Protein AF-0000000085784055 (afdb_homodimer)

Foldseek 3Di:
DDLVVCCVPQVLQSLLVVLQVQLLAQLVNLVSLVVSLVVLVCCCPVVVDADLSSLNSLLSSQQAPVLVDALVSSLVSLVSSVVSLVVQDADDDPPDDDPRVVSRLSSLLSNLSSLLLQLLQCLLLLNLVSHDDCVCVVVSLVVCVVPVPDVVSPVSSLSSLLSVLLSVLSVCLRPVNVVVNCVVPQLVVVLVVSVVVLVVSQVVCPPVNVPPLVSLLSSLLSLLSNLCLLLDPDPCSCVRDPPVRSVVSLVSNLVSLLVNLCSPLVPPDLPPPPCPTSNVSSVVSSLLSLLSSLLPDDVPNDNVVSCVSDVSLVSLVSVLVSLVVSLVSNNCGDPVNDPDPPPDPDPPRPDRSSVVVSVLSVVVSVVSVVSSVCVVVVVPPVQDQQQDSLLANPRPPDRSHPSSPPPPPPNDVPDDPCVVVVVVD/DDLVVCCVPQVLQSLLVVLQVQLLAQLVNLVSLVVSLVVLVCCCPVVVDADLSSLNSLLSSQQAPVLVAALVSSLVSLVSSVVSLVVLDADDDPPDDDPRVVSRLSSLLSNLSSLLLQLLQCLLLLNLVSHDDCVCVVVSLVVCVVPVVDVVSPVSSLSSLLSVLLSVLSVCLRPVNVVVNCVVPQLVVVLVVSVVVLVVSQVVCPPVNVPPLVSLLSSLLSLLSNLCSLLDPDPDSVVRAPPVRSVVSLVSNLVSLLVNLCSCLVPPDLPPPPCPTSNVSSVVSSLLSLLSSLLPDDVPNDNVVSCVSDVSLVSLVSVLVSLVVSLVSNNCGDPVPDPDPPPDPDPPRPDRSSVVVSVLSVVVSVVSVVSSVCVVVVVPPVPDQQQRSQLANRRPPPDSHPVCPPPPPVRGPDDDPCVVVVVVD

Secondary structure (DSSP, 8-state):
--HHHHHHH-HHHHHHHHHHHTTT-HHHHHHHHHHHHHHHHIIIIIS---SHHHHHHHHHHHHHHGGGS-HHHHHHHHHHHHHHHHHS-----TT--HHHHHHHHHHHHHHHHHHHHHHHHHHHTT-GGGPPP-TTHHHHHHHHHHH--SHHHHHHHHHHHHHHHHHHHHHHTSHHHHHHHHHHS-HHHHHHHHHHHHHHHHHHTTTTTTT-HHHHHHHHHHHHHHHGGGG--STHHHHHS-HHHHHHHHHHHHHHHHHHHHHHHHT--TTTTSSSTTHHHHHHHHHHHHHHHHH---TT--HHHHHHH--HHHHHHHHHHHHHHHHHHHHS--TT-----TTS----PPPPHHHHHHHHHHHHHHHHHHHHHHHHTT---S------GGGT---SSS-TTTHHHHSS------S--HHHHGGG-/--HHHHHHH-HHHHHHHHHHHTTT-HHHHHHHHHHHHHHHHIIIIIS---SHHHHHHHHHHHHHHGGGS-HHHHHHHHHHHHHHHHHS-----TT--HHHHHHHHHHHHHHHHHHHHHHHHHHHTT-GGGPPP-TTHHHHHHHHHHH--SHHHHHHHHHHHHHHHHHHHHHHTSHHHHHHHHHHS-HHHHHHHHHHHHHHHHHHTTTTTTT-HHHHHHHHHHHHHHHGGGG--STTHHHHS-HHHHHHHHHHHHHHHHHHHHHHHHT--TTTTSSSSTHHHHHHHHHHHHHHHHH---TT--HHHHHHH--HHHHHHHHHHHHHHHHHHHHS--TT-----TTS----PPPPHHHHHHHHHHHHHHHHHHHHHHHHTT---S------GGGS---SSS-TTTHHHHSSS-SS-----HHHHGGG-

Solvent-accessible surface area (backbone atoms only — not comparable to full-atom values): 46194 Å² total; per-residue (Å²): 131,54,74,67,54,31,44,73,76,25,46,52,33,38,52,37,51,49,29,58,71,26,59,48,17,35,54,60,20,53,53,43,45,52,52,48,47,45,51,51,32,41,36,37,48,63,67,16,58,74,51,68,41,56,50,53,19,52,52,45,42,52,36,69,41,47,78,76,45,47,30,36,19,49,46,26,50,51,29,35,48,51,34,44,42,68,70,48,70,64,73,97,53,90,81,54,57,70,69,59,33,52,50,33,52,51,35,38,48,52,44,49,49,50,52,38,55,44,36,54,51,28,50,53,52,70,31,55,89,70,52,78,87,62,86,58,49,63,57,39,41,50,54,40,57,72,60,44,89,43,78,63,37,53,56,48,41,54,54,38,53,54,41,52,50,34,46,52,41,40,46,52,64,27,79,90,33,34,64,63,44,48,73,74,40,56,52,69,59,54,50,49,53,51,51,50,52,54,49,52,52,60,57,64,32,53,72,87,45,65,81,38,62,67,63,51,42,52,50,30,50,37,45,34,61,61,27,45,61,52,69,53,79,58,65,71,43,62,75,65,35,56,68,70,56,32,52,50,35,42,50,52,28,51,50,34,50,40,51,40,53,49,58,57,61,70,65,63,49,84,84,54,68,76,56,58,37,68,49,44,51,52,49,54,38,49,50,51,53,45,52,50,63,65,63,53,86,48,94,91,54,54,56,70,63,46,44,70,71,45,54,61,50,57,52,43,50,52,50,35,51,53,44,50,52,50,45,55,47,14,68,71,30,49,87,76,65,68,72,75,76,88,72,65,85,64,75,78,65,68,80,53,54,60,56,56,50,34,54,49,45,50,52,50,33,53,50,51,47,53,47,49,53,35,51,73,69,66,62,59,67,77,75,59,63,39,82,57,63,56,24,60,54,29,30,59,92,55,58,47,70,54,39,28,52,60,82,66,55,64,11,46,58,62,77,73,54,56,73,64,59,50,55,76,103,131,53,75,67,55,31,44,73,75,25,49,51,35,36,53,35,52,51,28,59,72,26,59,48,17,34,54,60,19,52,51,45,46,53,52,48,48,45,50,52,34,41,36,36,49,63,68,17,58,74,52,68,42,56,49,55,19,50,52,47,41,53,35,68,41,46,77,77,44,44,25,38,18,50,46,29,51,51,28,34,48,50,35,46,43,69,71,48,68,64,73,97,54,89,80,54,57,69,69,60,32,51,50,32,53,51,36,40,50,52,44,47,49,50,52,37,54,45,36,53,51,28,50,51,47,70,31,55,88,70,52,78,86,62,86,59,49,63,58,40,42,50,53,39,57,72,61,46,88,44,79,62,36,54,55,48,41,55,54,37,51,53,40,50,50,34,44,51,39,40,46,52,64,27,80,90,33,34,65,64,44,47,73,74,41,56,51,68,58,54,51,48,51,50,52,50,51,52,50,52,51,60,55,64,31,54,72,86,45,65,82,39,63,68,63,52,41,52,53,30,50,36,47,34,61,61,28,45,64,55,69,54,80,56,90,50,47,67,74,64,36,56,67,69,57,33,53,51,35,42,50,52,28,51,50,32,50,42,51,40,53,49,58,57,62,71,66,64,47,83,84,54,69,76,58,60,35,70,48,44,50,52,51,53,39,49,50,52,51,46,52,49,63,65,64,52,86,47,95,89,55,56,55,69,63,46,44,71,70,43,53,61,51,57,52,42,49,52,51,34,51,53,43,49,52,49,47,55,48,14,67,73,29,48,87,78,66,70,70,74,73,86,72,66,86,64,74,77,65,68,81,52,53,60,56,56,50,34,53,48,45,48,52,49,33,52,51,50,49,52,50,49,54,36,51,71,68,66,63,58,68,73,80,64,75,41,84,55,59,59,28,62,49,32,27,59,95,58,58,44,67,55,47,25,40,60,82,67,54,66,16,44,72,83,68,74,53,54,73,65,56,49,55,75,103

Radius of gyration: 29.45 Å; Cα contacts (8 Å, |Δi|>4): 986; chains: 2; bounding box: 86×82×83 Å

Structure (mmCIF, N/CA/C/O backbone):
data_AF-0000000085784055-model_v1
#
loop_
_entity.id
_entity.type
_entity.pdbx_description
1 polymer 'Uncharacterized protein'
#
loop_
_atom_site.group_PDB
_atom_site.id
_atom_site.type_symbol
_atom_site.label_atom_id
_atom_site.label_alt_id
_atom_site.label_comp_id
_atom_site.label_asym_id
_atom_site.label_entity_id
_atom_site.label_seq_id
_atom_site.pdbx_PDB_ins_code
_atom_site.Cartn_x
_atom_site.Cartn_y
_atom_site.Cartn_z
_atom_site.occupancy
_atom_site.B_iso_or_equiv
_atom_site.auth_seq_id
_atom_site.auth_comp_id
_atom_site.auth_asym_id
_atom_site.auth_atom_id
_atom_site.pdbx_PDB_model_num
ATOM 1 N N . MET A 1 1 ? -26.422 -7.445 -17.234 1 66.81 1 MET A N 1
ATOM 2 C CA . MET A 1 1 ? -26.188 -6.262 -18.062 1 66.81 1 MET A CA 1
ATOM 3 C C . MET A 1 1 ? -25.703 -6.656 -19.453 1 66.81 1 MET A C 1
ATOM 5 O O . MET A 1 1 ? -24.922 -7.594 -19.609 1 66.81 1 MET A O 1
ATOM 9 N N . THR A 1 2 ? -26.281 -6.195 -20.484 1 74.69 2 THR A N 1
ATOM 10 C CA . THR A 1 2 ? -25.875 -6.449 -21.859 1 74.69 2 THR A CA 1
ATOM 11 C C . THR A 1 2 ? -24.562 -5.738 -22.172 1 74.69 2 THR A C 1
ATOM 13 O O . THR A 1 2 ? -24.141 -4.859 -21.438 1 74.69 2 THR A O 1
ATOM 16 N N . ALA A 1 3 ? -23.906 -6.164 -23.234 1 75.81 3 ALA A N 1
ATOM 17 C CA . ALA A 1 3 ? -22.641 -5.566 -23.656 1 75.81 3 ALA A CA 1
ATOM 18 C C . ALA A 1 3 ? -22.812 -4.066 -23.906 1 75.81 3 ALA A C 1
ATOM 20 O O . ALA A 1 3 ? -21.922 -3.277 -23.547 1 75.81 3 ALA A O 1
ATOM 21 N N . LEU A 1 4 ? -23.938 -3.664 -24.406 1 78.81 4 LEU A N 1
ATOM 22 C CA . LEU A 1 4 ? -24.172 -2.258 -24.703 1 78.81 4 LEU A CA 1
ATOM 23 C C . LEU A 1 4 ? -24.359 -1.445 -23.438 1 78.81 4 LEU A C 1
ATOM 25 O O . LEU A 1 4 ? -23.891 -0.315 -23.328 1 78.81 4 LEU A O 1
ATOM 29 N N . GLU A 1 5 ? -25.031 -2.02 -22.578 1 81.56 5 GLU A N 1
ATOM 30 C CA . GLU A 1 5 ? -25.25 -1.351 -21.297 1 81.56 5 GLU A CA 1
ATOM 31 C C . GLU A 1 5 ? -23.938 -1.188 -20.531 1 81.56 5 GLU A C 1
ATOM 33 O O . GLU A 1 5 ? -23.688 -0.148 -19.922 1 81.56 5 GLU A O 1
ATOM 38 N N . LEU A 1 6 ? -23.188 -2.178 -20.672 1 83.06 6 LEU A N 1
ATOM 39 C CA . LEU A 1 6 ? -21.906 -2.141 -20 1 83.06 6 LEU A CA 1
ATOM 40 C C . LEU A 1 6 ? -21.016 -1.046 -20.578 1 83.06 6 LEU A C 1
ATOM 42 O O . LEU A 1 6 ? -20.359 -0.316 -19.828 1 83.06 6 LEU A O 1
ATOM 46 N N . ARG A 1 7 ? -21.047 -0.924 -21.859 1 85.75 7 ARG A N 1
ATOM 47 C CA . ARG A 1 7 ? -20.219 0.072 -22.531 1 85.75 7 ARG A CA 1
ATOM 48 C C . ARG A 1 7 ? -20.625 1.485 -22.125 1 85.75 7 ARG A C 1
ATOM 50 O O . ARG A 1 7 ? -19.781 2.363 -21.969 1 85.75 7 ARG A O 1
ATOM 57 N N . GLU A 1 8 ? -21.844 1.679 -21.859 1 87.06 8 GLU A N 1
ATOM 58 C CA . GLU A 1 8 ? -22.359 3.01 -21.547 1 87.06 8 GLU A CA 1
ATOM 59 C C . GLU A 1 8 ? -22.141 3.367 -20.078 1 87.06 8 GLU A C 1
ATOM 61 O O . GLU A 1 8 ? -21.781 4.504 -19.766 1 87.06 8 GLU A O 1
ATOM 66 N N . HIS A 1 9 ? -22.25 2.426 -19.25 1 87.56 9 HIS A N 1
ATOM 67 C CA . HIS A 1 9 ? -22.297 2.748 -17.828 1 87.56 9 HIS A CA 1
ATOM 68 C C . HIS A 1 9 ? -20.969 2.412 -17.156 1 87.56 9 HIS A C 1
ATOM 70 O O . HIS A 1 9 ? -20.625 3 -16.125 1 87.56 9 HIS A O 1
ATOM 76 N N . ARG A 1 10 ? -20.281 1.463 -17.734 1 93.12 10 ARG A N 1
ATOM 77 C CA . ARG A 1 10 ? -19 1.025 -17.188 1 93.12 10 ARG A CA 1
ATOM 78 C C . ARG A 1 10 ? -17.984 0.795 -18.297 1 93.12 10 ARG A C 1
ATOM 80 O O . ARG A 1 10 ? -17.547 -0.337 -18.531 1 93.12 10 ARG A O 1
ATOM 87 N N . PRO A 1 11 ? -17.578 1.886 -18.844 1 93.81 11 PRO A N 1
ATOM 88 C CA . PRO A 1 11 ? -16.734 1.792 -20.047 1 93.81 11 PRO A CA 1
ATOM 89 C C . PRO A 1 11 ? -15.406 1.079 -19.781 1 93.81 11 PRO A C 1
ATOM 91 O O . PRO A 1 11 ? -14.914 0.349 -20.641 1 93.81 11 PRO A O 1
ATOM 94 N N . PHE A 1 12 ? -14.797 1.288 -18.641 1 95.44 12 PHE A N 1
ATOM 95 C CA . PHE A 1 12 ? -13.539 0.608 -18.344 1 95.44 12 PHE A CA 1
ATOM 96 C C . PHE A 1 12 ? -13.75 -0.899 -18.266 1 95.44 12 PHE A C 1
ATOM 98 O O . PHE A 1 12 ? -12.961 -1.674 -18.797 1 95.44 12 PHE A O 1
ATOM 105 N N . LEU A 1 13 ? -14.773 -1.264 -17.562 1 93.81 13 LEU A N 1
ATOM 106 C CA . LEU A 1 13 ? -15.078 -2.684 -17.422 1 93.81 13 LEU A CA 1
ATOM 107 C C . LEU A 1 13 ? -15.367 -3.322 -18.781 1 93.81 13 LEU A C 1
ATOM 109 O O . LEU A 1 13 ? -14.969 -4.461 -19.031 1 93.81 13 LEU A O 1
ATOM 113 N N . TRP A 1 14 ? -16.109 -2.607 -19.594 1 94 14 TRP A N 1
ATOM 114 C CA . TRP A 1 14 ? -16.391 -3.092 -20.938 1 94 14 TRP A CA 1
ATOM 115 C C . TRP A 1 14 ? -15.109 -3.389 -21.703 1 94 14 TRP A C 1
ATOM 117 O O . TRP A 1 14 ? -14.977 -4.441 -22.328 1 94 14 TRP A O 1
ATOM 127 N N . LYS A 1 15 ? -14.188 -2.516 -21.672 1 94.88 15 LYS A N 1
ATOM 128 C CA . LYS A 1 15 ? -12.914 -2.701 -22.359 1 94.88 15 LYS A CA 1
ATOM 129 C C . LYS A 1 15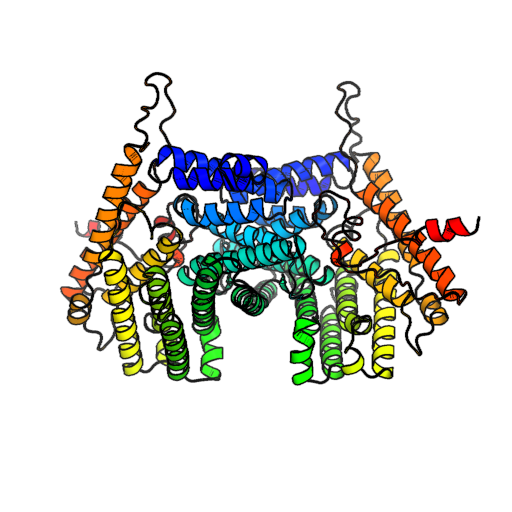 ? -12.148 -3.887 -21.781 1 94.88 15 LYS A C 1
ATOM 131 O O . LYS A 1 15 ? -11.5 -4.633 -22.516 1 94.88 15 LYS A O 1
ATOM 136 N N . ALA A 1 16 ? -12.164 -4.027 -20.484 1 92.88 16 ALA A N 1
ATOM 137 C CA . ALA A 1 16 ? -11.484 -5.141 -19.844 1 92.88 16 ALA A CA 1
ATOM 138 C C . ALA A 1 16 ? -12.078 -6.477 -20.281 1 92.88 16 ALA A C 1
ATOM 140 O O . ALA A 1 16 ? -11.344 -7.426 -20.562 1 92.88 16 ALA A O 1
ATOM 141 N N . VAL A 1 17 ? -13.398 -6.488 -20.328 1 90.44 17 VAL A N 1
ATOM 142 C CA . VAL A 1 17 ? -14.078 -7.715 -20.75 1 90.44 17 VAL A CA 1
ATOM 143 C C . VAL A 1 17 ? -13.734 -8.023 -22.203 1 90.44 17 VAL A C 1
ATOM 145 O O . VAL A 1 17 ? -13.539 -9.188 -22.562 1 90.44 17 VAL A O 1
ATOM 148 N N . MET A 1 18 ? -13.664 -7.004 -22.984 1 90.38 18 MET A N 1
ATOM 149 C CA . MET A 1 18 ? -13.273 -7.195 -24.391 1 90.38 18 MET A CA 1
ATOM 150 C C . MET A 1 18 ? -11.859 -7.754 -24.484 1 90.38 18 MET A C 1
ATOM 152 O O . MET A 1 18 ? -11.594 -8.641 -25.297 1 90.38 18 MET A O 1
ATOM 156 N N . MET A 1 19 ? -10.953 -7.219 -23.719 1 89.69 19 MET A N 1
ATOM 157 C CA . MET A 1 19 ? -9.586 -7.719 -23.688 1 89.69 19 MET A CA 1
ATOM 158 C C . MET A 1 19 ? -9.547 -9.203 -23.328 1 89.69 19 MET A C 1
ATOM 160 O O . MET A 1 19 ? -8.836 -9.977 -23.969 1 89.69 19 MET A O 1
ATOM 164 N N . VAL A 1 20 ? -10.398 -9.617 -22.344 1 86.75 20 VAL A N 1
ATOM 165 C CA . VAL A 1 20 ? -10.453 -11.008 -21.906 1 86.75 20 VAL A CA 1
ATOM 166 C C . VAL A 1 20 ? -11.023 -11.883 -23.031 1 86.75 20 VAL A C 1
ATOM 168 O O . VAL A 1 20 ? -10.555 -13 -23.266 1 86.75 20 VAL A O 1
ATOM 171 N N . GLY A 1 21 ? -12.031 -11.312 -23.688 1 84 21 GLY A N 1
ATOM 172 C CA . GLY A 1 21 ? -12.656 -12.039 -24.781 1 84 21 GLY A CA 1
ATOM 173 C C . GLY A 1 21 ? -11.711 -12.32 -25.938 1 84 21 GLY A C 1
ATOM 174 O O . GLY A 1 21 ? -11.93 -13.25 -26.719 1 84 21 GLY A O 1
ATOM 175 N N . CYS A 1 22 ? -10.625 -11.562 -26.031 1 83.56 22 CYS A N 1
ATOM 176 C CA . CYS A 1 22 ? -9.664 -11.711 -27.125 1 83.56 22 CYS A CA 1
ATOM 177 C C . CYS A 1 22 ? -8.484 -12.57 -26.688 1 83.56 22 CYS A C 1
ATOM 179 O O . CYS A 1 22 ? -7.41 -12.508 -27.297 1 83.56 22 CYS A O 1
ATOM 181 N N . PHE A 1 23 ? -8.68 -13.383 -25.797 1 81.56 23 PHE A N 1
ATOM 182 C CA . PHE A 1 23 ? -7.586 -14.18 -25.234 1 81.56 23 PHE A CA 1
ATOM 183 C C . PHE A 1 23 ? -6.945 -15.047 -26.312 1 81.56 23 PHE A C 1
ATOM 185 O O . PHE A 1 23 ? -5.723 -15.203 -26.344 1 81.56 23 PHE A O 1
ATOM 192 N N . LEU A 1 24 ? -7.695 -15.602 -27.172 1 80.75 24 LEU A N 1
ATOM 193 C CA . LEU A 1 24 ? -7.168 -16.516 -28.188 1 80.75 24 LEU A CA 1
ATOM 194 C C . LEU A 1 24 ? -6.688 -15.742 -29.406 1 80.75 24 LEU A C 1
ATOM 196 O O . LEU A 1 24 ? -6.191 -16.344 -30.375 1 80.75 24 LEU A O 1
ATOM 200 N N . ASP A 1 25 ? -6.891 -14.469 -29.391 1 82.94 25 ASP A N 1
ATOM 201 C CA . ASP A 1 25 ? -6.273 -13.555 -30.359 1 82.94 25 ASP A CA 1
ATOM 202 C C . ASP A 1 25 ? -5.156 -12.742 -29.703 1 82.94 25 ASP A C 1
ATOM 204 O O . ASP A 1 25 ? -5.379 -11.617 -29.266 1 82.94 25 ASP A O 1
ATOM 208 N N . GLY A 1 26 ? -4.008 -13.297 -29.781 1 84.38 26 GLY A N 1
ATOM 209 C CA . GLY A 1 26 ? -2.879 -12.758 -29.031 1 84.38 26 GLY A CA 1
ATOM 210 C C . GLY A 1 26 ? -2.561 -11.32 -29.391 1 84.38 26 GLY A C 1
ATOM 211 O O . GLY A 1 26 ? -2.387 -10.477 -28.5 1 84.38 26 GLY A O 1
ATOM 212 N N . ALA A 1 27 ? -2.484 -11.008 -30.641 1 85.25 27 ALA A N 1
ATOM 213 C CA . ALA A 1 27 ? -2.129 -9.664 -31.094 1 85.25 27 ALA A CA 1
ATOM 214 C C . ALA A 1 27 ? -3.158 -8.633 -30.625 1 85.25 27 ALA A C 1
ATOM 216 O O . ALA A 1 27 ? -2.795 -7.555 -30.156 1 85.25 27 ALA A O 1
ATOM 217 N N . ARG A 1 28 ? -4.402 -9.016 -30.812 1 88.06 28 ARG A N 1
ATOM 218 C CA . ARG A 1 28 ? -5.469 -8.102 -30.422 1 88.06 28 ARG A CA 1
ATOM 219 C C . ARG A 1 28 ? -5.52 -7.93 -28.906 1 88.06 28 ARG A C 1
ATOM 221 O O . ARG A 1 28 ? -5.758 -6.828 -28.406 1 88.06 28 ARG A O 1
ATOM 228 N N . GLN A 1 29 ? -5.367 -9 -28.125 1 88.81 29 GLN A N 1
ATOM 229 C CA . GLN A 1 29 ? -5.391 -8.898 -26.672 1 88.81 29 GLN A CA 1
ATOM 230 C C . GLN A 1 29 ? -4.273 -7.992 -26.172 1 88.81 29 GLN A C 1
ATOM 232 O O . GLN A 1 29 ? -4.496 -7.172 -25.281 1 88.81 29 GLN A O 1
ATOM 237 N N . VAL A 1 30 ? -3.082 -8.164 -26.75 1 88.44 30 VAL A N 1
ATOM 238 C CA . VAL A 1 30 ? -1.933 -7.375 -26.312 1 88.44 30 VAL A CA 1
ATOM 239 C C . VAL A 1 30 ? -2.189 -5.895 -26.594 1 88.44 30 VAL A C 1
ATOM 241 O O . VAL A 1 30 ? -1.92 -5.043 -25.734 1 88.44 30 VAL A O 1
ATOM 244 N N . LYS A 1 31 ? -2.711 -5.629 -27.719 1 90.31 31 LYS A N 1
ATOM 245 C CA . LYS A 1 31 ? -3.021 -4.242 -28.062 1 90.31 31 LYS A CA 1
ATOM 246 C C . LYS A 1 31 ? -4.055 -3.656 -27.109 1 90.31 31 LYS A C 1
ATOM 248 O O . LYS A 1 31 ? -3.869 -2.559 -26.578 1 90.31 31 LYS A O 1
ATOM 253 N N . LEU A 1 32 ? -5.164 -4.391 -26.922 1 91.62 32 LEU A N 1
ATOM 254 C CA . LEU A 1 32 ? -6.223 -3.934 -26.016 1 91.62 32 LEU A CA 1
ATOM 255 C C . LEU A 1 32 ? -5.715 -3.812 -24.594 1 91.62 32 LEU A C 1
ATOM 257 O O . LEU A 1 32 ? -6.086 -2.883 -23.875 1 91.62 32 LEU A O 1
ATOM 261 N N . GLY A 1 33 ? -4.895 -4.789 -24.188 1 93 33 GLY A N 1
ATOM 262 C CA . GLY A 1 33 ? -4.324 -4.75 -22.844 1 93 33 GLY A CA 1
ATOM 263 C C . GLY A 1 33 ? -3.457 -3.531 -22.609 1 93 33 GLY A C 1
ATOM 264 O O . GLY A 1 33 ? -3.566 -2.887 -21.562 1 93 33 GLY A O 1
ATOM 265 N N . GLN A 1 34 ? -2.658 -3.154 -23.562 1 92.44 34 GLN A N 1
ATOM 266 C CA . GLN A 1 34 ? -1.783 -1.994 -23.438 1 92.44 34 GLN A CA 1
ATOM 267 C C . GLN A 1 34 ? -2.588 -0.698 -23.422 1 92.44 34 GLN A C 1
ATOM 269 O O . GLN A 1 34 ? -2.271 0.224 -22.672 1 92.44 34 GLN A O 1
ATOM 274 N N . GLU A 1 35 ? -3.557 -0.676 -24.25 1 94.69 35 GLU A N 1
ATOM 275 C CA . GLU A 1 35 ? -4.426 0.496 -24.266 1 94.69 35 GLU A CA 1
ATOM 276 C C . GLU A 1 35 ? -5.164 0.662 -22.938 1 94.69 35 GLU A C 1
ATOM 278 O O . GLU A 1 35 ? -5.258 1.771 -22.422 1 94.69 35 GLU A O 1
ATOM 283 N N . LEU A 1 36 ? -5.703 -0.441 -22.5 1 96.25 36 LEU A N 1
ATOM 284 C CA . LEU A 1 36 ? -6.422 -0.411 -21.234 1 96.25 36 LEU A CA 1
ATOM 285 C C . LEU A 1 36 ? -5.496 0.001 -20.094 1 96.25 36 LEU A C 1
ATOM 287 O O . LEU A 1 36 ? -5.875 0.803 -19.234 1 96.25 36 LEU A O 1
ATOM 291 N N . LEU A 1 37 ? -4.285 -0.559 -20.078 1 96.31 37 LEU A N 1
ATOM 292 C CA . LEU A 1 37 ? -3.287 -0.214 -19.062 1 96.31 37 LEU A CA 1
ATOM 293 C C . LEU A 1 37 ? -3.025 1.288 -19.062 1 96.31 37 LEU A C 1
ATOM 295 O O . LEU A 1 37 ? -3.014 1.912 -17.984 1 96.31 37 LEU A O 1
ATOM 299 N N . ALA A 1 38 ? -2.824 1.866 -20.188 1 95.88 38 ALA A N 1
ATOM 300 C CA . ALA A 1 38 ? -2.547 3.295 -20.312 1 95.88 38 ALA A CA 1
ATOM 301 C C . ALA A 1 38 ? -3.729 4.125 -19.828 1 95.88 38 ALA A C 1
ATOM 303 O O . ALA A 1 38 ? -3.547 5.117 -19.109 1 95.88 38 ALA A O 1
ATOM 304 N N . GLU A 1 39 ? -4.887 3.729 -20.172 1 96.19 39 GLU A N 1
ATOM 305 C CA . GLU A 1 39 ? -6.082 4.473 -19.797 1 96.19 39 GLU A CA 1
ATOM 306 C C . GLU A 1 39 ? -6.328 4.391 -18.297 1 96.19 39 GLU A C 1
ATOM 308 O O . GLU A 1 39 ? -6.68 5.391 -17.656 1 96.19 39 GLU A O 1
ATOM 313 N N . LEU A 1 40 ? -6.23 3.215 -17.781 1 96.25 40 LEU A N 1
ATOM 314 C CA . LEU A 1 40 ? -6.41 3.047 -16.344 1 96.25 40 LEU A CA 1
ATOM 315 C C . LEU A 1 40 ? -5.371 3.852 -15.57 1 96.25 40 LEU A C 1
ATOM 317 O O . LEU A 1 40 ? -5.699 4.496 -14.57 1 96.25 40 LEU A O 1
ATOM 321 N N . GLY A 1 41 ? -4.113 3.785 -16.047 1 94.94 41 GLY A N 1
ATOM 322 C CA . GLY A 1 41 ? -3.059 4.555 -15.398 1 94.94 41 GLY A CA 1
ATOM 323 C C . GLY A 1 41 ? -3.328 6.047 -15.391 1 94.94 41 GLY A C 1
ATOM 324 O O . GLY A 1 41 ? -3.211 6.699 -14.352 1 94.94 41 GLY A O 1
ATOM 325 N N . ARG A 1 42 ? -3.727 6.52 -16.453 1 94.88 42 ARG A N 1
ATOM 326 C CA . ARG A 1 42 ? -4.023 7.945 -16.578 1 94.88 42 ARG A CA 1
ATOM 327 C C . ARG A 1 42 ? -5.207 8.328 -15.695 1 94.88 42 ARG A C 1
ATOM 329 O O . ARG A 1 42 ? -5.16 9.336 -14.984 1 94.88 42 ARG A O 1
ATOM 336 N N . SER A 1 43 ? -6.227 7.562 -15.742 1 95.38 43 SER A N 1
ATOM 337 C CA . SER A 1 43 ? -7.445 7.867 -14.992 1 95.38 43 SER A CA 1
ATOM 338 C C . SER A 1 43 ? -7.199 7.82 -13.492 1 95.38 43 SER A C 1
ATOM 340 O O . SER A 1 43 ? -7.715 8.656 -12.75 1 95.38 43 SER A O 1
ATOM 342 N N . ALA A 1 44 ? -6.418 6.863 -13.078 1 94.25 44 ALA A N 1
ATOM 343 C CA . ALA A 1 44 ? -6.164 6.711 -11.648 1 94.25 44 ALA A CA 1
ATOM 344 C C . ALA A 1 44 ? -5.191 7.773 -11.141 1 94.25 44 ALA A C 1
ATOM 346 O O . ALA A 1 44 ? -5.395 8.359 -10.078 1 94.25 44 ALA A O 1
ATOM 347 N N . VAL A 1 45 ? -4.156 8.141 -11.922 1 93.12 45 VAL A N 1
ATOM 348 C CA . VAL A 1 45 ? -3.053 8.938 -11.406 1 93.12 45 VAL A CA 1
ATOM 349 C C . VAL A 1 45 ? -3.25 10.398 -11.797 1 93.12 45 VAL A C 1
ATOM 351 O O . VAL A 1 45 ? -3.158 11.297 -10.953 1 93.12 45 VAL A O 1
ATOM 354 N N . VAL A 1 46 ? -3.586 10.625 -13.016 1 91.94 46 VAL A N 1
ATOM 355 C CA . VAL A 1 46 ? -3.65 11.992 -13.516 1 91.94 46 VAL A CA 1
ATOM 356 C C . VAL A 1 46 ? -5.023 12.594 -13.211 1 91.94 46 VAL A C 1
ATOM 358 O O . VAL A 1 46 ? -5.121 13.703 -12.68 1 91.94 46 VAL A O 1
ATOM 361 N N . ASP A 1 47 ? -6.07 11.805 -13.484 1 91.12 47 ASP A N 1
ATOM 362 C CA . ASP A 1 47 ? -7.418 12.336 -13.289 1 91.12 47 ASP A CA 1
ATOM 363 C C . ASP A 1 47 ? -7.891 12.125 -11.852 1 91.12 47 ASP A C 1
ATOM 365 O O . ASP A 1 47 ? -8.82 12.789 -11.398 1 91.12 47 ASP A O 1
ATOM 369 N N . GLY A 1 48 ? -7.367 11.18 -11.172 1 89.06 48 GLY A N 1
ATOM 370 C CA . GLY A 1 48 ? -7.742 10.906 -9.797 1 89.06 48 GLY A CA 1
ATOM 371 C C . GLY A 1 48 ? -9.102 10.242 -9.672 1 89.06 48 GLY A C 1
ATOM 372 O O . GLY A 1 48 ? -9.82 10.469 -8.703 1 89.06 48 GLY A O 1
ATOM 373 N N . LEU A 1 49 ? -9.445 9.484 -10.688 1 90.12 49 LEU A N 1
ATOM 374 C CA . LEU A 1 49 ? -10.719 8.773 -10.648 1 90.12 49 LEU A CA 1
ATOM 375 C C . LEU A 1 49 ? -10.695 7.668 -9.602 1 90.12 49 LEU A C 1
ATOM 377 O O . LEU A 1 49 ? -9.688 6.992 -9.43 1 90.12 49 LEU A O 1
ATOM 381 N N . ASN A 1 50 ? -11.789 7.578 -8.914 1 90.06 50 ASN A N 1
ATOM 382 C CA . ASN A 1 50 ? -11.93 6.57 -7.871 1 90.06 50 ASN A CA 1
ATOM 383 C C . ASN A 1 50 ? -13.344 5.984 -7.855 1 90.06 50 ASN A C 1
ATOM 385 O O . ASN A 1 50 ? -14.195 6.43 -7.082 1 90.06 50 ASN A O 1
ATOM 389 N N . ASN A 1 51 ? -13.484 5.016 -8.641 1 92.31 51 ASN A N 1
ATOM 390 C CA . ASN A 1 51 ? -14.812 4.414 -8.68 1 92.31 51 ASN A CA 1
ATOM 391 C C . ASN A 1 51 ? -14.742 2.914 -8.945 1 92.31 51 ASN A C 1
ATOM 393 O O . ASN A 1 51 ? -13.664 2.377 -9.211 1 92.31 51 ASN A O 1
ATOM 397 N N . LEU A 1 52 ? -15.867 2.314 -8.867 1 94.19 52 LEU A N 1
ATOM 398 C CA . LEU A 1 52 ? -15.992 0.865 -8.969 1 94.19 52 LEU A CA 1
ATOM 399 C C . LEU A 1 52 ? -15.586 0.383 -10.359 1 94.19 52 LEU A C 1
ATOM 401 O O . LEU A 1 52 ? -14.93 -0.652 -10.492 1 94.19 52 LEU A O 1
ATOM 405 N N . ASP A 1 53 ? -16 1.091 -11.367 1 95.5 53 ASP A N 1
ATOM 406 C CA . ASP A 1 53 ? -15.688 0.729 -12.75 1 95.5 53 ASP A CA 1
ATOM 407 C C . ASP A 1 53 ? -14.18 0.643 -12.969 1 95.5 53 ASP A C 1
ATOM 409 O O . ASP A 1 53 ? -13.688 -0.328 -13.547 1 95.5 53 ASP A O 1
ATOM 413 N N . LEU A 1 54 ? -13.5 1.593 -12.516 1 96.38 54 LEU A N 1
ATOM 414 C CA . LEU A 1 54 ? -12.047 1.649 -12.648 1 96.38 54 LEU A CA 1
ATOM 415 C C . LEU A 1 54 ? -11.391 0.485 -11.914 1 96.38 54 LEU A C 1
ATOM 417 O O . LEU A 1 54 ? -10.516 -0.19 -12.469 1 96.38 54 LEU A O 1
ATOM 421 N N . LEU A 1 55 ? -11.758 0.217 -10.672 1 97 55 LEU A N 1
ATOM 422 C CA . LEU A 1 55 ? -11.133 -0.813 -9.852 1 97 55 LEU A CA 1
ATOM 423 C C . LEU A 1 55 ? -11.398 -2.201 -10.422 1 97 55 LEU A C 1
ATOM 425 O O . LEU A 1 55 ? -10.484 -3.025 -10.508 1 97 55 LEU A O 1
ATOM 429 N N . GLN A 1 56 ? -12.617 -2.447 -10.812 1 95.75 56 GLN A N 1
ATOM 430 C CA . GLN A 1 56 ? -12.945 -3.748 -11.383 1 95.75 56 GLN A CA 1
ATOM 431 C C . GLN A 1 56 ? -12.156 -4.004 -12.664 1 95.75 56 GLN A C 1
ATOM 433 O O . GLN A 1 56 ? -11.703 -5.125 -12.906 1 95.75 56 GLN A O 1
ATOM 438 N N . SER A 1 57 ? -12.102 -3.01 -13.461 1 96.06 57 SER A N 1
ATOM 439 C CA . SER A 1 57 ? -11.336 -3.139 -14.703 1 96.06 57 SER A CA 1
ATOM 440 C C . SER A 1 57 ? -9.867 -3.41 -14.414 1 96.06 57 SER A C 1
ATOM 442 O O . SER A 1 57 ? -9.227 -4.207 -15.102 1 96.06 57 SER A O 1
ATOM 444 N N . LEU A 1 58 ? -9.336 -2.703 -13.453 1 96.5 58 LEU A N 1
ATOM 445 C CA . LEU A 1 58 ? -7.953 -2.914 -13.039 1 96.5 58 LEU A CA 1
ATOM 446 C C . LEU A 1 58 ? -7.742 -4.344 -12.555 1 96.5 58 LEU A C 1
ATOM 448 O O . LEU A 1 58 ? -6.738 -4.977 -12.883 1 96.5 58 LEU A O 1
ATOM 452 N N . GLN A 1 59 ? -8.641 -4.848 -11.781 1 94.19 59 GLN A N 1
ATOM 453 C CA . GLN A 1 59 ? -8.562 -6.215 -11.281 1 94.19 59 GLN A CA 1
ATOM 454 C C . GLN A 1 59 ? -8.539 -7.223 -12.422 1 94.19 59 GLN A C 1
ATOM 456 O O . GLN A 1 59 ? -7.758 -8.172 -12.406 1 94.19 59 GLN A O 1
ATOM 461 N N . ILE A 1 60 ? -9.383 -6.984 -13.398 1 92.62 60 ILE A 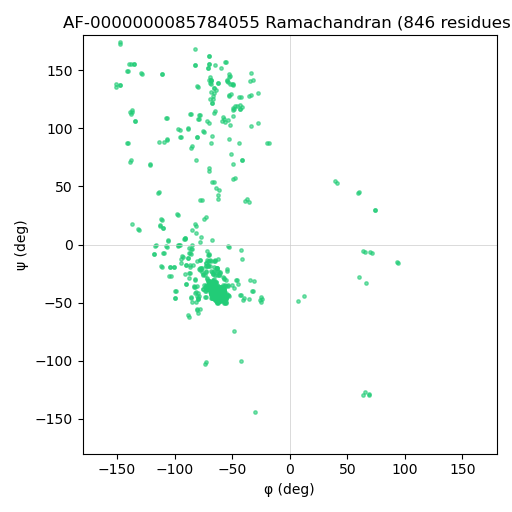N 1
ATOM 462 C CA . ILE A 1 60 ? -9.461 -7.887 -14.547 1 92.62 60 ILE A CA 1
ATOM 463 C C . ILE A 1 60 ? -8.18 -7.805 -15.359 1 92.62 60 ILE A C 1
ATOM 465 O O . ILE A 1 60 ? -7.66 -8.828 -15.828 1 92.62 60 ILE A O 1
ATOM 469 N N . LEU A 1 61 ? -7.699 -6.609 -15.539 1 93.56 61 LEU A N 1
ATOM 470 C CA . LEU A 1 61 ? -6.445 -6.434 -16.266 1 93.56 61 LEU A CA 1
ATOM 471 C C . LEU A 1 61 ? -5.324 -7.238 -15.625 1 93.56 61 LEU A C 1
ATOM 473 O O . LEU A 1 61 ? -4.613 -7.98 -16.297 1 93.56 61 LEU A O 1
ATOM 477 N N . VAL A 1 62 ? -5.199 -7.152 -14.312 1 91.38 62 VAL A N 1
ATOM 478 C CA . VAL A 1 62 ? -4.148 -7.852 -13.57 1 91.38 62 VAL A CA 1
ATOM 479 C C . VAL A 1 62 ? -4.371 -9.359 -13.664 1 91.38 62 VAL A C 1
ATOM 481 O O . VAL A 1 62 ? -3.424 -10.117 -13.875 1 91.38 62 VAL A O 1
ATOM 484 N N . ALA A 1 63 ? -5.59 -9.75 -13.586 1 88.56 63 ALA A N 1
ATOM 485 C CA . ALA A 1 63 ? -5.914 -11.172 -13.555 1 88.56 63 ALA A CA 1
ATOM 486 C C . ALA A 1 63 ? -5.652 -11.828 -14.906 1 88.56 63 ALA A C 1
ATOM 488 O O . ALA A 1 63 ? -5.234 -12.984 -14.977 1 88.56 63 ALA A O 1
ATOM 489 N N . TRP A 1 64 ? -5.824 -11.039 -16 1 87.12 64 TRP A N 1
ATOM 490 C CA . TRP A 1 64 ? -5.859 -11.695 -17.312 1 87.12 64 TRP A CA 1
ATOM 491 C C . TRP A 1 64 ? -4.711 -11.219 -18.188 1 87.12 64 TRP A C 1
ATOM 493 O O . TRP A 1 64 ? -4.445 -11.797 -19.25 1 87.12 64 TRP A O 1
ATOM 503 N N . PHE A 1 65 ? -4.008 -10.234 -17.75 1 86.12 65 PHE A N 1
ATOM 504 C CA . PHE A 1 65 ? -2.988 -9.664 -18.625 1 86.12 65 PHE A CA 1
ATOM 505 C C . PHE A 1 65 ? -1.662 -9.523 -17.875 1 86.12 65 PHE A C 1
ATOM 507 O O . PHE A 1 65 ? -0.743 -8.859 -18.375 1 86.12 65 PHE A O 1
ATOM 514 N N . HIS A 1 66 ? -1.504 -10.109 -16.75 1 81.12 66 HIS A N 1
ATOM 515 C CA . HIS A 1 66 ? -0.299 -9.977 -15.945 1 81.12 66 HIS A CA 1
ATOM 516 C C . HIS A 1 66 ? 0.927 -10.492 -16.688 1 81.12 66 HIS A C 1
ATOM 518 O O . HIS A 1 66 ? 2.047 -10.039 -16.453 1 81.12 66 HIS A O 1
ATOM 524 N N . TYR A 1 67 ? 0.752 -11.445 -17.641 1 77.19 67 TYR A N 1
ATOM 525 C CA . TYR A 1 67 ? 1.87 -11.992 -18.391 1 77.19 67 TYR A CA 1
ATOM 526 C C . TYR A 1 67 ? 2.465 -10.945 -19.328 1 77.19 67 TYR A C 1
ATOM 528 O O . TYR A 1 67 ? 3.617 -11.07 -19.75 1 77.19 67 TYR A O 1
ATOM 536 N N . GLY A 1 68 ? 1.649 -9.992 -19.625 1 77.38 68 GLY A N 1
ATOM 537 C CA . GLY A 1 68 ? 2.115 -8.922 -20.5 1 77.38 68 GLY A CA 1
ATOM 538 C C . GLY A 1 68 ? 2.691 -7.742 -19.734 1 77.38 68 GLY A C 1
ATOM 539 O O . GLY A 1 68 ? 3.094 -6.742 -20.328 1 77.38 68 GLY A O 1
ATOM 540 N N . LEU A 1 69 ? 2.771 -7.906 -18.391 1 83.88 69 LEU A N 1
ATOM 541 C CA . LEU A 1 69 ? 3.23 -6.809 -17.547 1 83.88 69 LEU A CA 1
ATOM 542 C C . LEU A 1 69 ? 4.598 -7.117 -16.938 1 83.88 69 LEU A C 1
ATOM 544 O O . LEU A 1 69 ? 4.914 -8.281 -16.688 1 83.88 69 LEU A O 1
ATOM 548 N N . LYS A 1 70 ? 5.359 -6.043 -16.781 1 83.44 70 LYS A N 1
ATOM 549 C CA . LYS A 1 70 ? 6.57 -6.164 -15.977 1 83.44 70 LYS A CA 1
ATOM 550 C C . LYS A 1 70 ? 6.234 -6.336 -14.5 1 83.44 70 LYS A C 1
ATOM 552 O O . LYS A 1 70 ? 5.137 -5.984 -14.062 1 83.44 70 LYS A O 1
ATOM 557 N N . GLY A 1 71 ? 7.211 -6.973 -13.789 1 83.5 71 GLY A N 1
ATOM 558 C CA . GLY A 1 71 ? 7.004 -7.156 -12.359 1 83.5 71 GLY A CA 1
ATOM 559 C C . GLY A 1 71 ? 6.691 -5.863 -11.633 1 83.5 71 GLY A C 1
ATOM 560 O O . GLY A 1 71 ? 5.797 -5.824 -10.781 1 83.5 71 GLY A O 1
ATOM 561 N N . SER A 1 72 ? 7.422 -4.816 -11.961 1 87.25 72 SER A N 1
ATOM 562 C CA . SER A 1 72 ? 7.211 -3.521 -11.32 1 87.25 72 SER A CA 1
ATOM 563 C C . SER A 1 72 ? 5.832 -2.961 -11.648 1 87.25 72 SER A C 1
ATOM 565 O O . SER A 1 72 ? 5.176 -2.371 -10.789 1 87.25 72 SER A O 1
ATOM 567 N N . GLN A 1 73 ? 5.387 -3.176 -12.891 1 89.88 73 GLN A N 1
ATOM 568 C CA . GLN A 1 73 ? 4.055 -2.73 -13.281 1 89.88 73 GLN A CA 1
ATOM 569 C C . GLN A 1 73 ? 2.973 -3.441 -12.477 1 89.88 73 GLN A C 1
ATOM 571 O O . GLN A 1 73 ? 2.025 -2.807 -12 1 89.88 73 GLN A O 1
ATOM 576 N N . LEU A 1 74 ? 3.213 -4.703 -12.414 1 89.62 74 LEU A N 1
ATOM 577 C CA . LEU A 1 74 ? 2.24 -5.5 -11.672 1 89.62 74 LEU A CA 1
ATOM 578 C C . LEU A 1 74 ? 2.145 -5.027 -10.227 1 89.62 74 LEU A C 1
ATOM 580 O O . LEU A 1 74 ? 1.046 -4.828 -9.703 1 89.62 74 LEU A O 1
ATOM 584 N N . THR A 1 75 ? 3.268 -4.82 -9.57 1 91.81 75 THR A N 1
ATOM 585 C CA . THR A 1 75 ? 3.293 -4.348 -8.188 1 91.81 75 THR A CA 1
ATOM 586 C C . THR A 1 75 ? 2.623 -2.98 -8.07 1 91.81 75 THR A C 1
ATOM 588 O O . THR A 1 75 ? 1.795 -2.764 -7.184 1 91.81 75 THR A O 1
ATOM 591 N N . ASN A 1 76 ? 2.971 -2.09 -8.969 1 93.88 76 ASN A N 1
ATOM 592 C CA . ASN A 1 76 ? 2.379 -0.757 -8.953 1 93.88 76 ASN A CA 1
ATOM 593 C C . ASN A 1 76 ? 0.861 -0.815 -9.094 1 93.88 76 ASN A C 1
ATOM 595 O O . ASN A 1 76 ? 0.138 -0.115 -8.383 1 93.88 76 ASN A O 1
ATOM 599 N N . LEU A 1 77 ? 0.42 -1.638 -10.016 1 95 77 LEU A N 1
ATOM 600 C CA . LEU A 1 77 ? -1.014 -1.76 -10.258 1 95 77 LEU A CA 1
ATOM 601 C C . LEU A 1 77 ? -1.728 -2.314 -9.031 1 95 77 LEU A C 1
ATOM 603 O O . LEU A 1 77 ? -2.826 -1.87 -8.695 1 95 77 LEU A O 1
ATOM 607 N N . LEU A 1 78 ? -1.124 -3.271 -8.391 1 94.69 78 LEU A N 1
ATOM 608 C CA . LEU A 1 78 ? -1.729 -3.85 -7.199 1 94.69 78 LEU A CA 1
ATOM 609 C C . LEU A 1 78 ? -1.81 -2.818 -6.078 1 94.69 78 LEU A C 1
ATOM 611 O O . LEU A 1 78 ? -2.787 -2.787 -5.324 1 94.69 78 LEU A O 1
ATOM 615 N N . PHE A 1 79 ? -0.842 -1.961 -5.984 1 96.12 79 PHE A N 1
ATOM 616 C CA . PHE A 1 79 ? -0.87 -0.916 -4.969 1 96.12 79 PHE A CA 1
ATOM 617 C C . PHE A 1 79 ? -1.905 0.147 -5.312 1 96.12 79 PHE A C 1
ATOM 619 O O . PHE A 1 79 ? -2.58 0.677 -4.426 1 96.12 79 PHE A O 1
ATOM 626 N N . ILE A 1 80 ? -1.994 0.445 -6.555 1 96.56 80 ILE A N 1
ATOM 627 C CA . ILE A 1 80 ? -3.029 1.381 -6.977 1 96.56 80 ILE A CA 1
ATOM 628 C C . ILE A 1 80 ? -4.406 0.809 -6.648 1 96.56 80 ILE A C 1
ATOM 630 O O . ILE A 1 80 ? -5.289 1.53 -6.18 1 96.56 80 ILE A O 1
ATOM 634 N N . ALA A 1 81 ? -4.555 -0.454 -6.918 1 96.5 81 ALA A N 1
ATOM 635 C CA . ALA A 1 81 ? -5.82 -1.104 -6.578 1 96.5 81 ALA A CA 1
ATOM 636 C C . ALA A 1 81 ? -6.129 -0.967 -5.09 1 96.5 81 ALA A C 1
ATOM 638 O O . ALA A 1 81 ? -7.273 -0.713 -4.707 1 96.5 81 ALA A O 1
ATOM 639 N N . ARG A 1 82 ? -5.148 -1.114 -4.258 1 95.25 82 ARG A N 1
ATOM 640 C CA . ARG A 1 82 ? -5.324 -0.942 -2.818 1 95.25 82 ARG A CA 1
ATOM 641 C C . ARG A 1 82 ? -5.754 0.483 -2.486 1 95.25 82 ARG A C 1
ATOM 643 O O . ARG A 1 82 ? -6.617 0.694 -1.632 1 95.25 82 ARG A O 1
ATOM 650 N N . ALA A 1 83 ? -5.074 1.386 -3.137 1 94.12 83 ALA A N 1
ATOM 651 C CA . ALA A 1 83 ? -5.379 2.793 -2.895 1 94.12 83 ALA A CA 1
ATOM 652 C C . ALA A 1 83 ? -6.828 3.109 -3.248 1 94.12 83 ALA A C 1
ATOM 654 O O . ALA A 1 83 ? -7.539 3.744 -2.467 1 94.12 83 ALA A O 1
ATOM 655 N N . ILE A 1 84 ? -7.238 2.645 -4.371 1 93.94 84 ILE A N 1
ATOM 656 C CA . ILE A 1 84 ? -8.609 2.895 -4.816 1 93.94 84 ILE A CA 1
ATOM 657 C C . ILE A 1 84 ? -9.594 2.23 -3.857 1 93.94 84 ILE A C 1
ATOM 659 O O . ILE A 1 84 ? -10.609 2.824 -3.494 1 93.94 84 ILE A O 1
ATOM 663 N N . CYS A 1 85 ? -9.297 1.06 -3.473 1 91.06 85 CYS A N 1
ATOM 664 C CA . CYS A 1 85 ? -10.141 0.325 -2.537 1 91.06 85 CYS A CA 1
ATOM 665 C C . CYS A 1 85 ? -10.32 1.1 -1.237 1 91.06 85 CYS A C 1
ATOM 667 O O . CYS A 1 85 ? -11.398 1.082 -0.641 1 91.06 85 CYS A O 1
ATOM 669 N N . SER A 1 86 ? -9.312 1.729 -0.796 1 87.06 86 SER A N 1
ATOM 670 C CA . SER A 1 86 ? -9.352 2.449 0.472 1 87.06 86 SER A CA 1
ATOM 671 C C . SER A 1 86 ? -10.305 3.639 0.402 1 87.06 86 SER A C 1
ATOM 673 O O . SER A 1 86 ? -10.836 4.074 1.425 1 87.06 86 SER A O 1
ATOM 675 N N . ASN A 1 87 ? -10.484 4.094 -0.775 1 84.19 87 ASN A N 1
ATOM 676 C CA . ASN A 1 87 ? -11.359 5.254 -0.949 1 84.19 87 ASN A CA 1
ATOM 677 C C . ASN A 1 87 ? -12.805 4.836 -1.183 1 84.19 87 ASN A C 1
ATOM 679 O O . ASN A 1 87 ? -13.719 5.652 -1.062 1 84.19 87 ASN A O 1
ATOM 683 N N . LEU A 1 88 ? -12.922 3.553 -1.557 1 85.81 88 LEU A N 1
ATOM 684 C CA . LEU A 1 88 ? -14.266 3.012 -1.705 1 85.81 88 LEU A CA 1
ATOM 685 C C . LEU A 1 88 ? -14.805 2.514 -0.367 1 85.81 88 LEU A C 1
ATOM 687 O O . LEU A 1 88 ? -14.602 1.353 -0.007 1 85.81 88 LEU A O 1
ATOM 691 N N . ARG A 1 89 ? -15.352 3.283 0.429 1 79.62 89 ARG A N 1
ATOM 692 C CA . ARG A 1 89 ? -15.766 3.006 1.802 1 79.62 89 ARG A CA 1
ATOM 693 C C . ARG A 1 89 ? -16.953 2.059 1.833 1 79.62 89 ARG A C 1
ATOM 695 O O . ARG A 1 89 ? -17.719 1.98 0.868 1 79.62 89 ARG A O 1
ATOM 702 N N . PHE A 1 90 ? -16.922 1.233 2.746 1 86.12 90 PHE A N 1
ATOM 703 C CA . PHE A 1 90 ? -18.031 0.336 3.053 1 86.12 90 PHE A CA 1
ATOM 704 C C . PHE A 1 90 ? -18.219 0.202 4.559 1 86.12 90 PHE A C 1
ATOM 706 O O . PHE A 1 90 ? -17.344 0.579 5.336 1 86.12 90 PHE A O 1
ATOM 713 N N . LYS A 1 91 ? -19.391 -0.131 4.973 1 83.12 91 LYS A N 1
ATOM 714 C CA . LYS A 1 91 ? -19.688 -0.286 6.395 1 83.12 91 LYS A CA 1
ATOM 715 C C . LYS A 1 91 ? -20.609 -1.472 6.637 1 83.12 91 LYS A C 1
ATOM 717 O O . LYS A 1 91 ? -21.344 -1.89 5.738 1 83.12 91 LYS A O 1
ATOM 722 N N . GLU A 1 92 ? -20.391 -2 7.785 1 85.38 92 GLU A N 1
ATOM 723 C CA . GLU A 1 92 ? -21.359 -2.99 8.227 1 85.38 92 GLU A CA 1
ATOM 724 C C . GLU A 1 92 ? -22.594 -2.32 8.812 1 85.38 92 GLU A C 1
ATOM 726 O O . GLU A 1 92 ? -22.594 -1.904 9.969 1 85.38 92 GLU A O 1
ATOM 731 N N . ASP A 1 93 ? -23.5 -2.135 8 1 81.38 93 ASP A N 1
ATOM 732 C CA . ASP A 1 93 ? -24.719 -1.442 8.375 1 81.38 93 ASP A CA 1
ATOM 733 C C . ASP A 1 93 ? -25.953 -2.184 7.863 1 81.38 93 ASP A C 1
ATOM 735 O O . ASP A 1 93 ? -26.281 -2.102 6.676 1 81.38 93 ASP A O 1
ATOM 739 N N . ALA A 1 94 ? -26.578 -2.781 8.758 1 79.62 94 ALA A N 1
ATOM 740 C CA . ALA A 1 94 ? -27.75 -3.59 8.422 1 79.62 94 ALA A CA 1
ATOM 741 C C . ALA A 1 94 ? -28.922 -2.709 8 1 79.62 94 ALA A C 1
ATOM 743 O O . ALA A 1 94 ? -29.906 -3.197 7.422 1 79.62 94 ALA A O 1
ATOM 744 N N . SER A 1 95 ? -28.797 -1.426 8.156 1 85.94 95 SER A N 1
ATOM 745 C CA . SER A 1 95 ? -29.906 -0.527 7.848 1 85.94 95 SER A CA 1
ATOM 746 C C . SER A 1 95 ? -29.891 -0.107 6.383 1 85.94 95 SER A C 1
ATOM 748 O O . SER A 1 95 ? -30.891 0.418 5.871 1 85.94 95 SER A O 1
ATOM 750 N N . LEU A 1 96 ? -28.797 -0.424 5.781 1 88.69 96 LEU A N 1
ATOM 751 C CA . LEU A 1 96 ? -28.688 -0.02 4.387 1 88.69 96 LEU A CA 1
ATOM 752 C C . LEU A 1 96 ? -29.719 -0.755 3.527 1 88.69 96 LEU A C 1
ATOM 754 O O . LEU A 1 96 ? -29.969 -1.94 3.744 1 88.69 96 LEU A O 1
ATOM 758 N N . LYS A 1 97 ? -30.406 0.054 2.613 1 88.69 97 LYS A N 1
ATOM 759 C CA . LYS A 1 97 ? -31.391 -0.546 1.714 1 88.69 97 LYS A CA 1
ATOM 760 C C . LYS A 1 97 ? -31.219 -0.026 0.289 1 88.69 97 LYS A C 1
ATOM 762 O O . LYS A 1 97 ? -30.547 0.981 0.066 1 88.69 97 LYS A O 1
ATOM 767 N N . GLY A 1 98 ? -31.672 -0.828 -0.686 1 90.5 98 GLY A N 1
ATOM 768 C CA . GLY A 1 98 ? -31.734 -0.408 -2.078 1 90.5 98 GLY A CA 1
ATOM 769 C C . GLY A 1 98 ? -30.359 -0.232 -2.711 1 90.5 98 GLY A C 1
ATOM 770 O O . GLY A 1 98 ? -29.516 -1.123 -2.627 1 90.5 98 GLY A O 1
ATOM 771 N N . GLU A 1 99 ? -30.234 0.914 -3.303 1 89.38 99 GLU A N 1
ATOM 772 C CA . GLU A 1 99 ? -29.031 1.191 -4.07 1 89.38 99 GLU A CA 1
ATOM 773 C C . GLU A 1 99 ? -27.812 1.307 -3.158 1 89.38 99 GLU A C 1
ATOM 775 O O . GLU A 1 99 ? -26.703 0.909 -3.535 1 89.38 99 GLU A O 1
ATOM 780 N N . ASP A 1 100 ? -28.016 1.833 -2.031 1 89.94 100 ASP A N 1
ATOM 781 C CA . ASP A 1 100 ? -26.922 1.978 -1.08 1 89.94 100 ASP A CA 1
ATOM 782 C C . ASP A 1 100 ? -26.438 0.614 -0.596 1 89.94 100 ASP A C 1
ATOM 784 O O . ASP A 1 100 ? -25.234 0.415 -0.393 1 89.94 100 ASP A O 1
ATOM 788 N N . PHE A 1 101 ? -27.344 -0.231 -0.459 1 92.12 101 PHE A N 1
ATOM 789 C CA . PHE A 1 101 ? -27.016 -1.593 -0.055 1 92.12 101 PHE A CA 1
ATOM 790 C C . PHE A 1 101 ? -26.219 -2.303 -1.143 1 92.12 101 PHE A C 1
ATOM 792 O O . PHE A 1 101 ? -25.188 -2.934 -0.86 1 92.12 101 PHE A O 1
ATOM 799 N N . ASP A 1 102 ? -26.703 -2.143 -2.285 1 91.62 102 ASP A N 1
ATOM 800 C CA . ASP A 1 102 ? -26.016 -2.766 -3.414 1 91.62 102 ASP A CA 1
ATOM 801 C C . ASP A 1 102 ? -24.594 -2.205 -3.578 1 91.62 102 ASP A C 1
ATOM 803 O O . ASP A 1 102 ? -23.656 -2.955 -3.832 1 91.62 102 ASP A O 1
ATOM 807 N N . ARG A 1 103 ? -24.516 -0.963 -3.467 1 92.25 103 ARG A N 1
ATOM 808 C CA . ARG A 1 103 ? -23.219 -0.305 -3.578 1 92.25 103 ARG A CA 1
ATOM 809 C C . ARG A 1 103 ? -22.266 -0.776 -2.482 1 92.25 103 ARG A C 1
ATOM 811 O O . ARG A 1 103 ? -21.094 -1.025 -2.742 1 92.25 103 ARG A O 1
ATOM 818 N N . ASN A 1 104 ? -22.797 -0.889 -1.353 1 93.88 104 ASN A N 1
ATOM 819 C CA . ASN A 1 104 ? -22 -1.357 -0.217 1 93.88 104 ASN A CA 1
ATOM 820 C C . ASN A 1 104 ? -21.469 -2.768 -0.449 1 93.88 104 ASN A C 1
ATOM 822 O O . ASN A 1 104 ? -20.281 -3.031 -0.217 1 93.88 104 ASN A O 1
ATOM 826 N N . LEU A 1 105 ? -22.281 -3.635 -0.91 1 94.75 105 LEU A N 1
ATOM 827 C CA . LEU A 1 105 ? -21.875 -5.004 -1.188 1 94.75 105 LEU A CA 1
ATOM 828 C C . LEU A 1 105 ? -20.859 -5.047 -2.328 1 94.75 105 LEU A C 1
ATOM 830 O O . LEU A 1 105 ? -19.906 -5.832 -2.291 1 94.75 105 LEU A O 1
ATOM 834 N N . ASN A 1 106 ? -21.094 -4.195 -3.322 1 94.19 106 ASN A N 1
ATOM 835 C CA . ASN A 1 106 ? -20.156 -4.125 -4.434 1 94.19 106 ASN A CA 1
ATOM 836 C C . ASN A 1 106 ? -18.766 -3.682 -3.965 1 94.19 106 ASN A C 1
ATOM 838 O O . ASN A 1 106 ? -17.75 -4.207 -4.43 1 94.19 106 ASN A O 1
ATOM 842 N N . HIS A 1 107 ? -18.781 -2.748 -3.074 1 95 107 HIS A N 1
ATOM 843 C CA . HIS A 1 107 ? -17.516 -2.279 -2.529 1 95 107 HIS A CA 1
ATOM 844 C C . HIS A 1 107 ? -16.812 -3.379 -1.737 1 95 107 HIS A C 1
ATOM 846 O O . HIS A 1 107 ? -15.594 -3.529 -1.82 1 95 107 HIS A O 1
ATOM 852 N N . MET A 1 108 ? -17.578 -4.164 -1.022 1 95.62 108 MET A N 1
ATOM 853 C CA . MET A 1 108 ? -17 -5.27 -0.26 1 95.62 108 MET A CA 1
ATOM 854 C C . MET A 1 108 ? -16.438 -6.336 -1.191 1 95.62 108 MET A C 1
ATOM 856 O O . MET A 1 108 ? -15.383 -6.906 -0.911 1 95.62 108 MET A O 1
ATOM 860 N N . ARG A 1 109 ? -17.094 -6.555 -2.268 1 95.5 109 ARG A N 1
ATOM 861 C CA . ARG A 1 109 ? -16.625 -7.547 -3.236 1 95.5 109 ARG A CA 1
ATOM 862 C C . ARG A 1 109 ? -15.297 -7.133 -3.855 1 95.5 109 ARG A C 1
ATOM 864 O O . ARG A 1 109 ? -14.367 -7.938 -3.947 1 95.5 109 ARG A O 1
ATOM 871 N N . VAL A 1 110 ? -15.242 -5.898 -4.246 1 95.19 110 VAL A N 1
ATOM 872 C CA . VAL A 1 110 ? -14.023 -5.457 -4.922 1 95.19 110 VAL A CA 1
ATOM 873 C C . VAL A 1 110 ? -12.875 -5.375 -3.914 1 95.19 110 VAL A C 1
ATOM 875 O O . VAL A 1 110 ? -11.719 -5.637 -4.258 1 95.19 110 VAL A O 1
ATOM 878 N N . TYR A 1 111 ? -13.18 -5 -2.684 1 95.88 111 TYR A N 1
ATOM 879 C CA . TYR A 1 111 ? -12.164 -5.031 -1.64 1 95.88 111 TYR A CA 1
ATOM 880 C C . TYR A 1 111 ? -11.625 -6.445 -1.442 1 95.88 111 TYR A C 1
ATOM 882 O O . TYR A 1 111 ? -10.406 -6.652 -1.408 1 95.88 111 TYR A O 1
ATOM 890 N N . SER A 1 112 ? -12.508 -7.422 -1.35 1 95.88 112 SER A N 1
ATOM 891 C CA . SER A 1 112 ? -12.141 -8.82 -1.18 1 95.88 112 SER A CA 1
ATOM 892 C C . SER A 1 112 ? -11.359 -9.336 -2.385 1 95.88 112 SER A C 1
ATOM 894 O O . SER A 1 112 ? -10.391 -10.086 -2.23 1 95.88 112 SER A O 1
ATOM 896 N N . GLY A 1 113 ? -11.844 -8.922 -3.512 1 94.81 113 GLY A N 1
ATOM 897 C CA . GLY A 1 113 ? -11.141 -9.297 -4.727 1 94.81 113 GLY A CA 1
ATOM 898 C C . GLY A 1 113 ? -9.734 -8.719 -4.805 1 94.81 113 GLY A C 1
ATOM 899 O O . GLY A 1 113 ? -8.812 -9.383 -5.281 1 94.81 113 GLY A O 1
ATOM 900 N N . THR A 1 114 ? -9.547 -7.516 -4.406 1 95.69 114 THR A N 1
ATOM 901 C CA . THR A 1 114 ? -8.234 -6.883 -4.383 1 95.69 114 THR A CA 1
ATOM 902 C C . THR A 1 114 ? -7.297 -7.613 -3.422 1 95.69 114 THR A C 1
ATOM 904 O O . THR A 1 114 ? -6.133 -7.859 -3.748 1 95.69 114 THR A O 1
ATOM 907 N N . PHE A 1 115 ? -7.875 -7.918 -2.219 1 96.38 115 PHE A N 1
ATOM 908 C CA . PHE A 1 115 ? -7.098 -8.703 -1.266 1 96.38 115 PHE A CA 1
ATOM 909 C C . PHE A 1 115 ? -6.629 -10.008 -1.896 1 96.38 115 PHE A C 1
ATOM 911 O O . PHE A 1 115 ? -5.457 -10.375 -1.784 1 96.38 115 PHE A O 1
ATOM 918 N N . TYR A 1 116 ? -7.543 -10.688 -2.576 1 94.81 116 TYR A N 1
ATOM 919 C CA . TYR A 1 116 ? -7.258 -11.969 -3.205 1 94.81 116 TYR A CA 1
ATOM 920 C C . TYR A 1 116 ? -6.105 -11.852 -4.191 1 94.81 116 TYR A C 1
ATOM 922 O O . TYR A 1 116 ? -5.145 -12.625 -4.129 1 94.81 116 TYR A O 1
ATOM 930 N N . LEU A 1 117 ? -6.148 -10.883 -5.082 1 92.69 117 LEU A N 1
ATOM 931 C CA . LEU A 1 117 ? -5.129 -10.695 -6.105 1 92.69 117 LEU A CA 1
ATOM 932 C C . LEU A 1 117 ? -3.785 -10.336 -5.48 1 92.69 117 LEU A C 1
ATOM 934 O O . LEU A 1 117 ? -2.744 -10.852 -5.895 1 92.69 117 LEU A O 1
ATOM 938 N N . ASN A 1 118 ? -3.838 -9.477 -4.48 1 94.12 118 ASN A N 1
ATOM 939 C CA . ASN A 1 118 ? -2.607 -9.07 -3.807 1 94.12 118 ASN A CA 1
ATOM 940 C C . ASN A 1 118 ? -1.915 -10.25 -3.139 1 94.12 118 ASN A C 1
ATOM 942 O O . ASN A 1 118 ? -0.711 -10.453 -3.314 1 94.12 118 ASN A O 1
ATOM 946 N N . THR A 1 119 ? -2.676 -11.016 -2.436 1 94.81 119 THR A N 1
ATOM 947 C CA . THR A 1 119 ? -2.084 -12.125 -1.705 1 94.81 119 THR A CA 1
ATOM 948 C C . THR A 1 119 ? -1.554 -13.188 -2.67 1 94.81 119 THR A C 1
ATOM 950 O O . THR A 1 119 ? -0.471 -13.734 -2.459 1 94.81 119 THR A O 1
ATOM 953 N N . LEU A 1 120 ? -2.34 -13.453 -3.693 1 91.81 120 LEU A N 1
ATOM 954 C CA . LEU A 1 120 ? -1.933 -14.445 -4.684 1 91.81 120 LEU A CA 1
ATOM 955 C C . LEU A 1 120 ? -0.562 -14.109 -5.262 1 91.81 120 LEU A C 1
ATOM 957 O O . LEU A 1 120 ? 0.309 -14.977 -5.355 1 91.81 120 LEU A O 1
ATOM 961 N N . VAL A 1 121 ? -0.356 -12.875 -5.566 1 89.31 121 VAL A N 1
ATOM 962 C CA . VAL A 1 121 ? 0.871 -12.445 -6.23 1 89.31 121 VAL A CA 1
ATOM 963 C C . VAL A 1 121 ? 2 -12.336 -5.211 1 89.31 121 VAL A C 1
ATOM 965 O O . VAL A 1 121 ? 3.082 -12.891 -5.406 1 89.31 121 VAL A O 1
ATOM 968 N N . PHE A 1 122 ? 1.762 -11.719 -4.094 1 91 122 PHE A N 1
ATOM 969 C CA . PHE A 1 122 ? 2.859 -11.367 -3.201 1 91 122 PHE A CA 1
ATOM 970 C C . PHE A 1 122 ? 3.256 -12.562 -2.336 1 91 122 PHE A C 1
ATOM 972 O O . PHE A 1 122 ? 4.426 -12.719 -1.982 1 91 122 PHE A O 1
ATOM 979 N N . ALA A 1 123 ? 2.336 -13.453 -1.997 1 91.38 123 ALA A N 1
ATOM 980 C CA . ALA A 1 123 ? 2.699 -14.656 -1.25 1 91.38 123 ALA A CA 1
ATOM 981 C C . ALA A 1 123 ? 3.568 -15.586 -2.092 1 91.38 123 ALA A C 1
ATOM 983 O O . ALA A 1 123 ? 4.582 -16.094 -1.615 1 91.38 123 ALA A O 1
ATOM 984 N N . THR A 1 124 ? 3.199 -15.727 -3.346 1 88.44 124 THR A N 1
ATOM 985 C CA . THR A 1 124 ? 3.924 -16.641 -4.219 1 88.44 124 THR A CA 1
ATOM 986 C C . THR A 1 124 ? 5.246 -16.031 -4.668 1 88.44 124 THR A C 1
ATOM 988 O O . THR A 1 124 ? 6.156 -16.734 -5.098 1 88.44 124 THR A O 1
ATOM 991 N N . ASN A 1 125 ? 5.309 -14.742 -4.578 1 84.5 125 ASN A N 1
ATOM 992 C CA . ASN A 1 125 ? 6.57 -14.07 -4.871 1 84.5 125 ASN A CA 1
ATOM 993 C C . ASN A 1 125 ? 7.426 -13.906 -3.621 1 84.5 125 ASN A C 1
ATOM 995 O O . ASN A 1 125 ? 8.461 -13.234 -3.65 1 84.5 125 ASN A O 1
ATOM 999 N N . ARG A 1 126 ? 7.004 -14.453 -2.52 1 86 126 ARG A N 1
ATOM 1000 C CA . ARG A 1 126 ? 7.734 -14.461 -1.256 1 86 126 ARG A CA 1
ATOM 1001 C C . ARG A 1 126 ? 7.996 -13.039 -0.765 1 86 126 ARG A C 1
ATOM 1003 O O . ARG A 1 126 ? 9.125 -12.695 -0.415 1 86 126 ARG A O 1
ATOM 1010 N N . ARG A 1 127 ? 6.953 -12.305 -0.859 1 88.06 127 ARG A N 1
ATOM 1011 C CA . ARG A 1 127 ? 7.02 -10.93 -0.38 1 88.06 127 ARG A CA 1
ATOM 1012 C C . ARG A 1 127 ? 5.973 -10.672 0.7 1 88.06 127 ARG A C 1
ATOM 1014 O O . ARG A 1 127 ? 5.043 -9.891 0.498 1 88.06 127 ARG A O 1
ATOM 1021 N N . PRO A 1 128 ? 6.211 -11.281 1.824 1 88.25 128 PRO A N 1
ATOM 1022 C CA . PRO A 1 128 ? 5.238 -11.086 2.902 1 88.25 128 PRO A CA 1
ATOM 1023 C C . PRO A 1 128 ? 5.168 -9.633 3.375 1 88.25 128 PRO A C 1
ATOM 1025 O O . PRO A 1 128 ? 4.172 -9.227 3.979 1 88.25 128 PRO A O 1
ATOM 1028 N N . ASP A 1 129 ? 6.172 -8.844 3.111 1 84.38 129 ASP A N 1
ATOM 1029 C CA . ASP A 1 129 ? 6.23 -7.445 3.52 1 84.38 129 ASP A CA 1
ATOM 1030 C C . ASP A 1 129 ? 5.262 -6.59 2.703 1 84.38 129 ASP A C 1
ATOM 1032 O O . ASP A 1 129 ? 4.965 -5.453 3.074 1 84.38 129 ASP A O 1
ATOM 1036 N N . LEU A 1 130 ? 4.75 -7.133 1.621 1 88.69 130 LEU A N 1
ATOM 1037 C CA . LEU A 1 130 ? 3.895 -6.348 0.741 1 88.69 130 LEU A CA 1
ATOM 1038 C C . LEU A 1 130 ? 2.434 -6.762 0.891 1 88.69 130 LEU A C 1
ATOM 1040 O O . LEU A 1 130 ? 1.559 -6.223 0.208 1 88.69 130 LEU A O 1
ATOM 1044 N N . LEU A 1 131 ? 2.176 -7.625 1.764 1 91.12 131 LEU A N 1
ATOM 1045 C CA . LEU A 1 131 ? 0.82 -8.148 1.897 1 91.12 131 LEU A CA 1
ATOM 1046 C C . LEU A 1 131 ? -0.114 -7.094 2.482 1 91.12 131 LEU A C 1
ATOM 1048 O O . LEU A 1 131 ? 0.332 -6.18 3.178 1 91.12 131 LEU A O 1
ATOM 1052 N N . MET A 1 132 ? -1.356 -7.168 2.162 1 90.31 132 MET A N 1
ATOM 1053 C CA . MET A 1 132 ? -2.381 -6.188 2.514 1 90.31 132 MET A CA 1
ATOM 1054 C C . MET A 1 132 ? -2.895 -6.422 3.93 1 90.31 132 MET A C 1
ATOM 1056 O O . MET A 1 132 ? -2.84 -7.547 4.438 1 90.31 132 MET A O 1
ATOM 1060 N N . ASP A 1 133 ? -3.385 -5.301 4.492 1 85.25 133 ASP A N 1
ATOM 1061 C CA . ASP A 1 133 ? -4.047 -5.379 5.789 1 85.25 133 ASP A CA 1
ATOM 1062 C C . ASP A 1 133 ? -5.371 -6.133 5.684 1 85.25 133 ASP A C 1
ATOM 1064 O O . ASP A 1 133 ? -6.113 -5.957 4.715 1 85.25 133 ASP A O 1
ATOM 1068 N N . THR A 1 134 ? -5.711 -6.961 6.703 1 87.5 134 THR A N 1
ATOM 1069 C CA . THR A 1 134 ? -6.895 -7.812 6.633 1 87.5 134 THR A CA 1
ATOM 1070 C C . THR A 1 134 ? -7.945 -7.359 7.641 1 87.5 134 THR A C 1
ATOM 1072 O O . THR A 1 134 ? -8.898 -8.086 7.922 1 87.5 134 THR A O 1
ATOM 1075 N N . THR A 1 135 ? -7.875 -6.219 8.172 1 81.94 135 THR A N 1
ATOM 1076 C CA . THR A 1 135 ? -8.703 -5.719 9.266 1 81.94 135 THR A CA 1
ATOM 1077 C C . THR A 1 135 ? -10.18 -5.832 8.914 1 81.94 135 THR A C 1
ATOM 1079 O O . THR A 1 135 ? -11 -6.188 9.766 1 81.94 135 THR A O 1
ATOM 1082 N N . HIS A 1 136 ? -10.555 -5.629 7.695 1 87.75 136 HIS A N 1
ATOM 1083 C CA . HIS A 1 136 ? -11.961 -5.559 7.34 1 87.75 136 HIS A CA 1
ATOM 1084 C C . HIS A 1 136 ? -12.406 -6.816 6.594 1 87.75 136 HIS A C 1
ATOM 1086 O O . HIS A 1 136 ? -13.578 -6.965 6.258 1 87.75 136 HIS A O 1
ATOM 1092 N N . LEU A 1 137 ? -11.492 -7.703 6.363 1 93.12 137 LEU A N 1
ATOM 1093 C CA . LEU A 1 137 ? -11.766 -8.828 5.48 1 93.12 137 LEU A CA 1
ATOM 1094 C C . LEU A 1 137 ? -12.797 -9.766 6.094 1 93.12 137 LEU A C 1
ATOM 1096 O O . LEU A 1 137 ? -13.695 -10.258 5.402 1 93.12 137 LEU A O 1
ATOM 1100 N N . ASP A 1 138 ? -12.656 -10.016 7.371 1 93.19 138 ASP A N 1
ATOM 1101 C CA . ASP A 1 138 ? -13.594 -10.922 8.039 1 93.19 138 ASP A CA 1
ATOM 1102 C C . ASP A 1 138 ? -15.016 -10.359 8 1 93.19 138 ASP A C 1
ATOM 1104 O O . ASP A 1 138 ? -15.977 -11.102 7.77 1 93.19 138 ASP A O 1
ATOM 1108 N N . MET A 1 139 ? -15.086 -9.125 8.25 1 92.56 139 MET A N 1
ATOM 1109 C CA . MET A 1 139 ? -16.391 -8.477 8.188 1 92.56 139 MET A CA 1
ATOM 1110 C C . MET A 1 139 ? -16.984 -8.578 6.781 1 92.56 139 MET A C 1
ATOM 1112 O O . MET A 1 139 ? -18.156 -8.922 6.617 1 92.56 139 MET A O 1
ATOM 1116 N N . CYS A 1 140 ? -16.203 -8.312 5.785 1 94.75 140 CYS A N 1
ATOM 1117 C CA . CYS A 1 140 ? -16.656 -8.383 4.402 1 94.75 140 CYS A CA 1
ATOM 1118 C C . CYS A 1 140 ? -17.156 -9.789 4.062 1 94.75 140 CYS A C 1
ATOM 1120 O O . CYS A 1 140 ? -18.219 -9.953 3.471 1 94.75 140 CYS A O 1
ATOM 1122 N N . CYS A 1 141 ? -16.391 -10.789 4.438 1 95.75 141 CYS A N 1
ATOM 1123 C CA . CYS A 1 141 ? -16.766 -12.164 4.141 1 95.75 141 CYS A CA 1
ATOM 1124 C C . CYS A 1 141 ? -18.062 -12.547 4.852 1 95.75 141 CYS A C 1
ATOM 1126 O O . CYS A 1 141 ? -18.922 -13.203 4.266 1 95.75 141 CYS A O 1
ATOM 1128 N N . ARG A 1 142 ? -18.203 -12.125 6.047 1 95.06 142 ARG A N 1
ATOM 1129 C CA . ARG A 1 142 ? -19.406 -12.43 6.801 1 95.06 142 ARG A CA 1
ATOM 1130 C C . ARG A 1 142 ? -20.625 -11.789 6.148 1 95.06 142 ARG A C 1
ATOM 1132 O O . ARG A 1 142 ? -21.656 -12.445 5.969 1 95.06 142 ARG A O 1
ATOM 1139 N N . VAL A 1 143 ? -20.531 -10.555 5.828 1 95.19 143 VAL A N 1
ATOM 1140 C CA . VAL A 1 143 ? -21.641 -9.82 5.238 1 95.19 143 VAL A CA 1
ATOM 1141 C C . VAL A 1 143 ? -22 -10.43 3.885 1 95.19 143 VAL A C 1
ATOM 1143 O O . VAL A 1 143 ? -23.188 -10.625 3.574 1 95.19 143 VAL A O 1
ATOM 1146 N N . LEU A 1 144 ? -21.031 -10.742 3.088 1 95.06 144 LEU A N 1
ATOM 1147 C CA . LEU A 1 144 ? -21.266 -11.336 1.775 1 95.06 144 LEU A CA 1
ATOM 1148 C C . LEU A 1 144 ? -21.891 -12.719 1.909 1 95.06 144 LEU A C 1
ATOM 1150 O O . LEU A 1 144 ? -22.797 -13.07 1.146 1 95.06 144 LEU A O 1
ATOM 1154 N N . GLU A 1 145 ? -21.453 -13.469 2.867 1 92.5 145 GLU A N 1
ATOM 1155 C CA . GLU A 1 145 ? -21.953 -14.812 3.084 1 92.5 145 GLU A CA 1
ATOM 1156 C C . GLU A 1 145 ? -23.391 -14.781 3.621 1 92.5 145 GLU A C 1
ATOM 1158 O O . GLU A 1 145 ? -24.203 -15.641 3.281 1 92.5 145 GLU A O 1
ATOM 1163 N N . THR A 1 146 ? -23.625 -13.836 4.453 1 92.62 146 THR A N 1
ATOM 1164 C CA . THR A 1 146 ? -24.953 -13.727 5.055 1 92.62 146 THR A CA 1
ATOM 1165 C C . THR A 1 146 ? -25.984 -13.297 4.012 1 92.62 146 THR A C 1
ATOM 1167 O O . THR A 1 146 ? -27.109 -13.773 4.02 1 92.62 146 THR A O 1
ATOM 1170 N N . ASN A 1 147 ? -25.594 -12.453 3.143 1 91.38 147 ASN A N 1
ATOM 1171 C CA . ASN A 1 147 ? -26.547 -11.906 2.174 1 91.38 147 ASN A CA 1
ATOM 1172 C C . ASN A 1 147 ? -26.594 -12.758 0.905 1 91.38 147 ASN A C 1
ATOM 1174 O O . ASN A 1 147 ? -27.641 -12.883 0.278 1 91.38 147 ASN A O 1
ATOM 1178 N N . MET A 1 148 ? -25.562 -13.32 0.507 1 88.81 148 MET A N 1
ATOM 1179 C CA . MET A 1 148 ? -25.422 -14.18 -0.661 1 88.81 148 MET A CA 1
ATOM 1180 C C . MET A 1 148 ? -26.25 -13.648 -1.832 1 88.81 148 MET A C 1
ATOM 1182 O O . MET A 1 148 ? -27.078 -14.359 -2.389 1 88.81 148 MET A O 1
ATOM 1186 N N . GLN A 1 149 ? -26.047 -12.43 -2.188 1 88.81 149 GLN A N 1
ATOM 1187 C CA . GLN A 1 149 ? -26.766 -11.773 -3.268 1 88.81 149 GLN A CA 1
ATOM 1188 C C . GLN A 1 149 ? -26.562 -12.5 -4.59 1 88.81 149 GLN A C 1
ATOM 1190 O O . GLN A 1 149 ? -27.484 -12.555 -5.426 1 88.81 149 GLN A O 1
ATOM 1195 N N . TYR A 1 150 ? -25.281 -13.031 -4.809 1 87.62 150 TYR A N 1
ATOM 1196 C CA . TYR A 1 150 ? -24.938 -13.82 -5.984 1 87.62 150 TYR A CA 1
ATOM 1197 C C . TYR A 1 150 ? -24.266 -15.133 -5.59 1 87.62 150 TYR A C 1
ATOM 1199 O O . TYR A 1 150 ? -23.578 -15.203 -4.574 1 87.62 150 TYR A O 1
ATOM 1207 N N . PRO A 1 151 ? -24.484 -16.125 -6.34 1 84.5 151 PRO A N 1
ATOM 1208 C CA . PRO A 1 151 ? -23.797 -17.375 -6.062 1 84.5 151 PRO A CA 1
ATOM 1209 C C . PRO A 1 151 ? -22.281 -17.234 -6.043 1 84.5 151 PRO A C 1
ATOM 1211 O O . PRO A 1 151 ? -21.594 -17.969 -5.336 1 84.5 151 PRO A O 1
ATOM 1214 N N . SER A 1 152 ? -21.828 -16.297 -6.812 1 89.88 152 SER A N 1
ATOM 1215 C CA . SER A 1 152 ? -20.391 -16.078 -6.891 1 89.88 152 SER A CA 1
ATOM 1216 C C . SER A 1 152 ? -19.844 -15.508 -5.582 1 89.88 152 SER A C 1
ATOM 1218 O O . SER A 1 152 ? -18.641 -15.555 -5.336 1 89.88 152 SER A O 1
ATOM 1220 N N . ASP A 1 153 ? -20.734 -15.031 -4.664 1 92.38 153 ASP A N 1
ATOM 1221 C CA . ASP A 1 153 ? -20.281 -14.5 -3.381 1 92.38 153 ASP A CA 1
ATOM 1222 C C . ASP A 1 153 ? -19.703 -15.609 -2.5 1 92.38 153 ASP A C 1
ATOM 1224 O O . ASP A 1 153 ? -18.688 -15.414 -1.826 1 92.38 153 ASP A O 1
ATOM 1228 N N . GLU A 1 154 ? -20.375 -16.703 -2.537 1 91.31 154 GLU A N 1
ATOM 1229 C CA . GLU A 1 154 ? -19.859 -17.828 -1.747 1 91.31 154 GLU A CA 1
ATOM 1230 C C . GLU A 1 154 ? -18.484 -18.266 -2.238 1 91.31 154 GLU A C 1
ATOM 1232 O O . GLU A 1 154 ? -17.609 -18.578 -1.435 1 91.31 154 GLU A O 1
ATOM 1237 N N . TYR A 1 155 ? -18.391 -18.391 -3.562 1 92.38 155 TYR A N 1
ATOM 1238 C CA . TYR A 1 155 ? -17.109 -18.75 -4.156 1 92.38 155 TYR A CA 1
ATOM 1239 C C . TYR A 1 155 ? -16.031 -17.734 -3.783 1 92.38 155 TYR A C 1
ATOM 1241 O O . TYR A 1 155 ? -14.906 -18.109 -3.426 1 92.38 155 TYR A O 1
ATOM 1249 N N . LEU A 1 156 ? -16.391 -16.484 -3.832 1 94 156 LEU A N 1
ATOM 1250 C CA . LEU A 1 156 ? -15.453 -15.422 -3.48 1 94 156 LEU A CA 1
ATOM 1251 C C . LEU A 1 156 ? -14.992 -15.562 -2.033 1 94 156 LEU A C 1
ATOM 1253 O O . LEU A 1 156 ? -13.805 -15.422 -1.736 1 94 156 LEU A O 1
ATOM 1257 N N . VAL A 1 157 ? -15.883 -15.844 -1.159 1 95.75 157 VAL A N 1
ATOM 1258 C CA . VAL A 1 157 ? -15.562 -15.984 0.256 1 95.75 157 VAL A CA 1
ATOM 1259 C C . VAL A 1 157 ? -14.578 -17.141 0.448 1 95.75 157 VAL A C 1
ATOM 1261 O O . VAL A 1 157 ? -13.625 -17.031 1.219 1 95.75 157 VAL A O 1
ATOM 1264 N N . LYS A 1 158 ? -14.789 -18.25 -0.284 1 94.75 158 LYS A N 1
ATOM 1265 C CA . LYS A 1 158 ? -13.883 -19.391 -0.187 1 94.75 158 LYS A CA 1
ATOM 1266 C C . LYS A 1 158 ? -12.492 -19.031 -0.706 1 94.75 158 LYS A C 1
ATOM 1268 O O . LYS A 1 158 ? -11.484 -19.453 -0.133 1 94.75 158 LYS A O 1
ATOM 1273 N N . LEU A 1 159 ? -12.453 -18.234 -1.798 1 94.25 159 LEU A N 1
ATOM 1274 C CA . LEU A 1 159 ? -11.188 -17.781 -2.346 1 94.25 159 LEU A CA 1
ATOM 1275 C C . LEU A 1 159 ? -10.438 -16.906 -1.335 1 94.25 159 LEU A C 1
ATOM 1277 O O . LEU A 1 159 ? -9.234 -17.078 -1.144 1 94.25 159 LEU A O 1
ATOM 1281 N N . VAL A 1 160 ? -11.156 -16.062 -0.701 1 96.12 160 VAL A N 1
ATOM 1282 C CA . VAL A 1 160 ? -10.562 -15.117 0.239 1 96.12 160 VAL A CA 1
ATOM 1283 C C . VAL A 1 160 ? -10.078 -15.859 1.482 1 96.12 160 VAL A C 1
ATOM 1285 O O . VAL A 1 160 ? -8.992 -15.586 1.991 1 96.12 160 VAL A O 1
ATOM 1288 N N . ARG A 1 161 ? -10.805 -16.844 1.92 1 96.62 161 ARG A N 1
ATOM 1289 C CA . ARG A 1 161 ? -10.461 -17.578 3.135 1 96.62 161 ARG A CA 1
ATOM 1290 C C . ARG A 1 161 ? -9.156 -18.344 2.957 1 96.62 161 ARG A C 1
ATOM 1292 O O . ARG A 1 161 ? -8.312 -18.359 3.852 1 96.62 161 ARG A O 1
ATOM 1299 N N . ILE A 1 162 ? -8.992 -18.984 1.867 1 96.69 162 ILE A N 1
ATOM 1300 C CA . ILE A 1 162 ? -7.762 -19.734 1.65 1 96.69 162 ILE A CA 1
ATOM 1301 C C . ILE A 1 162 ? -6.582 -18.766 1.522 1 96.69 162 ILE A C 1
ATOM 1303 O O . ILE A 1 162 ? -5.473 -19.078 1.967 1 96.69 162 ILE A O 1
ATOM 1307 N N . GLN A 1 163 ? -6.844 -17.625 0.883 1 96.06 163 GLN A N 1
ATOM 1308 C CA . GLN A 1 163 ? -5.758 -16.656 0.739 1 96.06 163 GLN A CA 1
ATOM 1309 C C . GLN A 1 163 ? -5.43 -15.992 2.074 1 96.06 163 GLN A C 1
ATOM 1311 O O . GLN A 1 163 ? -4.285 -15.609 2.316 1 96.06 163 GLN A O 1
ATOM 1316 N N . GLN A 1 164 ? -6.402 -15.867 2.959 1 96.88 164 GLN A N 1
ATOM 1317 C CA . GLN A 1 164 ? -6.113 -15.414 4.316 1 96.88 164 GLN A CA 1
ATOM 1318 C C . GLN A 1 164 ? -5.168 -16.375 5.027 1 96.88 164 GLN A C 1
ATOM 1320 O O . GLN A 1 164 ? -4.246 -15.945 5.727 1 96.88 164 GLN A O 1
ATOM 1325 N N . LEU A 1 165 ? -5.434 -17.641 4.828 1 97.12 165 LEU A N 1
ATOM 1326 C CA . LEU A 1 165 ? -4.562 -18.656 5.41 1 97.12 165 LEU A CA 1
ATOM 1327 C C . LEU A 1 165 ? -3.168 -18.594 4.797 1 97.12 165 LEU A C 1
ATOM 1329 O O . LEU A 1 165 ? -2.168 -18.656 5.516 1 97.12 165 LEU A O 1
ATOM 1333 N N . ALA A 1 166 ? -3.111 -18.484 3.48 1 96.94 166 ALA A N 1
ATOM 1334 C CA . ALA A 1 166 ? -1.829 -18.359 2.791 1 96.94 166 ALA A CA 1
ATOM 1335 C C . ALA A 1 166 ? -1.04 -17.156 3.295 1 96.94 166 ALA A C 1
ATOM 1337 O O . ALA A 1 166 ? 0.176 -17.234 3.484 1 96.94 166 ALA A O 1
ATOM 1338 N N . GLN A 1 167 ? -1.745 -16.078 3.467 1 97 167 GLN A N 1
ATOM 1339 C CA . GLN A 1 167 ? -1.1 -14.867 3.973 1 97 167 GLN A CA 1
ATOM 1340 C C . GLN A 1 167 ? -0.562 -15.086 5.383 1 97 167 GLN A C 1
ATOM 1342 O O . GLN A 1 167 ? 0.564 -14.688 5.691 1 97 167 GLN A O 1
ATOM 1347 N N . SER A 1 168 ? -1.334 -15.664 6.234 1 96 168 SER A N 1
ATOM 1348 C CA . SER A 1 168 ? -0.909 -15.938 7.605 1 96 168 SER A CA 1
ATOM 1349 C C . SER A 1 168 ? 0.317 -16.844 7.633 1 96 168 SER A C 1
ATOM 1351 O O . SER A 1 168 ? 1.244 -16.609 8.414 1 96 168 SER A O 1
ATOM 1353 N N . ILE A 1 169 ? 0.305 -17.797 6.82 1 96.75 169 ILE A N 1
ATOM 1354 C CA . ILE A 1 169 ? 1.433 -18.719 6.719 1 96.75 169 ILE A CA 1
ATOM 1355 C C . ILE A 1 169 ? 2.676 -17.953 6.258 1 96.75 169 ILE A C 1
ATOM 1357 O O . ILE A 1 169 ? 3.746 -18.078 6.859 1 96.75 169 ILE A O 1
ATOM 1361 N N . SER A 1 170 ? 2.514 -17.188 5.203 1 94.69 170 SER A N 1
ATOM 1362 C CA . SER A 1 170 ? 3.625 -16.438 4.621 1 94.69 170 SER A CA 1
ATOM 1363 C C . SER A 1 170 ? 4.266 -15.516 5.648 1 94.69 170 SER A C 1
ATOM 1365 O O . SER A 1 170 ? 5.492 -15.391 5.699 1 94.69 170 SER A O 1
ATOM 1367 N N . ILE A 1 171 ? 3.42 -14.906 6.461 1 92.38 171 ILE A N 1
ATOM 1368 C CA . ILE A 1 171 ? 3.922 -13.969 7.465 1 92.38 171 ILE A CA 1
ATOM 1369 C C . ILE A 1 171 ? 4.602 -14.742 8.594 1 92.38 171 ILE A C 1
ATOM 1371 O O . ILE A 1 171 ? 5.715 -14.406 9 1 92.38 171 ILE A O 1
ATOM 1375 N N . THR A 1 172 ? 3.998 -15.789 9.062 1 92.62 172 THR A N 1
ATOM 1376 C CA . THR A 1 172 ? 4.484 -16.578 10.195 1 92.62 172 THR A CA 1
ATOM 1377 C C . THR A 1 172 ? 5.797 -17.266 9.852 1 92.62 172 THR A C 1
ATOM 1379 O O . THR A 1 172 ? 6.695 -17.359 10.688 1 92.62 172 THR A O 1
ATOM 1382 N N . MET A 1 173 ? 5.91 -17.719 8.594 1 90.31 173 MET A N 1
ATOM 1383 C CA . MET A 1 173 ? 7.055 -18.531 8.188 1 90.31 173 MET A CA 1
ATOM 1384 C C . MET A 1 173 ? 8.141 -17.656 7.555 1 90.31 173 MET A C 1
ATOM 1386 O O . MET A 1 173 ? 9.188 -18.172 7.148 1 90.31 173 MET A O 1
ATOM 1390 N N . ALA A 1 174 ? 7.863 -16.375 7.473 1 86.62 174 ALA A N 1
ATOM 1391 C CA . ALA A 1 174 ? 8.867 -15.477 6.906 1 86.62 174 ALA A CA 1
ATOM 1392 C C . ALA A 1 174 ? 10.141 -15.484 7.746 1 86.62 174 ALA A C 1
ATOM 1394 O O . ALA A 1 174 ? 10.078 -15.492 8.977 1 86.62 174 ALA A O 1
ATOM 1395 N N . PRO A 1 175 ? 11.297 -15.477 7.113 1 80.56 175 PRO A N 1
ATOM 1396 C CA . PRO A 1 175 ? 12.57 -15.516 7.84 1 80.56 175 PRO A CA 1
ATOM 1397 C C . PRO A 1 175 ? 12.68 -14.414 8.891 1 80.56 175 PRO A C 1
ATOM 1399 O O . PRO A 1 175 ? 13.234 -14.641 9.969 1 80.56 175 PRO A O 1
ATOM 1402 N N . GLU A 1 176 ? 12.156 -13.297 8.625 1 78.19 176 GLU A N 1
ATOM 1403 C CA . GLU A 1 176 ? 12.266 -12.164 9.539 1 78.19 176 GLU A CA 1
ATOM 1404 C C . GLU A 1 176 ? 11.391 -12.367 10.773 1 78.19 176 GLU A C 1
ATOM 1406 O O . GLU A 1 176 ? 11.625 -11.742 11.812 1 78.19 176 GLU A O 1
ATOM 1411 N N . ASN A 1 177 ? 10.445 -13.242 10.672 1 83.94 177 ASN A N 1
ATOM 1412 C CA . ASN A 1 177 ? 9.492 -13.43 11.766 1 83.94 177 ASN A CA 1
ATOM 1413 C C . ASN A 1 177 ? 9.719 -14.766 12.477 1 83.94 177 ASN A C 1
ATOM 1415 O O . ASN A 1 177 ? 9.086 -15.039 13.5 1 83.94 177 ASN A O 1
ATOM 1419 N N . LEU A 1 178 ? 10.539 -15.539 11.984 1 83.81 178 LEU A N 1
ATOM 1420 C CA . LEU A 1 178 ? 10.695 -16.906 12.477 1 83.81 178 LEU A CA 1
ATOM 1421 C C . LEU A 1 178 ? 11.172 -16.906 13.922 1 83.81 178 LEU A C 1
ATOM 1423 O O . LEU A 1 178 ? 10.727 -17.734 14.727 1 83.81 178 LEU A O 1
ATOM 1427 N N . ASP A 1 179 ? 12.07 -16 14.227 1 82.19 179 ASP A N 1
ATOM 1428 C CA . ASP A 1 179 ? 12.562 -15.93 15.594 1 82.19 179 ASP A CA 1
ATOM 1429 C C . ASP A 1 179 ? 11.438 -15.609 16.578 1 82.19 179 ASP A C 1
ATOM 1431 O O . ASP A 1 179 ? 11.336 -16.219 17.641 1 82.19 179 ASP A O 1
ATOM 1435 N N . GLN A 1 180 ? 10.703 -14.719 16.172 1 82.75 180 GLN A N 1
ATOM 1436 C CA . GLN A 1 180 ? 9.578 -14.328 17 1 82.75 180 GLN A CA 1
ATOM 1437 C C . GLN A 1 180 ? 8.562 -15.461 17.125 1 82.75 180 GLN A C 1
ATOM 1439 O O . GLN A 1 180 ? 7.965 -15.664 18.188 1 82.75 180 GLN A O 1
ATOM 1444 N N . THR A 1 181 ? 8.32 -16.141 16.062 1 82.5 181 THR A N 1
ATOM 1445 C CA . THR A 1 181 ? 7.383 -17.266 16.047 1 82.5 181 THR A CA 1
ATOM 1446 C C . THR A 1 181 ? 7.875 -18.391 16.922 1 82.5 181 THR A C 1
ATOM 1448 O O . THR A 1 181 ? 7.113 -18.953 17.719 1 82.5 181 THR A O 1
ATOM 1451 N N . THR A 1 182 ? 9.117 -18.672 16.828 1 83.12 182 THR A N 1
ATOM 1452 C CA . THR A 1 182 ? 9.672 -19.828 17.531 1 83.12 182 THR A CA 1
ATOM 1453 C C . THR A 1 182 ? 9.883 -19.516 19 1 83.12 182 THR A C 1
ATOM 1455 O O . THR A 1 182 ? 10.047 -20.422 19.828 1 83.12 182 THR A O 1
ATOM 1458 N N . ASP A 1 183 ? 9.984 -18.266 19.344 1 84.19 183 ASP A N 1
ATOM 1459 C CA . ASP A 1 183 ? 10.039 -17.859 20.75 1 84.19 183 ASP A CA 1
ATOM 1460 C C . ASP A 1 183 ? 8.734 -18.172 21.469 1 84.19 183 ASP A C 1
ATOM 1462 O O . ASP A 1 183 ? 8.719 -18.422 22.672 1 84.19 183 ASP A O 1
ATOM 1466 N N . LYS A 1 184 ? 7.703 -18.281 20.672 1 83.56 184 LYS A N 1
ATOM 1467 C CA . LYS A 1 184 ? 6.383 -18.469 21.266 1 83.56 184 LYS A CA 1
ATOM 1468 C C . LYS A 1 184 ? 5.965 -19.938 21.234 1 83.56 184 LYS A C 1
ATOM 1470 O O . LYS A 1 184 ? 5.254 -20.406 22.125 1 83.56 184 LYS A O 1
ATOM 1475 N N . LEU A 1 185 ? 6.254 -20.562 20.188 1 87.94 185 LEU A N 1
ATOM 1476 C CA . LEU A 1 185 ? 5.809 -21.922 19.953 1 87.94 185 LEU A CA 1
ATOM 1477 C C . LEU A 1 185 ? 6.797 -22.672 19.062 1 87.94 185 LEU A C 1
ATOM 1479 O O . LEU A 1 185 ? 7.312 -22.109 18.094 1 87.94 185 LEU A O 1
ATOM 1483 N N . PRO A 1 186 ? 7.07 -23.953 19.5 1 88.94 186 PRO A N 1
ATOM 1484 C CA . PRO A 1 186 ? 7.934 -24.719 18.594 1 88.94 186 PRO A CA 1
ATOM 1485 C C . PRO A 1 186 ? 7.434 -24.734 17.156 1 88.94 186 PRO A C 1
ATOM 1487 O O . PRO A 1 186 ? 6.227 -24.797 16.922 1 88.94 186 PRO A O 1
ATOM 1490 N N . LEU A 1 187 ? 8.32 -24.719 16.25 1 90.31 187 LEU A N 1
ATOM 1491 C CA . LEU A 1 187 ? 7.98 -24.625 14.828 1 90.31 187 LEU A CA 1
ATOM 1492 C C . LEU A 1 187 ? 7.09 -25.797 14.406 1 90.31 187 LEU A C 1
ATOM 1494 O O . LEU A 1 187 ? 6.168 -25.625 13.602 1 90.31 187 LEU A O 1
ATOM 1498 N N . THR A 1 188 ? 7.309 -26.984 14.883 1 91 188 THR A N 1
ATOM 1499 C CA . THR A 1 188 ? 6.523 -28.156 14.531 1 91 188 THR A CA 1
ATOM 1500 C C . THR A 1 188 ? 5.066 -27.984 14.945 1 91 188 THR A C 1
ATOM 1502 O O . THR A 1 188 ? 4.16 -28.422 14.234 1 91 188 THR A O 1
ATOM 1505 N N . MET A 1 189 ? 4.883 -27.359 16.062 1 92.5 189 MET A N 1
ATOM 1506 C CA . MET A 1 189 ? 3.516 -27.109 16.531 1 92.5 189 MET A CA 1
ATOM 1507 C C . MET A 1 189 ? 2.83 -26.047 15.672 1 92.5 189 MET A C 1
ATOM 1509 O O . MET A 1 189 ? 1.628 -26.141 15.422 1 92.5 189 MET A O 1
ATOM 1513 N N . ALA A 1 190 ? 3.627 -25.062 15.289 1 93.25 190 ALA A N 1
ATOM 1514 C CA . ALA A 1 190 ? 3.082 -24.062 14.391 1 93.25 190 ALA A CA 1
ATOM 1515 C C . ALA A 1 190 ? 2.639 -24.688 13.07 1 93.25 190 ALA A C 1
ATOM 1517 O O . ALA A 1 190 ? 1.562 -24.375 12.555 1 93.25 190 ALA A O 1
ATOM 1518 N N . VAL A 1 191 ? 3.439 -25.578 12.547 1 95.38 191 VAL A N 1
ATOM 1519 C CA . VAL A 1 191 ? 3.131 -26.266 11.297 1 95.38 191 VAL A CA 1
ATOM 1520 C C . VAL A 1 191 ? 1.86 -27.094 11.461 1 95.38 191 VAL A C 1
ATOM 1522 O O . VAL A 1 191 ? 0.967 -27.047 10.609 1 95.38 191 VAL A O 1
ATOM 1525 N N . GLN A 1 192 ? 1.731 -27.766 12.516 1 95.69 192 GLN A N 1
ATOM 1526 C CA . GLN A 1 192 ? 0.57 -28.594 12.781 1 95.69 192 GLN A CA 1
ATOM 1527 C C . GLN A 1 192 ? -0.703 -27.766 12.883 1 95.69 192 GLN A C 1
ATOM 1529 O O . GLN A 1 192 ? -1.769 -28.188 12.43 1 95.69 192 GLN A O 1
ATOM 1534 N N . SER A 1 193 ? -0.542 -26.672 13.508 1 96.69 193 SER A N 1
ATOM 1535 C CA . SER A 1 193 ? -1.689 -25.781 13.641 1 96.69 193 SER A CA 1
ATOM 1536 C C . SER A 1 193 ? -2.211 -25.344 12.273 1 96.69 193 SER A C 1
ATOM 1538 O O . SER A 1 193 ? -3.422 -25.344 12.031 1 96.69 193 SER A O 1
ATOM 1540 N N . PHE A 1 194 ? -1.332 -24.984 11.414 1 97.75 194 PHE A N 1
ATOM 1541 C CA . PHE A 1 194 ? -1.741 -24.562 10.078 1 97.75 194 PHE A CA 1
ATOM 1542 C C . PHE A 1 194 ? -2.279 -25.75 9.273 1 97.75 194 PHE A C 1
ATOM 1544 O O . PHE A 1 194 ? -3.191 -25.594 8.461 1 97.75 194 PHE A O 1
ATOM 1551 N N . GLU A 1 195 ? -1.69 -26.938 9.445 1 97.81 195 GLU A N 1
ATOM 1552 C CA . GLU A 1 195 ? -2.215 -28.125 8.789 1 97.81 195 GLU A CA 1
ATOM 1553 C C . GLU A 1 195 ? -3.668 -28.375 9.18 1 97.81 195 GLU A C 1
ATOM 1555 O O . GLU A 1 195 ? -4.488 -28.75 8.336 1 97.81 195 GLU A O 1
ATOM 1560 N N . GLU A 1 196 ? -3.91 -28.156 10.43 1 97.88 196 GLU A N 1
ATOM 1561 C CA . GLU A 1 196 ? -5.277 -28.328 10.906 1 97.88 196 GLU A CA 1
ATOM 1562 C C . GLU A 1 196 ? -6.219 -27.297 10.281 1 97.88 196 GLU A C 1
ATOM 1564 O O . GLU A 1 196 ? -7.344 -27.625 9.906 1 97.88 196 GLU A O 1
ATOM 1569 N N . GLN A 1 197 ? -5.77 -26.094 10.188 1 97.88 197 GLN A N 1
ATOM 1570 C CA . GLN A 1 197 ? -6.578 -25.047 9.57 1 97.88 197 GLN A CA 1
ATOM 1571 C C . GLN A 1 197 ? -6.84 -25.344 8.102 1 97.88 197 GLN A C 1
ATOM 1573 O O . GLN A 1 197 ? -7.945 -25.125 7.598 1 97.88 197 GLN A O 1
ATOM 1578 N N . LEU A 1 198 ? -5.84 -25.844 7.418 1 98.19 198 LEU A N 1
ATOM 1579 C CA . LEU A 1 198 ? -5.992 -26.219 6.016 1 98.19 198 LEU A CA 1
ATOM 1580 C C . LEU A 1 198 ? -6.969 -27.375 5.859 1 98.19 198 LEU A C 1
ATOM 1582 O O . LEU A 1 198 ? -7.766 -27.406 4.918 1 98.19 198 LEU A O 1
ATOM 1586 N N . ARG A 1 199 ? -6.91 -28.312 6.793 1 97.38 199 ARG A N 1
ATOM 1587 C CA . ARG A 1 199 ? -7.863 -29.422 6.785 1 97.38 199 ARG A CA 1
ATOM 1588 C C . ARG A 1 199 ? -9.289 -28.906 6.98 1 97.38 199 ARG A C 1
ATOM 1590 O O . ARG A 1 199 ? -10.211 -29.344 6.285 1 97.38 199 ARG A O 1
ATOM 1597 N N . GLN A 1 200 ? -9.445 -28.016 7.914 1 97.25 200 GLN A N 1
ATOM 1598 C CA . GLN A 1 200 ? -10.766 -27.438 8.172 1 97.25 200 GLN A CA 1
ATOM 1599 C C . GLN A 1 200 ? -11.289 -26.688 6.949 1 97.25 200 GLN A C 1
ATOM 1601 O O . GLN A 1 200 ? -12.477 -26.75 6.641 1 97.25 200 GLN A O 1
ATOM 1606 N N . TYR A 1 201 ? -10.461 -26 6.312 1 97.44 201 TYR A N 1
ATOM 1607 C CA . TYR A 1 201 ? -10.852 -25.312 5.086 1 97.44 201 TYR A CA 1
ATOM 1608 C C . TYR A 1 201 ? -11.328 -26.312 4.031 1 97.44 201 TYR A C 1
ATOM 1610 O O . TYR A 1 201 ? -12.367 -26.109 3.4 1 97.44 201 TYR A O 1
ATOM 1618 N N . ARG A 1 202 ? -10.555 -27.375 3.807 1 96.19 202 ARG A N 1
ATOM 1619 C CA . ARG A 1 202 ? -10.93 -28.375 2.816 1 96.19 202 ARG A CA 1
ATOM 1620 C C . ARG A 1 202 ? -12.281 -29 3.146 1 96.19 202 ARG A C 1
ATOM 1622 O O . ARG A 1 202 ? -13.086 -29.266 2.252 1 96.19 202 ARG A O 1
ATOM 1629 N N . GLU A 1 203 ? -12.484 -29.156 4.438 1 96.19 203 GLU A N 1
ATOM 1630 C CA . GLU A 1 203 ? -13.766 -29.703 4.875 1 96.19 203 GLU A CA 1
ATOM 1631 C C . GLU A 1 203 ? -14.906 -28.719 4.613 1 96.19 203 GLU A C 1
ATOM 1633 O O . GLU A 1 203 ? -16.016 -29.141 4.301 1 96.19 203 GLU A O 1
ATOM 1638 N N . SER A 1 204 ? -14.609 -27.5 4.723 1 94.5 204 SER A N 1
ATOM 1639 C CA . SER A 1 204 ? -15.633 -26.484 4.543 1 94.5 204 SER A CA 1
ATOM 1640 C C . SER A 1 204 ? -16.062 -26.375 3.08 1 94.5 204 SER A C 1
ATOM 1642 O O . SER A 1 204 ? -17.094 -25.797 2.771 1 94.5 204 SER A O 1
ATOM 1644 N N . LEU A 1 205 ? -15.266 -26.875 2.15 1 93.25 205 LEU A N 1
ATOM 1645 C CA . LEU A 1 205 ? -15.586 -26.828 0.728 1 93.25 205 LEU A CA 1
ATOM 1646 C C . LEU A 1 205 ? -16.703 -27.812 0.387 1 93.25 205 LEU A C 1
ATOM 1648 O O . LEU A 1 205 ? -17.375 -27.672 -0.637 1 93.25 205 LEU A O 1
ATOM 1652 N N . ASN A 1 206 ? -16.859 -28.828 1.221 1 86.12 206 ASN A N 1
ATOM 1653 C CA . ASN A 1 206 ? -17.844 -29.859 0.97 1 86.12 206 ASN A CA 1
ATOM 1654 C C . ASN A 1 206 ? -19.25 -29.406 1.374 1 86.12 206 ASN A C 1
ATOM 1656 O O . ASN A 1 206 ? -19.422 -28.688 2.361 1 86.12 206 ASN A O 1
ATOM 1660 N N . PRO A 1 207 ? -20.094 -29.703 0.523 1 85.94 207 PRO A N 1
ATOM 1661 C CA . PRO A 1 207 ? -20.078 -30.547 -0.676 1 85.94 207 PRO A CA 1
ATOM 1662 C C . PRO A 1 207 ? -20.016 -29.734 -1.967 1 85.94 207 PRO A C 1
ATOM 1664 O O . PRO A 1 207 ? -19.609 -30.25 -3.008 1 85.94 207 PRO A O 1
ATOM 1667 N N . ARG A 1 208 ? -20.344 -28.594 -1.882 1 87.38 208 ARG A N 1
ATOM 1668 C CA . ARG A 1 208 ? -20.641 -27.812 -3.08 1 87.38 208 ARG A CA 1
ATOM 1669 C C . ARG A 1 208 ? -19.359 -27.578 -3.895 1 87.38 208 ARG A C 1
ATOM 1671 O O . ARG A 1 208 ? -19.391 -27.625 -5.125 1 87.38 208 ARG A O 1
ATOM 1678 N N . PHE A 1 209 ? -18.266 -27.359 -3.178 1 89.25 209 PHE A N 1
ATOM 1679 C CA . PHE A 1 209 ? -17.047 -26.984 -3.875 1 89.25 209 PHE A CA 1
ATOM 1680 C C . PHE A 1 209 ? -16 -28.094 -3.803 1 89.25 209 PHE A C 1
ATOM 1682 O O . PHE A 1 209 ? -14.812 -27.859 -3.984 1 89.25 209 PHE A O 1
ATOM 1689 N N . SER A 1 210 ? -16.438 -29.312 -3.555 1 87.31 210 SER A N 1
ATOM 1690 C CA . SER A 1 210 ? -15.531 -30.453 -3.369 1 87.31 210 SER A CA 1
ATOM 1691 C C . SER A 1 210 ? -14.734 -30.734 -4.637 1 87.31 210 SER A C 1
ATOM 1693 O O . SER A 1 210 ? -13.586 -31.172 -4.57 1 87.31 210 SER A O 1
ATOM 1695 N N . ASP A 1 211 ? -15.289 -30.359 -5.754 1 83.31 211 ASP A N 1
ATOM 1696 C CA . ASP A 1 211 ? -14.625 -30.688 -7.008 1 83.31 211 ASP A CA 1
ATOM 1697 C C . ASP A 1 211 ? -14.062 -29.453 -7.688 1 83.31 211 ASP A C 1
ATOM 1699 O O . ASP A 1 211 ? -13.75 -29.469 -8.883 1 83.31 211 ASP A O 1
ATOM 1703 N N . ASN A 1 212 ? -14 -28.406 -6.926 1 88.12 212 ASN A N 1
ATOM 1704 C CA . ASN A 1 212 ? -13.445 -27.172 -7.508 1 88.12 212 ASN A CA 1
ATOM 1705 C C . ASN A 1 212 ? -11.922 -27.203 -7.539 1 88.12 212 ASN A C 1
ATOM 1707 O O . ASN A 1 212 ? -11.273 -27.016 -6.512 1 88.12 212 ASN A O 1
ATOM 1711 N N . ASP A 1 213 ? -11.312 -27.359 -8.742 1 84 213 ASP A N 1
ATOM 1712 C CA . ASP A 1 213 ? -9.875 -27.547 -8.906 1 84 213 ASP A CA 1
ATOM 1713 C C . ASP A 1 213 ? -9.109 -26.297 -8.492 1 84 213 ASP A C 1
ATOM 1715 O O . ASP A 1 213 ? -7.992 -26.391 -7.977 1 84 213 ASP A O 1
ATOM 1719 N N . ASN A 1 214 ? -9.75 -25.188 -8.75 1 86.19 214 ASN A N 1
ATOM 1720 C CA . ASN A 1 214 ? -9.07 -23.953 -8.414 1 86.19 214 ASN A CA 1
ATOM 1721 C C . ASN A 1 214 ? -8.891 -23.797 -6.902 1 86.19 214 ASN A C 1
ATOM 1723 O O . ASN A 1 214 ? -7.801 -23.453 -6.438 1 86.19 214 ASN A O 1
ATOM 1727 N N . LEU A 1 215 ? -9.898 -24.047 -6.102 1 91.62 215 LEU A N 1
ATOM 1728 C CA . LEU A 1 215 ? -9.828 -23.953 -4.648 1 91.62 215 LEU A CA 1
ATOM 1729 C C . LEU A 1 215 ? -8.883 -25 -4.074 1 91.62 215 LEU A C 1
ATOM 1731 O O . LEU A 1 215 ? -8.117 -24.703 -3.156 1 91.62 215 LEU A O 1
ATOM 1735 N N . LYS A 1 216 ? -8.906 -26.156 -4.703 1 91.69 216 LYS A N 1
ATOM 1736 C CA . LYS A 1 216 ? -8.008 -27.219 -4.27 1 91.69 216 LYS A CA 1
ATOM 1737 C C . LYS A 1 216 ? -6.551 -26.844 -4.535 1 91.69 216 LYS A C 1
ATOM 1739 O O . LYS A 1 216 ? -5.68 -27.094 -3.697 1 91.69 216 LYS A O 1
ATOM 1744 N N . SER A 1 217 ? -6.363 -26.297 -5.707 1 91.25 217 SER A N 1
ATOM 1745 C CA . SER A 1 217 ? -5.016 -25.859 -6.066 1 91.25 217 SER A CA 1
ATOM 1746 C C . SER A 1 217 ? -4.488 -24.828 -5.086 1 91.25 217 SER A C 1
ATOM 1748 O O . SER A 1 217 ? -3.328 -24.875 -4.68 1 91.25 217 SER A O 1
ATOM 1750 N N . HIS A 1 218 ? -5.355 -23.875 -4.738 1 93.38 218 HIS A N 1
ATOM 1751 C CA . HIS A 1 218 ? -4.957 -22.844 -3.787 1 93.38 218 HIS A CA 1
ATOM 1752 C C . HIS A 1 218 ? -4.566 -23.453 -2.445 1 93.38 218 HIS A C 1
ATOM 1754 O O . HIS A 1 218 ? -3.598 -23.016 -1.819 1 93.38 218 HIS A O 1
ATOM 1760 N N . ALA A 1 219 ? -5.312 -24.422 -2.006 1 95.81 219 ALA A N 1
ATOM 1761 C CA . ALA A 1 219 ? -5.02 -25.078 -0.733 1 95.81 219 ALA A CA 1
ATOM 1762 C C . ALA A 1 219 ? -3.674 -25.797 -0.785 1 95.81 219 ALA A C 1
ATOM 1764 O O . ALA A 1 219 ? -2.912 -25.766 0.185 1 95.81 219 ALA A O 1
ATOM 1765 N N . LEU A 1 220 ? -3.439 -26.406 -1.909 1 96 220 LEU A N 1
ATOM 1766 C CA . LEU A 1 220 ? -2.174 -27.125 -2.078 1 96 220 LEU A CA 1
ATOM 1767 C C . LEU A 1 220 ? -1.005 -26.141 -2.096 1 96 220 LEU A C 1
ATOM 1769 O O . LEU A 1 220 ? 0.053 -26.422 -1.526 1 96 220 LEU A O 1
ATOM 1773 N N . VAL A 1 221 ? -1.186 -25.016 -2.738 1 95.75 221 VAL A N 1
ATOM 1774 C CA . VAL A 1 221 ? -0.14 -24 -2.764 1 95.75 221 VAL A CA 1
ATOM 1775 C C . VAL A 1 221 ? 0.115 -23.484 -1.348 1 95.75 221 VAL A C 1
ATOM 1777 O O . VAL A 1 221 ? 1.264 -23.266 -0.962 1 95.75 221 VAL A O 1
ATOM 1780 N N . ALA A 1 222 ? -0.947 -23.312 -0.603 1 97.62 222 ALA A N 1
ATOM 1781 C CA . ALA A 1 222 ? -0.796 -22.891 0.787 1 97.62 222 ALA A CA 1
ATOM 1782 C C . ALA A 1 222 ? 0.019 -23.906 1.584 1 97.62 222 ALA A C 1
ATOM 1784 O O . ALA A 1 222 ? 0.819 -23.531 2.443 1 97.62 222 ALA A O 1
ATOM 1785 N N . GLU A 1 223 ? -0.151 -25.156 1.31 1 98 223 GLU A N 1
ATOM 1786 C CA . GLU A 1 223 ? 0.648 -26.203 1.952 1 98 223 GLU A CA 1
ATOM 1787 C C . GLU A 1 223 ? 2.123 -26.062 1.577 1 98 223 GLU A C 1
ATOM 1789 O O . GLU A 1 223 ? 3 -26.203 2.432 1 98 223 GLU A O 1
ATOM 1794 N N . VAL A 1 224 ? 2.336 -25.859 0.339 1 96.75 224 VAL A N 1
ATOM 1795 C CA . VAL A 1 224 ? 3.717 -25.703 -0.11 1 96.75 224 VAL A CA 1
ATOM 1796 C C . VAL A 1 224 ? 4.363 -24.516 0.602 1 96.75 224 VAL A C 1
ATOM 1798 O O . VAL A 1 224 ? 5.508 -24.594 1.05 1 96.75 224 VAL A O 1
ATOM 1801 N N . LEU A 1 225 ? 3.602 -23.422 0.698 1 96.56 225 LEU A N 1
ATOM 1802 C CA . LEU A 1 225 ? 4.086 -22.266 1.422 1 96.56 225 LEU A CA 1
ATOM 1803 C C . LEU A 1 225 ? 4.434 -22.625 2.863 1 96.56 225 LEU A C 1
ATOM 1805 O O . LEU A 1 225 ? 5.422 -22.125 3.408 1 96.56 225 LEU A O 1
ATOM 1809 N N . LEU A 1 226 ? 3.631 -23.469 3.414 1 97.12 226 LEU A N 1
ATOM 1810 C CA . LEU A 1 226 ? 3.801 -23.875 4.805 1 97.12 226 LEU A CA 1
ATOM 1811 C C . LEU A 1 226 ? 5.078 -24.688 4.98 1 97.12 226 LEU A C 1
ATOM 1813 O O . LEU A 1 226 ? 5.812 -24.5 5.949 1 97.12 226 LEU A O 1
ATOM 1817 N N . TYR A 1 227 ? 5.375 -25.531 4.039 1 95.88 227 TYR A N 1
ATOM 1818 C CA . TYR A 1 227 ? 6.457 -26.5 4.191 1 95.88 227 TYR A CA 1
ATOM 1819 C C . TYR A 1 227 ? 7.762 -25.938 3.631 1 95.88 227 TYR A C 1
ATOM 1821 O O . TYR A 1 227 ? 8.828 -26.516 3.863 1 95.88 227 TYR A O 1
ATOM 1829 N N . GLU A 1 228 ? 7.727 -24.875 2.963 1 90.81 228 GLU A N 1
ATOM 1830 C CA . GLU A 1 228 ? 8.867 -24.344 2.223 1 90.81 228 GLU A CA 1
ATOM 1831 C C . GLU A 1 228 ? 10.023 -24 3.16 1 90.81 228 GLU A C 1
ATOM 1833 O O . GLU A 1 228 ? 11.18 -23.938 2.736 1 90.81 228 GLU A O 1
ATOM 1838 N N . ILE A 1 229 ? 9.711 -23.781 4.387 1 89.19 229 ILE A N 1
ATOM 1839 C CA . ILE A 1 229 ? 10.75 -23.453 5.359 1 89.19 229 ILE A CA 1
ATOM 1840 C C . ILE A 1 229 ? 11.781 -24.578 5.402 1 89.19 229 ILE A C 1
ATOM 1842 O O . ILE A 1 229 ? 12.961 -24.344 5.684 1 89.19 229 ILE A O 1
ATOM 1846 N N . ALA A 1 230 ? 11.383 -25.766 5.102 1 90.5 230 ALA A N 1
ATOM 1847 C CA . ALA A 1 230 ? 12.266 -26.922 5.133 1 90.5 230 ALA A CA 1
ATOM 1848 C C . ALA A 1 230 ? 13.25 -26.906 3.967 1 90.5 230 ALA A C 1
ATOM 1850 O O . ALA A 1 230 ? 14.266 -27.609 3.98 1 90.5 230 ALA A O 1
ATOM 1851 N N . LEU A 1 231 ? 12.984 -26.094 2.971 1 87.19 231 LEU A N 1
ATOM 1852 C CA . LEU A 1 231 ? 13.82 -26.016 1.783 1 87.19 231 LEU A CA 1
ATOM 1853 C C . LEU A 1 231 ? 14.961 -25.016 1.998 1 87.19 231 LEU A C 1
ATOM 1855 O O . LEU A 1 231 ? 15.922 -25 1.23 1 87.19 231 LEU A O 1
ATOM 1859 N N . SER A 1 232 ? 14.82 -24.172 2.965 1 76.62 232 SER A N 1
ATOM 1860 C CA . SER A 1 232 ? 15.789 -23.094 3.18 1 76.62 232 SER A CA 1
ATOM 1861 C C . SER A 1 232 ? 17.141 -23.656 3.605 1 76.62 232 SER A C 1
ATOM 1863 O O . SER A 1 232 ? 17.203 -24.609 4.402 1 76.62 232 SER A O 1
ATOM 1865 N N . ASP A 1 233 ? 18.141 -23.234 2.881 1 62.12 233 ASP A N 1
ATOM 1866 C CA . ASP A 1 233 ? 19.5 -23.688 3.188 1 62.12 233 ASP A CA 1
ATOM 1867 C C . ASP A 1 233 ? 20.141 -22.812 4.258 1 62.12 233 ASP A C 1
ATOM 1869 O O . ASP A 1 233 ? 21.297 -23.016 4.629 1 62.12 233 ASP A O 1
ATOM 1873 N N . GLN A 1 234 ? 19.438 -21.797 4.527 1 59.22 234 GLN A N 1
ATOM 1874 C CA . GLN A 1 234 ? 20.094 -20.938 5.496 1 59.22 234 GLN A CA 1
ATOM 1875 C C . GLN A 1 234 ? 20.156 -21.594 6.875 1 59.22 234 GLN A C 1
ATOM 1877 O O . GLN A 1 234 ? 19.234 -22.312 7.258 1 59.22 234 GLN A O 1
ATOM 1882 N N . PRO A 1 235 ? 21.344 -21.688 7.426 1 60.12 235 PRO A N 1
ATOM 1883 C CA . PRO A 1 235 ? 21.656 -22.359 8.695 1 60.12 235 PRO A CA 1
ATOM 1884 C C . PRO A 1 235 ? 20.547 -22.203 9.727 1 60.12 235 PRO A C 1
ATOM 1886 O O . PRO A 1 235 ? 20.297 -23.094 10.539 1 60.12 235 PRO A O 1
ATOM 1889 N N . PRO A 1 236 ? 20.031 -21.062 9.945 1 63.19 236 PRO A N 1
ATOM 1890 C CA . PRO A 1 236 ? 19.266 -21.156 11.188 1 63.19 236 PRO A CA 1
ATOM 1891 C C . PRO A 1 236 ? 18.047 -22.062 11.07 1 63.19 236 PRO A C 1
ATOM 1893 O O . PRO A 1 236 ? 17.406 -22.359 12.07 1 63.19 236 PRO A O 1
ATOM 1896 N N . VAL A 1 237 ? 17.844 -22.734 9.898 1 65.12 237 VAL A N 1
ATOM 1897 C CA . VAL A 1 237 ? 16.656 -23.594 9.906 1 65.12 237 VAL A CA 1
ATOM 1898 C C . VAL A 1 237 ? 16.922 -24.812 10.773 1 65.12 237 VAL A C 1
ATOM 1900 O O . VAL A 1 237 ? 16.031 -25.297 11.477 1 65.12 237 VAL A O 1
ATOM 1903 N N . ALA A 1 238 ? 18.188 -25.203 10.68 1 66.94 238 ALA A N 1
ATOM 1904 C CA . ALA A 1 238 ? 18.594 -26.359 11.477 1 66.94 238 ALA A CA 1
ATOM 1905 C C . ALA A 1 238 ? 18.406 -26.094 12.969 1 66.94 238 ALA A C 1
ATOM 1907 O O . ALA A 1 238 ? 18.25 -27.016 13.766 1 66.94 238 ALA A O 1
ATOM 1908 N N . SER A 1 239 ? 18.422 -24.875 13.195 1 76.19 239 SER A N 1
ATOM 1909 C CA . SER A 1 239 ? 18.266 -24.516 14.602 1 76.19 239 SER A CA 1
ATOM 1910 C C . SER A 1 239 ? 16.797 -24.625 15.039 1 76.19 239 SER A C 1
ATOM 1912 O O . SER A 1 239 ? 16.516 -24.781 16.234 1 76.19 239 SER A O 1
ATOM 1914 N N . TYR A 1 240 ? 15.969 -24.734 14.016 1 79.38 240 TYR A N 1
ATOM 1915 C CA . TYR A 1 240 ? 14.555 -24.719 14.383 1 79.38 240 TYR A CA 1
ATOM 1916 C C . TYR A 1 240 ? 13.93 -26.094 14.156 1 79.38 240 TYR A C 1
ATOM 1918 O O . TYR A 1 240 ? 12.883 -26.406 14.727 1 79.38 240 TYR A O 1
ATOM 1926 N N . LEU A 1 241 ? 14.641 -26.844 13.328 1 85.12 241 LEU A N 1
ATOM 1927 C CA . LEU A 1 241 ? 14.039 -28.094 12.891 1 85.12 241 LEU A CA 1
ATOM 1928 C C . LEU A 1 241 ? 15.062 -29.234 12.906 1 85.12 241 LEU A C 1
ATOM 1930 O O . LEU A 1 241 ? 15.969 -29.266 12.078 1 85.12 241 LEU A O 1
ATOM 1934 N N . PRO A 1 242 ? 14.766 -30.234 13.875 1 87.38 242 PRO A N 1
ATOM 1935 C CA . PRO A 1 242 ? 15.617 -31.422 13.781 1 87.38 242 PRO A CA 1
ATOM 1936 C C . PRO A 1 242 ? 15.562 -32.062 12.406 1 87.38 242 PRO A C 1
ATOM 1938 O O . PRO A 1 242 ? 14.562 -31.953 11.695 1 87.38 242 PRO A O 1
ATOM 1941 N N . LEU A 1 243 ? 16.609 -32.812 12.094 1 89 243 LEU A N 1
ATOM 1942 C CA . LEU A 1 243 ? 16.766 -33.375 10.75 1 89 243 LEU A CA 1
ATOM 1943 C C . LEU A 1 243 ? 15.594 -34.281 10.391 1 89 243 LEU A C 1
ATOM 1945 O O . LEU A 1 243 ? 15.094 -34.219 9.266 1 89 243 LEU A O 1
ATOM 1949 N N . THR A 1 244 ? 15.133 -35.031 11.297 1 91.44 244 THR A N 1
ATOM 1950 C CA . THR A 1 244 ? 14.031 -35.938 11.023 1 91.44 244 THR A CA 1
ATOM 1951 C C . THR A 1 244 ? 12.758 -35.188 10.688 1 91.44 244 THR A C 1
ATOM 1953 O O . THR A 1 244 ? 12.039 -35.531 9.75 1 91.44 244 THR A O 1
ATOM 1956 N N . ASP A 1 245 ? 12.516 -34.125 11.461 1 92.5 245 ASP A N 1
ATOM 1957 C CA . ASP A 1 245 ? 11.344 -33.312 11.211 1 92.5 245 ASP A CA 1
ATOM 1958 C C . ASP A 1 245 ? 11.461 -32.562 9.875 1 92.5 245 ASP A C 1
ATOM 1960 O O . ASP A 1 245 ? 10.477 -32.406 9.164 1 92.5 245 ASP A O 1
ATOM 1964 N N . ARG A 1 246 ? 12.656 -32.156 9.633 1 93 246 ARG A N 1
ATOM 1965 C CA . ARG A 1 246 ? 12.891 -31.469 8.367 1 93 246 ARG A CA 1
ATOM 1966 C C . ARG A 1 246 ? 12.609 -32.375 7.18 1 93 246 ARG A C 1
ATOM 1968 O O . ARG A 1 246 ? 11.969 -31.969 6.215 1 93 246 ARG A O 1
ATOM 1975 N N . LEU A 1 247 ? 13.07 -33.594 7.27 1 93.69 247 LEU A N 1
ATOM 1976 C CA . LEU A 1 247 ? 12.844 -34.562 6.191 1 93.69 247 LEU A CA 1
ATOM 1977 C C . LEU A 1 247 ? 11.352 -34.844 6.02 1 93.69 247 LEU A C 1
ATOM 1979 O O . LEU A 1 247 ? 10.875 -35 4.895 1 93.69 247 LEU A O 1
ATOM 1983 N N . GLN A 1 248 ? 10.625 -34.875 7.105 1 94.69 248 GLN A N 1
ATOM 1984 C CA . GLN A 1 248 ? 9.188 -35.125 7.047 1 94.69 248 GLN A CA 1
ATOM 1985 C C . GLN A 1 248 ? 8.469 -33.969 6.359 1 94.69 248 GLN A C 1
ATOM 1987 O O . GLN A 1 248 ? 7.562 -34.188 5.555 1 94.69 248 GLN A O 1
ATOM 1992 N N . LEU A 1 249 ? 8.859 -32.781 6.73 1 95.31 249 LEU A N 1
ATOM 1993 C CA . LEU A 1 249 ? 8.258 -31.594 6.109 1 95.31 249 LEU A CA 1
ATOM 1994 C C . LEU A 1 249 ? 8.578 -31.547 4.621 1 95.31 249 LEU A C 1
ATOM 1996 O O . LEU A 1 249 ? 7.727 -31.172 3.812 1 95.31 249 LEU A O 1
ATOM 2000 N N . LEU A 1 250 ? 9.766 -31.938 4.285 1 95.44 250 LEU A N 1
ATOM 2001 C CA . LEU A 1 250 ? 10.164 -31.984 2.885 1 95.44 250 LEU A CA 1
ATOM 2002 C C . LEU A 1 250 ? 9.312 -32.969 2.105 1 95.44 250 LEU A C 1
ATOM 2004 O O . LEU A 1 250 ? 8.891 -32.688 0.982 1 95.44 250 LEU A O 1
ATOM 2008 N N . TRP A 1 251 ? 9.102 -34.094 2.678 1 96.56 251 TRP A N 1
ATOM 2009 C CA . TRP A 1 251 ? 8.297 -35.125 2.014 1 96.56 251 TRP A CA 1
ATOM 2010 C C . TRP A 1 251 ? 6.852 -34.656 1.857 1 96.56 251 TRP A C 1
ATOM 2012 O O . TRP A 1 251 ? 6.219 -34.906 0.83 1 96.56 251 TRP A O 1
ATOM 2022 N N . SER A 1 252 ? 6.324 -34 2.893 1 97.06 252 SER A N 1
ATOM 2023 C CA . SER A 1 252 ? 4.984 -33.438 2.797 1 97.06 252 SER A CA 1
ATOM 2024 C C . SER A 1 252 ? 4.898 -32.375 1.681 1 97.06 252 SER A C 1
ATOM 2026 O O . SER A 1 252 ? 3.902 -32.312 0.958 1 97.06 252 SER A O 1
ATOM 2028 N N . CYS A 1 253 ? 5.91 -31.609 1.6 1 97.25 253 CYS A N 1
ATOM 2029 C CA . CYS A 1 253 ? 5.977 -30.609 0.536 1 97.25 253 CYS A CA 1
ATOM 2030 C C . CYS A 1 253 ? 5.965 -31.281 -0.835 1 97.25 253 CYS A C 1
ATOM 2032 O O . CYS A 1 253 ? 5.238 -30.844 -1.732 1 97.25 253 CYS A O 1
ATOM 2034 N N . LEU A 1 254 ? 6.754 -32.312 -0.973 1 97.44 254 LEU A N 1
ATOM 2035 C CA . LEU A 1 254 ? 6.836 -33.094 -2.217 1 97.44 254 LEU A CA 1
ATOM 2036 C C . LEU A 1 254 ? 5.473 -33.656 -2.598 1 97.44 254 LEU A C 1
ATOM 2038 O O . LEU A 1 254 ? 5.066 -33.562 -3.76 1 97.44 254 LEU A O 1
ATOM 2042 N N . ARG A 1 255 ? 4.793 -34.125 -1.662 1 97.31 255 ARG A N 1
ATOM 2043 C CA . ARG A 1 255 ? 3.48 -34.719 -1.916 1 97.31 255 ARG A CA 1
ATOM 2044 C C . ARG A 1 255 ? 2.479 -33.656 -2.338 1 97.31 255 ARG A C 1
ATOM 2046 O O . ARG A 1 255 ? 1.657 -33.875 -3.229 1 97.31 255 ARG A O 1
ATOM 2053 N N . SER A 1 256 ? 2.502 -32.531 -1.669 1 97.69 256 SER A N 1
ATOM 2054 C CA . SER A 1 256 ? 1.619 -31.438 -2.037 1 97.69 256 SER A CA 1
ATOM 2055 C C . SER A 1 256 ? 1.902 -30.953 -3.455 1 97.69 256 SER A C 1
ATOM 2057 O O . SER A 1 256 ? 0.975 -30.656 -4.211 1 97.69 256 SER A O 1
ATOM 2059 N N . LEU A 1 257 ? 3.156 -30.859 -3.807 1 97 257 LEU A N 1
ATOM 2060 C CA . LEU A 1 257 ? 3.543 -30.453 -5.152 1 97 257 LEU A CA 1
ATOM 2061 C C . LEU A 1 257 ? 3.051 -31.469 -6.188 1 97 257 LEU A C 1
ATOM 2063 O O . LEU A 1 257 ? 2.475 -31.078 -7.211 1 97 257 LEU A O 1
ATOM 2067 N N . LYS A 1 258 ? 3.328 -32.688 -5.887 1 96.94 258 LYS A N 1
ATOM 2068 C CA . LYS A 1 258 ? 2.881 -33.719 -6.805 1 96.94 258 LYS A CA 1
ATOM 2069 C C . LYS A 1 258 ? 1.375 -33.656 -7.039 1 96.94 258 LYS A C 1
ATOM 2071 O O . LYS A 1 258 ? 0.917 -33.688 -8.18 1 96.94 258 LYS A O 1
ATOM 2076 N N . THR A 1 259 ? 0.649 -33.531 -5.965 1 96.06 259 THR A N 1
ATOM 2077 C CA . THR A 1 259 ? -0.804 -33.469 -6.062 1 96.06 259 THR A CA 1
ATOM 2078 C C . THR A 1 259 ? -1.229 -32.219 -6.848 1 96.06 259 THR A C 1
ATOM 2080 O O . THR A 1 259 ? -2.18 -32.281 -7.633 1 96.06 259 THR A O 1
ATOM 2083 N N . PHE A 1 260 ? -0.648 -31.125 -6.637 1 94.62 260 PHE A N 1
ATOM 2084 C CA . PHE A 1 260 ? -0.933 -29.891 -7.355 1 94.62 260 PHE A CA 1
ATOM 2085 C C . PHE A 1 260 ? -0.741 -30.078 -8.852 1 94.62 260 PHE A C 1
ATOM 2087 O O . PHE A 1 260 ? -1.603 -29.703 -9.648 1 94.62 260 PHE A O 1
ATOM 2094 N N . PHE A 1 261 ? 0.399 -30.672 -9.242 1 92.56 261 PHE A N 1
ATOM 2095 C CA . PHE A 1 261 ? 0.696 -30.859 -10.656 1 92.56 261 PHE A CA 1
ATOM 2096 C C . PHE A 1 261 ? -0.246 -31.891 -11.281 1 92.56 261 PHE A C 1
ATOM 2098 O O . PHE A 1 261 ? -0.681 -31.719 -12.422 1 92.56 261 PHE A O 1
ATOM 2105 N N . ASP A 1 262 ? -0.56 -32.938 -10.539 1 91.69 262 ASP A N 1
ATOM 2106 C CA . ASP A 1 262 ? -1.526 -33.906 -11.031 1 91.69 262 ASP A CA 1
ATOM 2107 C C . ASP A 1 262 ? -2.877 -33.25 -11.305 1 91.69 262 ASP A C 1
ATOM 2109 O O . ASP A 1 262 ? -3.502 -33.5 -12.336 1 91.69 262 ASP A O 1
ATOM 2113 N N . LEU A 1 263 ? -3.271 -32.438 -10.375 1 87.88 263 LEU A N 1
ATOM 2114 C CA . LEU A 1 263 ? -4.543 -31.75 -10.516 1 87.88 263 LEU A CA 1
ATOM 2115 C C . LEU A 1 263 ? -4.527 -30.844 -11.734 1 87.88 263 LEU A C 1
ATOM 2117 O O . LEU A 1 263 ? -5.52 -30.75 -12.461 1 87.88 263 LEU A O 1
ATOM 2121 N N . ARG A 1 264 ? -3.514 -30.172 -11.977 1 83.25 264 ARG A N 1
ATOM 2122 C CA . ARG A 1 264 ? -3.385 -29.203 -13.062 1 83.25 264 ARG A CA 1
ATOM 2123 C C . ARG A 1 264 ? -3.412 -29.906 -14.422 1 83.25 264 ARG A C 1
ATOM 2125 O O . ARG A 1 264 ? -4.004 -29.406 -15.375 1 83.25 264 ARG A O 1
ATOM 2132 N N . PHE A 1 265 ? -2.836 -31.031 -14.555 1 84.44 265 PHE A N 1
ATOM 2133 C CA . PHE A 1 265 ? -2.664 -31.641 -15.867 1 84.44 265 PHE A CA 1
ATOM 2134 C C . PHE A 1 265 ? -3.713 -32.719 -16.094 1 84.44 265 PHE A C 1
ATOM 2136 O O . PHE A 1 265 ? -3.936 -33.156 -17.234 1 84.44 265 PHE A O 1
ATOM 2143 N N . ASP A 1 266 ? -4.328 -33.219 -15.047 1 79.69 266 ASP A N 1
ATOM 2144 C CA . ASP A 1 266 ? -5.391 -34.188 -15.211 1 79.69 266 ASP A CA 1
ATOM 2145 C C . ASP A 1 266 ? -6.617 -33.594 -15.875 1 79.69 266 ASP A C 1
ATOM 2147 O O . ASP A 1 266 ? -7.324 -34.25 -16.625 1 79.69 266 ASP A O 1
ATOM 2151 N N . HIS A 1 267 ? -6.949 -32.406 -15.609 1 69.19 267 HIS A N 1
ATOM 2152 C CA . HIS A 1 267 ? -8.133 -31.75 -16.141 1 69.19 267 HIS A CA 1
ATOM 2153 C C . HIS A 1 267 ? -7.758 -30.609 -17.062 1 69.19 267 HIS A C 1
ATOM 2155 O O . HIS A 1 267 ? -8.312 -29.516 -16.969 1 69.19 267 HIS A O 1
ATOM 2161 N N . ARG A 1 268 ? -6.785 -30.922 -17.938 1 66.12 268 ARG A N 1
ATOM 2162 C CA . ARG A 1 268 ? -6.289 -29.828 -18.766 1 66.12 268 ARG A CA 1
ATOM 2163 C C . ARG A 1 268 ? -7.332 -29.422 -19.812 1 66.12 268 ARG A C 1
ATOM 2165 O O . ARG A 1 268 ? -7.973 -30.281 -20.422 1 66.12 268 ARG A O 1
ATOM 2172 N N . GLU A 1 269 ? -7.926 -28.328 -19.578 1 62.69 269 GLU A N 1
ATOM 2173 C CA . GLU A 1 269 ? -8.828 -27.75 -20.562 1 62.69 269 GLU A CA 1
ATOM 2174 C C . GLU A 1 269 ? -8.117 -26.688 -21.406 1 62.69 269 GLU A C 1
ATOM 2176 O O . GLU A 1 269 ? -7.812 -25.594 -20.906 1 62.69 269 GLU A O 1
ATOM 2181 N N . LEU A 1 270 ? -7.711 -27.047 -22.531 1 59.53 270 LEU A N 1
ATOM 2182 C CA . LEU A 1 270 ? -6.949 -26.156 -23.406 1 59.53 270 LEU A CA 1
ATOM 2183 C C . LEU A 1 270 ? -7.867 -25.156 -24.094 1 59.53 270 LEU A C 1
ATOM 2185 O O . LEU A 1 270 ? -7.402 -24.125 -24.594 1 59.53 270 LEU A O 1
ATOM 2189 N N . GLU A 1 271 ? -9.125 -25.531 -24.109 1 56.28 271 GLU A N 1
ATOM 2190 C CA . GLU A 1 271 ? -10.039 -24.641 -24.812 1 56.28 271 GLU A CA 1
ATOM 2191 C C . GLU A 1 271 ? -10.414 -23.438 -23.953 1 56.28 271 GLU A C 1
ATOM 2193 O O . GLU A 1 271 ? -10.711 -22.359 -24.469 1 56.28 271 GLU A O 1
ATOM 2198 N N . ARG A 1 272 ? -10.641 -23.734 -22.719 1 54.81 272 ARG A N 1
ATOM 2199 C CA . ARG A 1 272 ? -11.031 -22.625 -21.844 1 54.81 272 ARG A CA 1
ATOM 2200 C C . ARG A 1 272 ? -9.953 -22.359 -20.797 1 54.81 272 ARG A C 1
ATOM 2202 O O . ARG A 1 272 ? -9.852 -23.094 -19.812 1 54.81 272 ARG A O 1
ATOM 2209 N N . PRO A 1 273 ? -9.008 -21.516 -21.188 1 52.94 273 PRO A N 1
ATOM 2210 C CA . PRO A 1 273 ? -7.855 -21.344 -20.297 1 52.94 273 PRO A CA 1
ATOM 2211 C C . PRO A 1 273 ? -8.258 -21.078 -18.859 1 52.94 273 PRO A C 1
ATOM 2213 O O . PRO A 1 273 ? -8.609 -19.953 -18.5 1 52.94 273 PRO A O 1
ATOM 2216 N N . ARG A 1 274 ? -9.062 -22.016 -18.312 1 48.41 274 ARG A N 1
ATOM 2217 C CA . ARG A 1 274 ? -9.531 -21.875 -16.938 1 48.41 274 ARG A CA 1
ATOM 2218 C C . ARG A 1 274 ? -8.438 -21.344 -16.031 1 48.41 274 ARG A C 1
ATOM 2220 O O . ARG A 1 274 ? -8.711 -20.609 -15.07 1 48.41 274 ARG A O 1
ATOM 2227 N N . PHE A 1 275 ? -7.078 -21.922 -16.109 1 46.34 275 PHE A N 1
ATOM 2228 C CA . PHE A 1 275 ? -6.066 -21.75 -15.078 1 46.34 275 PHE A CA 1
ATOM 2229 C C . PHE A 1 275 ? -5.148 -20.578 -15.406 1 46.34 275 PHE A C 1
ATOM 2231 O O . PHE A 1 275 ? -4.145 -20.359 -14.727 1 46.34 275 PHE A O 1
ATOM 2238 N N . LEU A 1 276 ? -5.191 -20.156 -16.625 1 48.12 276 LEU A N 1
ATOM 2239 C CA . LEU A 1 276 ? -4.098 -19.328 -17.094 1 48.12 276 LEU A CA 1
ATOM 2240 C C . LEU A 1 276 ? -4.055 -18 -16.344 1 48.12 276 LEU A C 1
ATOM 2242 O O . LEU A 1 276 ? -2.986 -17.406 -16.188 1 48.12 276 LEU A O 1
ATOM 2246 N N . CYS A 1 277 ? -5.062 -17.5 -15.984 1 53.28 277 CYS A N 1
ATOM 2247 C CA . CYS A 1 277 ? -4.789 -16.125 -15.594 1 53.28 277 CYS A CA 1
ATOM 2248 C C . CYS A 1 277 ? -4.035 -16.078 -14.273 1 53.28 277 CYS A C 1
ATOM 2250 O O . CYS A 1 277 ? -3.041 -16.781 -14.086 1 53.28 277 CYS A O 1
ATOM 2252 N N . MET A 1 278 ? -4.625 -15.812 -13.18 1 55.03 278 MET A N 1
ATOM 2253 C CA . MET A 1 278 ? -3.961 -15.523 -11.906 1 55.03 278 MET A CA 1
ATOM 2254 C C . MET A 1 278 ? -3.32 -16.781 -11.328 1 55.03 278 MET A C 1
ATOM 2256 O O . MET A 1 278 ? -2.309 -16.703 -10.633 1 55.03 278 MET A O 1
ATOM 2260 N N . SER A 1 279 ? -3.619 -17.969 -11.953 1 61.22 279 SER A N 1
ATOM 2261 C CA . SER A 1 279 ? -3.09 -19.234 -11.477 1 61.22 279 SER A CA 1
ATOM 2262 C C . SER A 1 279 ? -1.697 -19.5 -12.039 1 61.22 279 SER A C 1
ATOM 2264 O O . SER A 1 279 ? -0.987 -20.391 -11.562 1 61.22 279 SER A O 1
ATOM 2266 N N . ALA A 1 280 ? -1.236 -18.594 -12.828 1 72.69 280 ALA A N 1
ATOM 2267 C CA . ALA A 1 280 ? 0.096 -18.734 -13.406 1 72.69 280 ALA A CA 1
ATOM 2268 C C . ALA A 1 280 ? 1.179 -18.453 -12.367 1 72.69 280 ALA A C 1
ATOM 2270 O O . ALA A 1 280 ? 2.211 -19.125 -12.344 1 72.69 280 ALA A O 1
ATOM 2271 N N . THR A 1 281 ? 0.916 -17.547 -11.5 1 80.25 281 THR A N 1
ATOM 2272 C CA . THR A 1 281 ? 1.9 -17.234 -10.469 1 80.25 281 THR A CA 1
ATOM 2273 C C . THR A 1 281 ? 2.09 -18.422 -9.523 1 80.25 281 THR A C 1
ATOM 2275 O O . THR A 1 281 ? 3.209 -18.703 -9.102 1 80.25 281 THR A O 1
ATOM 2278 N N . GLU A 1 282 ? 1.021 -19.047 -9.281 1 86.5 282 GLU A N 1
ATOM 2279 C CA . GLU A 1 282 ? 1.098 -20.219 -8.414 1 86.5 282 GLU A CA 1
ATOM 2280 C C . GLU A 1 282 ? 1.857 -21.359 -9.094 1 86.5 282 GLU A C 1
ATOM 2282 O O . GLU A 1 282 ? 2.613 -22.078 -8.445 1 86.5 282 GLU A O 1
ATOM 2287 N N . PHE A 1 283 ? 1.634 -21.5 -10.336 1 84.69 283 PHE A N 1
ATOM 2288 C CA . PHE A 1 283 ? 2.336 -22.531 -11.07 1 84.69 283 PHE A CA 1
ATOM 2289 C C . PHE A 1 283 ? 3.84 -22.281 -11.07 1 84.69 283 PHE A C 1
ATOM 2291 O O . PHE A 1 283 ? 4.625 -23.203 -10.805 1 84.69 283 PHE A O 1
ATOM 2298 N N . VAL A 1 284 ? 4.191 -21.109 -11.375 1 84.06 284 VAL A N 1
ATOM 2299 C CA . VAL A 1 284 ? 5.609 -20.766 -11.398 1 84.06 284 VAL A CA 1
ATOM 2300 C C . VAL A 1 284 ? 6.223 -21.016 -10.016 1 84.06 284 VAL A C 1
ATOM 2302 O O . VAL A 1 284 ? 7.297 -21.594 -9.906 1 84.06 284 VAL A O 1
ATOM 2305 N N . TYR A 1 285 ? 5.578 -20.594 -9.047 1 88.44 285 TYR A N 1
ATOM 2306 C CA . TYR A 1 285 ? 6.043 -20.766 -7.68 1 88.44 285 TYR A CA 1
ATOM 2307 C C . TYR A 1 285 ? 6.238 -22.25 -7.359 1 88.44 285 TYR A C 1
ATOM 2309 O O . TYR A 1 285 ? 7.262 -22.641 -6.793 1 88.44 285 TYR A O 1
ATOM 2317 N N . THR A 1 286 ? 5.293 -23.031 -7.703 1 91.5 286 THR A N 1
ATOM 2318 C CA . THR A 1 286 ? 5.344 -24.453 -7.375 1 91.5 286 THR A CA 1
ATOM 2319 C C . THR A 1 286 ? 6.418 -25.156 -8.195 1 91.5 286 THR A C 1
ATOM 2321 O O . THR A 1 286 ? 7.043 -26.109 -7.715 1 91.5 286 THR A O 1
ATOM 2324 N N . VAL A 1 287 ? 6.609 -24.734 -9.375 1 89.56 287 VAL A N 1
ATOM 2325 C CA . VAL A 1 287 ? 7.68 -25.297 -10.188 1 89.56 287 VAL A CA 1
ATOM 2326 C C . VAL A 1 287 ? 9.031 -25 -9.547 1 89.56 287 VAL A C 1
ATOM 2328 O O . VAL A 1 287 ? 9.898 -25.875 -9.453 1 89.56 287 VAL A O 1
ATOM 2331 N N . ILE A 1 288 ? 9.18 -23.812 -9.117 1 87.94 288 ILE A N 1
ATOM 2332 C CA . ILE A 1 288 ? 10.422 -23.422 -8.469 1 87.94 288 ILE A CA 1
ATOM 2333 C C . ILE A 1 288 ? 10.641 -24.266 -7.211 1 87.94 288 ILE A C 1
ATOM 2335 O O . ILE A 1 288 ? 11.734 -24.781 -6.977 1 87.94 288 ILE A O 1
ATOM 2339 N N . ALA A 1 289 ? 9.625 -24.359 -6.406 1 90.38 289 ALA A N 1
ATOM 2340 C CA . ALA A 1 289 ? 9.711 -25.188 -5.215 1 90.38 289 ALA A CA 1
ATOM 2341 C C . ALA A 1 289 ? 10.039 -26.641 -5.586 1 90.38 289 ALA A C 1
ATOM 2343 O O . ALA A 1 289 ? 10.836 -27.297 -4.902 1 90.38 289 ALA A O 1
ATOM 2344 N N . GLY A 1 290 ? 9.422 -27.109 -6.648 1 92 290 GLY A N 1
ATOM 2345 C CA . GLY A 1 290 ? 9.703 -28.453 -7.133 1 92 290 GLY A CA 1
ATOM 2346 C C . GLY A 1 290 ? 11.156 -28.641 -7.551 1 92 290 GLY A C 1
ATOM 2347 O O . GLY A 1 290 ? 11.773 -29.656 -7.223 1 92 290 GLY A O 1
ATOM 2348 N N . ILE A 1 291 ? 11.68 -27.703 -8.227 1 88.75 291 ILE A N 1
ATOM 2349 C CA . ILE A 1 291 ? 13.07 -27.766 -8.656 1 88.75 291 ILE A CA 1
ATOM 2350 C C . ILE A 1 291 ? 13.984 -27.812 -7.438 1 88.75 291 ILE A C 1
ATOM 2352 O O . ILE A 1 291 ? 14.93 -28.609 -7.398 1 88.75 291 ILE A O 1
ATOM 2356 N N . LYS A 1 292 ? 13.719 -27.016 -6.465 1 87.81 292 LYS A N 1
ATOM 2357 C CA . LYS A 1 292 ? 14.523 -26.984 -5.25 1 87.81 292 LYS A CA 1
ATOM 2358 C C . LYS A 1 292 ? 14.484 -28.328 -4.531 1 87.81 292 LYS A C 1
ATOM 2360 O O . LYS A 1 292 ? 15.508 -28.797 -4.027 1 87.81 292 LYS A O 1
ATOM 2365 N N . ILE A 1 293 ? 13.336 -28.906 -4.5 1 90.94 293 ILE A N 1
ATOM 2366 C CA . ILE A 1 293 ? 13.156 -30.141 -3.764 1 90.94 293 ILE A CA 1
ATOM 2367 C C . ILE A 1 293 ? 13.914 -31.281 -4.457 1 90.94 293 ILE A C 1
ATOM 2369 O O . ILE A 1 293 ? 14.492 -32.125 -3.797 1 90.94 293 ILE A O 1
ATOM 2373 N N . VAL A 1 294 ? 13.977 -31.266 -5.734 1 87.75 294 VAL A N 1
ATOM 2374 C CA . VAL A 1 294 ? 14.539 -32.375 -6.48 1 87.75 294 VAL A CA 1
ATOM 2375 C C . VAL A 1 294 ? 16.047 -32.188 -6.621 1 87.75 294 VAL A C 1
ATOM 2377 O O . VAL A 1 294 ? 16.75 -33.125 -7.074 1 87.75 294 VAL A O 1
ATOM 2380 N N . THR A 1 295 ? 16.547 -31.031 -6.191 1 84.62 295 THR A N 1
ATOM 2381 C CA . THR A 1 295 ? 17.969 -30.797 -6.281 1 84.62 295 THR A CA 1
ATOM 2382 C C . THR A 1 295 ? 18.578 -30.625 -4.891 1 84.62 295 THR A C 1
ATOM 2384 O O . THR A 1 295 ? 19.781 -30.375 -4.758 1 84.62 295 THR A O 1
ATOM 2387 N N . LEU A 1 296 ? 17.797 -30.688 -3.924 1 86.06 296 LEU A N 1
ATOM 2388 C CA . LEU A 1 296 ? 18.234 -30.453 -2.553 1 86.06 296 LEU A CA 1
ATOM 2389 C C . LEU A 1 296 ? 19.203 -31.531 -2.092 1 86.06 296 LEU A C 1
ATOM 2391 O O . LEU A 1 296 ? 18.938 -32.719 -2.289 1 86.06 296 LEU A O 1
ATOM 2395 N N . GLN A 1 297 ? 20.344 -31.062 -1.519 1 84.25 297 GLN A N 1
ATOM 2396 C CA . GLN A 1 297 ? 21.297 -32 -0.942 1 84.25 297 GLN A CA 1
ATOM 2397 C C . GLN A 1 297 ? 21.266 -31.953 0.583 1 84.25 297 GLN A C 1
ATOM 2399 O O . GLN A 1 297 ? 21.656 -30.938 1.177 1 84.25 297 GLN A O 1
ATOM 2404 N N . LEU A 1 298 ? 20.766 -32.938 1.151 1 85.12 298 LEU A N 1
ATOM 2405 C CA . LEU A 1 298 ? 20.625 -33.062 2.596 1 85.12 298 LEU A CA 1
ATOM 2406 C C . LEU A 1 298 ? 20.766 -34.531 3.021 1 85.12 298 LEU A C 1
ATOM 2408 O O . LEU A 1 298 ? 20.281 -35.438 2.336 1 85.12 298 LEU A O 1
ATOM 2412 N N . PRO A 1 299 ? 21.547 -34.688 4.172 1 87.94 299 PRO A N 1
ATOM 2413 C CA . PRO A 1 299 ? 21.641 -36.062 4.652 1 87.94 299 PRO A CA 1
ATOM 2414 C C . PRO A 1 299 ? 20.281 -36.719 4.836 1 87.94 299 PRO A C 1
ATOM 2416 O O . PRO A 1 299 ? 19.391 -36.156 5.449 1 87.94 299 PRO A O 1
ATOM 2419 N N . GLY A 1 300 ? 20.094 -37.906 4.258 1 90.75 300 GLY A N 1
ATOM 2420 C CA . GLY A 1 300 ? 18.859 -38.656 4.398 1 90.75 300 GLY A CA 1
ATOM 2421 C C . GLY A 1 300 ? 17.875 -38.375 3.275 1 90.75 300 GLY A C 1
ATOM 2422 O O . GLY A 1 300 ? 16.875 -39.094 3.123 1 90.75 300 GLY A O 1
ATOM 2423 N N . TRP A 1 301 ? 18.141 -37.312 2.561 1 92.19 301 TRP A N 1
ATOM 2424 C CA . TRP A 1 301 ? 17.266 -36.969 1.436 1 92.19 301 TRP A CA 1
ATOM 2425 C C . TRP A 1 301 ? 17.734 -37.656 0.164 1 92.19 301 TRP A C 1
ATOM 2427 O O . TRP A 1 301 ? 18.641 -37.219 -0.518 1 92.19 301 TRP A O 1
ATOM 2437 N N . ASN A 1 302 ? 17.094 -38.781 -0.203 1 91.38 302 ASN A N 1
ATOM 2438 C CA . ASN A 1 302 ? 17.469 -39.625 -1.327 1 91.38 302 ASN A CA 1
ATOM 2439 C C . ASN A 1 302 ? 16.859 -39.125 -2.637 1 91.38 302 ASN A C 1
ATOM 2441 O O . ASN A 1 302 ? 15.672 -39.312 -2.885 1 91.38 302 ASN A O 1
ATOM 2445 N N . LEU A 1 303 ? 17.578 -38.688 -3.469 1 89.94 303 LEU A N 1
ATOM 2446 C CA . LEU A 1 303 ? 17.125 -38.031 -4.691 1 89.94 303 LEU A CA 1
ATOM 2447 C C . LEU A 1 303 ? 16.5 -39.031 -5.645 1 89.94 303 LEU A C 1
ATOM 2449 O O . LEU A 1 303 ? 15.609 -38.688 -6.426 1 89.94 303 LEU A O 1
ATOM 2453 N N . VAL A 1 304 ? 16.969 -40.25 -5.633 1 89.62 304 VAL A N 1
ATOM 2454 C CA . VAL A 1 304 ? 16.391 -41.25 -6.5 1 89.62 304 VAL A CA 1
ATOM 2455 C C . VAL A 1 304 ? 14.93 -41.469 -6.145 1 89.62 304 VAL A C 1
ATOM 2457 O O . VAL A 1 304 ? 14.07 -41.531 -7.027 1 89.62 304 VAL A O 1
ATOM 2460 N N . ASN A 1 305 ? 14.672 -41.562 -4.848 1 92.19 305 ASN A N 1
ATOM 2461 C CA . ASN A 1 305 ? 13.297 -41.688 -4.379 1 92.19 305 ASN A CA 1
ATOM 2462 C C . ASN A 1 305 ? 12.461 -40.469 -4.707 1 92.19 305 ASN A C 1
ATOM 2464 O O . ASN A 1 305 ? 11.289 -40.594 -5.074 1 92.19 305 ASN A O 1
ATOM 2468 N N . VAL A 1 306 ? 13.047 -39.344 -4.535 1 94.25 306 VAL A N 1
ATOM 2469 C CA . VAL A 1 306 ? 12.359 -38.062 -4.754 1 94.25 306 VAL A CA 1
ATOM 2470 C C . VAL A 1 306 ? 11.984 -37.938 -6.227 1 94.25 306 VAL A C 1
ATOM 2472 O O . VAL A 1 306 ? 10.852 -37.562 -6.555 1 94.25 306 VAL A O 1
ATOM 2475 N N . HIS A 1 307 ? 12.945 -38.281 -7.113 1 90.56 307 HIS A N 1
ATOM 2476 C CA . HIS A 1 307 ? 12.695 -38.188 -8.547 1 90.56 307 HIS A CA 1
ATOM 2477 C C . HIS A 1 307 ? 11.641 -39.188 -8.992 1 90.56 307 HIS A C 1
ATOM 2479 O O . HIS A 1 307 ? 10.914 -38.969 -9.953 1 90.56 307 HIS A O 1
ATOM 2485 N N . GLY A 1 308 ? 11.586 -40.281 -8.305 1 91.62 308 GLY A N 1
ATOM 2486 C CA . GLY A 1 308 ? 10.555 -41.25 -8.578 1 91.62 308 GLY A CA 1
ATOM 2487 C C . GLY A 1 308 ? 9.164 -40.781 -8.219 1 91.62 308 GLY A C 1
ATOM 2488 O O . GLY A 1 308 ? 8.18 -41.156 -8.859 1 91.62 308 GLY A O 1
ATOM 2489 N N . GLU A 1 309 ? 9.055 -39.969 -7.227 1 94.06 309 GLU A N 1
ATOM 2490 C CA . GLU A 1 309 ? 7.773 -39.438 -6.77 1 94.06 309 GLU A CA 1
ATOM 2491 C C . GLU A 1 309 ? 7.32 -38.25 -7.633 1 94.06 309 GLU A C 1
ATOM 2493 O O . GLU A 1 309 ? 6.125 -38.094 -7.902 1 94.06 309 GLU A O 1
ATOM 2498 N N . LEU A 1 310 ? 8.25 -37.406 -7.977 1 95.31 310 LEU A N 1
ATOM 2499 C CA . LEU A 1 310 ? 7.93 -36.219 -8.758 1 95.31 310 LEU A CA 1
ATOM 2500 C C . LEU A 1 310 ? 8.969 -36 -9.852 1 95.31 310 LEU A C 1
ATOM 2502 O O . LEU A 1 310 ? 10.141 -35.781 -9.555 1 95.31 310 LEU A O 1
ATOM 2506 N N . ASP A 1 311 ? 8.562 -36.094 -11.07 1 94.31 311 ASP A N 1
ATOM 2507 C CA . ASP A 1 311 ? 9.406 -35.75 -12.211 1 94.31 311 ASP A CA 1
ATOM 2508 C C . ASP A 1 311 ? 9.148 -34.312 -12.68 1 94.31 311 ASP A C 1
ATOM 2510 O O . ASP A 1 311 ? 8.336 -34.094 -13.578 1 94.31 311 ASP A O 1
ATOM 2514 N N . ILE A 1 312 ? 9.898 -33.406 -12.172 1 92.5 312 ILE A N 1
ATOM 2515 C CA . ILE A 1 312 ? 9.695 -31.984 -12.422 1 92.5 312 ILE A CA 1
ATOM 2516 C C . ILE A 1 312 ? 9.992 -31.672 -13.891 1 92.5 312 ILE A C 1
ATOM 2518 O O . ILE A 1 312 ? 9.414 -30.75 -14.469 1 92.5 312 ILE A O 1
ATOM 2522 N N . VAL A 1 313 ? 10.898 -32.375 -14.484 1 92.31 313 VAL A N 1
ATOM 2523 C CA . VAL A 1 313 ? 11.227 -32.188 -15.891 1 92.31 313 VAL A CA 1
ATOM 2524 C C . VAL A 1 313 ? 10.023 -32.531 -16.766 1 92.31 313 VAL A C 1
ATOM 2526 O O . VAL A 1 313 ? 9.703 -31.797 -17.703 1 92.31 313 VAL A O 1
ATOM 2529 N N . GLU A 1 314 ? 9.453 -33.594 -16.406 1 93.88 314 GLU A N 1
ATOM 2530 C CA . GLU A 1 314 ? 8.258 -33.969 -17.141 1 93.88 314 GLU A CA 1
ATOM 2531 C C . GLU A 1 314 ? 7.141 -32.938 -16.953 1 93.88 314 GLU A C 1
ATOM 2533 O O . GLU A 1 314 ? 6.406 -32.656 -17.906 1 93.88 314 GLU A O 1
ATOM 2538 N N . VAL A 1 315 ? 6.945 -32.5 -15.773 1 91.75 315 VAL A N 1
ATOM 2539 C CA . VAL A 1 315 ? 5.938 -31.5 -15.477 1 91.75 315 VAL A CA 1
ATOM 2540 C C . VAL A 1 315 ? 6.172 -30.266 -16.344 1 91.75 315 VAL A C 1
ATOM 2542 O O . VAL A 1 315 ? 5.238 -29.734 -16.953 1 91.75 315 VAL A O 1
ATOM 2545 N N . MET A 1 316 ? 7.387 -29.75 -16.375 1 90.56 316 MET A N 1
ATOM 2546 C CA . MET A 1 316 ? 7.734 -28.562 -17.156 1 90.56 316 MET A CA 1
ATOM 2547 C C . MET A 1 316 ? 7.535 -28.828 -18.641 1 90.56 316 MET A C 1
ATOM 2549 O O . MET A 1 316 ? 7.129 -27.922 -19.375 1 90.56 316 MET A O 1
ATOM 2553 N N . SER A 1 317 ? 7.82 -30.078 -19.062 1 92.06 317 SER A N 1
ATOM 2554 C CA . SER A 1 317 ? 7.617 -30.438 -20.453 1 92.06 317 SER A CA 1
ATOM 2555 C C . SER A 1 317 ? 6.141 -30.391 -20.828 1 92.06 317 SER A C 1
ATOM 2557 O O . SER A 1 317 ? 5.773 -29.906 -21.906 1 92.06 317 SER A O 1
ATOM 2559 N N . GLN A 1 318 ? 5.312 -30.906 -19.938 1 88.88 318 GLN A N 1
ATOM 2560 C CA . GLN A 1 318 ? 3.873 -30.891 -20.172 1 88.88 318 GLN A CA 1
ATOM 2561 C C . GLN A 1 318 ? 3.355 -29.453 -20.266 1 88.88 318 GLN A C 1
ATOM 2563 O O . GLN A 1 318 ? 2.539 -29.125 -21.125 1 88.88 318 GLN A O 1
ATOM 2568 N N . GLN A 1 319 ? 3.799 -28.641 -19.391 1 87 319 GLN A N 1
ATOM 2569 C CA . GLN A 1 319 ? 3.387 -27.25 -19.406 1 87 319 GLN A CA 1
ATOM 2570 C C . GLN A 1 319 ? 3.855 -26.562 -20.688 1 87 319 GLN A C 1
ATOM 2572 O O . GLN A 1 319 ? 3.127 -25.75 -21.266 1 87 319 GLN A O 1
ATOM 2577 N N . ALA A 1 320 ? 5.102 -26.812 -21.078 1 87.44 320 ALA A N 1
ATOM 2578 C CA . ALA A 1 320 ? 5.629 -26.219 -22.312 1 87.44 320 ALA A CA 1
ATOM 2579 C C . ALA A 1 320 ? 4.785 -26.641 -23.516 1 87.44 320 ALA A C 1
ATOM 2581 O O . ALA A 1 320 ? 4.52 -25.812 -24.406 1 87.44 320 ALA A O 1
ATOM 2582 N N . GLN A 1 321 ? 4.418 -27.844 -23.531 1 88.62 321 GLN A N 1
ATOM 2583 C CA . GLN A 1 321 ? 3.586 -28.344 -24.609 1 88.62 321 GLN A CA 1
ATOM 2584 C C . GLN A 1 321 ? 2.23 -27.641 -24.641 1 88.62 321 GLN A C 1
ATOM 2586 O O . GLN A 1 321 ? 1.743 -27.25 -25.703 1 88.62 321 GLN A O 1
ATOM 2591 N N . ASP A 1 322 ? 1.622 -27.547 -23.469 1 83.12 322 ASP A N 1
ATOM 2592 C CA . ASP A 1 322 ? 0.344 -26.859 -23.391 1 83.12 322 ASP A CA 1
ATOM 2593 C C . ASP A 1 322 ? 0.469 -25.406 -23.875 1 83.12 322 ASP A C 1
ATOM 2595 O O . ASP A 1 322 ? -0.401 -24.922 -24.594 1 83.12 322 ASP A O 1
ATOM 2599 N N . LEU A 1 323 ? 1.53 -24.75 -23.453 1 82.31 323 LEU A N 1
ATOM 2600 C CA . LEU A 1 323 ? 1.736 -23.359 -23.844 1 82.31 323 LEU A CA 1
ATOM 2601 C C . LEU A 1 323 ? 1.979 -23.25 -25.344 1 82.31 323 LEU A C 1
ATOM 2603 O O . LEU A 1 323 ? 1.561 -22.281 -25.984 1 82.31 323 LEU A O 1
ATOM 2607 N N . ASP A 1 324 ? 2.619 -24.25 -25.906 1 85.81 324 ASP A N 1
ATOM 2608 C CA . ASP A 1 324 ? 2.828 -24.266 -27.344 1 85.81 324 ASP A CA 1
ATOM 2609 C C . ASP A 1 324 ? 1.499 -24.328 -28.094 1 85.81 324 ASP A C 1
ATOM 2611 O O . ASP A 1 324 ? 1.32 -23.641 -29.109 1 85.81 324 ASP A O 1
ATOM 2615 N N . ILE A 1 325 ? 0.658 -25.078 -27.609 1 84.12 325 ILE A N 1
ATOM 2616 C CA . ILE A 1 325 ? -0.659 -25.219 -28.219 1 84.12 325 ILE A CA 1
ATOM 2617 C C . ILE A 1 325 ? -1.41 -23.891 -28.125 1 84.12 325 ILE A C 1
ATOM 2619 O O . ILE A 1 325 ? -2.025 -23.453 -29.094 1 84.12 325 ILE A O 1
ATOM 2623 N N . ILE A 1 326 ? -1.354 -23.281 -27.031 1 81.56 326 ILE A N 1
ATOM 2624 C CA . ILE A 1 326 ? -2.051 -22.016 -26.812 1 81.56 326 ILE A CA 1
ATOM 2625 C C . ILE A 1 326 ? -1.464 -20.953 -27.734 1 81.56 326 ILE A C 1
ATOM 2627 O O . ILE A 1 326 ? -2.201 -20.156 -28.328 1 81.56 326 ILE A O 1
ATOM 2631 N N . VAL A 1 327 ? -0.128 -20.891 -27.797 1 84.19 327 VAL A N 1
ATOM 2632 C CA . VAL A 1 327 ? 0.546 -19.906 -28.641 1 84.19 327 VAL A CA 1
ATOM 2633 C C . VAL A 1 327 ? 0.118 -20.094 -30.094 1 84.19 327 VAL A C 1
ATOM 2635 O O . VAL A 1 327 ? -0.127 -19.125 -30.812 1 84.19 327 VAL A O 1
ATOM 2638 N N . GLN A 1 328 ? 0.039 -21.312 -30.5 1 84.69 328 GLN A N 1
ATOM 2639 C CA . GLN A 1 328 ? -0.368 -21.594 -31.875 1 84.69 328 GLN A CA 1
ATOM 2640 C C . GLN A 1 328 ? -1.809 -21.156 -32.125 1 84.69 328 GLN A C 1
ATOM 2642 O O . GLN A 1 328 ? -2.121 -20.609 -33.188 1 84.69 328 GLN A O 1
ATOM 2647 N N . ARG A 1 329 ? -2.641 -21.375 -31.188 1 81.62 329 ARG A N 1
ATOM 2648 C CA . ARG A 1 329 ? -4.031 -20.953 -31.297 1 81.62 329 ARG A CA 1
ATOM 2649 C C . ARG A 1 329 ? -4.148 -19.438 -31.312 1 81.62 329 ARG A C 1
ATOM 2651 O O . ARG A 1 329 ? -4.992 -18.891 -32.031 1 81.62 329 ARG A O 1
ATOM 2658 N N . ARG A 1 330 ? -3.361 -18.844 -30.516 1 84.06 330 ARG A N 1
ATOM 2659 C CA . ARG A 1 330 ? -3.404 -17.391 -30.375 1 84.06 330 ARG A CA 1
ATOM 2660 C C . ARG A 1 330 ? -2.881 -16.703 -31.641 1 84.06 330 ARG A C 1
ATOM 2662 O O . ARG A 1 330 ? -3.221 -15.555 -31.922 1 84.06 330 ARG A O 1
ATOM 2669 N N . LYS A 1 331 ? -1.943 -17.328 -32.344 1 82.25 331 LYS A N 1
ATOM 2670 C CA . LYS A 1 331 ? -1.411 -16.781 -33.594 1 82.25 331 LYS A CA 1
ATOM 2671 C C . LYS A 1 331 ? -2.475 -16.766 -34.688 1 82.25 331 LYS A C 1
ATOM 2673 O O . LYS A 1 331 ? -2.492 -15.867 -35.531 1 82.25 331 LYS A O 1
ATOM 2678 N N . HIS A 1 332 ? -3.158 -17.719 -34.75 1 69.5 332 HIS A N 1
ATOM 2679 C CA . HIS A 1 332 ? -4.121 -17.859 -35.844 1 69.5 332 HIS A CA 1
ATOM 2680 C C . HIS A 1 332 ? -5.41 -17.094 -35.531 1 69.5 332 HIS A C 1
ATOM 2682 O O . HIS A 1 332 ? -6.219 -16.844 -36.438 1 69.5 332 HIS A O 1
ATOM 2688 N N . GLY A 1 333 ? -5.254 -16.156 -34.531 1 58.59 333 GLY A N 1
ATOM 2689 C CA . GLY A 1 333 ? -6.168 -15.062 -34.219 1 58.59 333 GLY A CA 1
ATOM 2690 C C . GLY A 1 333 ? -7.531 -15.539 -33.75 1 58.59 333 GLY A C 1
ATOM 2691 O O . GLY A 1 333 ? -7.676 -16.672 -33.281 1 58.59 333 GLY A O 1
ATOM 2692 N N . ASN A 1 334 ? -8.781 -14.859 -34.531 1 49.28 334 ASN A N 1
ATOM 2693 C CA . ASN A 1 334 ? -10.203 -14.648 -34.281 1 49.28 334 ASN A CA 1
ATOM 2694 C C . ASN A 1 334 ? -10.977 -15.961 -34.281 1 49.28 334 ASN A C 1
ATOM 2696 O O . ASN A 1 334 ? -10.844 -16.766 -35.219 1 49.28 334 ASN A O 1
ATOM 2700 N N . MET A 1 335 ? -11.086 -16.406 -33.281 1 43.84 335 MET A N 1
ATOM 2701 C CA . MET A 1 335 ? -12.141 -17.391 -33.531 1 43.84 335 MET A CA 1
ATOM 2702 C C . MET A 1 335 ? -12.992 -17 -34.719 1 43.84 335 MET A C 1
ATOM 2704 O O . MET A 1 335 ? -13.672 -17.859 -35.312 1 43.84 335 MET A O 1
ATOM 2708 N N . LEU A 1 336 ? -13.375 -15.641 -34.719 1 40.91 336 LEU A N 1
ATOM 2709 C CA . LEU A 1 336 ? -14.32 -15.32 -35.781 1 40.91 336 LEU A CA 1
ATOM 2710 C C . LEU A 1 336 ? -13.625 -15.266 -37.125 1 40.91 336 LEU A C 1
ATOM 2712 O O . LEU A 1 336 ? -14.25 -14.977 -38.156 1 40.91 336 LEU A O 1
ATOM 2716 N N . GLY A 1 337 ? -12.5 -15.836 -37.438 1 38.91 337 GLY A N 1
ATOM 2717 C CA . GLY A 1 337 ? -12.016 -16.047 -38.781 1 38.91 337 GLY A CA 1
ATOM 2718 C C . GLY A 1 337 ? -11.727 -14.742 -39.5 1 38.91 337 GLY A C 1
ATOM 2719 O O . GLY A 1 337 ? -11.719 -14.703 -40.75 1 38.91 337 GLY A O 1
ATOM 2720 N N . THR A 1 338 ? -12 -13.547 -39.031 1 39.72 338 THR A N 1
ATOM 2721 C CA . THR A 1 338 ? -11.93 -12.398 -39.938 1 39.72 338 THR A CA 1
ATOM 2722 C C . THR A 1 338 ? -10.477 -12.031 -40.219 1 39.72 338 THR A C 1
ATOM 2724 O O . THR A 1 338 ? -9.68 -11.844 -39.281 1 39.72 338 THR A O 1
ATOM 2727 N N . ALA A 1 339 ? -9.953 -12.469 -41.281 1 37.94 339 ALA A N 1
ATOM 2728 C CA . ALA A 1 339 ? -8.656 -12.188 -41.875 1 37.94 339 ALA A CA 1
ATOM 2729 C C . ALA A 1 339 ? -8.336 -10.695 -41.812 1 37.94 339 ALA A C 1
ATOM 2731 O O . ALA A 1 339 ? -9.219 -9.852 -42 1 37.94 339 ALA A O 1
ATOM 2732 N N . THR A 1 340 ? -7.266 -10.234 -41.094 1 46.06 340 THR A N 1
ATOM 2733 C CA . THR A 1 340 ? -6.793 -8.859 -41.219 1 46.06 340 THR A CA 1
ATOM 2734 C C . THR A 1 340 ? -6.766 -8.414 -42.688 1 46.06 340 THR A C 1
ATOM 2736 O O . THR A 1 340 ? -6.328 -9.164 -43.562 1 46.06 340 THR A O 1
ATOM 2739 N N . PRO A 1 341 ? -7.441 -7.426 -43.125 1 42.16 341 PRO A N 1
ATOM 2740 C CA . PRO A 1 341 ? -7.34 -7.031 -44.531 1 42.16 341 PRO A CA 1
ATOM 2741 C C . PRO A 1 341 ? -5.895 -6.891 -45 1 42.16 341 PRO A C 1
ATOM 2743 O O . PRO A 1 341 ? -5.031 -6.457 -44.25 1 42.16 341 PRO A O 1
ATOM 2746 N N . ALA A 1 342 ? -5.422 -7.742 -46.031 1 41.19 342 ALA A N 1
ATOM 2747 C CA . ALA A 1 342 ? -4.109 -7.852 -46.688 1 41.19 342 ALA A CA 1
ATOM 2748 C C . ALA A 1 342 ? -3.414 -6.496 -46.75 1 41.19 342 ALA A C 1
ATOM 2750 O O . ALA A 1 342 ? -2.203 -6.422 -46.938 1 41.19 342 ALA A O 1
ATOM 2751 N N . GLY A 1 343 ? -4.008 -5.465 -47 1 41 343 GLY A N 1
ATOM 2752 C CA . GLY A 1 343 ? -3.336 -4.352 -47.656 1 41 343 GLY A CA 1
ATOM 2753 C C . GLY A 1 343 ? -2.488 -3.525 -46.688 1 41 343 GLY A C 1
ATOM 2754 O O . GLY A 1 343 ? -1.725 -2.662 -47.125 1 41 343 GLY A O 1
ATOM 2755 N N . ILE A 1 344 ? -3 -2.945 -45.656 1 44.47 344 ILE A N 1
ATOM 2756 C CA . ILE A 1 344 ? -2.225 -1.897 -45 1 44.47 344 ILE A CA 1
ATOM 2757 C C . ILE A 1 344 ? -1.139 -2.527 -44.125 1 44.47 344 ILE A C 1
ATOM 2759 O O . ILE A 1 344 ? -1.422 -3.408 -43.312 1 44.47 344 ILE A O 1
ATOM 2763 N N . PRO A 1 345 ? 0.106 -2.395 -44.469 1 45.97 345 PRO A N 1
ATOM 2764 C CA . PRO A 1 345 ? 1.226 -2.885 -43.656 1 45.97 345 PRO A CA 1
ATOM 2765 C C . PRO A 1 345 ? 1.032 -2.627 -42.156 1 45.97 345 PRO A C 1
ATOM 2767 O O . PRO A 1 345 ? 0.929 -1.473 -41.75 1 45.97 345 PRO A O 1
ATOM 2770 N N . THR A 1 346 ? 0.196 -3.334 -41.594 1 51.84 346 THR A N 1
ATOM 2771 C CA . THR A 1 346 ? 0.088 -3.143 -40.156 1 51.84 346 THR A CA 1
ATOM 2772 C C . THR A 1 346 ? 1.374 -3.572 -39.438 1 51.84 346 THR A C 1
ATOM 2774 O O . THR A 1 346 ? 2.023 -4.531 -39.875 1 51.84 346 THR A O 1
ATOM 2777 N N . PRO A 1 347 ? 2.062 -2.539 -38.844 1 57.5 347 PRO A N 1
ATOM 2778 C CA . PRO A 1 347 ? 3.246 -2.92 -38.062 1 57.5 347 PRO A CA 1
ATOM 2779 C C . PRO A 1 347 ? 3.086 -4.273 -37.375 1 57.5 347 PRO A C 1
ATOM 2781 O O . PRO A 1 347 ? 1.97 -4.664 -37.031 1 57.5 347 PRO A O 1
ATOM 2784 N N . PRO A 1 348 ? 4.098 -5.07 -37.625 1 59.91 348 PRO A N 1
ATOM 2785 C CA . PRO A 1 348 ? 4.027 -6.395 -37 1 59.91 348 PRO A CA 1
ATOM 2786 C C . PRO A 1 348 ? 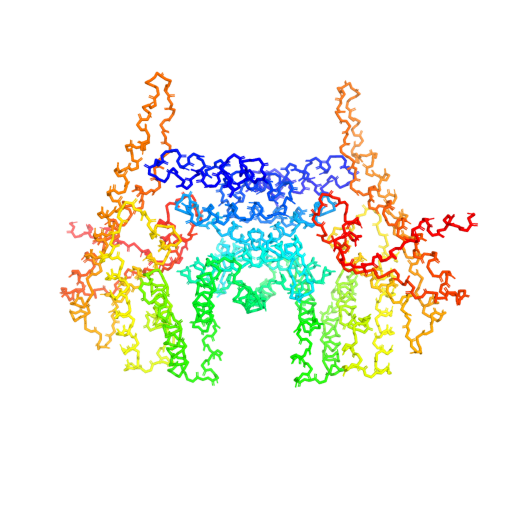3.564 -6.332 -35.531 1 59.91 348 PRO A C 1
ATOM 2788 O O . PRO A 1 348 ? 3.943 -5.414 -34.812 1 59.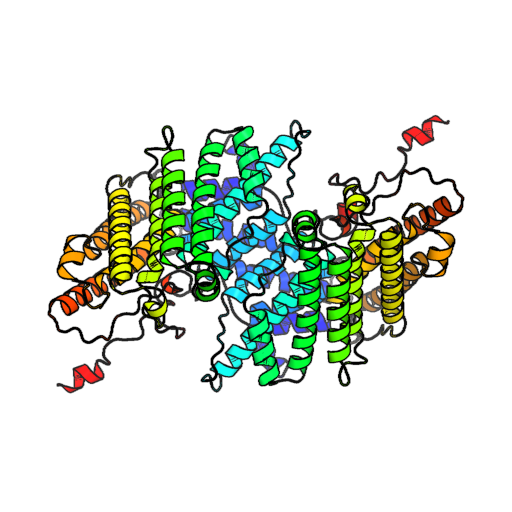91 348 PRO A O 1
ATOM 2791 N N . PRO A 1 349 ? 2.572 -7.113 -35.344 1 63.19 349 PRO A N 1
ATOM 2792 C CA . PRO A 1 349 ? 2.035 -7.117 -33.969 1 63.19 349 PRO A CA 1
ATOM 2793 C C . PRO A 1 349 ? 3.102 -7.41 -32.938 1 63.19 349 PRO A C 1
ATOM 2795 O O . PRO A 1 349 ? 4.109 -8.055 -33.219 1 63.19 349 PRO A O 1
ATOM 2798 N N . PRO A 1 350 ? 3.061 -6.746 -31.812 1 68.5 350 PRO A N 1
ATOM 2799 C CA . PRO A 1 350 ? 3.998 -7.039 -30.719 1 68.5 350 PRO A CA 1
ATOM 2800 C C . PRO A 1 350 ? 4.07 -8.523 -30.391 1 68.5 350 PRO A C 1
ATOM 2802 O O . PRO A 1 350 ? 3.104 -9.258 -30.609 1 68.5 350 PRO A O 1
ATOM 2805 N N . PRO A 1 351 ? 5.277 -8.953 -30.188 1 74.5 351 PRO A N 1
ATOM 2806 C CA . PRO A 1 351 ? 5.414 -10.367 -29.844 1 74.5 351 PRO A CA 1
ATOM 2807 C C . PRO A 1 351 ? 4.492 -10.797 -28.703 1 74.5 351 PRO A C 1
ATOM 2809 O O . PRO A 1 351 ? 4.266 -10.016 -27.766 1 74.5 351 PRO A O 1
ATOM 2812 N N . ASP A 1 352 ? 3.887 -11.992 -28.875 1 80.88 352 ASP A N 1
ATOM 2813 C CA . ASP A 1 352 ? 3.035 -12.555 -27.844 1 80.88 352 ASP A CA 1
ATOM 2814 C C . ASP A 1 352 ? 3.852 -12.93 -26.609 1 80.88 352 ASP A C 1
ATOM 2816 O O . ASP A 1 352 ? 4.793 -13.727 -26.703 1 80.88 352 ASP A O 1
ATOM 2820 N N . PRO A 1 353 ? 3.527 -12.391 -25.516 1 80.69 353 PRO A N 1
ATOM 2821 C CA . PRO A 1 353 ? 4.266 -12.68 -24.281 1 80.69 353 PRO A CA 1
ATOM 2822 C C . PRO A 1 353 ? 4.332 -14.18 -23.984 1 80.69 353 PRO A C 1
ATOM 2824 O O . PRO A 1 353 ? 5.285 -14.641 -23.344 1 80.69 353 PRO A O 1
ATOM 2827 N N . PHE A 1 354 ? 3.416 -15.008 -24.516 1 80.75 354 PHE A N 1
ATOM 2828 C CA . PHE A 1 354 ? 3.393 -16.438 -24.25 1 80.75 354 PHE A CA 1
ATOM 2829 C C . PHE A 1 354 ? 4.531 -17.141 -24.984 1 80.75 354 PHE A C 1
ATOM 2831 O O . PHE A 1 354 ? 5.023 -18.172 -24.531 1 80.75 354 PHE A O 1
ATOM 2838 N N . GLU A 1 355 ? 4.918 -16.547 -26.031 1 83 355 GLU A N 1
ATOM 2839 C CA . GLU A 1 355 ? 6.039 -17.141 -26.75 1 83 355 GLU A CA 1
ATOM 2840 C C . GLU A 1 355 ? 7.332 -17.047 -25.953 1 83 355 GLU A C 1
ATOM 2842 O O . GLU A 1 355 ? 8.117 -17.984 -25.906 1 83 355 GLU A O 1
ATOM 2847 N N . ARG A 1 356 ? 7.477 -15.945 -25.422 1 80.06 356 ARG A N 1
ATOM 2848 C CA . ARG A 1 356 ? 8.633 -15.75 -24.547 1 80.06 356 ARG A CA 1
ATOM 2849 C C . ARG A 1 356 ? 8.57 -16.688 -23.344 1 80.06 356 ARG A C 1
ATOM 2851 O O . ARG A 1 356 ? 9.586 -17.25 -22.938 1 80.06 356 ARG A O 1
ATOM 2858 N N . LEU A 1 357 ? 7.398 -16.875 -22.781 1 77.56 357 LEU A N 1
ATOM 2859 C CA . LEU A 1 357 ? 7.219 -17.719 -21.609 1 77.56 357 LEU A CA 1
ATOM 2860 C C . LEU A 1 357 ? 7.547 -19.172 -21.922 1 77.56 357 LEU A C 1
ATOM 2862 O O . LEU A 1 357 ? 8.188 -19.844 -21.125 1 77.56 357 LEU A O 1
ATOM 2866 N N . VAL A 1 358 ? 7.129 -19.609 -23.047 1 82.75 358 VAL A N 1
ATOM 2867 C CA . VAL A 1 358 ? 7.383 -21 -23.438 1 82.75 358 VAL A CA 1
ATOM 2868 C C . VAL A 1 358 ? 8.883 -21.203 -23.641 1 82.75 358 VAL A C 1
ATOM 2870 O O . VAL A 1 358 ? 9.438 -22.219 -23.219 1 82.75 358 VAL A O 1
ATOM 2873 N N . ARG A 1 359 ? 9.492 -20.281 -24.297 1 84.44 359 ARG A N 1
ATOM 2874 C CA . ARG A 1 359 ? 10.922 -20.375 -24.547 1 84.44 359 ARG A CA 1
ATOM 2875 C C . ARG A 1 359 ? 11.695 -20.422 -23.219 1 84.44 359 ARG A C 1
ATOM 2877 O O . ARG A 1 359 ? 12.625 -21.219 -23.078 1 84.44 359 ARG A O 1
ATOM 2884 N N . GLN A 1 360 ? 11.297 -19.625 -22.344 1 79.38 360 GLN A N 1
ATOM 2885 C CA . GLN A 1 360 ? 11.953 -19.578 -21.047 1 79.38 360 GLN A CA 1
ATOM 2886 C C . GLN A 1 360 ? 11.727 -20.875 -20.266 1 79.38 360 GLN A C 1
ATOM 2888 O O . GLN A 1 360 ? 12.641 -21.391 -19.625 1 79.38 360 GLN A O 1
ATOM 2893 N N . LEU A 1 361 ? 10.523 -21.328 -20.328 1 83.19 361 LEU A N 1
ATOM 2894 C CA . LEU A 1 361 ? 10.188 -22.578 -19.641 1 83.19 361 LEU A CA 1
ATOM 2895 C C . LEU A 1 361 ? 10.992 -23.75 -20.203 1 83.19 361 LEU A C 1
ATOM 2897 O O . LEU A 1 361 ? 11.5 -24.578 -19.438 1 83.19 361 LEU A O 1
ATOM 2901 N N . LYS A 1 362 ? 11.164 -23.781 -21.453 1 88.19 362 LYS A N 1
ATOM 2902 C CA . LYS A 1 362 ? 11.945 -24.844 -22.078 1 88.19 362 LYS A CA 1
ATOM 2903 C C . LYS A 1 362 ? 13.422 -24.734 -21.703 1 88.19 362 LYS A C 1
ATOM 2905 O O . LYS A 1 362 ? 14.078 -25.75 -21.469 1 88.19 362 LYS A O 1
ATOM 2910 N N . ASN A 1 363 ? 13.883 -23.547 -21.672 1 83.56 363 ASN A N 1
ATOM 2911 C CA . ASN A 1 363 ? 15.266 -23.328 -21.281 1 83.56 363 ASN A CA 1
ATOM 2912 C C . ASN A 1 363 ? 15.516 -23.812 -19.844 1 83.56 363 ASN A C 1
ATOM 2914 O O . ASN A 1 363 ? 16.5 -24.5 -19.578 1 83.56 363 ASN A O 1
ATOM 2918 N N . VAL A 1 364 ? 14.625 -23.438 -18.984 1 82.19 364 VAL A N 1
ATOM 2919 C CA . VAL A 1 364 ? 14.766 -23.828 -17.594 1 82.19 364 VAL A CA 1
ATOM 2920 C C . VAL A 1 364 ? 14.633 -25.344 -17.469 1 82.19 364 VAL A C 1
ATOM 2922 O O . VAL A 1 364 ? 15.359 -25.984 -16.703 1 82.19 364 VAL A O 1
ATOM 2925 N N . ARG A 1 365 ? 13.68 -25.875 -18.156 1 88.5 365 ARG A N 1
ATOM 2926 C CA . ARG A 1 365 ? 13.484 -27.312 -18.156 1 88.5 365 ARG A CA 1
ATOM 2927 C C . ARG A 1 365 ? 14.766 -28.047 -18.547 1 88.5 365 ARG A C 1
ATOM 2929 O O . ARG A 1 365 ? 15.164 -29.016 -17.891 1 88.5 365 ARG A O 1
ATOM 2936 N N . ASP A 1 366 ? 15.453 -27.594 -19.547 1 87.69 366 ASP A N 1
ATOM 2937 C CA . ASP A 1 366 ? 16.672 -28.234 -20.031 1 87.69 366 ASP A CA 1
ATOM 2938 C C . ASP A 1 366 ? 17.797 -28.094 -19.016 1 87.69 366 ASP A C 1
ATOM 2940 O O . ASP A 1 366 ? 18.594 -29.016 -18.844 1 87.69 366 ASP A O 1
ATOM 2944 N N . LEU A 1 367 ? 17.797 -27 -18.375 1 81.69 367 LEU A N 1
ATOM 2945 C CA . LEU A 1 367 ? 18.797 -26.812 -17.344 1 81.69 367 LEU A CA 1
ATOM 2946 C C . LEU A 1 367 ? 18.547 -27.75 -16.156 1 81.69 367 LEU A C 1
ATOM 2948 O O . LEU A 1 367 ? 19.5 -28.312 -15.602 1 81.69 367 LEU A O 1
ATOM 2952 N N . VAL A 1 368 ? 17.328 -27.844 -15.805 1 85 368 VAL A N 1
ATOM 2953 C CA . VAL A 1 368 ? 16.969 -28.703 -14.688 1 85 368 VAL A CA 1
ATOM 2954 C C . VAL A 1 368 ? 17.25 -30.172 -15.047 1 85 368 VAL A C 1
ATOM 2956 O O . VAL A 1 368 ? 17.719 -30.938 -14.211 1 85 368 VAL A O 1
ATOM 2959 N N . ARG A 1 369 ? 17 -30.531 -16.25 1 87.88 369 ARG A N 1
ATOM 2960 C CA . ARG A 1 369 ? 17.281 -31.875 -16.719 1 87.88 369 ARG A CA 1
ATOM 2961 C C . ARG A 1 369 ? 18.766 -32.188 -16.625 1 87.88 369 ARG A C 1
ATOM 2963 O O . ARG A 1 369 ? 19.156 -33.25 -16.156 1 87.88 369 ARG A O 1
ATOM 2970 N N . ALA A 1 370 ? 19.547 -31.25 -17.016 1 84.38 370 ALA A N 1
ATOM 2971 C CA . ALA A 1 370 ? 21 -31.438 -16.969 1 84.38 370 ALA A CA 1
ATOM 2972 C C . ALA A 1 370 ? 21.484 -31.547 -15.523 1 84.38 370 ALA A C 1
ATOM 2974 O O . ALA A 1 370 ? 22.328 -32.375 -15.219 1 84.38 370 ALA A O 1
ATOM 2975 N N . GLU A 1 371 ? 20.906 -30.734 -14.742 1 81.94 371 GLU A N 1
ATOM 2976 C CA . GLU A 1 371 ? 21.312 -30.766 -13.336 1 81.94 371 GLU A CA 1
ATOM 2977 C C . GLU A 1 371 ? 20.906 -32.062 -12.664 1 81.94 371 GLU A C 1
ATOM 2979 O O . GLU A 1 371 ? 21.641 -32.625 -11.844 1 81.94 371 GLU A O 1
ATOM 2984 N N . ARG A 1 372 ? 19.766 -32.469 -12.945 1 83.56 372 ARG A N 1
ATOM 2985 C CA . ARG A 1 372 ? 19.281 -33.719 -12.398 1 83.56 372 ARG A CA 1
ATOM 2986 C C . ARG A 1 372 ? 20.188 -34.875 -12.797 1 83.56 372 ARG A C 1
ATOM 2988 O O . ARG A 1 372 ? 20.531 -35.719 -11.969 1 83.56 372 ARG A O 1
ATOM 2995 N N . GLN A 1 373 ? 20.656 -34.875 -13.977 1 83.5 373 GLN A N 1
ATOM 2996 C CA . GLN A 1 373 ? 21.531 -35.906 -14.469 1 83.5 373 GLN A CA 1
ATOM 2997 C C . GLN A 1 373 ? 22.891 -35.875 -13.781 1 83.5 373 GLN A C 1
ATOM 2999 O O . GLN A 1 373 ? 23.469 -36.906 -13.43 1 83.5 373 GLN A O 1
ATOM 3004 N N . ARG A 1 374 ? 23.266 -34.688 -13.555 1 83.12 374 ARG A N 1
ATOM 3005 C CA . ARG A 1 374 ? 24.547 -34.5 -12.875 1 83.12 374 ARG A CA 1
ATOM 3006 C C . ARG A 1 374 ? 24.484 -35 -11.438 1 83.12 374 ARG A C 1
ATOM 3008 O O . ARG A 1 374 ? 25.406 -35.656 -10.961 1 83.12 374 ARG A O 1
ATOM 3015 N N . LEU A 1 375 ? 23.453 -34.656 -10.773 1 81.94 375 LEU A N 1
ATOM 3016 C CA . LEU A 1 375 ? 23.297 -35.031 -9.367 1 81.94 375 LEU A CA 1
ATOM 3017 C C . LEU A 1 375 ? 23.125 -36.531 -9.219 1 81.94 375 LEU A C 1
ATOM 3019 O O . LEU A 1 375 ? 23.656 -37.125 -8.273 1 81.94 375 LEU A O 1
ATOM 3023 N N . LEU A 1 376 ? 22.469 -37.094 -10.141 1 80.5 376 LEU A N 1
ATOM 3024 C CA . LEU A 1 376 ? 22.234 -38.531 -10.078 1 80.5 376 LEU A CA 1
ATOM 3025 C C . LEU A 1 376 ? 23.5 -39.312 -10.438 1 80.5 376 LEU A C 1
ATOM 3027 O O . LEU A 1 376 ? 23.703 -40.438 -9.977 1 80.5 376 LEU A O 1
ATOM 3031 N N . ALA A 1 377 ? 24.391 -38.688 -11.25 1 75.31 377 ALA A N 1
ATOM 3032 C CA . ALA A 1 377 ? 25.641 -39.312 -11.641 1 75.31 377 ALA A CA 1
ATOM 3033 C C . ALA A 1 377 ? 26.703 -39.156 -10.547 1 75.31 377 ALA A C 1
ATOM 3035 O O . ALA A 1 377 ? 27.781 -39.75 -10.625 1 75.31 377 ALA A O 1
ATOM 3036 N N . GLY A 1 378 ? 26.391 -38.688 -9.328 1 67.06 378 GLY A N 1
ATOM 3037 C CA . GLY A 1 378 ? 27.328 -38.531 -8.219 1 67.06 378 GLY A CA 1
ATOM 3038 C C . GLY A 1 378 ? 28.312 -37.406 -8.422 1 67.06 378 GLY A C 1
ATOM 3039 O O . GLY A 1 378 ? 29.266 -37.25 -7.648 1 67.06 378 GLY A O 1
ATOM 3040 N N . ALA A 1 379 ? 28.391 -36.781 -9.516 1 54.16 379 ALA A N 1
ATOM 3041 C CA . ALA A 1 379 ? 29.312 -35.688 -9.789 1 54.16 379 ALA A CA 1
ATOM 3042 C C . ALA A 1 379 ? 28.844 -34.406 -9.141 1 54.16 379 ALA A C 1
ATOM 3044 O O . ALA A 1 379 ? 28.406 -33.469 -9.828 1 54.16 379 ALA A O 1
ATOM 3045 N N . GLY A 1 380 ? 28.297 -34.5 -7.926 1 48.91 380 GLY A N 1
ATOM 3046 C CA . GLY A 1 380 ? 27.641 -33.375 -7.258 1 48.91 380 GLY A CA 1
ATOM 3047 C C . GLY A 1 380 ? 28.578 -32.219 -6.988 1 48.91 380 GLY A C 1
ATOM 3048 O O . GLY A 1 380 ? 29.391 -32.281 -6.07 1 48.91 380 GLY A O 1
ATOM 3049 N N . ASN A 1 381 ? 29.453 -31.797 -7.848 1 41.25 381 ASN A N 1
ATOM 3050 C CA . ASN A 1 381 ? 30.047 -30.531 -7.457 1 41.25 381 ASN A CA 1
ATOM 3051 C C . ASN A 1 381 ? 28.984 -29.516 -7.062 1 41.25 381 ASN A C 1
ATOM 3053 O O . ASN A 1 381 ? 27.906 -29.453 -7.676 1 41.25 381 ASN A O 1
ATOM 3057 N N . SER A 1 382 ? 29.016 -29.141 -5.793 1 40.56 382 SER A N 1
ATOM 3058 C CA . SER A 1 382 ? 28.141 -28.266 -5.027 1 40.56 382 SER A CA 1
ATOM 3059 C C . SER A 1 382 ? 27.734 -27.031 -5.836 1 40.56 382 SER A C 1
ATOM 3061 O O . SER A 1 382 ? 27.203 -26.062 -5.289 1 40.56 382 SER A O 1
ATOM 3063 N N . ASP A 1 383 ? 28.344 -26.797 -6.875 1 38.03 383 ASP A N 1
ATOM 3064 C CA . ASP A 1 383 ? 28.062 -25.469 -7.406 1 38.03 383 ASP A CA 1
ATOM 3065 C C . ASP A 1 383 ? 26.594 -25.344 -7.801 1 38.03 383 ASP A C 1
ATOM 3067 O O . ASP A 1 383 ? 26.234 -25.547 -8.961 1 38.03 383 ASP A O 1
ATOM 3071 N N . LEU A 1 384 ? 25.688 -25.734 -6.93 1 39.38 384 LEU A N 1
ATOM 3072 C CA . LEU A 1 384 ? 24.234 -25.797 -7.004 1 39.38 384 LEU A CA 1
ATOM 3073 C C . LEU A 1 384 ? 23.672 -24.5 -7.551 1 39.38 384 LEU A C 1
ATOM 3075 O O . LEU A 1 384 ? 24.062 -23.406 -7.117 1 39.38 384 LEU A O 1
ATOM 3079 N N . VAL A 1 385 ? 23.016 -24.484 -8.586 1 39.94 385 VAL A N 1
ATOM 3080 C CA . VAL A 1 385 ? 22.203 -23.469 -9.242 1 39.94 385 VAL A CA 1
ATOM 3081 C C . VAL A 1 385 ? 21.234 -22.844 -8.227 1 39.94 385 VAL A C 1
ATOM 3083 O O . VAL A 1 385 ? 20.391 -23.531 -7.66 1 39.94 385 VAL A O 1
ATOM 3086 N N . ASN A 1 386 ? 21.594 -22.062 -7.227 1 38.59 386 ASN A N 1
ATOM 3087 C CA . ASN A 1 386 ? 20.672 -21.375 -6.332 1 38.59 386 ASN A CA 1
ATOM 3088 C C . ASN A 1 386 ? 19.516 -20.734 -7.098 1 38.59 386 ASN A C 1
ATOM 3090 O O . ASN A 1 386 ? 19.703 -19.703 -7.754 1 38.59 386 ASN A O 1
ATOM 3094 N N . PHE A 1 387 ? 18.406 -21.406 -7.375 1 34.94 387 PHE A N 1
ATOM 3095 C CA . PHE A 1 387 ? 17.141 -21 -7.957 1 34.94 387 PHE A CA 1
ATOM 3096 C C . PHE A 1 387 ? 16.453 -19.953 -7.082 1 34.94 387 PHE A C 1
ATOM 3098 O O . PHE A 1 387 ? 15.812 -20.297 -6.086 1 34.94 387 PHE A O 1
ATOM 3105 N N . SER A 1 388 ? 16.875 -18.781 -6.445 1 32.16 388 SER A N 1
ATOM 3106 C CA . SER A 1 388 ? 16.109 -17.875 -5.586 1 32.16 388 SER A CA 1
ATOM 3107 C C . SER A 1 388 ? 14.914 -17.297 -6.328 1 32.16 388 SER A C 1
ATOM 3109 O O . SER A 1 388 ? 14.906 -17.25 -7.562 1 32.16 388 SER A O 1
ATOM 3111 N N . GLN A 1 389 ? 13.766 -16.922 -5.586 1 33 389 GLN A N 1
ATOM 3112 C CA . GLN A 1 389 ? 12.477 -16.281 -5.805 1 33 389 GLN A CA 1
ATOM 3113 C C . GLN A 1 389 ? 12.617 -15.031 -6.68 1 33 389 GLN A C 1
ATOM 3115 O O . GLN A 1 389 ? 11.633 -14.547 -7.242 1 33 389 GLN A O 1
ATOM 3120 N N . GLU A 1 390 ? 13.703 -14.375 -6.512 1 35.59 390 GLU A N 1
ATOM 3121 C CA . GLU A 1 390 ? 13.836 -13.109 -7.223 1 35.59 390 GLU A CA 1
ATOM 3122 C C . GLU A 1 390 ? 13.578 -13.281 -8.711 1 35.59 390 GLU A C 1
ATOM 3124 O O . GLU A 1 390 ? 13.711 -12.328 -9.492 1 35.59 390 GLU A O 1
ATOM 3129 N N . PHE A 1 391 ? 13.344 -14.531 -9.047 1 35.12 391 PHE A N 1
ATOM 3130 C CA . PHE A 1 391 ? 13.078 -14.945 -10.422 1 35.12 391 PHE A CA 1
ATOM 3131 C C . PHE A 1 391 ? 11.875 -14.195 -10.984 1 35.12 391 PHE A C 1
ATOM 3133 O O . PHE A 1 391 ? 11.867 -13.812 -12.156 1 35.12 391 PHE A O 1
ATOM 3140 N N . LEU A 1 392 ? 10.797 -14.07 -10.203 1 33.56 392 LEU A N 1
ATOM 3141 C CA . LEU A 1 392 ? 9.484 -13.695 -10.719 1 33.56 392 LEU A CA 1
ATOM 3142 C C . LEU A 1 392 ? 9.383 -12.18 -10.891 1 33.56 392 LEU A C 1
ATOM 3144 O O . LEU A 1 392 ? 8.609 -11.703 -11.727 1 33.56 392 LEU A O 1
ATOM 3148 N N . LEU A 1 393 ? 9.742 -11.359 -9.898 1 32.5 393 LEU A N 1
ATOM 3149 C CA . LEU A 1 393 ? 9.25 -9.984 -9.828 1 32.5 393 LEU A CA 1
ATOM 3150 C C . LEU A 1 393 ? 10.266 -9.016 -10.422 1 32.5 393 LEU A C 1
ATOM 3152 O O . LEU A 1 393 ? 10.172 -7.805 -10.203 1 32.5 393 LEU A O 1
ATOM 3156 N N . ASP A 1 394 ? 11.445 -9.414 -10.914 1 34.72 394 ASP A N 1
ATOM 3157 C CA . ASP A 1 394 ? 12.383 -8.344 -11.258 1 34.72 394 ASP A CA 1
ATOM 3158 C C . ASP A 1 394 ? 11.773 -7.398 -12.297 1 34.72 394 ASP A C 1
ATOM 3160 O O . ASP A 1 394 ? 11.234 -7.844 -13.312 1 34.72 394 ASP A O 1
ATOM 3164 N N . ASP A 1 395 ? 11.414 -6.391 -12.086 1 32.41 395 ASP A N 1
ATOM 3165 C CA . ASP A 1 395 ? 10.945 -5.203 -12.797 1 32.41 395 ASP A CA 1
ATOM 3166 C C . ASP A 1 395 ? 11.867 -4.871 -13.977 1 32.41 395 ASP A C 1
ATOM 3168 O O . ASP A 1 395 ? 11.812 -3.768 -14.516 1 32.41 395 ASP A O 1
ATOM 3172 N N . SER A 1 396 ? 13.359 -5.184 -13.977 1 32.62 396 SER A N 1
ATOM 3173 C CA . SER A 1 396 ? 14.039 -4.566 -15.109 1 32.62 396 SER A CA 1
ATOM 3174 C C . SER A 1 396 ? 13.414 -4.992 -16.438 1 32.62 396 SER A C 1
ATOM 3176 O O . SER A 1 396 ? 13.172 -6.18 -16.656 1 32.62 396 SER A O 1
ATOM 3178 N N . GLY A 1 397 ? 12.57 -4.184 -17.266 1 32.31 397 GLY A N 1
ATOM 3179 C CA . GLY A 1 397 ? 12.172 -4.434 -18.641 1 32.31 397 GLY A CA 1
ATOM 3180 C C . GLY A 1 397 ? 12.5 -5.84 -19.109 1 32.31 397 GLY A C 1
ATOM 3181 O O . GLY A 1 397 ? 12.273 -6.184 -20.266 1 32.31 397 GLY A O 1
ATOM 3182 N N . THR A 1 398 ? 13.727 -6.418 -18.828 1 31.31 398 THR A N 1
ATOM 3183 C CA . THR A 1 398 ? 13.984 -7.82 -19.141 1 31.31 398 THR A CA 1
ATOM 3184 C C . THR A 1 398 ? 12.93 -8.719 -18.516 1 31.31 398 THR A C 1
ATOM 3186 O O . THR A 1 398 ? 12.32 -8.359 -17.5 1 31.31 398 THR A O 1
ATOM 3189 N N . ASP A 1 399 ? 12.492 -9.859 -19.297 1 31.95 399 ASP A N 1
ATOM 3190 C CA . ASP A 1 399 ? 11.602 -11 -19.125 1 31.95 399 ASP A CA 1
ATOM 3191 C C . ASP A 1 399 ? 11.57 -11.461 -17.672 1 31.95 399 ASP A C 1
ATOM 3193 O O . ASP A 1 399 ? 12.547 -11.281 -16.938 1 31.95 399 ASP A O 1
ATOM 3197 N N . PHE A 1 400 ? 10.57 -11.836 -17.141 1 35.25 400 PHE A N 1
ATOM 3198 C CA . PHE A 1 400 ? 10.32 -12.523 -15.875 1 35.25 400 PHE A CA 1
ATOM 3199 C C . PHE A 1 400 ? 11.547 -13.305 -15.43 1 35.25 400 PHE A C 1
ATOM 3201 O O . PHE A 1 400 ? 11.984 -13.188 -14.281 1 35.25 400 PHE A O 1
ATOM 3208 N N . TRP A 1 401 ? 12.156 -14.055 -16.312 1 30.7 401 TRP A N 1
ATOM 3209 C CA . TRP A 1 401 ? 13.203 -15.062 -16.203 1 30.7 401 TRP A CA 1
ATOM 3210 C C . TRP A 1 401 ? 14.578 -14.414 -16.109 1 30.7 401 TRP A C 1
ATOM 3212 O O . TRP A 1 401 ? 15.477 -14.938 -15.445 1 30.7 401 TRP A O 1
ATOM 3222 N N . GLN A 1 402 ? 14.891 -13.367 -16.719 1 32.56 402 GLN A N 1
ATOM 3223 C CA . GLN A 1 402 ? 16.25 -12.844 -16.781 1 32.56 402 GLN A CA 1
ATOM 3224 C C . GLN A 1 402 ? 16.609 -12.078 -15.516 1 32.56 402 GLN A C 1
ATOM 3226 O O . GLN A 1 402 ? 17.75 -12.148 -15.055 1 32.56 402 GLN A O 1
ATOM 3231 N N . ALA A 1 403 ? 15.82 -11.266 -15.008 1 34.84 403 ALA A N 1
ATOM 3232 C CA . ALA A 1 403 ? 16.125 -10.555 -13.773 1 34.84 403 ALA A CA 1
ATOM 3233 C C . ALA A 1 403 ? 16.234 -11.516 -12.594 1 34.84 403 ALA A C 1
ATOM 3235 O O . ALA A 1 403 ? 16.656 -11.133 -11.5 1 34.84 403 ALA A O 1
ATOM 3236 N N . ALA A 1 404 ? 15.852 -12.711 -12.625 1 32.38 404 ALA A N 1
ATOM 3237 C CA . ALA A 1 404 ? 16.266 -13.898 -11.883 1 32.38 404 ALA A CA 1
ATOM 3238 C C . ALA A 1 404 ? 17.797 -13.961 -11.773 1 32.38 404 ALA A C 1
ATOM 3240 O O . ALA A 1 404 ? 18.328 -14.383 -10.742 1 32.38 404 ALA A O 1
ATOM 3241 N N . ALA A 1 405 ? 18.656 -13.711 -12.742 1 29.19 405 ALA A N 1
ATOM 3242 C CA . ALA A 1 405 ? 20.094 -13.883 -12.898 1 29.19 405 ALA A CA 1
ATOM 3243 C C . ALA A 1 405 ? 20.859 -12.75 -12.227 1 29.19 405 ALA A C 1
ATOM 3245 O O . ALA A 1 405 ? 21.906 -12.977 -11.617 1 29.19 405 ALA A O 1
ATOM 3246 N N . THR A 1 406 ? 20.672 -11.516 -12.492 1 28.67 406 THR A N 1
ATOM 3247 C CA . THR A 1 406 ? 21.734 -10.539 -12.32 1 28.67 406 THR A CA 1
ATOM 3248 C C . THR A 1 406 ? 21.734 -9.977 -10.898 1 28.67 406 THR A C 1
ATOM 3250 O O . THR A 1 406 ? 22.703 -9.359 -10.469 1 28.67 406 THR A O 1
ATOM 3253 N N . ARG A 1 407 ? 20.734 -9.359 -10.453 1 31.17 407 ARG A N 1
ATOM 3254 C CA . ARG A 1 407 ? 20.984 -8.422 -9.367 1 31.17 407 ARG A CA 1
ATOM 3255 C C . ARG A 1 407 ? 21.344 -9.156 -8.078 1 31.17 407 ARG A C 1
ATOM 3257 O O . ARG A 1 407 ? 20.469 -9.453 -7.262 1 31.17 407 ARG A O 1
ATOM 3264 N N . GLY A 1 408 ? 22.5 -9.82 -8.141 1 27.36 408 GLY A N 1
ATOM 3265 C CA . GLY A 1 408 ? 23.453 -10.391 -7.207 1 27.36 408 GLY A CA 1
ATOM 3266 C C . GLY A 1 408 ? 22.859 -11.461 -6.32 1 27.36 408 GLY A C 1
ATOM 3267 O O . GLY A 1 408 ? 23.453 -11.836 -5.305 1 27.36 408 GLY A O 1
ATOM 3268 N N . TYR A 1 409 ? 21.547 -11.328 -6.078 1 27.8 409 TYR A N 1
ATOM 3269 C CA . TYR A 1 409 ? 21.297 -12.578 -5.367 1 27.8 409 TYR A CA 1
ATOM 3270 C C . TYR A 1 409 ? 21.828 -13.766 -6.16 1 27.8 409 TYR A C 1
ATOM 3272 O O . TYR A 1 409 ? 21.594 -13.859 -7.367 1 27.8 409 TYR A O 1
ATOM 3280 N N . ASN A 1 410 ? 22.969 -14.32 -5.77 1 25.23 410 ASN A N 1
ATOM 3281 C CA . ASN A 1 410 ? 23.656 -15.469 -6.355 1 25.23 410 ASN A CA 1
ATOM 3282 C C . ASN A 1 410 ? 22.672 -16.531 -6.824 1 25.23 410 ASN A C 1
ATOM 3284 O O . ASN A 1 410 ? 22.328 -17.453 -6.074 1 25.23 410 ASN A O 1
ATOM 3288 N N . VAL A 1 411 ? 21.812 -16.172 -7.27 1 25.97 411 VAL A N 1
ATOM 3289 C CA . VAL A 1 411 ? 21.109 -17.375 -7.668 1 25.97 411 VAL A CA 1
ATOM 3290 C C . VAL A 1 411 ? 22.062 -18.312 -8.398 1 25.97 411 VAL A C 1
ATOM 3292 O O . VAL A 1 411 ? 22.125 -19.516 -8.109 1 25.97 411 VAL A O 1
ATOM 3295 N N . TRP A 1 412 ? 22.281 -17.797 -9.672 1 24.16 412 TRP A N 1
ATOM 3296 C CA . TRP A 1 412 ? 23.156 -18.609 -10.508 1 24.16 412 TRP A CA 1
ATOM 3297 C C . TRP A 1 412 ? 24.625 -18.344 -10.18 1 24.16 412 TRP A C 1
ATOM 3299 O O . TRP A 1 412 ? 25.094 -17.219 -10.32 1 24.16 412 TRP A O 1
ATOM 3309 N N . HIS A 1 413 ? 25.281 -18.625 -9.297 1 24.77 413 HIS A N 1
ATOM 3310 C CA . HIS A 1 413 ? 26.562 -19.094 -9.828 1 24.77 413 HIS A CA 1
ATOM 3311 C C . HIS A 1 413 ? 26.359 -19.859 -11.141 1 24.77 413 HIS A C 1
ATOM 3313 O O . HIS A 1 413 ? 26.156 -21.062 -11.133 1 24.77 413 HIS A O 1
ATOM 3319 N N . ILE A 1 414 ? 25.5 -19.531 -11.969 1 22.88 414 ILE A N 1
ATOM 3320 C CA . ILE A 1 414 ? 25.5 -20.375 -13.148 1 22.88 414 ILE A CA 1
ATOM 3321 C C . ILE A 1 414 ? 26.922 -20.891 -13.414 1 22.88 414 ILE A C 1
ATOM 3323 O O . ILE A 1 414 ? 27.891 -20.359 -12.867 1 22.88 414 ILE A O 1
ATOM 3327 N N . ILE A 1 415 ? 27.359 -21.031 -14.898 1 22.02 415 ILE A N 1
ATOM 3328 C CA . ILE A 1 415 ? 28.312 -21.703 -15.789 1 22.02 415 ILE A CA 1
ATOM 3329 C C . ILE A 1 415 ? 29.719 -21.156 -15.531 1 22.02 415 ILE A C 1
ATOM 3331 O O . ILE A 1 415 ? 29.891 -19.984 -15.203 1 22.02 415 ILE A O 1
ATOM 3335 N N . GLY A 1 416 ? 30.578 -22.047 -15.648 1 22.44 416 GLY A N 1
ATOM 3336 C CA . GLY A 1 416 ? 32 -21.938 -15.844 1 22.44 416 GLY A CA 1
ATOM 3337 C C . GLY A 1 416 ? 32.406 -20.734 -16.688 1 22.44 416 GLY A C 1
ATOM 3338 O O . GLY A 1 416 ? 31.641 -20.312 -17.562 1 22.44 416 GLY A O 1
ATOM 3339 N N . ASP A 1 417 ? 32.844 -19.75 -16.219 1 23.28 417 ASP A N 1
ATOM 3340 C CA . ASP A 1 417 ? 33.719 -19 -17.094 1 23.28 417 ASP A CA 1
ATOM 3341 C C . ASP A 1 417 ? 34.25 -19.859 -18.219 1 23.28 417 ASP A C 1
ATOM 3343 O O . ASP A 1 417 ? 34.969 -20.844 -17.984 1 23.28 417 ASP A O 1
ATOM 3347 N N . PRO A 1 418 ? 33.656 -20.016 -19.297 1 24.2 418 PRO A N 1
ATOM 3348 C CA . PRO A 1 418 ? 34.469 -20.672 -20.312 1 24.2 418 PRO A CA 1
ATOM 3349 C C . PRO A 1 418 ? 35.969 -20.344 -20.141 1 24.2 418 PRO A C 1
ATOM 3351 O O . PRO A 1 418 ? 36.812 -21.031 -20.719 1 24.2 418 PRO A O 1
ATOM 3354 N N . SER A 1 419 ? 36.344 -19.156 -19.641 1 24.5 419 SER A N 1
ATOM 3355 C CA . SER A 1 419 ? 37.781 -19.047 -19.625 1 24.5 419 SER A CA 1
ATOM 3356 C C . SER A 1 419 ? 38.406 -20.078 -18.672 1 24.5 419 SER A C 1
ATOM 3358 O O . SER A 1 419 ? 39.625 -20.25 -18.641 1 24.5 419 SER A O 1
ATOM 3360 N N . VAL A 1 420 ? 37.5 -20.641 -17.828 1 24.39 420 VAL A N 1
ATOM 3361 C CA . VAL A 1 420 ? 38.156 -21.781 -17.188 1 24.39 420 VAL A CA 1
ATOM 3362 C C . VAL A 1 420 ? 37.969 -23.031 -18.062 1 24.39 420 VAL A C 1
ATOM 3364 O O . VAL A 1 420 ? 38.625 -24.047 -17.859 1 24.39 420 VAL A O 1
ATOM 3367 N N . LEU A 1 421 ? 36.812 -23.094 -18.859 1 23.41 421 LEU A N 1
ATOM 3368 C CA . LEU A 1 421 ? 37.031 -24.266 -19.688 1 23.41 421 LEU A CA 1
ATOM 3369 C C . LEU A 1 421 ? 38.125 -24.016 -20.703 1 23.41 421 LEU A C 1
ATOM 3371 O O . LEU A 1 421 ? 38.688 -24.953 -21.297 1 23.41 421 LEU A O 1
ATOM 3375 N N . ASN A 1 422 ? 38.25 -22.781 -21.156 1 22.75 422 ASN A N 1
ATOM 3376 C CA . ASN A 1 422 ? 39.219 -22.812 -22.219 1 22.75 422 ASN A CA 1
ATOM 3377 C C . ASN A 1 422 ? 40.625 -23.047 -21.672 1 22.75 422 ASN A C 1
ATOM 3379 O O . ASN A 1 422 ? 41.625 -22.969 -22.422 1 22.75 422 ASN A O 1
ATOM 3383 N N . GLU A 1 423 ? 40.906 -22.844 -20.375 1 22.2 423 GLU A N 1
ATOM 3384 C CA . GLU A 1 423 ? 42.344 -23.094 -20.312 1 22.2 423 GLU A CA 1
ATOM 3385 C C . GLU A 1 423 ? 42.688 -24.562 -20.531 1 22.2 423 GLU A C 1
ATOM 3387 O O . GLU A 1 423 ? 43.844 -24.953 -20.547 1 22.2 423 GLU A O 1
ATOM 3392 N N . SER A 1 424 ? 41.719 -25.422 -20.375 1 19.69 424 SER A N 1
ATOM 3393 C CA . SER A 1 424 ? 42.438 -26.672 -20.641 1 19.69 424 SER A CA 1
ATOM 3394 C C . SER A 1 424 ? 42.656 -26.859 -22.141 1 19.69 424 SER A C 1
ATOM 3396 O O . SER A 1 424 ? 43.219 -27.891 -22.562 1 19.69 424 SER A O 1
ATOM 3398 N N . SER A 1 425 ? 42.344 -25.891 -23.109 1 18.52 425 SER A N 1
ATOM 3399 C CA . SER A 1 425 ? 43.312 -26.234 -24.125 1 18.52 425 SER A CA 1
ATOM 3400 C C . SER A 1 425 ? 44.656 -25.516 -23.875 1 18.52 425 SER A C 1
ATOM 3402 O O . SER A 1 425 ? 44.656 -24.344 -23.5 1 18.52 425 SER A O 1
ATOM 3404 N N . MET B 1 1 ? 25.641 18.156 -7.23 1 67.12 1 MET B N 1
ATOM 3405 C CA . MET B 1 1 ? 25.344 18.016 -8.656 1 67.12 1 MET B CA 1
ATOM 3406 C C . MET B 1 1 ? 24.797 19.328 -9.219 1 67.12 1 MET B C 1
ATOM 3408 O O . MET B 1 1 ? 24.016 20.016 -8.555 1 67.12 1 MET B O 1
ATOM 3412 N N . THR B 1 2 ? 25.297 19.828 -10.266 1 74.31 2 THR B N 1
ATOM 3413 C CA . THR B 1 2 ? 24.828 21.031 -10.938 1 74.31 2 THR B CA 1
ATOM 3414 C C . THR B 1 2 ? 23.484 20.781 -11.609 1 74.31 2 THR B C 1
ATOM 3416 O O . THR B 1 2 ? 23.062 19.641 -11.766 1 74.31 2 THR B O 1
ATOM 3419 N N . ALA B 1 3 ? 22.766 21.844 -11.945 1 75.88 3 ALA B N 1
ATOM 3420 C CA . ALA B 1 3 ? 21.469 21.734 -12.594 1 75.88 3 ALA B CA 1
ATOM 3421 C C . ALA B 1 3 ? 21.562 20.969 -13.906 1 75.88 3 ALA B C 1
ATOM 3423 O O . ALA B 1 3 ? 20.688 20.172 -14.234 1 75.88 3 ALA B O 1
ATOM 3424 N N . LEU B 1 4 ? 22.656 21.125 -14.602 1 79.06 4 LEU B N 1
ATOM 3425 C CA . LEU B 1 4 ? 22.828 20.453 -15.883 1 79.06 4 LEU B CA 1
ATOM 3426 C C . LEU B 1 4 ? 23.078 18.969 -15.695 1 79.06 4 LEU B C 1
ATOM 3428 O O . LEU B 1 4 ? 22.562 18.141 -16.453 1 79.06 4 LEU B O 1
ATOM 3432 N N . GLU B 1 5 ? 23.812 18.703 -14.75 1 81.81 5 GLU B N 1
ATOM 3433 C CA . GLU B 1 5 ? 24.078 17.297 -14.445 1 81.81 5 GLU B CA 1
ATOM 3434 C C . GLU B 1 5 ? 22.812 16.578 -14 1 81.81 5 GLU B C 1
ATOM 3436 O O . GLU B 1 5 ? 22.594 15.422 -14.375 1 81.81 5 GLU B O 1
ATOM 3441 N N . LEU B 1 6 ? 22.094 17.312 -13.289 1 83.5 6 LEU B N 1
ATOM 3442 C CA . LEU B 1 6 ? 20.844 16.734 -12.805 1 83.5 6 LEU B CA 1
ATOM 3443 C C . LEU B 1 6 ? 19.891 16.438 -13.961 1 83.5 6 LEU B C 1
ATOM 3445 O O . LEU B 1 6 ? 19.266 15.383 -14 1 83.5 6 LEU B O 1
ATOM 3449 N N . ARG B 1 7 ? 19.844 17.328 -14.891 1 85.94 7 ARG B N 1
ATOM 3450 C CA . ARG B 1 7 ? 18.953 17.172 -16.031 1 85.94 7 ARG B CA 1
ATOM 3451 C C . ARG B 1 7 ? 19.359 15.961 -16.875 1 85.94 7 ARG B C 1
ATOM 3453 O O . ARG B 1 7 ? 18.5 15.242 -17.391 1 85.94 7 ARG B O 1
ATOM 3460 N N . GLU B 1 8 ? 20.578 15.664 -16.938 1 87.12 8 GLU B N 1
ATOM 3461 C CA . GLU B 1 8 ? 21.078 14.586 -17.781 1 87.12 8 GLU B CA 1
ATOM 3462 C C . GLU B 1 8 ? 20.938 13.234 -17.094 1 87.12 8 GLU B C 1
ATOM 3464 O O . GLU B 1 8 ? 20.562 12.242 -17.734 1 87.12 8 GLU B O 1
ATOM 3469 N N . HIS B 1 9 ? 21.141 13.227 -15.844 1 87.69 9 HIS B N 1
ATOM 3470 C CA . HIS B 1 9 ? 21.25 11.938 -15.172 1 87.69 9 HIS B CA 1
ATOM 3471 C C . HIS B 1 9 ? 19.984 11.594 -14.406 1 87.69 9 HIS B C 1
ATOM 3473 O O . HIS B 1 9 ? 19.688 10.422 -14.164 1 87.69 9 HIS B O 1
ATOM 3479 N N . ARG B 1 10 ? 19.297 12.609 -14.008 1 92.62 10 ARG B N 1
ATOM 3480 C CA . ARG B 1 10 ? 18.062 12.438 -13.25 1 92.62 10 ARG B CA 1
ATOM 3481 C C . ARG B 1 10 ? 16.984 13.406 -13.734 1 92.62 10 ARG B C 1
ATOM 3483 O O . ARG B 1 10 ? 16.578 14.312 -12.992 1 92.62 10 ARG B O 1
ATOM 3490 N N . PRO B 1 11 ? 16.5 13.102 -14.875 1 93.88 11 PRO B N 1
ATOM 3491 C CA . PRO B 1 11 ? 15.602 14.047 -15.523 1 93.88 11 PRO B CA 1
ATOM 3492 C C . PRO B 1 11 ? 14.312 14.273 -14.734 1 93.88 11 PRO B C 1
ATOM 3494 O O . PRO B 1 11 ? 13.789 15.391 -14.703 1 93.88 11 PRO B O 1
ATOM 3497 N N . PHE B 1 12 ? 13.773 13.273 -14.125 1 95.44 12 PHE B N 1
ATOM 3498 C CA . PHE B 1 12 ? 12.555 13.453 -13.336 1 95.44 12 PHE B CA 1
ATOM 3499 C C . PHE B 1 12 ? 12.812 14.367 -12.141 1 95.44 12 PHE B C 1
ATOM 3501 O O . PHE B 1 12 ? 12.016 15.266 -11.859 1 95.44 12 PHE B O 1
ATOM 3508 N N . LEU B 1 13 ? 13.891 14.109 -11.477 1 93.88 13 LEU B N 1
ATOM 3509 C CA . LEU B 1 13 ? 14.234 14.922 -10.32 1 93.88 13 LEU B CA 1
ATOM 3510 C C . LEU B 1 13 ? 14.461 16.375 -10.727 1 93.88 13 LEU B C 1
ATOM 3512 O O . LEU B 1 13 ? 14.078 17.297 -10 1 93.88 13 LEU B O 1
ATOM 3516 N N . TRP B 1 14 ? 15.125 16.562 -11.836 1 93.94 14 TRP B N 1
ATOM 3517 C CA . TRP B 1 14 ? 15.352 17.906 -12.352 1 93.94 14 TRP B CA 1
ATOM 3518 C C . TRP B 1 14 ? 14.023 18.641 -12.539 1 93.94 14 TRP B C 1
ATOM 3520 O O . TRP B 1 14 ? 13.891 19.797 -12.125 1 93.94 14 TRP B O 1
ATOM 3530 N N . LYS B 1 15 ? 13.086 18.016 -13.133 1 94.81 15 LYS B N 1
ATOM 3531 C CA . LYS B 1 15 ? 11.781 18.641 -13.359 1 94.81 15 LYS B CA 1
ATOM 3532 C C . LYS B 1 15 ? 11.078 18.953 -12.039 1 94.81 15 LYS B C 1
ATOM 3534 O O . LYS B 1 15 ? 10.414 19.969 -11.914 1 94.81 15 LYS B O 1
ATOM 3539 N N . ALA B 1 16 ? 11.188 18.047 -11.102 1 92.88 16 ALA B N 1
ATOM 3540 C CA . ALA B 1 16 ? 10.578 18.266 -9.789 1 92.88 16 ALA B CA 1
ATOM 3541 C C . ALA B 1 16 ? 11.188 19.484 -9.094 1 92.88 16 ALA B C 1
ATOM 3543 O O . ALA B 1 16 ? 10.469 20.297 -8.508 1 92.88 16 ALA B O 1
ATOM 3544 N N . VAL B 1 17 ? 12.508 19.562 -9.195 1 90.5 17 VAL B N 1
ATOM 3545 C CA . VAL B 1 17 ? 13.195 20.688 -8.57 1 90.5 17 VAL B CA 1
ATOM 3546 C C . VAL B 1 17 ? 12.773 21.984 -9.258 1 90.5 17 VAL B C 1
ATOM 3548 O O . VAL B 1 17 ? 12.586 23.016 -8.594 1 90.5 17 VAL B O 1
ATOM 3551 N N . MET B 1 18 ? 12.617 21.922 -10.539 1 90.25 18 MET B N 1
ATOM 3552 C CA . MET B 1 18 ? 12.156 23.109 -11.273 1 90.25 18 MET B CA 1
ATOM 3553 C C . MET B 1 18 ? 10.75 23.5 -10.828 1 90.25 18 MET B C 1
ATOM 3555 O O . MET B 1 18 ? 10.461 24.688 -10.672 1 90.25 18 MET B O 1
ATOM 3559 N N . MET B 1 19 ? 9.875 22.547 -10.68 1 89.62 19 MET B N 1
ATOM 3560 C CA . MET B 1 19 ? 8.523 22.812 -10.195 1 89.62 19 MET B CA 1
ATOM 3561 C C . MET B 1 19 ? 8.555 23.5 -8.836 1 89.62 19 MET B C 1
ATOM 3563 O O . MET B 1 19 ? 7.828 24.469 -8.617 1 89.62 19 MET B O 1
ATOM 3567 N N . VAL B 1 20 ? 9.477 23.047 -7.934 1 86.69 20 VAL B N 1
ATOM 3568 C CA . VAL B 1 20 ? 9.594 23.625 -6.598 1 86.69 20 VAL B CA 1
ATOM 3569 C C . VAL B 1 20 ? 10.125 25.047 -6.691 1 86.69 20 VAL B C 1
ATOM 3571 O O . VAL B 1 20 ? 9.68 25.938 -5.957 1 86.69 20 VAL B O 1
ATOM 3574 N N . GLY B 1 21 ? 11.078 25.219 -7.609 1 83.94 21 GLY B N 1
ATOM 3575 C CA . GLY B 1 21 ? 11.656 26.531 -7.793 1 83.94 21 GLY B CA 1
ATOM 3576 C C . GLY B 1 21 ? 10.656 27.562 -8.273 1 83.94 21 GLY B C 1
ATOM 3577 O O . GLY B 1 21 ? 10.859 28.766 -8.078 1 83.94 21 GLY B O 1
ATOM 3578 N N . CYS B 1 22 ? 9.539 27.125 -8.844 1 83.62 22 CYS B N 1
ATOM 3579 C CA . CYS B 1 22 ? 8.516 28.016 -9.375 1 83.62 22 CYS B CA 1
ATOM 3580 C C . CYS B 1 22 ? 7.391 28.219 -8.359 1 83.62 22 CYS B C 1
ATOM 3582 O O . CYS B 1 22 ? 6.281 28.609 -8.734 1 83.62 22 CYS B O 1
ATOM 3584 N N . PHE B 1 23 ? 7.664 28.062 -7.188 1 81.5 23 PHE B N 1
ATOM 3585 C CA . PHE B 1 23 ? 6.637 28.125 -6.156 1 81.5 23 PHE B CA 1
ATOM 3586 C C . PHE B 1 23 ? 5.957 29.5 -6.156 1 81.5 23 PHE B C 1
ATOM 3588 O O . PHE B 1 23 ? 4.742 29.594 -5.973 1 81.5 23 PHE B O 1
ATOM 3595 N N . LEU B 1 24 ? 6.676 30.531 -6.324 1 80.88 24 LEU B N 1
ATOM 3596 C CA . LEU B 1 24 ? 6.117 31.875 -6.254 1 80.88 24 LEU B CA 1
ATOM 3597 C C . LEU B 1 24 ? 5.535 32.281 -7.602 1 80.88 24 LEU B C 1
ATOM 3599 O O . LEU B 1 24 ? 4.988 33.406 -7.73 1 80.88 24 LEU B O 1
ATOM 3603 N N . ASP B 1 25 ? 5.691 31.453 -8.578 1 83 25 ASP B N 1
ATOM 3604 C CA . ASP B 1 25 ? 4.992 31.578 -9.852 1 83 25 ASP B CA 1
ATOM 3605 C C . ASP B 1 25 ? 3.893 30.531 -9.977 1 83 25 ASP B C 1
ATOM 3607 O O . ASP B 1 25 ? 4.109 29.469 -10.562 1 83 25 ASP B O 1
ATOM 3611 N N . GLY B 1 26 ? 2.762 30.906 -9.539 1 84.31 26 GLY B N 1
ATOM 3612 C CA . GLY B 1 26 ? 1.668 29.953 -9.406 1 84.31 26 GLY B CA 1
ATOM 3613 C C . GLY B 1 26 ? 1.289 29.281 -10.711 1 84.31 26 GLY B C 1
ATOM 3614 O O . GLY B 1 26 ? 1.146 28.062 -10.773 1 84.31 26 GLY B O 1
ATOM 3615 N N . ALA B 1 27 ? 1.136 30.031 -11.75 1 85.12 27 ALA B N 1
ATOM 3616 C CA . ALA B 1 27 ? 0.72 29.5 -13.039 1 85.12 27 ALA B CA 1
ATOM 3617 C C . ALA B 1 27 ? 1.745 28.5 -13.578 1 85.12 27 ALA B C 1
ATOM 3619 O O . ALA B 1 27 ? 1.382 27.438 -14.078 1 85.12 27 ALA B O 1
ATOM 3620 N N . ARG B 1 28 ? 2.99 28.938 -13.492 1 88.06 28 ARG B N 1
ATOM 3621 C CA . ARG B 1 28 ? 4.051 28.062 -14.008 1 88.06 28 ARG B CA 1
ATOM 3622 C C . ARG B 1 28 ? 4.184 26.812 -13.164 1 88.06 28 ARG B C 1
ATOM 3624 O O . ARG B 1 28 ? 4.422 25.719 -13.695 1 88.06 28 ARG B O 1
ATOM 3631 N N . GLN B 1 29 ? 4.109 26.906 -11.836 1 88.69 29 GLN B N 1
ATOM 3632 C CA . GLN B 1 29 ? 4.207 25.734 -10.969 1 88.69 29 GLN B CA 1
ATOM 3633 C C . GLN B 1 29 ? 3.098 24.734 -11.273 1 88.69 29 GLN B C 1
ATOM 3635 O O . GLN B 1 29 ? 3.344 23.531 -11.336 1 88.69 29 GLN B O 1
ATOM 3640 N N . VAL B 1 30 ? 1.882 25.25 -11.461 1 88.31 30 VAL B N 1
ATOM 3641 C CA . VAL B 1 30 ? 0.738 24.391 -11.719 1 88.31 30 VAL B CA 1
ATOM 3642 C C . VAL B 1 30 ? 0.939 23.641 -13.031 1 88.31 30 VAL B C 1
ATOM 3644 O O . VAL B 1 30 ? 0.693 22.438 -13.117 1 88.31 30 VAL B O 1
ATOM 3647 N N . LYS B 1 31 ? 1.399 24.359 -13.984 1 90.38 31 LYS B N 1
ATOM 3648 C CA . LYS B 1 31 ? 1.651 23.734 -15.281 1 90.38 31 LYS B CA 1
ATOM 3649 C C . LYS B 1 31 ? 2.723 22.656 -15.18 1 90.38 31 LYS B C 1
ATOM 3651 O O . LYS B 1 31 ? 2.535 21.531 -15.664 1 90.38 31 LYS B O 1
ATOM 3656 N N . LEU B 1 32 ? 3.857 23 -14.57 1 91.75 32 LEU B N 1
ATOM 3657 C CA . LEU B 1 32 ? 4.953 22.062 -14.406 1 91.75 32 LEU B CA 1
ATOM 3658 C C . LEU B 1 32 ? 4.527 20.875 -13.547 1 91.75 32 LEU B C 1
ATOM 3660 O O . LEU B 1 32 ? 4.914 19.734 -13.812 1 91.75 32 LEU B O 1
ATOM 3664 N N . GLY B 1 33 ? 3.758 21.172 -12.492 1 92.94 33 GLY B N 1
ATOM 3665 C CA . GLY B 1 33 ? 3.266 20.109 -11.633 1 92.94 33 GLY B CA 1
ATOM 3666 C C . GLY B 1 33 ? 2.381 19.109 -12.352 1 92.94 33 GLY B C 1
ATOM 3667 O O . GLY B 1 33 ? 2.533 17.906 -12.18 1 92.94 33 GLY B O 1
ATOM 3668 N N . GLN B 1 34 ? 1.517 19.594 -13.203 1 92.5 34 GLN B N 1
ATOM 3669 C CA . GLN B 1 34 ? 0.62 18.719 -13.961 1 92.5 34 GLN B CA 1
ATOM 3670 C C . GLN B 1 34 ? 1.391 17.891 -14.984 1 92.5 34 GLN B C 1
ATOM 3672 O O . GLN B 1 34 ? 1.096 16.703 -15.18 1 92.5 34 GLN B O 1
ATOM 3677 N N . GLU B 1 35 ? 2.311 18.516 -15.578 1 94.69 35 GLU B N 1
ATOM 3678 C CA . GLU B 1 35 ? 3.148 17.812 -16.531 1 94.69 35 GLU B CA 1
ATOM 3679 C C . GLU B 1 35 ? 3.953 16.703 -15.852 1 94.69 35 GLU B C 1
ATOM 3681 O O . GLU B 1 35 ? 4.047 15.586 -16.359 1 94.69 35 GLU B O 1
ATOM 3686 N N . LEU B 1 36 ? 4.543 17.094 -14.758 1 96.25 36 LEU B N 1
ATOM 3687 C CA . LEU B 1 36 ? 5.332 16.125 -14 1 96.25 36 LEU B CA 1
ATOM 3688 C C . LEU B 1 36 ? 4.461 14.969 -13.531 1 96.25 36 LEU B C 1
ATOM 3690 O O . LEU B 1 36 ? 4.871 13.805 -13.617 1 96.25 36 LEU B O 1
ATOM 3694 N N . LEU B 1 37 ? 3.27 15.289 -13.031 1 96.31 37 LEU B N 1
ATOM 3695 C CA . LEU B 1 37 ? 2.326 14.266 -12.586 1 96.31 37 LEU B CA 1
ATOM 3696 C C . LEU B 1 37 ? 2.023 13.281 -13.711 1 96.31 37 LEU B C 1
ATOM 3698 O O . LEU B 1 37 ? 2.055 12.062 -13.5 1 96.31 37 LEU B O 1
ATOM 3702 N N . ALA B 1 38 ? 1.748 13.766 -14.859 1 95.88 38 ALA B N 1
ATOM 3703 C CA . ALA B 1 38 ? 1.427 12.93 -16.016 1 95.88 38 ALA B CA 1
ATOM 3704 C C . ALA B 1 38 ? 2.613 12.047 -16.391 1 95.88 38 ALA B C 1
ATOM 3706 O O . ALA B 1 38 ? 2.445 10.859 -16.688 1 95.88 38 ALA B O 1
ATOM 3707 N N . GLU B 1 39 ? 3.758 12.609 -16.391 1 96.19 39 GLU B N 1
ATOM 3708 C CA . GLU B 1 39 ? 4.957 11.867 -16.781 1 96.19 39 GLU B CA 1
ATOM 3709 C C . GLU B 1 39 ? 5.285 10.781 -15.758 1 96.19 39 GLU B C 1
ATOM 3711 O O . GLU B 1 39 ? 5.648 9.664 -16.125 1 96.19 39 GLU B O 1
ATOM 3716 N N . LEU B 1 40 ? 5.238 11.141 -14.531 1 96.25 40 LEU B N 1
ATOM 3717 C CA . LEU B 1 40 ? 5.5 10.164 -13.484 1 96.25 40 LEU B CA 1
ATOM 3718 C C . LEU B 1 40 ? 4.488 9.023 -13.539 1 96.25 40 LEU B C 1
ATOM 3720 O O . LEU B 1 40 ? 4.855 7.855 -13.406 1 96.25 40 LEU B O 1
ATOM 3724 N N . GLY B 1 41 ? 3.211 9.391 -13.727 1 94.94 41 GLY B N 1
ATOM 3725 C CA . GLY B 1 41 ? 2.178 8.375 -13.836 1 94.94 41 GLY B CA 1
ATOM 3726 C C . GLY B 1 41 ? 2.41 7.414 -14.984 1 94.94 41 GLY B C 1
ATOM 3727 O O . GLY B 1 41 ? 2.338 6.195 -14.797 1 94.94 41 GLY B O 1
ATOM 3728 N N . ARG B 1 42 ? 2.732 7.934 -16.047 1 95 42 ARG B N 1
ATOM 3729 C CA . ARG B 1 42 ? 2.984 7.109 -17.234 1 95 42 ARG B CA 1
ATOM 3730 C C . ARG B 1 42 ? 4.207 6.219 -17.016 1 95 42 ARG B C 1
ATOM 3732 O O . ARG B 1 42 ? 4.172 5.027 -17.328 1 95 42 ARG B O 1
ATOM 3739 N N . SER B 1 43 ? 5.238 6.777 -16.516 1 95.44 43 SER B N 1
ATOM 3740 C CA . SER B 1 43 ? 6.488 6.047 -16.344 1 95.44 43 SER B CA 1
ATOM 3741 C C . SER B 1 43 ? 6.332 4.926 -15.32 1 95.44 43 SER B C 1
ATOM 3743 O O . SER B 1 43 ? 6.867 3.83 -15.508 1 95.44 43 SER B O 1
ATOM 3745 N N . ALA B 1 44 ? 5.605 5.207 -14.273 1 94.19 44 ALA B N 1
ATOM 3746 C CA . ALA B 1 44 ? 5.441 4.211 -13.219 1 94.19 44 ALA B CA 1
ATOM 3747 C C . ALA B 1 44 ? 4.469 3.115 -13.641 1 94.19 44 ALA B C 1
ATOM 3749 O O . ALA B 1 44 ? 4.715 1.93 -13.398 1 94.19 44 ALA B O 1
ATOM 3750 N N . VAL B 1 45 ? 3.379 3.445 -14.367 1 93.06 45 VAL B N 1
ATOM 3751 C CA . VAL B 1 45 ? 2.285 2.504 -14.578 1 93.06 45 VAL B CA 1
ATOM 3752 C C . VAL B 1 45 ? 2.42 1.858 -15.961 1 93.06 45 VAL B C 1
ATOM 3754 O O . VAL B 1 45 ? 2.365 0.633 -16.078 1 93.06 45 VAL B O 1
ATOM 3757 N N . VAL B 1 46 ? 2.676 2.654 -16.922 1 91.88 46 VAL B N 1
ATOM 3758 C CA . VAL B 1 46 ? 2.672 2.141 -18.297 1 91.88 46 VAL B CA 1
ATOM 3759 C C . VAL B 1 46 ? 4.043 1.556 -18.625 1 91.88 46 VAL B C 1
ATOM 3761 O O . VAL B 1 46 ? 4.137 0.436 -19.141 1 91.88 46 VAL B O 1
ATOM 3764 N N . ASP B 1 47 ? 5.094 2.303 -18.281 1 91.19 47 ASP B N 1
ATOM 3765 C CA . ASP B 1 47 ? 6.434 1.85 -18.641 1 91.19 47 ASP B CA 1
ATOM 3766 C C . ASP B 1 47 ? 6.996 0.904 -17.578 1 91.19 47 ASP B C 1
ATOM 3768 O O . ASP B 1 47 ? 7.93 0.146 -17.844 1 91.19 47 ASP B O 1
ATOM 3772 N N . GLY B 1 48 ? 6.543 0.98 -16.391 1 89 48 GLY B N 1
ATOM 3773 C CA . GLY B 1 48 ? 7.004 0.123 -15.312 1 89 48 GLY B CA 1
ATOM 3774 C C . GLY B 1 48 ? 8.391 0.494 -14.805 1 89 48 GLY B C 1
ATOM 3775 O O . GLY B 1 48 ? 9.156 -0.376 -14.398 1 89 48 GLY B O 1
ATOM 3776 N N . LEU B 1 49 ? 8.703 1.765 -14.914 1 90.12 49 LEU B N 1
ATOM 3777 C CA . LEU B 1 49 ? 9.992 2.232 -14.422 1 90.12 49 LEU B CA 1
ATOM 3778 C C . LEU B 1 49 ? 10.07 2.148 -12.906 1 90.12 49 LEU B C 1
ATOM 3780 O O . LEU B 1 49 ? 9.086 2.436 -12.219 1 90.12 49 LEU B O 1
ATOM 3784 N N . ASN B 1 50 ? 11.188 1.706 -12.453 1 89.94 50 ASN B N 1
ATOM 3785 C CA . ASN B 1 50 ? 11.43 1.573 -11.023 1 89.94 50 ASN B CA 1
ATOM 3786 C C . ASN B 1 50 ? 12.852 1.979 -10.656 1 89.94 50 ASN B C 1
ATOM 3788 O O . ASN B 1 50 ? 13.734 1.128 -10.555 1 89.94 50 ASN B O 1
ATOM 3792 N N . ASN B 1 51 ? 12.969 3.209 -10.43 1 92.31 51 ASN B N 1
ATOM 3793 C CA . ASN B 1 51 ? 14.312 3.668 -10.078 1 92.31 51 ASN B CA 1
ATOM 3794 C C . ASN B 1 51 ? 14.266 4.84 -9.102 1 92.31 51 ASN B C 1
ATOM 3796 O O . ASN B 1 51 ? 13.188 5.367 -8.812 1 92.31 51 ASN B O 1
ATOM 3800 N N . LEU B 1 52 ? 15.398 5.188 -8.648 1 94.19 52 LEU B N 1
ATOM 3801 C CA . LEU B 1 52 ? 15.555 6.207 -7.617 1 94.19 52 LEU B CA 1
ATOM 3802 C C . LEU B 1 52 ? 15.086 7.566 -8.117 1 94.19 52 LEU B C 1
ATOM 3804 O O . LEU B 1 52 ? 14.453 8.32 -7.379 1 94.19 52 LEU B O 1
ATOM 3808 N N . ASP B 1 53 ? 15.422 7.898 -9.344 1 95.5 53 ASP B N 1
ATOM 3809 C CA . ASP B 1 53 ? 15.039 9.18 -9.945 1 95.5 53 ASP B CA 1
ATOM 3810 C C . ASP B 1 53 ? 13.523 9.359 -9.93 1 95.5 53 ASP B C 1
ATOM 3812 O O . ASP B 1 53 ? 13.031 10.414 -9.523 1 95.5 53 ASP B O 1
ATOM 3816 N N . LEU B 1 54 ? 12.844 8.383 -10.32 1 96.44 54 LEU B N 1
ATOM 3817 C CA . LEU B 1 54 ? 11.383 8.406 -10.359 1 96.44 54 LEU B CA 1
ATOM 3818 C C . LEU B 1 54 ? 10.805 8.586 -8.961 1 96.44 54 LEU B C 1
ATOM 3820 O O . LEU B 1 54 ? 9.922 9.422 -8.75 1 96.44 54 LEU B O 1
ATOM 3824 N N . LEU B 1 55 ? 11.266 7.824 -7.977 1 97 55 LEU B N 1
ATOM 3825 C CA . LEU B 1 55 ? 10.711 7.852 -6.625 1 97 55 LEU B CA 1
ATOM 3826 C C . LEU B 1 55 ? 10.984 9.195 -5.957 1 97 55 LEU B C 1
ATOM 3828 O O . LEU B 1 55 ? 10.094 9.773 -5.328 1 97 55 LEU B O 1
ATOM 3832 N N . GLN B 1 56 ? 12.188 9.68 -6.086 1 95.81 56 GLN B N 1
ATOM 3833 C CA . GLN B 1 56 ? 12.523 10.969 -5.484 1 95.81 56 GLN B CA 1
ATOM 3834 C C . GLN B 1 56 ? 11.664 12.086 -6.066 1 95.81 56 GLN B C 1
ATOM 3836 O O . GLN B 1 56 ? 11.234 12.984 -5.34 1 95.81 56 GLN B O 1
ATOM 3841 N N . SER B 1 57 ? 11.531 12.055 -7.344 1 96 57 SER B N 1
ATOM 3842 C CA . SER B 1 57 ? 10.695 13.055 -7.992 1 96 57 SER B CA 1
ATOM 3843 C C . SER B 1 57 ? 9.25 12.977 -7.508 1 96 57 SER B C 1
ATOM 3845 O O . SER B 1 57 ? 8.602 14 -7.305 1 96 57 SER B O 1
ATOM 3847 N N . LEU B 1 58 ? 8.758 11.766 -7.398 1 96.5 58 LEU B N 1
ATOM 3848 C CA . LEU B 1 58 ? 7.41 11.555 -6.887 1 96.5 58 LEU B CA 1
ATOM 3849 C C . LEU B 1 58 ? 7.27 12.102 -5.469 1 96.5 58 LEU B C 1
ATOM 3851 O O . LEU B 1 58 ? 6.262 12.734 -5.141 1 96.5 58 LEU B O 1
ATOM 3855 N N . GLN B 1 59 ? 8.234 11.867 -4.645 1 94.19 59 GLN B N 1
ATOM 3856 C CA . GLN B 1 59 ? 8.227 12.367 -3.275 1 94.19 59 GLN B CA 1
ATOM 3857 C C . GLN B 1 59 ? 8.164 13.891 -3.246 1 94.19 59 GLN B C 1
ATOM 3859 O O . GLN B 1 59 ? 7.406 14.469 -2.465 1 94.19 59 GLN B O 1
ATOM 3864 N N . ILE B 1 60 ? 8.93 14.508 -4.105 1 92.69 60 ILE B N 1
ATOM 3865 C CA . ILE B 1 60 ? 8.969 15.961 -4.16 1 92.69 60 ILE B CA 1
ATOM 3866 C C . ILE B 1 60 ? 7.629 16.5 -4.672 1 92.69 60 ILE B C 1
ATOM 3868 O O . ILE B 1 60 ? 7.117 17.5 -4.16 1 92.69 60 ILE B O 1
ATOM 3872 N N . LEU B 1 61 ? 7.109 15.836 -5.664 1 93.56 61 LEU B N 1
ATOM 3873 C CA . LEU B 1 61 ? 5.809 16.25 -6.191 1 93.56 61 LEU B CA 1
ATOM 3874 C C . LEU B 1 61 ? 4.75 16.234 -5.09 1 93.56 61 LEU B C 1
ATOM 3876 O O . LEU B 1 61 ? 4.02 17.219 -4.922 1 93.56 61 LEU B O 1
ATOM 3880 N N . VAL B 1 62 ? 4.715 15.18 -4.312 1 91.31 62 VAL B N 1
ATOM 3881 C CA . VAL B 1 62 ? 3.734 15.039 -3.242 1 91.31 62 VAL B CA 1
ATOM 3882 C C . VAL B 1 62 ? 3.988 16.094 -2.166 1 91.31 62 VAL B C 1
ATOM 3884 O O . VAL B 1 62 ? 3.049 16.719 -1.665 1 91.31 62 VAL B O 1
ATOM 3887 N N . ALA B 1 63 ? 5.215 16.328 -1.903 1 88.62 63 ALA B N 1
ATOM 3888 C CA . ALA B 1 63 ? 5.578 17.234 -0.817 1 88.62 63 ALA B CA 1
ATOM 3889 C C . ALA B 1 63 ? 5.258 18.688 -1.178 1 88.62 63 ALA B C 1
ATOM 3891 O O . ALA B 1 63 ? 4.863 19.469 -0.315 1 88.62 63 ALA B O 1
ATOM 3892 N N . TRP B 1 64 ? 5.34 19.016 -2.482 1 87.12 64 TRP B N 1
ATOM 3893 C CA . TRP B 1 64 ? 5.316 20.438 -2.824 1 87.12 64 TRP B CA 1
ATOM 3894 C C . TRP B 1 64 ? 4.102 20.766 -3.686 1 87.12 64 TRP B C 1
ATOM 3896 O O . TRP B 1 64 ? 3.779 21.938 -3.895 1 87.12 64 TRP B O 1
ATOM 3906 N N . PHE B 1 65 ? 3.41 19.766 -4.113 1 86.31 65 PHE B N 1
ATOM 3907 C CA . PHE B 1 65 ? 2.326 20.031 -5.055 1 86.31 65 PHE B CA 1
ATOM 3908 C C . PHE B 1 65 ? 1.04 19.344 -4.609 1 86.31 65 PHE B C 1
ATOM 3910 O O . PHE B 1 65 ? 0.072 19.281 -5.371 1 86.31 65 PHE B O 1
ATOM 3917 N N . HIS B 1 66 ? 0.965 18.859 -3.43 1 81.62 66 HIS B N 1
ATOM 3918 C CA . HIS B 1 66 ? -0.199 18.125 -2.943 1 81.62 66 HIS B CA 1
ATOM 3919 C C . HIS B 1 66 ? -1.447 19 -2.959 1 81.62 66 HIS B C 1
ATOM 3921 O O . HIS B 1 66 ? -2.564 18.5 -3.09 1 81.62 66 HIS B O 1
ATOM 3927 N N . TYR B 1 67 ? -1.31 20.328 -2.857 1 77.56 67 TYR B N 1
ATOM 3928 C CA . TYR B 1 67 ? -2.451 21.234 -2.869 1 77.56 67 TYR B CA 1
ATOM 3929 C C . TYR B 1 67 ? -3.125 21.25 -4.234 1 77.56 67 TYR B C 1
ATOM 3931 O O . TYR B 1 67 ? -4.293 21.625 -4.355 1 77.56 67 TYR B O 1
ATOM 3939 N N . GLY B 1 68 ? -2.348 20.891 -5.211 1 77.69 68 GLY B N 1
ATOM 3940 C CA . GLY B 1 68 ? -2.893 20.844 -6.559 1 77.69 68 GLY B CA 1
ATOM 3941 C C . GLY B 1 68 ? -3.459 19.484 -6.926 1 77.69 68 GLY B C 1
ATOM 3942 O O . GLY B 1 68 ? -3.916 19.281 -8.055 1 77.69 68 GLY B O 1
ATOM 3943 N N . LEU B 1 69 ? -3.455 18.578 -5.93 1 84.44 69 LEU B N 1
ATOM 3944 C CA . LEU B 1 69 ? -3.895 17.203 -6.195 1 84.44 69 LEU B CA 1
ATOM 3945 C C . LEU B 1 69 ? -5.215 16.906 -5.484 1 84.44 69 LEU B C 1
ATOM 3947 O O . LEU B 1 69 ? -5.484 17.469 -4.414 1 84.44 69 LEU B O 1
ATOM 3951 N N . LYS B 1 70 ? -5.996 16.078 -6.148 1 83.44 70 LYS B N 1
ATOM 3952 C CA . LYS B 1 70 ? -7.152 15.508 -5.465 1 83.44 70 LYS B CA 1
ATOM 3953 C C . LYS B 1 70 ? -6.727 14.508 -4.395 1 83.44 70 LYS B C 1
ATOM 3955 O O . LYS B 1 70 ? -5.617 13.977 -4.445 1 83.44 70 LYS B O 1
ATOM 3960 N N . GLY B 1 71 ? -7.637 14.352 -3.396 1 83.44 71 GLY B N 1
ATOM 3961 C CA . GLY B 1 71 ? -7.344 13.391 -2.346 1 83.44 71 GLY B CA 1
ATOM 3962 C C . GLY B 1 71 ? -7.027 12 -2.877 1 83.44 71 GLY B C 1
ATOM 3963 O O . GLY B 1 71 ? -6.09 11.352 -2.412 1 83.44 71 GLY B O 1
ATOM 3964 N N . SER B 1 72 ? -7.809 11.555 -3.855 1 87.12 72 SER B N 1
ATOM 3965 C CA . SER B 1 72 ? -7.598 10.234 -4.438 1 87.12 72 SER B CA 1
ATOM 3966 C C . SER B 1 72 ? -6.258 10.156 -5.156 1 87.12 72 SER B C 1
ATOM 3968 O O . SER B 1 72 ? -5.57 9.133 -5.086 1 87.12 72 SER B O 1
ATOM 3970 N N . GLN B 1 73 ? -5.879 11.25 -5.812 1 89.88 73 GLN B N 1
ATOM 3971 C CA . GLN B 1 73 ? -4.582 11.305 -6.488 1 89.88 73 GLN B CA 1
ATOM 3972 C C . GLN B 1 73 ? -3.439 11.172 -5.488 1 89.88 73 GLN B C 1
ATOM 3974 O O . GLN B 1 73 ? -2.484 10.43 -5.723 1 89.88 73 GLN B O 1
ATOM 3979 N N . LEU B 1 74 ? -3.639 11.938 -4.461 1 89.62 74 LEU B N 1
ATOM 3980 C CA . LEU B 1 74 ? -2.602 11.914 -3.436 1 89.62 74 LEU B CA 1
ATOM 3981 C C . LEU B 1 74 ? -2.439 10.508 -2.865 1 89.62 74 LEU B C 1
ATOM 3983 O O . LEU B 1 74 ? -1.318 10.008 -2.746 1 89.62 74 LEU B O 1
ATOM 3987 N N . THR B 1 75 ? -3.525 9.836 -2.539 1 91.81 75 THR B N 1
ATOM 3988 C CA . THR B 1 75 ? -3.486 8.484 -2.008 1 91.81 75 THR B CA 1
ATOM 3989 C C . THR B 1 75 ? -2.848 7.527 -3.012 1 91.81 75 THR B C 1
ATOM 3991 O O . THR B 1 75 ? -1.977 6.73 -2.654 1 91.81 75 THR B O 1
ATOM 3994 N N . ASN B 1 76 ? -3.268 7.621 -4.246 1 94 76 ASN B N 1
ATOM 3995 C CA . ASN B 1 76 ? -2.713 6.758 -5.285 1 94 76 ASN B CA 1
ATOM 3996 C C . ASN B 1 76 ? -1.205 6.949 -5.426 1 94 76 ASN B C 1
ATOM 3998 O O . ASN B 1 76 ? -0.46 5.973 -5.547 1 94 76 ASN B O 1
ATOM 4002 N N . LEU B 1 77 ? -0.801 8.203 -5.426 1 94.94 77 LEU B N 1
ATOM 4003 C CA . LEU B 1 77 ? 0.618 8.5 -5.574 1 94.94 77 LEU B CA 1
ATOM 4004 C C . LEU B 1 77 ? 1.418 7.949 -4.398 1 94.94 77 LEU B C 1
ATOM 4006 O O . LEU B 1 77 ? 2.521 7.43 -4.586 1 94.94 77 LEU B O 1
ATOM 4010 N N . LEU B 1 78 ? 0.878 8.062 -3.217 1 94.56 78 LEU B N 1
ATOM 4011 C CA . LEU B 1 78 ? 1.567 7.543 -2.041 1 94.56 78 LEU B CA 1
ATOM 4012 C C . LEU B 1 78 ? 1.686 6.023 -2.107 1 94.56 78 LEU B C 1
ATOM 4014 O O . LEU B 1 78 ? 2.701 5.457 -1.7 1 94.56 78 LEU B O 1
ATOM 4018 N N . PHE B 1 79 ? 0.703 5.363 -2.646 1 96.06 79 PHE B N 1
ATOM 4019 C CA . PHE B 1 79 ? 0.764 3.916 -2.791 1 96.06 79 PHE B CA 1
ATOM 4020 C C . PHE B 1 79 ? 1.749 3.52 -3.883 1 96.06 79 PHE B C 1
ATOM 4022 O O . PHE B 1 79 ? 2.459 2.521 -3.754 1 96.06 79 PHE B O 1
ATOM 4029 N N . ILE B 1 80 ? 1.756 4.281 -4.914 1 96.5 80 ILE B N 1
ATOM 4030 C CA . ILE B 1 80 ? 2.738 4.027 -5.961 1 96.5 80 ILE B CA 1
ATOM 4031 C C . ILE B 1 80 ? 4.148 4.184 -5.395 1 96.5 80 ILE B C 1
ATOM 4033 O O . ILE B 1 80 ? 5.035 3.381 -5.691 1 96.5 80 ILE B O 1
ATOM 4037 N N . ALA B 1 81 ? 4.316 5.215 -4.617 1 96.44 81 ALA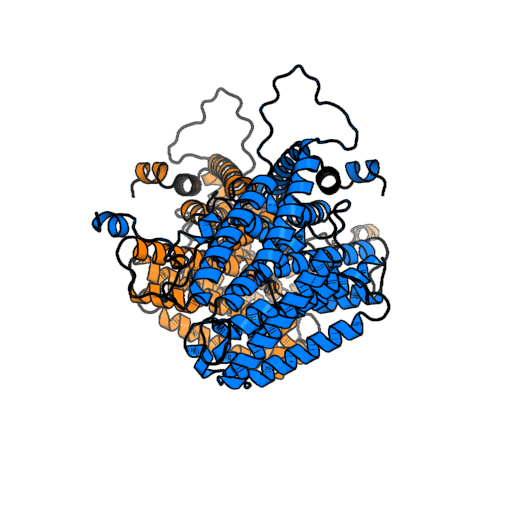 B N 1
ATOM 4038 C CA . ALA B 1 81 ? 5.613 5.41 -3.979 1 96.44 81 ALA B CA 1
ATOM 4039 C C . ALA B 1 81 ? 6.004 4.195 -3.139 1 96.44 81 ALA B C 1
ATOM 4041 O O . ALA B 1 81 ? 7.16 3.771 -3.152 1 96.44 81 ALA B O 1
ATOM 4042 N N . ARG B 1 82 ? 5.078 3.635 -2.434 1 95.19 82 ARG B N 1
ATOM 4043 C CA . ARG B 1 82 ? 5.332 2.434 -1.645 1 95.19 82 ARG B CA 1
ATOM 4044 C C . ARG B 1 82 ? 5.734 1.266 -2.539 1 95.19 82 ARG B C 1
ATOM 4046 O O . ARG B 1 82 ? 6.641 0.502 -2.201 1 95.19 82 ARG B O 1
ATOM 4053 N N . ALA B 1 83 ? 4.992 1.157 -3.605 1 94.12 83 ALA B N 1
ATOM 4054 C CA . ALA B 1 83 ? 5.27 0.068 -4.535 1 94.12 83 ALA B CA 1
ATOM 4055 C C . ALA B 1 83 ? 6.691 0.17 -5.09 1 94.12 83 ALA B C 1
ATOM 4057 O O . ALA B 1 83 ? 7.426 -0.818 -5.109 1 94.12 83 ALA B O 1
ATOM 4058 N N . ILE B 1 84 ? 7.051 1.341 -5.488 1 93.94 84 ILE B N 1
ATOM 4059 C CA . ILE B 1 84 ? 8.383 1.553 -6.047 1 93.94 84 ILE B CA 1
ATOM 4060 C C . ILE B 1 84 ? 9.438 1.277 -4.98 1 93.94 84 ILE B C 1
ATOM 4062 O O . ILE B 1 84 ? 10.461 0.644 -5.258 1 93.94 84 ILE B O 1
ATOM 4066 N N . CYS B 1 85 ? 9.195 1.737 -3.824 1 90.94 85 CYS B N 1
ATOM 4067 C CA . CYS B 1 85 ? 10.117 1.53 -2.713 1 90.94 85 CYS B CA 1
ATOM 4068 C C . CYS B 1 85 ? 10.352 0.044 -2.467 1 90.94 85 CYS B C 1
ATOM 4070 O O . CYS B 1 85 ? 11.461 -0.369 -2.129 1 90.94 85 CYS B O 1
ATOM 4072 N N . SER B 1 86 ? 9.359 -0.727 -2.602 1 87 86 SER B N 1
ATOM 4073 C CA . SER B 1 86 ? 9.453 -2.158 -2.33 1 87 86 SER B CA 1
ATOM 4074 C C . SER B 1 86 ? 10.359 -2.852 -3.34 1 87 86 SER B C 1
ATOM 4076 O O . SER B 1 86 ? 10.945 -3.896 -3.041 1 87 86 SER B O 1
ATOM 4078 N N . ASN B 1 87 ? 10.453 -2.248 -4.461 1 83.62 87 ASN B N 1
ATOM 4079 C CA . ASN B 1 87 ? 11.273 -2.844 -5.508 1 83.62 87 ASN B CA 1
ATOM 4080 C C . ASN B 1 87 ? 12.719 -2.365 -5.426 1 83.62 87 ASN B C 1
ATOM 4082 O O . ASN B 1 87 ? 13.609 -2.965 -6.027 1 83.62 87 ASN B O 1
ATOM 4086 N N . LEU B 1 88 ? 12.859 -1.242 -4.691 1 85.62 88 LEU B N 1
ATOM 4087 C CA . LEU B 1 88 ? 14.211 -0.747 -4.461 1 85.62 88 LEU B CA 1
ATOM 4088 C C . LEU B 1 88 ? 14.844 -1.43 -3.254 1 85.62 88 LEU B C 1
ATOM 4090 O O . LEU B 1 88 ? 14.672 -0.976 -2.119 1 85.62 88 LEU B O 1
ATOM 4094 N N . ARG B 1 89 ? 15.398 -2.539 -3.336 1 79.38 89 ARG B N 1
ATOM 4095 C CA . ARG B 1 89 ? 15.906 -3.395 -2.266 1 79.38 89 ARG B CA 1
ATOM 4096 C C . ARG B 1 89 ? 17.125 -2.77 -1.595 1 79.38 89 ARG B C 1
ATOM 4098 O O . ARG B 1 89 ? 17.828 -1.952 -2.199 1 79.38 89 ARG B O 1
ATOM 4105 N N . PHE B 1 90 ? 17.156 -2.91 -0.385 1 85.75 90 PHE B N 1
ATOM 4106 C CA . PHE B 1 90 ? 18.312 -2.533 0.433 1 85.75 90 PHE B CA 1
ATOM 4107 C C . PHE B 1 90 ? 18.594 -3.59 1.494 1 85.75 90 PHE B C 1
ATOM 4109 O O . PHE B 1 90 ? 17.75 -4.453 1.756 1 85.75 90 PHE B O 1
ATOM 4116 N N . LYS B 1 91 ? 19.797 -3.656 1.944 1 82.94 91 LYS B N 1
ATOM 4117 C CA . LYS B 1 91 ? 20.172 -4.633 2.959 1 82.94 91 LYS B CA 1
ATOM 4118 C C . LYS B 1 91 ? 21.156 -4.031 3.967 1 82.94 91 LYS B C 1
ATOM 4120 O O . LYS B 1 91 ? 21.844 -3.053 3.664 1 82.94 91 LYS B O 1
ATOM 4125 N N . GLU B 1 92 ? 21 -4.562 5.117 1 85.25 92 GLU B N 1
ATOM 4126 C CA . GLU B 1 92 ? 22.031 -4.238 6.098 1 85.25 92 GLU B CA 1
ATOM 4127 C C . GLU B 1 92 ? 23.281 -5.09 5.895 1 85.25 92 GLU B C 1
ATOM 4129 O O . GLU B 1 92 ? 23.328 -6.246 6.324 1 85.25 92 GLU B O 1
ATOM 4134 N N . ASP B 1 93 ? 24.125 -4.562 5.176 1 81.38 93 ASP B N 1
ATOM 4135 C CA . ASP B 1 93 ? 25.344 -5.27 4.816 1 81.38 93 ASP B CA 1
ATOM 4136 C C . ASP B 1 93 ? 26.578 -4.367 4.977 1 81.38 93 ASP B C 1
ATOM 4138 O O . ASP B 1 93 ? 26.828 -3.506 4.133 1 81.38 93 ASP B O 1
ATOM 4142 N N . ALA B 1 94 ? 27.281 -4.648 5.977 1 80.19 94 ALA B N 1
ATOM 4143 C CA . ALA B 1 94 ? 28.453 -3.844 6.309 1 80.19 94 ALA B CA 1
ATOM 4144 C C . ALA B 1 94 ? 29.578 -4.062 5.297 1 80.19 94 ALA B C 1
ATOM 4146 O O . ALA B 1 94 ? 30.531 -3.283 5.238 1 80.19 94 ALA B O 1
ATOM 4147 N N . SER B 1 95 ? 29.422 -5.012 4.422 1 86.44 95 SER B N 1
ATOM 4148 C CA . SER B 1 95 ? 30.484 -5.332 3.473 1 86.44 95 SER B CA 1
ATOM 4149 C C . SER B 1 95 ? 30.375 -4.48 2.211 1 86.44 95 SER B C 1
ATOM 4151 O O . SER B 1 95 ? 31.328 -4.402 1.425 1 86.44 95 SER B O 1
ATOM 4153 N N . LEU B 1 96 ? 29.25 -3.838 2.135 1 88.94 96 LEU B N 1
ATOM 4154 C CA . LEU B 1 96 ? 29.047 -3.035 0.934 1 88.94 96 LEU B CA 1
ATOM 4155 C C . LEU B 1 96 ? 30.047 -1.879 0.884 1 88.94 96 LEU B C 1
ATOM 4157 O O . LEU B 1 96 ? 30.344 -1.273 1.913 1 88.94 96 LEU B O 1
ATOM 4161 N N . LYS B 1 97 ? 30.656 -1.684 -0.357 1 89 97 LYS B N 1
ATOM 4162 C CA . LYS B 1 97 ? 31.609 -0.581 -0.531 1 89 97 LYS B CA 1
ATOM 4163 C C . LYS B 1 97 ? 31.344 0.167 -1.835 1 89 97 LYS B C 1
ATOM 4165 O O . LYS B 1 97 ? 30.641 -0.335 -2.713 1 89 97 LYS B O 1
ATOM 4170 N N . GLY B 1 98 ? 31.75 1.437 -1.885 1 90.69 98 GLY B N 1
ATOM 4171 C CA . GLY B 1 98 ? 31.719 2.23 -3.102 1 90.69 98 GLY B CA 1
ATOM 4172 C C . GLY B 1 98 ? 30.312 2.559 -3.568 1 90.69 98 GLY B C 1
ATOM 4173 O O . GLY B 1 98 ? 29.5 3.045 -2.789 1 90.69 98 GLY B O 1
ATOM 4174 N N . GLU B 1 99 ? 30.125 2.25 -4.812 1 89.5 99 GLU B N 1
ATOM 4175 C CA . GLU B 1 99 ? 28.859 2.617 -5.453 1 89.5 99 GLU B CA 1
ATOM 4176 C C . GLU B 1 99 ? 27.703 1.812 -4.883 1 89.5 99 GLU B C 1
ATOM 4178 O O . GLU B 1 99 ? 26.578 2.322 -4.766 1 89.5 99 GLU B O 1
ATOM 4183 N N . ASP B 1 100 ? 27.953 0.627 -4.574 1 90 100 ASP B N 1
ATOM 4184 C CA . ASP B 1 100 ? 26.922 -0.223 -4.004 1 90 100 ASP B CA 1
ATOM 4185 C C . ASP B 1 100 ? 26.484 0.28 -2.627 1 90 100 ASP B C 1
ATOM 4187 O O . ASP B 1 100 ? 25.312 0.219 -2.277 1 90 100 ASP B O 1
ATOM 4191 N N . PHE B 1 101 ? 27.422 0.745 -1.943 1 92.38 101 PHE B N 1
ATOM 4192 C CA . PHE B 1 101 ? 27.141 1.312 -0.628 1 92.38 101 PHE B CA 1
ATOM 4193 C C . PHE B 1 101 ? 26.312 2.58 -0.748 1 92.38 101 PHE B C 1
ATOM 4195 O O . PHE B 1 101 ? 25.328 2.748 -0.03 1 92.38 101 PHE B O 1
ATOM 4202 N N . ASP B 1 102 ? 26.719 3.361 -1.644 1 91.69 102 ASP B N 1
ATOM 4203 C CA . ASP B 1 102 ? 25.984 4.605 -1.862 1 91.69 102 ASP B CA 1
ATOM 4204 C C . ASP B 1 102 ? 24.562 4.328 -2.312 1 91.69 102 ASP B C 1
ATOM 4206 O O . ASP B 1 102 ? 23.625 4.98 -1.853 1 91.69 102 ASP B O 1
ATOM 4210 N N . ARG B 1 103 ? 24.438 3.436 -3.178 1 92.31 103 ARG B N 1
ATOM 4211 C CA . ARG B 1 103 ? 23.125 3.057 -3.676 1 92.31 103 ARG B CA 1
ATOM 4212 C C . ARG B 1 103 ? 22.25 2.506 -2.553 1 92.31 103 ARG B C 1
ATOM 4214 O O . ARG B 1 103 ? 21.062 2.834 -2.461 1 92.31 103 ARG B O 1
ATOM 4221 N N . ASN B 1 104 ? 22.844 1.733 -1.771 1 93.88 104 ASN B N 1
ATOM 4222 C CA . ASN B 1 104 ? 22.141 1.154 -0.633 1 93.88 104 ASN B CA 1
ATOM 4223 C C . ASN B 1 104 ? 21.625 2.234 0.318 1 93.88 104 ASN B C 1
ATOM 4225 O O . ASN B 1 104 ? 20.469 2.199 0.74 1 93.88 104 ASN B O 1
ATOM 4229 N N . LEU B 1 105 ? 22.438 3.168 0.641 1 94.81 105 LEU B N 1
ATOM 4230 C CA . LEU B 1 105 ? 22.047 4.262 1.526 1 94.81 105 LEU B CA 1
ATOM 4231 C C . LEU B 1 105 ? 20.969 5.129 0.882 1 94.81 105 LEU B C 1
ATOM 4233 O O . LEU B 1 105 ? 20.047 5.586 1.56 1 94.81 105 LEU B O 1
ATOM 4237 N N . ASN B 1 106 ? 21.125 5.332 -0.43 1 94.25 106 ASN B N 1
ATOM 4238 C CA . ASN B 1 106 ? 20.125 6.105 -1.144 1 94.25 106 ASN B CA 1
ATOM 4239 C C . ASN B 1 106 ? 18.75 5.43 -1.091 1 94.25 106 ASN B C 1
ATOM 4241 O O . ASN B 1 106 ? 17.734 6.098 -0.926 1 94.25 106 ASN B O 1
ATOM 4245 N N . HIS B 1 107 ? 18.797 4.145 -1.229 1 95.06 107 HIS B N 1
ATOM 4246 C CA . HIS B 1 107 ? 17.547 3.391 -1.154 1 95.06 107 HIS B CA 1
ATOM 4247 C C . HIS B 1 107 ? 16.938 3.484 0.236 1 95.06 107 HIS B C 1
ATOM 4249 O O . HIS B 1 107 ? 15.711 3.611 0.371 1 95.06 107 HIS B O 1
ATOM 4255 N N . MET B 1 108 ? 17.75 3.475 1.252 1 95.69 108 MET B N 1
ATOM 4256 C CA . MET B 1 108 ? 17.266 3.6 2.621 1 95.69 108 MET B CA 1
ATOM 4257 C C . MET B 1 108 ? 16.672 4.98 2.863 1 95.69 108 MET B C 1
ATOM 4259 O O . MET B 1 108 ? 15.648 5.113 3.543 1 95.69 108 MET B O 1
ATOM 4263 N N . ARG B 1 109 ? 17.25 5.957 2.297 1 95.56 109 ARG B N 1
ATOM 4264 C CA . ARG B 1 109 ? 16.766 7.324 2.451 1 95.56 109 ARG B CA 1
ATOM 4265 C C . ARG B 1 109 ? 15.391 7.492 1.815 1 95.56 109 ARG B C 1
ATOM 4267 O O . ARG B 1 109 ? 14.484 8.062 2.426 1 95.56 109 ARG B O 1
ATOM 4274 N N . VAL B 1 110 ? 15.281 6.988 0.625 1 95.19 110 VAL B N 1
ATOM 4275 C CA . VAL B 1 110 ? 14.016 7.184 -0.073 1 95.19 110 VAL B CA 1
ATOM 4276 C C . VAL B 1 110 ? 12.922 6.336 0.583 1 95.19 110 VAL B C 1
ATOM 4278 O O . VAL B 1 110 ? 11.758 6.734 0.626 1 95.19 110 VAL B O 1
ATOM 4281 N N . TYR B 1 111 ? 13.289 5.168 1.072 1 95.88 111 TYR B N 1
ATOM 4282 C CA . TYR B 1 111 ? 12.328 4.367 1.83 1 95.88 111 TYR B CA 1
ATOM 4283 C C . TYR B 1 111 ? 11.844 5.117 3.062 1 95.88 111 TYR B C 1
ATOM 4285 O O . TYR B 1 111 ? 10.641 5.195 3.314 1 95.88 111 TYR B O 1
ATOM 4293 N N . SER B 1 112 ? 12.766 5.695 3.82 1 95.75 112 SER B N 1
ATOM 4294 C CA . SER B 1 112 ? 12.445 6.465 5.02 1 95.75 112 SER B CA 1
ATOM 4295 C C . SER B 1 112 ? 11.617 7.695 4.68 1 95.75 112 SER B C 1
ATOM 4297 O O . SER B 1 112 ? 10.68 8.039 5.406 1 95.75 112 SER B O 1
ATOM 4299 N N . GLY B 1 113 ? 12.016 8.305 3.607 1 94.88 113 GLY B N 1
ATOM 4300 C CA . GLY B 1 113 ? 11.25 9.453 3.154 1 94.88 113 GLY B CA 1
ATOM 4301 C C . GLY B 1 113 ? 9.828 9.102 2.744 1 94.88 113 GLY B C 1
ATOM 4302 O O . GLY B 1 113 ? 8.898 9.867 2.998 1 94.88 113 GLY B O 1
ATOM 4303 N N . THR B 1 114 ? 9.633 8.008 2.086 1 95.62 114 THR B N 1
ATOM 4304 C CA . THR B 1 114 ? 8.305 7.547 1.697 1 95.62 114 THR B CA 1
ATOM 4305 C C . THR B 1 114 ? 7.449 7.262 2.928 1 95.62 114 THR B C 1
ATOM 4307 O O . THR B 1 114 ? 6.273 7.637 2.977 1 95.62 114 THR B O 1
ATOM 4310 N N . PHE B 1 115 ? 8.109 6.559 3.912 1 96.31 115 PHE B N 1
ATOM 4311 C CA . PHE B 1 115 ? 7.41 6.32 5.172 1 96.31 115 PHE B CA 1
ATOM 4312 C C . PHE B 1 115 ? 6.941 7.637 5.785 1 96.31 115 PHE B C 1
ATOM 4314 O O . PHE B 1 115 ? 5.785 7.758 6.199 1 96.31 115 PHE B O 1
ATOM 4321 N N . TYR B 1 116 ? 7.832 8.609 5.805 1 94.81 116 TYR B N 1
ATOM 4322 C CA . TYR B 1 116 ? 7.551 9.914 6.391 1 94.81 116 TYR B CA 1
ATOM 4323 C C . TYR B 1 116 ? 6.336 10.555 5.73 1 94.81 116 TYR B C 1
ATOM 4325 O O . TYR B 1 116 ? 5.41 10.992 6.414 1 94.81 116 TYR B O 1
ATOM 4333 N N . LEU B 1 117 ? 6.301 10.609 4.414 1 92.69 117 LEU B N 1
ATOM 4334 C CA . LEU B 1 117 ? 5.219 11.242 3.67 1 92.69 117 LEU B CA 1
ATOM 4335 C C . LEU B 1 117 ? 3.904 10.492 3.883 1 92.69 117 LEU B C 1
ATOM 4337 O O . LEU B 1 117 ? 2.857 11.117 4.07 1 92.69 117 LEU B O 1
ATOM 4341 N N . ASN B 1 118 ? 3.986 9.18 3.867 1 94.06 118 ASN B N 1
ATOM 4342 C CA . ASN B 1 118 ? 2.787 8.367 4.066 1 94.06 118 ASN B CA 1
ATOM 4343 C C . ASN B 1 118 ? 2.168 8.609 5.438 1 94.06 118 ASN B C 1
ATOM 4345 O O . ASN B 1 118 ? 0.963 8.844 5.551 1 94.06 118 ASN B O 1
ATOM 4349 N N . THR B 1 119 ? 2.996 8.586 6.434 1 94.81 119 THR B N 1
ATOM 4350 C CA . THR B 1 119 ? 2.48 8.734 7.789 1 94.81 119 THR B CA 1
ATOM 4351 C C . THR B 1 119 ? 1.923 10.141 8 1 94.81 119 THR B C 1
ATOM 4353 O O . THR B 1 119 ? 0.87 10.312 8.617 1 94.81 119 THR B O 1
ATOM 4356 N N . LEU B 1 120 ? 2.645 11.109 7.492 1 91.75 120 LEU B N 1
ATOM 4357 C CA . LEU B 1 120 ? 2.209 12.5 7.629 1 91.75 120 LEU B CA 1
ATOM 4358 C C . LEU B 1 120 ? 0.798 12.68 7.082 1 91.75 120 LEU B C 1
ATOM 4360 O O . LEU B 1 120 ? -0.051 13.297 7.73 1 91.75 120 LEU B O 1
ATOM 4364 N N . VAL B 1 121 ? 0.543 12.109 5.961 1 89.31 121 VAL B N 1
ATOM 4365 C CA . VAL B 1 121 ? -0.731 12.305 5.277 1 89.31 121 VAL B CA 1
ATOM 4366 C C . VAL B 1 121 ? -1.801 11.422 5.918 1 89.31 121 VAL B C 1
ATOM 4368 O O . VAL B 1 121 ? -2.877 11.906 6.281 1 89.31 121 VAL B O 1
ATOM 4371 N N . PHE B 1 122 ? -1.507 10.18 6.156 1 90.88 122 PHE B N 1
ATOM 4372 C CA . PHE B 1 122 ? -2.559 9.242 6.531 1 90.88 122 PHE B CA 1
ATOM 4373 C C . PHE B 1 122 ? -2.869 9.344 8.023 1 90.88 122 PHE B C 1
ATOM 4375 O O . PHE B 1 122 ? -4.012 9.141 8.438 1 90.88 122 PHE B O 1
ATOM 4382 N N . ALA B 1 123 ? -1.901 9.703 8.867 1 91.12 123 ALA B N 1
ATOM 4383 C CA . ALA B 1 123 ? -2.186 9.898 10.289 1 91.12 123 ALA B CA 1
ATOM 4384 C C . ALA B 1 123 ? -3.078 11.117 10.5 1 91.12 123 ALA B C 1
ATOM 4386 O O . ALA B 1 123 ? -4.047 11.055 11.258 1 91.12 123 ALA B O 1
ATOM 4387 N N . THR B 1 124 ? -2.787 12.172 9.781 1 88.25 124 THR B N 1
ATOM 4388 C CA . THR B 1 124 ? -3.539 13.406 9.961 1 88.25 124 THR B CA 1
ATOM 4389 C C . THR B 1 124 ? -4.902 13.312 9.273 1 88.25 124 THR B C 1
ATOM 4391 O O . THR B 1 124 ? -5.816 14.078 9.594 1 88.25 124 THR B O 1
ATOM 4394 N N . ASN B 1 125 ? -4.992 12.406 8.352 1 84.19 125 ASN B N 1
ATOM 4395 C CA . ASN B 1 125 ? -6.285 12.164 7.723 1 84.19 125 ASN B CA 1
ATOM 4396 C C . ASN B 1 125 ? -7.074 11.086 8.453 1 84.19 125 ASN B C 1
ATOM 4398 O O . ASN B 1 125 ? -8.117 10.641 7.977 1 84.19 125 ASN B O 1
ATOM 4402 N N . ARG B 1 126 ? -6.578 10.625 9.562 1 85.75 126 ARG B N 1
ATOM 4403 C CA . ARG B 1 126 ? -7.238 9.648 10.422 1 85.75 126 ARG B CA 1
ATOM 4404 C C . ARG B 1 126 ? -7.508 8.344 9.68 1 85.75 126 ARG B C 1
ATOM 4406 O O . ARG B 1 126 ? -8.625 7.828 9.703 1 85.75 126 ARG B O 1
ATOM 4413 N N . ARG B 1 127 ? -6.488 7.965 8.984 1 87.94 127 ARG B N 1
ATOM 4414 C CA . ARG B 1 127 ? -6.566 6.707 8.242 1 87.94 127 ARG B CA 1
ATOM 4415 C C . ARG B 1 127 ? -5.469 5.746 8.688 1 87.94 127 ARG B C 1
ATOM 4417 O O . ARG B 1 127 ? -4.574 5.414 7.91 1 87.94 127 ARG B O 1
ATOM 4424 N N . PRO B 1 128 ? -5.617 5.289 9.898 1 88.25 128 PRO B N 1
ATOM 4425 C CA . PRO B 1 128 ? -4.594 4.363 10.391 1 88.25 128 PRO B CA 1
ATOM 4426 C C . PRO B 1 128 ? -4.539 3.064 9.586 1 88.25 128 PRO B C 1
ATOM 4428 O O . PRO B 1 128 ? -3.525 2.363 9.609 1 88.25 128 PRO B O 1
ATOM 4431 N N . ASP B 1 129 ? -5.578 2.729 8.883 1 84.44 129 ASP B N 1
ATOM 4432 C CA . ASP B 1 129 ? -5.656 1.509 8.078 1 84.44 129 ASP B CA 1
ATOM 4433 C C . ASP B 1 129 ? -4.762 1.604 6.848 1 84.44 129 ASP B C 1
ATOM 4435 O O . ASP B 1 129 ? -4.473 0.591 6.207 1 84.44 129 ASP B O 1
ATOM 4439 N N . LEU B 1 130 ? -4.297 2.793 6.531 1 89 130 LEU B N 1
ATOM 4440 C CA . LEU B 1 130 ? -3.514 2.975 5.316 1 89 130 LEU B CA 1
ATOM 4441 C C . LEU B 1 130 ? -2.035 3.162 5.645 1 89 130 LEU B C 1
ATOM 4443 O O . LEU B 1 130 ? -1.214 3.352 4.742 1 89 130 LEU B O 1
ATOM 4447 N N . LEU B 1 131 ? -1.695 3.068 6.863 1 91.5 131 LEU B N 1
ATOM 4448 C CA . LEU B 1 131 ? -0.32 3.336 7.27 1 91.5 131 LEU B CA 1
ATOM 4449 C C . LEU B 1 131 ? 0.612 2.225 6.797 1 91.5 131 LEU B C 1
ATOM 4451 O O . LEU B 1 131 ? 0.176 1.092 6.586 1 91.5 131 LEU B O 1
ATOM 4455 N N . MET B 1 132 ? 1.829 2.541 6.57 1 90.44 132 MET B N 1
ATOM 4456 C CA . MET B 1 132 ? 2.84 1.656 5.996 1 90.44 132 MET B CA 1
ATOM 4457 C C . MET B 1 132 ? 3.436 0.744 7.062 1 90.44 132 MET B C 1
ATOM 4459 O O . MET B 1 132 ? 3.445 1.09 8.242 1 90.44 132 MET B O 1
ATOM 4463 N N . ASP B 1 133 ? 3.926 -0.394 6.547 1 85.62 133 ASP B N 1
ATOM 4464 C CA . ASP B 1 133 ? 4.672 -1.309 7.406 1 85.62 133 ASP B CA 1
ATOM 4465 C C . ASP B 1 133 ? 6.008 -0.703 7.824 1 85.62 133 ASP B C 1
ATOM 4467 O O . ASP B 1 133 ? 6.684 -0.056 7.02 1 85.62 133 ASP B O 1
ATOM 4471 N N . THR B 1 134 ? 6.434 -0.936 9.086 1 87.75 134 THR B N 1
ATOM 4472 C CA . THR B 1 134 ? 7.633 -0.294 9.617 1 87.75 134 THR B CA 1
ATOM 4473 C C . THR B 1 134 ? 8.734 -1.323 9.867 1 87.75 134 THR B C 1
ATOM 4475 O O . THR B 1 134 ? 9.719 -1.033 10.547 1 87.75 134 THR B O 1
ATOM 4478 N N . THR B 1 135 ? 8.664 -2.461 9.344 1 82.19 135 THR B N 1
ATOM 4479 C CA . THR B 1 135 ? 9.539 -3.592 9.633 1 82.19 135 THR B CA 1
ATOM 4480 C C . THR B 1 135 ? 11 -3.215 9.398 1 82.19 135 THR B C 1
ATOM 4482 O O . THR B 1 135 ? 11.883 -3.605 10.172 1 82.19 135 THR B O 1
ATOM 4485 N N . HIS B 1 136 ? 11.289 -2.404 8.438 1 87.81 136 HIS B N 1
ATOM 4486 C CA . HIS B 1 136 ? 12.68 -2.137 8.07 1 87.81 136 HIS B CA 1
ATOM 4487 C C . HIS B 1 136 ? 13.109 -0.743 8.508 1 87.81 136 HIS B C 1
ATOM 4489 O O . HIS B 1 136 ? 14.266 -0.361 8.336 1 87.81 136 HIS B O 1
ATOM 4495 N N . LEU B 1 137 ? 12.211 -0.021 9.094 1 93.06 137 LEU B N 1
ATOM 4496 C CA . LEU B 1 137 ? 12.461 1.391 9.359 1 93.06 137 LEU B CA 1
ATOM 4497 C C . LEU B 1 137 ? 13.555 1.559 10.414 1 93.06 137 LEU B C 1
ATOM 4499 O O . LEU B 1 137 ? 14.422 2.426 10.281 1 93.06 137 LEU B O 1
ATOM 4503 N N . ASP B 1 138 ? 13.508 0.752 11.43 1 93.19 138 ASP B N 1
ATOM 4504 C CA . ASP B 1 138 ? 14.508 0.855 12.492 1 93.19 138 ASP B CA 1
ATOM 4505 C C . ASP B 1 138 ? 15.906 0.56 11.953 1 93.19 138 ASP B C 1
ATOM 4507 O O . ASP B 1 138 ? 16.875 1.24 12.312 1 93.19 138 ASP B O 1
ATOM 4511 N N . MET B 1 139 ? 15.961 -0.441 11.172 1 92.62 139 MET B N 1
ATOM 4512 C CA . MET B 1 139 ? 17.234 -0.779 10.555 1 92.62 139 MET B CA 1
ATOM 4513 C C . MET B 1 139 ? 17.75 0.366 9.688 1 92.62 139 MET B C 1
ATOM 4515 O O . MET B 1 139 ? 18.922 0.744 9.773 1 92.62 139 MET B O 1
ATOM 4519 N N . CYS B 1 140 ? 16.906 0.926 8.891 1 94.69 140 CYS B N 1
ATOM 4520 C CA . CYS B 1 140 ? 17.281 2.035 8.023 1 94.69 140 CYS B CA 1
ATOM 4521 C C . CYS B 1 140 ? 17.781 3.221 8.836 1 94.69 140 CYS B C 1
ATOM 4523 O O . CYS B 1 140 ? 18.812 3.805 8.508 1 94.69 140 CYS B O 1
ATOM 4525 N N . CYS B 1 141 ? 17.078 3.566 9.891 1 95.75 141 CYS B N 1
ATOM 4526 C CA . CYS B 1 141 ? 17.469 4.699 10.719 1 95.75 141 CYS B CA 1
ATOM 4527 C C . CYS B 1 141 ? 18.812 4.441 11.391 1 95.75 141 CYS B C 1
ATOM 4529 O O . CYS B 1 141 ? 19.672 5.336 11.445 1 95.75 141 CYS B O 1
ATOM 4531 N N . ARG B 1 142 ? 19 3.268 11.836 1 95.06 142 ARG B N 1
ATOM 4532 C CA . ARG B 1 142 ? 20.266 2.926 12.484 1 95.06 142 ARG B CA 1
ATOM 4533 C C . ARG B 1 142 ? 21.422 3.037 11.508 1 95.06 142 ARG B C 1
ATOM 4535 O O . ARG B 1 142 ? 22.469 3.627 11.828 1 95.06 142 ARG B O 1
ATOM 4542 N N . VAL B 1 143 ? 21.266 2.473 10.359 1 95.25 143 VAL B N 1
ATOM 4543 C CA . VAL B 1 143 ? 22.344 2.475 9.359 1 95.25 143 VAL B CA 1
ATOM 4544 C C . VAL B 1 143 ? 22.625 3.908 8.922 1 95.25 143 VAL B C 1
ATOM 4546 O O . VAL B 1 143 ? 23.797 4.301 8.797 1 95.25 143 VAL B O 1
ATOM 4549 N N . LEU B 1 144 ? 21.625 4.691 8.711 1 95.12 144 LEU B N 1
ATOM 4550 C CA . LEU B 1 144 ? 21.797 6.082 8.297 1 95.12 144 LEU B CA 1
ATOM 4551 C C . LEU B 1 144 ? 22.484 6.891 9.398 1 95.12 144 LEU B C 1
ATOM 4553 O O . LEU B 1 144 ? 23.344 7.715 9.117 1 95.12 144 LEU B O 1
ATOM 4557 N N . GLU B 1 145 ? 22.109 6.641 10.609 1 92.75 145 GLU B N 1
ATOM 4558 C CA . GLU B 1 145 ? 22.672 7.363 11.75 1 92.75 145 GLU B CA 1
ATOM 4559 C C . GLU B 1 145 ? 24.125 6.973 11.984 1 92.75 145 GLU B C 1
ATOM 4561 O O . GLU B 1 145 ? 24.953 7.812 12.367 1 92.75 145 GLU B O 1
ATOM 4566 N N . THR B 1 146 ? 24.391 5.738 11.789 1 92.88 146 THR B N 1
ATOM 4567 C CA . THR B 1 146 ? 25.734 5.246 12.008 1 92.88 146 THR B CA 1
ATOM 4568 C C . THR B 1 146 ? 26.688 5.785 10.945 1 92.88 146 THR B C 1
ATOM 4570 O O . THR B 1 146 ? 27.844 6.125 11.25 1 92.88 146 THR B O 1
ATOM 4573 N N . ASN B 1 147 ? 26.25 5.898 9.766 1 91.56 147 ASN B N 1
ATOM 4574 C CA . ASN B 1 147 ? 27.109 6.309 8.672 1 91.56 147 ASN B CA 1
ATOM 4575 C C . ASN B 1 147 ? 27.109 7.824 8.492 1 91.56 147 ASN B C 1
ATOM 4577 O O . ASN B 1 147 ? 28.141 8.406 8.117 1 91.56 147 ASN B O 1
ATOM 4581 N N . MET B 1 148 ? 26.078 8.469 8.719 1 89.31 148 MET B N 1
ATOM 4582 C CA . MET B 1 148 ? 25.906 9.914 8.633 1 89.31 148 MET B CA 1
ATOM 4583 C C . MET B 1 148 ? 26.625 10.477 7.414 1 89.31 148 MET B C 1
ATOM 4585 O O . MET B 1 148 ? 27.453 11.383 7.547 1 89.31 148 MET B O 1
ATOM 4589 N N . GLN B 1 149 ? 26.359 9.945 6.273 1 89.12 149 GLN B N 1
ATOM 4590 C CA . GLN B 1 149 ? 27 10.352 5.027 1 89.12 149 GLN B CA 1
ATOM 4591 C C . GLN B 1 149 ? 26.75 11.828 4.73 1 89.12 149 GLN B C 1
ATOM 4593 O O . GLN B 1 149 ? 27.594 12.523 4.18 1 89.12 149 GLN B O 1
ATOM 4598 N N . TYR B 1 150 ? 25.453 12.297 5.07 1 87.69 150 TYR B N 1
ATOM 4599 C CA . TYR B 1 150 ? 25.062 13.695 4.918 1 87.69 150 TYR B CA 1
ATOM 4600 C C . TYR B 1 150 ? 24.453 14.234 6.211 1 87.69 150 TYR B C 1
ATOM 4602 O O . TYR B 1 150 ? 23.828 13.492 6.965 1 87.69 150 TYR B O 1
ATOM 4610 N N . PRO B 1 151 ? 24.672 15.461 6.453 1 84.5 151 PRO B N 1
ATOM 4611 C CA . PRO B 1 151 ? 24.031 16.062 7.633 1 84.5 151 PRO B CA 1
ATOM 4612 C C . PRO B 1 151 ? 22.516 15.898 7.629 1 84.5 151 PRO B C 1
ATOM 4614 O O . PRO B 1 151 ? 21.891 15.836 8.695 1 84.5 151 PRO B O 1
ATOM 4617 N N . SER B 1 152 ? 21.984 15.859 6.457 1 89.88 152 SER B N 1
ATOM 4618 C CA . SER B 1 152 ? 20.547 15.727 6.328 1 89.88 152 SER B CA 1
ATOM 4619 C C . SER B 1 152 ? 20.062 14.352 6.789 1 89.88 152 SER B C 1
ATOM 4621 O O . SER B 1 152 ? 18.875 14.156 7.055 1 89.88 152 SER B O 1
ATOM 4623 N N . ASP B 1 153 ? 20.984 13.375 6.965 1 92.44 153 ASP B N 1
ATOM 4624 C CA . ASP B 1 153 ? 20.594 12.047 7.418 1 92.44 153 ASP B CA 1
ATOM 4625 C C . ASP B 1 153 ? 20.109 12.086 8.867 1 92.44 153 ASP B C 1
ATOM 4627 O O . ASP B 1 153 ? 19.125 11.422 9.211 1 92.44 153 ASP B O 1
ATOM 4631 N N . GLU B 1 154 ? 20.797 12.828 9.641 1 91.44 154 GLU B N 1
ATOM 4632 C CA . GLU B 1 154 ? 20.375 12.945 11.031 1 91.44 154 GLU B CA 1
ATOM 4633 C C . GLU B 1 154 ? 18.984 13.57 11.133 1 91.44 154 GLU B C 1
ATOM 4635 O O . GLU B 1 154 ? 18.156 13.133 11.938 1 91.44 154 GLU B O 1
ATOM 4640 N N . TYR B 1 155 ? 18.812 14.641 10.375 1 92.44 155 TYR B N 1
ATOM 4641 C CA . TYR B 1 155 ? 17.5 15.297 10.336 1 92.44 155 TYR B CA 1
ATOM 4642 C C . TYR B 1 155 ? 16.422 14.328 9.875 1 92.44 155 TYR B C 1
ATOM 4644 O O . TYR B 1 155 ? 15.336 14.273 10.469 1 92.44 155 TYR B O 1
ATOM 4652 N N . LEU B 1 156 ? 16.75 13.555 8.875 1 94.06 156 LEU B N 1
ATOM 4653 C CA . LEU B 1 156 ? 15.797 12.578 8.352 1 94.06 156 LEU B CA 1
ATOM 4654 C C . LEU B 1 156 ? 15.43 11.555 9.422 1 94.06 156 LEU B C 1
ATOM 4656 O O . LEU B 1 156 ? 14.258 11.203 9.578 1 94.06 156 LEU B O 1
ATOM 4660 N N . VAL B 1 157 ? 16.391 11.102 10.133 1 95.75 157 VAL B N 1
ATOM 4661 C CA . VAL B 1 157 ? 16.156 10.109 11.18 1 95.75 157 VAL B CA 1
ATOM 4662 C C . VAL B 1 157 ? 15.211 10.688 12.242 1 95.75 157 VAL B C 1
ATOM 4664 O O . VAL B 1 157 ? 14.305 10 12.711 1 95.75 157 VAL B O 1
ATOM 4667 N N . LYS B 1 158 ? 15.414 11.961 12.602 1 94.81 158 LYS B N 1
ATOM 4668 C CA . LYS B 1 158 ? 14.547 12.602 13.586 1 94.81 158 LYS B CA 1
ATOM 4669 C C . LYS B 1 158 ? 13.117 12.734 13.062 1 94.81 158 LYS B C 1
ATOM 4671 O O . LYS B 1 158 ? 12.156 12.539 13.805 1 94.81 158 LYS B O 1
ATOM 4676 N N . LEU B 1 159 ? 13 13.039 11.758 1 94.31 159 LEU B N 1
ATOM 4677 C CA . LEU B 1 159 ? 11.688 13.125 11.125 1 94.31 159 LEU B CA 1
ATOM 4678 C C . LEU B 1 159 ? 10.977 11.773 11.164 1 94.31 159 LEU B C 1
ATOM 4680 O O . LEU B 1 159 ? 9.789 11.703 11.477 1 94.31 159 LEU B O 1
ATOM 4684 N N . VAL B 1 160 ? 11.711 10.766 10.891 1 96.12 160 VAL B N 1
ATOM 4685 C CA . VAL B 1 160 ? 11.148 9.422 10.812 1 96.12 160 VAL B CA 1
ATOM 4686 C C . VAL B 1 160 ? 10.758 8.945 12.211 1 96.12 160 VAL B C 1
ATOM 4688 O O . VAL B 1 160 ? 9.695 8.344 12.391 1 96.12 160 VAL B O 1
ATOM 4691 N N . ARG B 1 161 ? 11.539 9.266 13.195 1 96.62 161 ARG B N 1
ATOM 4692 C CA . ARG B 1 161 ? 11.281 8.805 14.555 1 96.62 161 ARG B CA 1
ATOM 4693 C C . ARG B 1 161 ? 9.992 9.406 15.102 1 96.62 161 ARG B C 1
ATOM 4695 O O . ARG B 1 161 ? 9.195 8.711 15.734 1 96.62 161 ARG B O 1
ATOM 4702 N N . ILE B 1 162 ? 9.773 10.648 14.898 1 96.75 162 ILE B N 1
ATOM 4703 C CA . ILE B 1 162 ? 8.555 11.266 15.406 1 96.75 162 ILE B CA 1
ATOM 4704 C C . ILE B 1 162 ? 7.34 10.711 14.656 1 96.75 162 ILE B C 1
ATOM 4706 O O . ILE B 1 162 ? 6.27 10.539 15.242 1 96.75 162 ILE B O 1
ATOM 4710 N N . GLN B 1 163 ? 7.531 10.453 13.352 1 96.12 163 GLN B N 1
ATOM 4711 C CA . GLN B 1 163 ? 6.418 9.906 12.586 1 96.12 163 GLN B CA 1
ATOM 4712 C C . GLN B 1 163 ? 6.148 8.453 12.969 1 96.12 163 GLN B C 1
ATOM 4714 O O . GLN B 1 163 ? 5.008 7.992 12.906 1 96.12 163 GLN B O 1
ATOM 4719 N N . GLN B 1 164 ? 7.168 7.734 13.383 1 96.81 164 GLN B N 1
ATOM 4720 C CA . GLN B 1 164 ? 6.949 6.402 13.93 1 96.81 164 GLN B CA 1
ATOM 4721 C C . GLN B 1 164 ? 6.07 6.461 15.18 1 96.81 164 GLN B C 1
ATOM 4723 O O . GLN B 1 164 ? 5.18 5.625 15.359 1 96.81 164 GLN B O 1
ATOM 4728 N N . LEU B 1 165 ? 6.359 7.426 15.992 1 97.06 165 LEU B N 1
ATOM 4729 C CA . LEU B 1 165 ? 5.555 7.613 17.188 1 97.06 165 LEU B CA 1
ATOM 4730 C C . LEU B 1 165 ? 4.125 8 16.828 1 97.06 165 LEU B C 1
ATOM 4732 O O . LEU B 1 165 ? 3.168 7.473 17.406 1 97.06 165 LEU B O 1
ATOM 4736 N N . ALA B 1 166 ? 3.99 8.93 15.906 1 96.81 166 ALA B N 1
ATOM 4737 C CA . ALA B 1 166 ? 2.668 9.352 15.453 1 96.81 166 ALA B CA 1
ATOM 4738 C C . ALA B 1 166 ? 1.876 8.164 14.906 1 96.81 166 ALA B C 1
ATOM 4740 O O . ALA B 1 166 ? 0.675 8.039 15.156 1 96.81 166 ALA B O 1
ATOM 4741 N N . GLN B 1 167 ? 2.555 7.352 14.148 1 97 167 GLN B N 1
ATOM 4742 C CA . GLN B 1 167 ? 1.908 6.168 13.594 1 97 167 GLN B CA 1
ATOM 4743 C C . GLN B 1 167 ? 1.463 5.215 14.703 1 97 167 GLN B C 1
ATOM 4745 O O . GLN B 1 167 ? 0.346 4.695 14.664 1 97 167 GLN B O 1
ATOM 4750 N N . SER B 1 168 ? 2.295 4.961 15.641 1 95.94 168 SER B N 1
ATOM 4751 C CA . SER B 1 168 ? 1.958 4.082 16.75 1 95.94 168 SER B CA 1
ATOM 4752 C C . SER B 1 168 ? 0.761 4.617 17.531 1 95.94 168 SER B C 1
ATOM 4754 O O . SER B 1 168 ? -0.123 3.85 17.922 1 95.94 168 SER B O 1
ATOM 4756 N N . ILE B 1 169 ? 0.755 5.855 17.734 1 96.75 169 ILE B N 1
ATOM 4757 C CA . ILE B 1 169 ? -0.351 6.496 18.438 1 96.75 169 ILE B CA 1
ATOM 4758 C C . ILE B 1 169 ? -1.641 6.324 17.641 1 96.75 169 ILE B C 1
ATOM 4760 O O . ILE B 1 169 ? -2.668 5.914 18.188 1 96.75 169 ILE B O 1
ATOM 4764 N N . SER B 1 170 ? -1.568 6.633 16.359 1 94.69 170 SER B N 1
ATOM 4765 C CA . SER B 1 170 ? -2.732 6.562 15.484 1 94.69 170 SER B CA 1
ATOM 4766 C C . SER B 1 170 ? -3.338 5.16 15.484 1 94.69 170 SER B C 1
ATOM 4768 O O . SER B 1 170 ? -4.562 5.008 15.5 1 94.69 170 SER B O 1
ATOM 4770 N N . ILE B 1 171 ? -2.459 4.172 15.492 1 92.38 171 ILE B N 1
ATOM 4771 C CA . ILE B 1 171 ? -2.924 2.789 15.461 1 92.38 171 ILE B CA 1
ATOM 4772 C C . ILE B 1 171 ? -3.518 2.412 16.812 1 92.38 171 ILE B C 1
ATOM 4774 O O . ILE B 1 171 ? -4.613 1.85 16.891 1 92.38 171 ILE B O 1
ATOM 4778 N N . THR B 1 172 ? -2.859 2.756 17.875 1 92.56 172 THR B N 1
ATOM 4779 C CA . THR B 1 172 ? -3.256 2.381 19.234 1 92.56 172 THR B CA 1
ATOM 4780 C C . THR B 1 172 ? -4.566 3.059 19.609 1 92.56 172 THR B C 1
ATOM 4782 O O . THR B 1 172 ? -5.41 2.453 20.281 1 92.56 172 THR B O 1
ATOM 4785 N N . MET B 1 173 ? -4.742 4.297 19.156 1 90.25 173 MET B N 1
ATOM 4786 C CA . MET B 1 173 ? -5.883 5.102 19.594 1 90.25 173 MET B CA 1
ATOM 4787 C C . MET B 1 173 ? -7.027 4.996 18.578 1 90.25 173 MET B C 1
ATOM 4789 O O . MET B 1 173 ? -8.086 5.602 18.781 1 90.25 173 MET B O 1
ATOM 4793 N N . ALA B 1 174 ? -6.793 4.234 17.531 1 86.56 174 ALA B N 1
ATOM 4794 C CA . ALA B 1 174 ? -7.855 4.062 16.531 1 86.56 174 ALA B CA 1
ATOM 4795 C C . ALA B 1 174 ? -9.078 3.389 17.156 1 86.56 174 ALA B C 1
ATOM 4797 O O . ALA B 1 174 ? -8.945 2.457 17.953 1 86.56 174 ALA B O 1
ATOM 4798 N N . PRO B 1 175 ? -10.266 3.84 16.812 1 80.31 175 PRO B N 1
ATOM 4799 C CA . PRO B 1 175 ? -11.492 3.277 17.375 1 80.31 175 PRO B CA 1
ATOM 4800 C C . PRO B 1 175 ? -11.578 1.761 17.219 1 80.31 175 PRO B C 1
ATOM 4802 O O . PRO B 1 175 ? -12.062 1.066 18.125 1 80.31 175 PRO B O 1
ATOM 4805 N N . GLU B 1 176 ? -11.094 1.25 16.172 1 78.25 176 GLU B N 1
ATOM 4806 C CA . GLU B 1 176 ? -11.18 -0.182 15.898 1 78.25 176 GLU B CA 1
ATOM 4807 C C . GLU B 1 176 ? -10.234 -0.97 16.797 1 78.25 176 GLU B C 1
ATOM 4809 O O . GLU B 1 176 ? -10.422 -2.17 17.016 1 78.25 176 GLU B O 1
ATOM 4814 N N . ASN B 1 177 ? -9.281 -0.292 17.359 1 84.06 177 ASN B N 1
ATOM 4815 C CA . ASN B 1 177 ? -8.266 -0.981 18.141 1 84.06 177 ASN B CA 1
ATOM 4816 C C . ASN B 1 177 ? -8.406 -0.67 19.625 1 84.06 177 ASN B C 1
ATOM 4818 O O . ASN B 1 177 ? -7.719 -1.266 20.469 1 84.06 177 ASN B O 1
ATOM 4822 N N . LEU B 1 178 ? -9.227 0.191 19.953 1 83.88 178 LEU B N 1
ATOM 4823 C CA . LEU B 1 178 ? -9.305 0.697 21.312 1 83.88 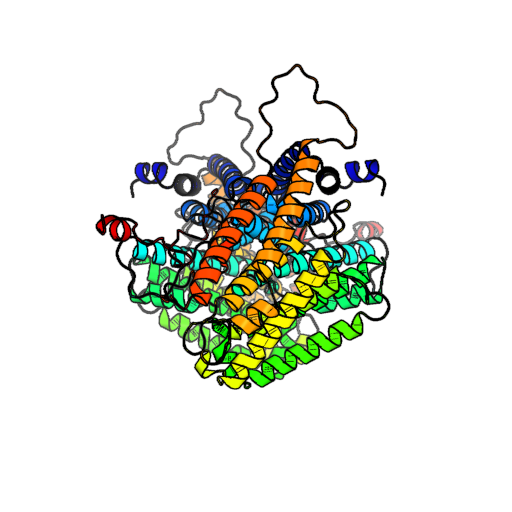178 LEU B CA 1
ATOM 4824 C C . LEU B 1 178 ? -9.703 -0.412 22.281 1 83.88 178 LEU B C 1
ATOM 4826 O O . LEU B 1 178 ? -9.195 -0.479 23.406 1 83.88 178 LEU B O 1
ATOM 4830 N N . ASP B 1 179 ? -10.617 -1.251 21.859 1 82.06 179 ASP B N 1
ATOM 4831 C CA . ASP B 1 179 ? -11.039 -2.352 22.719 1 82.06 179 ASP B CA 1
ATOM 4832 C C . ASP B 1 179 ? -9.867 -3.277 23.031 1 82.06 179 ASP B C 1
ATOM 4834 O O . ASP B 1 179 ? -9.688 -3.689 24.188 1 82.06 179 ASP B O 1
ATOM 4838 N N . GLN B 1 180 ? -9.188 -3.537 22.062 1 82.88 180 GLN B N 1
ATOM 4839 C CA . GLN B 1 180 ? -8.031 -4.402 22.25 1 82.88 180 GLN B CA 1
ATOM 4840 C C . GLN B 1 180 ? -6.977 -3.732 23.125 1 82.88 180 GLN B C 1
ATOM 4842 O O . GLN B 1 180 ? -6.328 -4.395 23.938 1 82.88 180 GLN B O 1
ATOM 4847 N N . THR B 1 181 ? -6.777 -2.475 22.922 1 82.5 181 THR B N 1
ATOM 4848 C CA . THR B 1 181 ? -5.809 -1.712 23.703 1 82.5 181 THR B CA 1
ATOM 4849 C C . THR B 1 181 ? -6.223 -1.656 25.172 1 82.5 181 THR B C 1
ATOM 4851 O O . THR B 1 181 ? -5.406 -1.893 26.062 1 82.5 181 THR B O 1
ATOM 4854 N N . THR B 1 182 ? -7.457 -1.434 25.391 1 83.19 182 THR B N 1
ATOM 4855 C CA . THR B 1 182 ? -7.934 -1.229 26.766 1 83.19 182 THR B CA 1
ATOM 4856 C C . THR B 1 182 ? -8.078 -2.562 27.484 1 83.19 182 THR B C 1
ATOM 4858 O O . THR B 1 182 ? -8.156 -2.596 28.719 1 83.19 182 THR B O 1
ATOM 4861 N N . ASP B 1 183 ? -8.188 -3.643 26.766 1 84.5 183 ASP B N 1
ATOM 4862 C CA . ASP B 1 183 ? -8.172 -4.973 27.359 1 84.5 183 ASP B CA 1
ATOM 4863 C C . ASP B 1 183 ? -6.812 -5.281 27.984 1 84.5 183 ASP B C 1
ATOM 4865 O O . ASP B 1 183 ? -6.723 -6.039 28.953 1 84.5 183 ASP B O 1
ATOM 4869 N N . LYS B 1 184 ? -5.844 -4.598 27.484 1 84.06 184 LYS B N 1
ATOM 4870 C CA . LYS B 1 184 ? -4.484 -4.902 27.922 1 84.06 184 LYS B CA 1
ATOM 4871 C C . LYS B 1 184 ? -4.023 -3.918 29 1 84.06 184 LYS B C 1
ATOM 4873 O O . LYS B 1 184 ? -3.256 -4.281 29.891 1 84.06 184 LYS B O 1
ATOM 4878 N N . LEU B 1 185 ? -4.348 -2.715 28.828 1 87.94 185 LEU B N 1
ATOM 4879 C CA . LEU B 1 185 ? -3.879 -1.646 29.703 1 87.94 185 LEU B CA 1
ATOM 4880 C C . LEU B 1 185 ? -4.891 -0.509 29.766 1 87.94 185 LEU B C 1
ATOM 4882 O O . LEU B 1 185 ? -5.477 -0.138 28.734 1 87.94 185 LEU B O 1
ATOM 4886 N N . PRO B 1 186 ? -5.082 0.001 31 1 89 186 PRO B N 1
ATOM 4887 C CA . PRO B 1 186 ? -5.973 1.163 31.078 1 89 186 PRO B CA 1
ATOM 4888 C C . PRO B 1 186 ? -5.562 2.279 30.109 1 89 186 PRO B C 1
ATOM 4890 O O . PRO B 1 186 ? -4.367 2.529 29.922 1 89 186 PRO B O 1
ATOM 4893 N N . LEU B 1 187 ? -6.496 2.943 29.562 1 90.31 187 LEU B N 1
ATOM 4894 C CA . LEU B 1 187 ? -6.25 3.973 28.562 1 90.31 187 LEU B CA 1
ATOM 4895 C C . LEU B 1 187 ? -5.348 5.07 29.125 1 90.31 187 LEU B C 1
ATOM 4897 O O . LEU B 1 187 ? -4.484 5.59 28.406 1 90.31 187 LEU B O 1
ATOM 4901 N N . THR B 1 188 ? -5.496 5.473 30.359 1 91 188 THR B N 1
ATOM 4902 C CA . THR B 1 188 ? -4.699 6.523 30.984 1 91 188 THR B CA 1
ATOM 4903 C C . THR B 1 188 ? -3.225 6.133 31.016 1 91 188 THR B C 1
ATOM 4905 O O . THR B 1 188 ? -2.348 6.984 30.844 1 91 188 THR B O 1
ATOM 4908 N N . MET B 1 189 ? -2.996 4.875 31.266 1 92.62 189 MET B N 1
ATOM 4909 C CA . MET B 1 189 ? -1.615 4.406 31.297 1 92.62 189 MET B CA 1
ATOM 4910 C C . MET B 1 189 ? -1.012 4.387 29.891 1 92.62 189 MET B C 1
ATOM 4912 O O . MET B 1 189 ? 0.175 4.668 29.719 1 92.62 189 MET B O 1
ATOM 4916 N N . ALA B 1 190 ? -1.855 4.012 28.938 1 93.31 190 ALA B N 1
ATOM 4917 C CA . ALA B 1 190 ? -1.396 4.062 27.547 1 93.31 190 ALA B CA 1
ATOM 4918 C C . ALA B 1 190 ? -1.015 5.484 27.156 1 93.31 190 ALA B C 1
ATOM 4920 O O . ALA B 1 190 ? 0.021 5.703 26.516 1 93.31 190 ALA B O 1
ATOM 4921 N N . VAL B 1 191 ? -1.821 6.445 27.5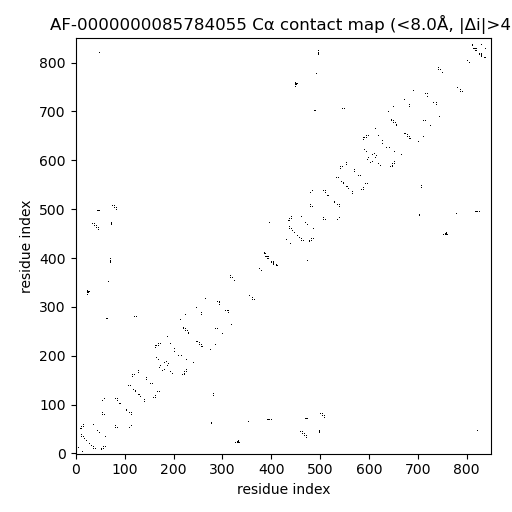47 1 95.44 191 VAL B N 1
ATOM 4922 C CA . VAL B 1 191 ? -1.567 7.852 27.234 1 95.44 191 VAL B CA 1
ATOM 4923 C C . VAL B 1 191 ? -0.266 8.297 27.906 1 95.44 191 VAL B C 1
ATOM 4925 O O . VAL B 1 191 ? 0.573 8.938 27.266 1 95.44 191 VAL B O 1
ATOM 4928 N N . GLN B 1 192 ? -0.058 7.926 29.094 1 95.62 192 GLN B N 1
ATOM 4929 C CA . GLN B 1 192 ? 1.141 8.305 29.828 1 95.62 192 GLN B CA 1
ATOM 4930 C C . GLN B 1 192 ? 2.393 7.719 29.188 1 95.62 192 GLN B C 1
ATOM 4932 O O . GLN B 1 192 ? 3.441 8.367 29.141 1 95.62 192 GLN B O 1
ATOM 4937 N N . SER B 1 193 ? 2.24 6.523 28.766 1 96.69 193 SER B N 1
ATOM 4938 C CA . SER B 1 193 ? 3.367 5.875 28.094 1 96.69 193 SER B CA 1
ATOM 4939 C C . SER B 1 193 ? 3.793 6.652 26.859 1 96.69 193 SER B C 1
ATOM 4941 O O . SER B 1 193 ? 4.988 6.867 26.625 1 96.69 193 SER B O 1
ATOM 4943 N N . PHE B 1 194 ? 2.848 7.055 26.078 1 97.75 194 PHE B N 1
ATOM 4944 C CA . PHE B 1 194 ? 3.164 7.809 24.875 1 97.75 194 PHE B CA 1
ATOM 4945 C C . PHE B 1 194 ? 3.688 9.195 25.219 1 97.75 194 PHE B C 1
ATOM 4947 O O . PHE B 1 194 ? 4.543 9.742 24.516 1 97.75 194 PHE B O 1
ATOM 4954 N N . GLU B 1 195 ? 3.16 9.82 26.266 1 97.81 195 GLU B N 1
ATOM 4955 C CA . GLU B 1 195 ? 3.678 11.109 26.719 1 97.81 195 GLU B CA 1
ATOM 4956 C C . GLU B 1 195 ? 5.156 11.016 27.078 1 97.81 195 GLU B C 1
ATOM 4958 O O . GLU B 1 195 ? 5.938 11.922 26.766 1 97.81 195 GLU B O 1
ATOM 4963 N N . GLU B 1 196 ? 5.461 9.93 27.703 1 97.88 196 GLU B N 1
ATOM 4964 C CA . GLU B 1 196 ? 6.859 9.711 28.062 1 97.88 196 GLU B CA 1
ATOM 4965 C C . GLU B 1 196 ? 7.73 9.547 26.828 1 97.88 196 GLU B C 1
ATOM 4967 O O . GLU B 1 196 ? 8.844 10.078 26.766 1 97.88 196 GLU B O 1
ATOM 4972 N N . GLN B 1 197 ? 7.25 8.82 25.859 1 97.88 197 GLN B N 1
ATOM 4973 C CA . GLN B 1 197 ? 7.988 8.641 24.625 1 97.88 197 GLN B CA 1
ATOM 4974 C C . GLN B 1 197 ? 8.172 9.961 23.891 1 97.88 197 GLN B C 1
ATOM 4976 O O . GLN B 1 197 ? 9.234 10.219 23.328 1 97.88 197 GLN B O 1
ATOM 4981 N N . LEU B 1 198 ? 7.141 10.773 23.891 1 98.12 198 LEU B N 1
ATOM 4982 C CA . LEU B 1 198 ? 7.219 12.086 23.266 1 98.12 198 LEU B CA 1
ATOM 4983 C C . LEU B 1 198 ? 8.219 12.984 23.984 1 98.12 198 LEU B C 1
ATOM 4985 O O . LEU B 1 198 ? 8.961 13.734 23.344 1 98.12 198 LEU B O 1
ATOM 4989 N N . ARG B 1 199 ? 8.25 12.875 25.297 1 97.31 199 ARG B N 1
ATOM 4990 C CA . ARG B 1 199 ? 9.227 13.625 26.078 1 97.31 199 ARG B CA 1
ATOM 4991 C C . ARG B 1 199 ? 10.648 13.18 25.734 1 97.31 199 ARG B C 1
ATOM 4993 O O . ARG B 1 199 ? 11.539 14.016 25.562 1 97.31 199 ARG B O 1
ATOM 5000 N N . GLN B 1 200 ? 10.836 11.891 25.641 1 97.25 200 GLN B N 1
ATOM 5001 C CA . GLN B 1 200 ? 12.148 11.359 25.281 1 97.25 200 GLN B CA 1
ATOM 5002 C C . GLN B 1 200 ? 12.578 11.82 23.906 1 97.25 200 GLN B C 1
ATOM 5004 O O . GLN B 1 200 ? 13.75 12.125 23.672 1 97.25 200 GLN B O 1
ATOM 5009 N N . TYR B 1 201 ? 11.695 11.836 23.016 1 97.44 201 TYR B N 1
ATOM 5010 C CA . TYR B 1 201 ? 11.984 12.344 21.688 1 97.44 201 TYR B CA 1
ATOM 5011 C C . TYR B 1 201 ? 12.422 13.797 21.734 1 97.44 201 TYR B C 1
ATOM 5013 O O . TYR B 1 201 ? 13.422 14.18 21.109 1 97.44 201 TYR B O 1
ATOM 5021 N N . ARG B 1 202 ? 11.688 14.641 22.438 1 96.12 202 ARG B N 1
ATOM 5022 C CA . ARG B 1 202 ? 12.023 16.062 22.547 1 96.12 202 ARG B CA 1
ATOM 5023 C C . ARG B 1 202 ? 13.406 16.25 23.156 1 96.12 202 ARG B C 1
ATOM 5025 O O . ARG B 1 202 ? 14.172 17.125 22.734 1 96.12 202 ARG B O 1
ATOM 5032 N N . GLU B 1 203 ? 13.688 15.367 24.094 1 96.12 203 GLU B N 1
ATOM 5033 C CA . GLU B 1 203 ? 15 15.422 24.719 1 96.12 203 GLU B CA 1
ATOM 5034 C C . GLU B 1 203 ? 16.094 15.016 23.75 1 96.12 203 GLU B C 1
ATOM 5036 O O . GLU B 1 203 ? 17.203 15.555 23.797 1 96.12 203 GLU B O 1
ATOM 5041 N N . SER B 1 204 ? 15.773 14.141 22.906 1 94.5 204 SER B N 1
ATOM 5042 C CA . SER B 1 204 ? 16.766 13.641 21.938 1 94.5 204 SER B CA 1
ATOM 5043 C C . SER B 1 204 ? 17.094 14.703 20.891 1 94.5 204 SER B C 1
ATOM 5045 O O . SER B 1 204 ? 18.109 14.586 20.203 1 94.5 204 SER B O 1
ATOM 5047 N N . LEU B 1 205 ? 16.281 15.703 20.719 1 93.31 205 LEU B N 1
ATOM 5048 C CA . LEU B 1 205 ? 16.516 16.766 19.75 1 93.31 205 LEU B CA 1
ATOM 5049 C C . LEU B 1 205 ? 17.625 17.688 20.203 1 93.31 205 LEU B C 1
ATOM 5051 O O . LEU B 1 205 ? 18.234 18.391 19.391 1 93.31 205 LEU B O 1
ATOM 5055 N N . ASN B 1 206 ? 17.875 17.719 21.5 1 86.06 206 ASN B N 1
ATOM 5056 C CA . ASN B 1 206 ? 18.891 18.609 22.062 1 86.06 206 ASN B CA 1
ATOM 5057 C C . ASN B 1 206 ? 20.297 18.031 21.906 1 86.06 206 ASN B C 1
ATOM 5059 O O . ASN B 1 206 ? 20.484 16.828 21.984 1 86.06 206 ASN B O 1
ATOM 5063 N N . PRO B 1 207 ? 21.094 18.891 21.531 1 85.31 207 PRO B N 1
ATOM 5064 C CA . PRO B 1 207 ? 21.031 20.344 21.406 1 85.31 207 PRO B CA 1
ATOM 5065 C C . PRO B 1 207 ? 20.875 20.797 19.953 1 85.31 207 PRO B C 1
ATOM 5067 O O . PRO B 1 207 ? 20.406 21.922 19.703 1 85.31 207 PRO B O 1
ATOM 5070 N N . ARG B 1 208 ? 21.172 20 19.109 1 87.38 208 ARG B N 1
ATOM 5071 C CA . ARG B 1 208 ? 21.375 20.422 17.719 1 87.38 208 ARG B CA 1
ATOM 5072 C C . ARG B 1 208 ? 20.047 20.859 17.094 1 87.38 208 ARG B C 1
ATOM 5074 O O . ARG B 1 208 ? 20.016 21.844 16.344 1 87.38 208 ARG B O 1
ATOM 5081 N N . PHE B 1 209 ? 18.969 20.141 17.469 1 89.5 209 PHE B N 1
ATOM 5082 C CA . PHE B 1 209 ? 17.703 20.391 16.797 1 89.5 209 PHE B CA 1
ATOM 5083 C C . PHE B 1 209 ? 16.703 21.031 17.75 1 89.5 209 PHE B C 1
ATOM 5085 O O . PHE B 1 209 ? 15.492 20.984 17.531 1 89.5 209 PHE B O 1
ATOM 5092 N N . SER B 1 210 ? 17.172 21.656 18.797 1 87.12 210 SER B N 1
ATOM 5093 C CA . SER B 1 210 ? 16.312 22.219 19.844 1 87.12 210 SER B CA 1
ATOM 5094 C C . SER B 1 210 ? 15.461 23.359 19.281 1 87.12 210 SER B C 1
ATOM 5096 O O . SER B 1 210 ? 14.328 23.547 19.734 1 87.12 210 SER B O 1
ATOM 5098 N N . ASP B 1 211 ? 15.93 23.984 18.266 1 83.31 211 ASP B N 1
ATOM 5099 C CA . ASP B 1 211 ? 15.203 25.141 17.766 1 83.31 211 ASP B CA 1
ATOM 5100 C C . ASP B 1 211 ? 14.562 24.844 16.406 1 83.31 211 ASP B C 1
ATOM 5102 O O . ASP B 1 211 ? 14.18 25.75 15.68 1 83.31 211 ASP B O 1
ATOM 5106 N N . ASN B 1 212 ? 14.523 23.578 16.094 1 88.25 212 ASN B N 1
ATOM 5107 C CA . ASN B 1 212 ? 13.906 23.219 14.828 1 88.25 212 ASN B CA 1
ATOM 5108 C C . ASN B 1 212 ? 12.383 23.219 14.922 1 88.25 212 ASN B C 1
ATOM 5110 O O . ASN B 1 212 ? 11.789 22.297 15.484 1 88.25 212 ASN B O 1
ATOM 5114 N N . ASP B 1 213 ? 11.703 24.219 14.297 1 84.19 213 ASP B N 1
ATOM 5115 C CA . ASP B 1 213 ? 10.266 24.422 14.422 1 84.19 213 ASP B CA 1
ATOM 5116 C C . ASP B 1 213 ? 9.492 23.266 13.781 1 84.19 213 ASP B C 1
ATOM 5118 O O . ASP B 1 213 ? 8.406 22.906 14.242 1 84.19 213 ASP B O 1
ATOM 5122 N N . ASN B 1 214 ? 10.078 22.781 12.742 1 86.38 214 ASN B N 1
ATOM 5123 C CA . ASN B 1 214 ? 9.398 21.688 12.047 1 86.38 214 ASN B CA 1
ATOM 5124 C C . ASN B 1 214 ? 9.289 20.438 12.922 1 86.38 214 ASN B C 1
ATOM 5126 O O . ASN B 1 214 ? 8.227 19.828 13.016 1 86.38 214 ASN B O 1
ATOM 5130 N N . LEU B 1 215 ? 10.352 20.016 13.562 1 91.69 215 LEU B N 1
ATOM 5131 C CA . LEU B 1 215 ? 10.367 18.844 14.422 1 91.69 215 LEU B CA 1
ATOM 5132 C C . LEU B 1 215 ? 9.492 19.062 15.648 1 91.69 215 LEU B C 1
ATOM 5134 O O . LEU B 1 215 ? 8.758 18.156 16.062 1 91.69 215 LEU B O 1
ATOM 5138 N N . LYS B 1 216 ? 9.508 20.281 16.141 1 91.75 216 LYS B N 1
ATOM 5139 C CA . LYS B 1 216 ? 8.664 20.625 17.281 1 91.75 216 LYS B CA 1
ATOM 5140 C C . LYS B 1 216 ? 7.184 20.547 16.906 1 91.75 216 LYS B C 1
ATOM 5142 O O . LYS B 1 216 ? 6.371 20.047 17.688 1 91.75 216 LYS B O 1
ATOM 5147 N N . SER B 1 217 ? 6.91 21.062 15.734 1 91.31 217 SER B N 1
ATOM 5148 C CA . SER B 1 217 ? 5.531 21.031 15.258 1 91.31 217 SER B CA 1
ATOM 5149 C C . SER B 1 217 ? 5.035 19.594 15.133 1 91.31 217 SER B C 1
ATOM 5151 O O . SER B 1 217 ? 3.898 19.281 15.5 1 91.31 217 SER B O 1
ATOM 5153 N N . HIS B 1 218 ? 5.895 18.75 14.578 1 93.5 218 HIS B N 1
ATOM 5154 C CA . HIS B 1 218 ? 5.523 17.344 14.43 1 93.5 218 HIS B CA 1
ATOM 5155 C C . HIS B 1 218 ? 5.23 16.703 15.781 1 93.5 218 HIS B C 1
ATOM 5157 O O . HIS B 1 218 ? 4.285 15.922 15.914 1 93.5 218 HIS B O 1
ATOM 5163 N N . ALA B 1 219 ? 6.031 17.016 16.766 1 95.75 219 ALA B N 1
ATOM 5164 C CA . ALA B 1 219 ? 5.832 16.469 18.109 1 95.75 219 ALA B CA 1
ATOM 5165 C C . ALA B 1 219 ? 4.504 16.938 18.703 1 95.75 219 ALA B C 1
ATOM 5167 O O . ALA B 1 219 ? 3.799 16.156 19.344 1 95.75 219 ALA B O 1
ATOM 5168 N N . LEU B 1 220 ? 4.219 18.172 18.453 1 96 220 LEU B N 1
ATOM 5169 C CA . LEU B 1 220 ? 2.967 18.734 18.953 1 96 220 LEU B CA 1
ATOM 5170 C C . LEU B 1 220 ? 1.771 18.078 18.266 1 96 220 LEU B C 1
ATOM 5172 O O . LEU B 1 220 ? 0.757 17.797 18.906 1 96 220 LEU B O 1
ATOM 5176 N N . VAL B 1 221 ? 1.879 17.859 16.984 1 95.75 221 VAL B N 1
ATOM 5177 C CA . VAL B 1 221 ? 0.805 17.188 16.266 1 95.75 221 VAL B CA 1
ATOM 5178 C C . VAL B 1 221 ? 0.62 15.766 16.797 1 95.75 221 VAL B C 1
ATOM 5180 O O . VAL B 1 221 ? -0.51 15.297 16.938 1 95.75 221 VAL B O 1
ATOM 5183 N N . ALA B 1 222 ? 1.712 15.109 17.078 1 97.56 222 ALA B N 1
ATOM 5184 C CA . ALA B 1 222 ? 1.632 13.773 17.656 1 97.56 222 ALA B CA 1
ATOM 5185 C C . ALA B 1 222 ? 0.894 13.805 19 1 97.56 222 ALA B C 1
ATOM 5187 O O . ALA B 1 222 ? 0.135 12.883 19.312 1 97.56 222 ALA B O 1
ATOM 5188 N N . GLU B 1 223 ? 1.086 14.828 19.766 1 98 223 GLU B N 1
ATOM 5189 C CA . GLU B 1 223 ? 0.354 14.992 21.016 1 98 223 GLU B CA 1
ATOM 5190 C C . GLU B 1 223 ? -1.142 15.156 20.766 1 98 223 GLU B C 1
ATOM 5192 O O . GLU B 1 223 ? -1.964 14.57 21.469 1 98 223 GLU B O 1
ATOM 5197 N N . VAL B 1 224 ? -1.435 15.953 19.812 1 96.62 224 VAL B N 1
ATOM 5198 C CA . VAL B 1 224 ? -2.842 16.156 19.484 1 96.62 224 VAL B CA 1
ATOM 5199 C C . VAL B 1 224 ? -3.477 14.836 19.078 1 96.62 224 VAL B C 1
ATOM 5201 O O . VAL B 1 224 ? -4.59 14.516 19.5 1 96.62 224 VAL B O 1
ATOM 5204 N N . LEU B 1 225 ? -2.744 14.078 18.266 1 96.5 225 LEU B N 1
ATOM 5205 C CA . LEU B 1 225 ? -3.217 12.758 17.875 1 96.5 225 LEU B CA 1
ATOM 5206 C C . LEU B 1 225 ? -3.471 11.883 19.094 1 96.5 225 LEU B C 1
ATOM 5208 O O . LEU B 1 225 ? -4.438 11.117 19.125 1 96.5 225 LEU B O 1
ATOM 5212 N N . LEU B 1 226 ? -2.605 12.031 20.047 1 97.06 226 LEU B N 1
ATOM 5213 C CA . LEU B 1 226 ? -2.682 11.234 21.266 1 97.06 226 LEU B CA 1
ATOM 5214 C C . LEU B 1 226 ? -3.924 11.586 22.078 1 97.06 226 LEU B C 1
ATOM 5216 O O . LEU B 1 226 ? -4.609 10.703 22.594 1 97.06 226 LEU B O 1
ATOM 5220 N N . TYR B 1 227 ? -4.258 12.844 22.125 1 95.88 227 TYR B N 1
ATOM 5221 C CA . TYR B 1 227 ? -5.297 13.32 23.031 1 95.88 227 TYR B CA 1
ATOM 5222 C C . TYR B 1 227 ? -6.652 13.359 22.328 1 95.88 227 TYR B C 1
ATOM 5224 O O . TYR B 1 227 ? -7.688 13.523 22.969 1 95.88 227 TYR B O 1
ATOM 5232 N N . GLU B 1 228 ? -6.691 13.18 21.078 1 90.69 228 GLU B N 1
ATOM 5233 C CA . GLU B 1 228 ? -7.891 13.367 20.266 1 90.69 228 GLU B CA 1
ATOM 5234 C C . GLU B 1 228 ? -8.992 12.398 20.688 1 90.69 228 GLU B C 1
ATOM 5236 O O . GLU B 1 228 ? -10.172 12.656 20.438 1 90.69 228 GLU B O 1
ATOM 5241 N N . ILE B 1 229 ? -8.617 11.336 21.281 1 89.12 229 ILE B N 1
ATOM 5242 C CA . ILE B 1 229 ? -9.602 10.359 21.734 1 89.12 229 ILE B CA 1
ATOM 5243 C C . ILE B 1 229 ? -10.594 11.031 22.672 1 89.12 229 ILE B C 1
ATOM 5245 O O . ILE B 1 229 ? -11.758 10.625 22.75 1 89.12 229 ILE B O 1
ATOM 5249 N N . ALA B 1 230 ? -10.188 12.039 23.359 1 90.5 230 ALA B N 1
ATOM 5250 C CA . ALA B 1 230 ? -11.031 12.742 24.312 1 90.5 230 ALA B CA 1
ATOM 5251 C C . ALA B 1 230 ? -12.078 13.594 23.609 1 90.5 230 ALA B C 1
ATOM 5253 O O . ALA B 1 230 ? -13.062 14.016 24.219 1 90.5 230 ALA B O 1
ATOM 5254 N N . LEU B 1 231 ? -11.898 13.844 22.328 1 87.06 231 LEU B N 1
ATOM 5255 C CA . LEU B 1 231 ? -12.805 14.672 21.547 1 87.06 231 LEU B CA 1
ATOM 5256 C C . LEU B 1 231 ? -13.961 13.836 21 1 87.06 231 LEU B C 1
ATOM 5258 O O . LEU B 1 231 ? -14.969 14.383 20.547 1 87.06 231 LEU B O 1
ATOM 5262 N N . SER B 1 232 ? -13.805 12.555 20.953 1 76.31 232 SER B N 1
ATOM 5263 C CA . SER B 1 232 ? -14.789 11.68 20.328 1 76.31 232 SER B CA 1
ATOM 5264 C C . SER B 1 232 ? -16.109 11.688 21.109 1 76.31 232 SER B C 1
ATOM 5266 O O . SER B 1 232 ? -16.109 11.672 22.344 1 76.31 232 SER B O 1
ATOM 5268 N N . ASP B 1 233 ? -17.172 12 20.344 1 61.12 233 ASP B N 1
ATOM 5269 C CA . ASP B 1 233 ? -18.5 12.023 20.953 1 61.12 233 ASP B CA 1
ATOM 5270 C C . ASP B 1 233 ? -19.109 10.633 20.984 1 61.12 233 ASP B C 1
ATOM 5272 O O . ASP B 1 233 ? -20.25 10.453 21.438 1 61.12 233 ASP B O 1
ATOM 5276 N N . GLN B 1 234 ? -18.547 9.805 20.188 1 58.41 234 GLN B N 1
ATOM 5277 C CA . GLN B 1 234 ? -19.188 8.5 20.109 1 58.41 234 GLN B CA 1
ATOM 5278 C C . GLN B 1 234 ? -19.125 7.762 21.438 1 58.41 234 GLN B C 1
ATOM 5280 O O . GLN B 1 234 ? -18.141 7.887 22.172 1 58.41 234 GLN B O 1
ATOM 5285 N N . PRO B 1 235 ? -20.312 7.266 21.719 1 57.41 235 PRO B N 1
ATOM 5286 C CA . PRO B 1 235 ? -20.344 6.301 22.812 1 57.41 235 PRO B CA 1
ATOM 5287 C C . PRO B 1 235 ? -19.328 5.184 22.656 1 57.41 235 PRO B C 1
ATOM 5289 O O . PRO B 1 235 ? -18.812 4.965 21.547 1 57.41 235 PRO B O 1
ATOM 5292 N N . PRO B 1 236 ? -18.438 4.801 23.641 1 62.88 236 PRO B N 1
ATOM 5293 C CA . PRO B 1 236 ? -18.016 4.395 24.984 1 62.88 236 PRO B CA 1
ATOM 5294 C C . PRO B 1 236 ? -16.734 5.09 25.438 1 62.88 236 PRO B C 1
ATOM 5296 O O . PRO B 1 236 ? -16.078 4.645 26.391 1 62.88 236 PRO B O 1
ATOM 5299 N N . VAL B 1 237 ? -16.453 6.27 24.656 1 64.12 237 VAL B N 1
ATOM 5300 C CA . VAL B 1 237 ? -15.242 6.855 25.234 1 64.12 237 VAL B CA 1
ATOM 5301 C C . VAL B 1 237 ? -15.414 6.973 26.75 1 64.12 237 VAL B C 1
ATOM 5303 O O . VAL B 1 237 ? -14.453 6.77 27.5 1 64.12 237 VAL B O 1
ATOM 5306 N N . ALA B 1 238 ? -16.672 7.25 27.016 1 66.62 238 ALA B N 1
ATOM 5307 C CA . ALA B 1 238 ? -16.984 7.355 28.438 1 66.62 238 ALA B CA 1
ATOM 5308 C C . ALA B 1 238 ? -16.703 6.039 29.172 1 66.62 238 ALA B C 1
ATOM 5310 O O . ALA B 1 238 ? -16.484 6.023 30.375 1 66.62 238 ALA B O 1
ATOM 5311 N N . SER B 1 239 ? -16.75 5.066 28.375 1 75.94 239 SER B N 1
ATOM 5312 C CA . SER B 1 239 ? -16.516 3.764 29 1 75.94 239 SER B CA 1
ATOM 5313 C C . SER B 1 239 ? -15.023 3.549 29.266 1 75.94 239 SER B C 1
ATOM 5315 O O . SER B 1 239 ? -14.656 2.742 30.125 1 75.94 239 SER B O 1
ATOM 5317 N N . TYR B 1 240 ? -14.25 4.43 28.641 1 79.44 240 TYR B N 1
ATOM 5318 C CA . TYR B 1 240 ? -12.82 4.195 28.781 1 79.44 240 TYR B CA 1
ATOM 5319 C C . TYR B 1 240 ? -12.164 5.285 29.625 1 79.44 240 TYR B C 1
ATOM 5321 O O . TYR B 1 240 ? -11.07 5.09 30.156 1 79.44 240 TYR B O 1
ATOM 5329 N N . LEU B 1 241 ? -12.922 6.371 29.703 1 85.06 241 LEU B N 1
ATOM 5330 C CA . LEU B 1 241 ? -12.305 7.543 30.328 1 85.06 241 LEU B CA 1
ATOM 5331 C C . LEU B 1 241 ? -13.289 8.242 31.25 1 85.06 241 LEU B C 1
ATOM 5333 O O . LEU B 1 241 ? -14.234 8.891 30.797 1 85.06 241 LEU B O 1
ATOM 5337 N N . PRO B 1 242 ? -12.93 8.156 32.625 1 87.38 242 PRO B N 1
ATOM 5338 C CA . PRO B 1 242 ? -13.742 8.977 33.531 1 87.38 242 PRO B CA 1
ATOM 5339 C C . PRO B 1 242 ? -13.758 10.445 33.125 1 87.38 242 PRO B C 1
ATOM 5341 O O . PRO B 1 242 ? -12.797 10.938 32.531 1 87.38 242 PRO B O 1
ATOM 5344 N N . LEU B 1 243 ? -14.789 11.141 33.562 1 89.19 243 LEU B N 1
ATOM 5345 C CA . LEU B 1 243 ? -15.008 12.516 33.125 1 89.19 243 LEU B CA 1
ATOM 5346 C C . LEU B 1 243 ? -13.828 13.398 33.5 1 89.19 243 LEU B C 1
ATOM 5348 O O . LEU B 1 243 ? -13.391 14.234 32.719 1 89.19 243 LEU B O 1
ATOM 5352 N N . THR B 1 244 ? -13.297 13.211 34.625 1 91.5 244 THR B N 1
ATOM 5353 C CA . THR B 1 244 ? -12.188 14.039 35.094 1 91.5 244 THR B CA 1
ATOM 5354 C C . THR B 1 244 ? -10.961 13.828 34.219 1 91.5 244 THR B C 1
ATOM 5356 O O . THR B 1 244 ? -10.289 14.797 33.844 1 91.5 244 THR B O 1
ATOM 5359 N N . ASP B 1 245 ? -10.703 12.57 33.906 1 92.5 245 ASP B N 1
ATOM 5360 C CA . ASP B 1 245 ? -9.57 12.258 33.031 1 92.5 245 ASP B CA 1
ATOM 5361 C C . ASP B 1 245 ? -9.789 12.797 31.625 1 92.5 245 ASP B C 1
ATOM 5363 O O . ASP B 1 245 ? -8.852 13.25 30.984 1 92.5 245 ASP B O 1
ATOM 5367 N N . ARG B 1 246 ? -11 12.672 31.234 1 93.06 246 ARG B N 1
ATOM 5368 C CA . ARG B 1 246 ? -11.328 13.18 29.906 1 93.06 246 ARG B CA 1
ATOM 5369 C C . ARG B 1 246 ? -11.086 14.68 29.812 1 93.06 246 ARG B C 1
ATOM 5371 O O . ARG B 1 246 ? -10.516 15.172 28.828 1 93.06 246 ARG B O 1
ATOM 5378 N N . LEU B 1 247 ? -11.508 15.406 30.844 1 93.75 247 LEU B N 1
ATOM 5379 C CA . LEU B 1 247 ? -11.312 16.844 30.859 1 93.75 247 LEU B CA 1
ATOM 5380 C C . LEU B 1 247 ? -9.828 17.203 30.875 1 93.75 247 LEU B C 1
ATOM 5382 O O . LEU B 1 247 ? -9.414 18.172 30.234 1 93.75 247 LEU B O 1
ATOM 5386 N N . GLN B 1 248 ? -9.055 16.438 31.562 1 94.69 248 GLN B N 1
ATOM 5387 C CA . GLN B 1 248 ? -7.609 16.656 31.625 1 94.69 248 GLN B CA 1
ATOM 5388 C C . GLN B 1 248 ? -6.969 16.453 30.25 1 94.69 248 GLN B C 1
ATOM 5390 O O . GLN B 1 248 ? -6.102 17.234 29.844 1 94.69 248 GLN B O 1
ATOM 5395 N N . LEU B 1 249 ? -7.359 15.391 29.609 1 95.38 249 LEU B N 1
ATOM 5396 C CA . LEU B 1 249 ? -6.832 15.117 28.266 1 95.38 249 LEU B CA 1
ATOM 5397 C C . LEU B 1 249 ? -7.238 16.203 27.281 1 95.38 249 LEU B C 1
ATOM 5399 O O . LEU B 1 249 ? -6.445 16.594 26.422 1 95.38 249 LEU B O 1
ATOM 5403 N N . LEU B 1 250 ? -8.43 16.688 27.453 1 95.44 250 LEU B N 1
ATOM 5404 C CA . LEU B 1 250 ? -8.906 17.766 26.609 1 95.44 250 LEU B CA 1
ATOM 5405 C C . LEU B 1 250 ? -8.078 19.031 26.812 1 95.44 250 LEU B C 1
ATOM 5407 O O . LEU B 1 250 ? -7.73 19.719 25.844 1 95.44 250 LEU B O 1
ATOM 5411 N N . TRP B 1 251 ? -7.805 19.328 28.016 1 96.56 251 TRP B N 1
ATOM 5412 C CA . TRP B 1 251 ? -7.008 20.516 28.312 1 96.56 251 TRP B CA 1
ATOM 5413 C C . TRP B 1 251 ? -5.59 20.375 27.781 1 96.56 251 TRP B C 1
ATOM 5415 O O . TRP B 1 251 ? -5.012 21.328 27.266 1 96.56 251 TRP B O 1
ATOM 5425 N N . SER B 1 252 ? -5.016 19.172 27.906 1 97.06 252 SER B N 1
ATOM 5426 C CA . SER B 1 252 ? -3.701 18.906 27.328 1 97.06 252 SER B CA 1
ATOM 5427 C C . SER B 1 252 ? -3.715 19.094 25.812 1 97.06 252 SER B C 1
ATOM 5429 O O . SER B 1 252 ? -2.764 19.625 25.234 1 97.06 252 SER B O 1
ATOM 5431 N N . CYS B 1 253 ? -4.754 18.625 25.234 1 97.19 253 CYS B N 1
ATOM 5432 C CA . CYS B 1 253 ? -4.914 18.781 23.797 1 97.19 253 CYS B CA 1
ATOM 5433 C C . CYS B 1 253 ? -4.961 20.25 23.406 1 97.19 253 CYS B C 1
ATOM 5435 O O . CYS B 1 253 ? -4.305 20.672 22.453 1 97.19 253 CYS B O 1
ATOM 5437 N N . LEU B 1 254 ? -5.719 21.016 24.172 1 97.44 254 LEU B N 1
ATOM 5438 C CA . LEU B 1 254 ? -5.852 22.453 23.953 1 97.44 254 LEU B CA 1
ATOM 5439 C C . LEU B 1 254 ? -4.496 23.141 24.047 1 97.44 254 LEU B C 1
ATOM 5441 O O . LEU B 1 254 ? -4.164 24 23.219 1 97.44 254 LEU B O 1
ATOM 5445 N N . ARG B 1 255 ? -3.75 22.766 24.984 1 97.25 255 ARG B N 1
ATOM 5446 C CA . ARG B 1 255 ? -2.436 23.375 25.188 1 97.25 255 ARG B CA 1
ATOM 5447 C C . ARG B 1 255 ? -1.493 23.031 24.031 1 97.25 255 ARG B C 1
ATOM 5449 O O . ARG B 1 255 ? -0.719 23.875 23.578 1 97.25 255 ARG B O 1
ATOM 5456 N N . SER B 1 256 ? -1.519 21.797 23.625 1 97.62 256 SER B N 1
ATOM 5457 C CA . SER B 1 256 ? -0.695 21.391 22.484 1 97.62 256 SER B CA 1
ATOM 5458 C C . SER B 1 256 ? -1.074 22.156 21.219 1 97.62 256 SER B C 1
ATOM 5460 O O . SER B 1 256 ? -0.202 22.562 20.453 1 97.62 256 SER B O 1
ATOM 5462 N N . LEU B 1 257 ? -2.35 22.328 21 1 96.94 257 LEU B N 1
ATOM 5463 C CA . LEU B 1 257 ? -2.828 23.078 19.859 1 96.94 257 LEU B CA 1
ATOM 5464 C C . LEU B 1 257 ? -2.365 24.531 19.922 1 96.94 257 LEU B C 1
ATOM 5466 O O . LEU B 1 257 ? -1.862 25.078 18.938 1 96.94 257 LEU B O 1
ATOM 5470 N N . LYS B 1 258 ? -2.586 25.094 21.062 1 96.88 258 LYS B N 1
ATOM 5471 C CA . LYS B 1 258 ? -2.162 26.484 21.25 1 96.88 258 LYS B CA 1
ATOM 5472 C C . LYS B 1 258 ? -0.676 26.641 20.938 1 96.88 258 LYS B C 1
ATOM 5474 O O . LYS B 1 258 ? -0.286 27.547 20.203 1 96.88 258 LYS B O 1
ATOM 5479 N N . THR B 1 259 ? 0.113 25.781 21.516 1 95.94 259 THR B N 1
ATOM 5480 C CA . THR B 1 259 ? 1.556 25.844 21.297 1 95.94 259 THR B CA 1
ATOM 5481 C C . THR B 1 259 ? 1.897 25.656 19.828 1 95.94 259 THR B C 1
ATOM 5483 O O . THR B 1 259 ? 2.803 26.297 19.297 1 95.94 259 THR B O 1
ATOM 5486 N N . PHE B 1 260 ? 1.297 24.75 19.156 1 94.62 260 PHE B N 1
ATOM 5487 C CA . PHE B 1 260 ? 1.503 24.5 17.734 1 94.62 260 PHE B CA 1
ATOM 5488 C C . PHE B 1 260 ? 1.229 25.766 16.922 1 94.62 260 PHE B C 1
ATOM 5490 O O . PHE B 1 260 ? 2.033 26.141 16.078 1 94.62 260 PHE B O 1
ATOM 5497 N N . PHE B 1 261 ? 0.084 26.422 17.203 1 92.62 261 PHE B N 1
ATOM 5498 C CA . PHE B 1 261 ? -0.289 27.609 16.453 1 92.62 261 PHE B CA 1
ATOM 5499 C C . PHE B 1 261 ? 0.646 28.766 16.766 1 92.62 261 PHE B C 1
ATOM 5501 O O . PHE B 1 261 ? 1.011 29.547 15.883 1 92.62 261 PHE B O 1
ATOM 5508 N N . ASP B 1 262 ? 1.032 28.891 18.016 1 91.69 262 ASP B N 1
ATOM 5509 C CA . ASP B 1 262 ? 1.998 29.922 18.375 1 91.69 262 ASP B CA 1
ATOM 5510 C C . ASP B 1 262 ? 3.312 29.734 17.625 1 91.69 262 ASP B C 1
ATOM 5512 O O . ASP B 1 262 ? 3.885 30.703 17.109 1 91.69 262 ASP B O 1
ATOM 5516 N N . LEU B 1 263 ? 3.727 28.516 17.594 1 87.94 263 LEU B N 1
ATOM 5517 C CA . LEU B 1 263 ? 4.969 28.203 16.891 1 87.94 263 LEU B CA 1
ATOM 5518 C C . LEU B 1 263 ? 4.859 28.547 15.414 1 87.94 263 LEU B C 1
ATOM 5520 O O . LEU B 1 263 ? 5.809 29.047 14.812 1 87.94 263 LEU B O 1
ATOM 5524 N N . ARG B 1 264 ? 3.809 28.266 14.805 1 83.31 264 ARG B N 1
ATOM 5525 C CA . ARG B 1 264 ? 3.594 28.453 13.375 1 83.31 264 ARG B CA 1
ATOM 5526 C C . ARG B 1 264 ? 3.555 29.938 13.031 1 83.31 264 ARG B C 1
ATOM 5528 O O . ARG B 1 264 ? 4.066 30.359 11.984 1 83.31 264 ARG B O 1
ATOM 5535 N N . PHE B 1 265 ? 3.018 30.766 13.836 1 84.44 265 PHE B N 1
ATOM 5536 C CA . PHE B 1 265 ? 2.789 32.156 13.469 1 84.44 265 PHE B CA 1
ATOM 5537 C C . PHE B 1 265 ? 3.863 33.062 14.062 1 84.44 265 PHE B C 1
ATOM 5539 O O . PHE B 1 265 ? 4.047 34.188 13.625 1 84.44 265 PHE B O 1
ATOM 5546 N N . ASP B 1 266 ? 4.547 32.594 15.07 1 79.69 266 ASP B N 1
ATOM 5547 C CA . ASP B 1 266 ? 5.625 33.375 15.648 1 79.69 266 ASP B CA 1
ATOM 5548 C C . ASP B 1 266 ? 6.793 33.5 14.68 1 79.69 266 ASP B C 1
ATOM 5550 O O . ASP B 1 266 ? 7.473 34.531 14.648 1 79.69 266 ASP B O 1
ATOM 5554 N N . HIS B 1 267 ? 7.117 32.562 13.953 1 69.44 267 HIS B N 1
ATOM 5555 C CA . HIS B 1 267 ? 8.25 32.562 13.039 1 69.44 267 HIS B CA 1
ATOM 5556 C C . HIS B 1 267 ? 7.789 32.469 11.586 1 69.44 267 HIS B C 1
ATOM 5558 O O . HIS B 1 267 ? 8.344 31.719 10.789 1 69.44 267 HIS B O 1
ATOM 5564 N N . ARG B 1 268 ? 6.746 33.281 11.32 1 66.62 268 ARG B N 1
ATOM 5565 C CA . ARG B 1 268 ? 6.184 33.188 9.984 1 66.62 268 ARG B CA 1
ATOM 5566 C C . ARG B 1 268 ? 7.137 33.75 8.938 1 66.62 268 ARG B C 1
ATOM 5568 O O . ARG B 1 268 ? 7.734 34.812 9.141 1 66.62 268 ARG B O 1
ATOM 5575 N N . GLU B 1 269 ? 7.754 32.906 8.227 1 62.62 269 GLU B N 1
ATOM 5576 C CA . GLU B 1 269 ? 8.57 33.312 7.086 1 62.62 269 GLU B CA 1
ATOM 5577 C C . GLU B 1 269 ? 7.785 33.219 5.781 1 62.62 269 GLU B C 1
ATOM 5579 O O . GLU B 1 269 ? 7.484 32.125 5.297 1 62.62 269 GLU B O 1
ATOM 5584 N N . LEU B 1 270 ? 7.289 34.312 5.367 1 59.28 270 LEU B N 1
ATOM 5585 C CA . LEU B 1 270 ? 6.453 34.375 4.172 1 59.28 270 LEU B CA 1
ATOM 5586 C C . LEU B 1 270 ? 7.305 34.281 2.91 1 59.28 270 LEU B C 1
ATOM 5588 O O . LEU B 1 270 ? 6.785 34.031 1.826 1 59.28 270 LEU B O 1
ATOM 5592 N N . GLU B 1 271 ? 8.562 34.594 3.119 1 56.41 271 GLU B N 1
ATOM 5593 C CA . GLU B 1 271 ? 9.406 34.594 1.932 1 56.41 271 GLU B CA 1
ATOM 5594 C C . GLU B 1 271 ? 9.805 33.156 1.557 1 56.41 271 GLU B C 1
ATOM 5596 O O . GLU B 1 271 ? 10.016 32.844 0.381 1 56.41 271 GLU B O 1
ATOM 5601 N N . ARG B 1 272 ? 10.164 32.438 2.539 1 54.72 272 ARG B N 1
ATOM 5602 C CA . ARG B 1 272 ? 10.57 31.047 2.256 1 54.72 272 ARG B CA 1
ATOM 5603 C C . ARG B 1 272 ? 9.539 30.062 2.77 1 54.72 272 ARG B C 1
ATOM 5605 O O . ARG B 1 272 ? 9.438 29.828 3.977 1 54.72 272 ARG B O 1
ATOM 5612 N N . PRO B 1 273 ? 8.578 29.781 1.911 1 52.84 273 PRO B N 1
ATOM 5613 C CA . PRO B 1 273 ? 7.477 28.938 2.396 1 52.84 273 PRO B CA 1
ATOM 5614 C C . PRO B 1 273 ? 7.961 27.703 3.137 1 52.84 273 PRO B C 1
ATOM 5616 O O . PRO B 1 273 ? 8.438 26.75 2.508 1 52.84 273 PRO B O 1
ATOM 5619 N N . ARG B 1 274 ? 8.75 27.938 4.18 1 48.03 274 ARG B N 1
ATOM 5620 C CA . ARG B 1 274 ? 9.289 26.812 4.941 1 48.03 274 ARG B CA 1
ATOM 5621 C C . ARG B 1 274 ? 8.234 25.734 5.121 1 48.03 274 ARG B C 1
ATOM 5623 O O . ARG B 1 274 ? 8.562 24.547 5.129 1 48.03 274 ARG B O 1
ATOM 5630 N N . PHE B 1 275 ? 6.891 26.125 5.582 1 46.34 275 PHE B N 1
ATOM 5631 C CA . PHE B 1 275 ? 5.934 25.188 6.148 1 46.34 275 PHE B CA 1
ATOM 5632 C C . PHE B 1 275 ? 4.98 24.672 5.074 1 46.34 275 PHE B C 1
ATOM 5634 O O . PHE B 1 275 ? 3.99 24 5.383 1 46.34 275 PHE B O 1
ATOM 5641 N N . LEU B 1 276 ? 4.988 25.297 3.959 1 47.41 276 LEU B N 1
ATOM 5642 C CA . LEU B 1 276 ? 3.871 25.094 3.045 1 47.41 276 LEU B CA 1
ATOM 5643 C C . LEU B 1 276 ? 3.824 23.641 2.564 1 47.41 276 LEU B C 1
ATOM 5645 O O . LEU B 1 276 ? 2.746 23.109 2.299 1 47.41 276 LEU B O 1
ATOM 5649 N N . CYS B 1 277 ? 4.859 23.016 2.43 1 52.78 277 CYS B N 1
ATOM 5650 C CA . CYS B 1 277 ? 4.598 21.766 1.703 1 52.78 277 CYS B CA 1
ATOM 5651 C C . CYS B 1 277 ? 3.881 20.766 2.588 1 52.78 277 CYS B C 1
ATOM 5653 O O . CYS B 1 277 ? 2.912 21.094 3.268 1 52.78 277 CYS B O 1
ATOM 5655 N N . MET B 1 278 ? 4.508 19.781 3.111 1 54.09 278 MET B N 1
ATOM 5656 C CA . MET B 1 278 ? 3.893 18.625 3.775 1 54.09 278 MET B CA 1
ATOM 5657 C C . MET B 1 278 ? 3.32 19.031 5.129 1 54.09 278 MET B C 1
ATOM 5659 O O . MET B 1 278 ? 2.342 18.438 5.594 1 54.09 278 MET B O 1
ATOM 5663 N N . SER B 1 279 ? 3.551 20.328 5.566 1 61.06 279 SER B N 1
ATOM 5664 C CA . SER B 1 279 ? 3.092 20.812 6.863 1 61.06 279 SER B CA 1
ATOM 5665 C C . SER B 1 279 ? 1.677 21.359 6.777 1 61.06 279 SER B C 1
ATOM 5667 O O . SER B 1 279 ? 1.017 21.562 7.801 1 61.06 279 SER B O 1
ATOM 5669 N N . ALA B 1 280 ? 1.153 21.359 5.59 1 72.38 280 ALA B N 1
ATOM 5670 C CA . ALA B 1 280 ? -0.207 21.859 5.395 1 72.38 280 ALA B CA 1
ATOM 5671 C C . ALA B 1 280 ? -1.234 20.875 5.93 1 72.38 280 ALA B C 1
ATOM 5673 O O . ALA B 1 280 ? -2.24 21.266 6.523 1 72.38 280 ALA B O 1
ATOM 5674 N N . THR B 1 281 ? -0.95 19.625 5.773 1 80.31 281 THR B N 1
ATOM 5675 C CA . THR B 1 281 ? -1.882 18.609 6.262 1 80.31 281 THR B CA 1
ATOM 5676 C C . THR B 1 281 ? -1.979 18.656 7.785 1 80.31 281 THR B C 1
ATOM 5678 O O . THR B 1 281 ? -3.062 18.484 8.352 1 80.31 281 THR B O 1
ATOM 5681 N N . GLU B 1 282 ? -0.869 18.922 8.359 1 86.44 282 GLU B N 1
ATOM 5682 C CA . GLU B 1 282 ? -0.86 19.016 9.82 1 86.44 282 GLU B CA 1
ATOM 5683 C C . GLU B 1 282 ? -1.626 20.25 10.289 1 86.44 282 GLU B C 1
ATOM 5685 O O . GLU B 1 282 ? -2.316 20.219 11.305 1 86.44 282 GLU B O 1
ATOM 5690 N N . PHE B 1 283 ? -1.477 21.281 9.57 1 84.62 283 PHE B N 1
ATOM 5691 C CA . PHE B 1 283 ? -2.191 22.5 9.93 1 84.62 283 PHE B CA 1
ATOM 5692 C C . PHE B 1 283 ? -3.699 22.297 9.828 1 84.62 283 PHE B C 1
ATOM 5694 O O . PHE B 1 283 ? -4.441 22.672 10.734 1 84.62 283 PHE B O 1
ATOM 5701 N N . VAL B 1 284 ? -4.105 21.75 8.773 1 83.75 284 VAL B N 1
ATOM 5702 C CA . VAL B 1 284 ? -5.531 21.5 8.578 1 83.75 284 VAL B CA 1
ATOM 5703 C C . VAL B 1 284 ? -6.055 20.594 9.695 1 83.75 284 VAL B C 1
ATOM 5705 O O . VAL B 1 284 ? -7.105 20.875 10.281 1 83.75 284 VAL B O 1
ATOM 5708 N N . TYR B 1 285 ? -5.355 19.609 9.945 1 88.31 285 TYR B N 1
ATOM 5709 C CA . TYR B 1 285 ? -5.73 18.672 10.992 1 88.31 285 TYR B CA 1
ATOM 5710 C C . TYR B 1 285 ? -5.867 19.375 12.336 1 88.31 285 TYR B C 1
ATOM 5712 O O . TYR B 1 285 ? -6.848 19.172 13.062 1 88.31 285 TYR B O 1
ATOM 5720 N N . THR B 1 286 ? -4.926 20.172 12.656 1 91.31 286 THR B N 1
ATOM 5721 C CA . THR B 1 286 ? -4.918 20.844 13.953 1 91.31 286 THR B CA 1
ATOM 5722 C C . THR B 1 286 ? -6.02 21.906 14.023 1 91.31 286 THR B C 1
ATOM 5724 O O . THR B 1 286 ? -6.59 22.141 15.094 1 91.31 286 THR B O 1
ATOM 5727 N N . VAL B 1 287 ? -6.297 22.516 12.961 1 89.5 287 VAL B N 1
ATOM 5728 C CA . VAL B 1 287 ? -7.395 23.469 12.93 1 89.5 287 VAL B CA 1
ATOM 5729 C C . VAL B 1 287 ? -8.719 22.75 13.188 1 89.5 287 VAL B C 1
ATOM 5731 O O . VAL B 1 287 ? -9.547 23.219 13.969 1 89.5 287 VAL B O 1
ATOM 5734 N N . ILE B 1 288 ? -8.867 21.656 12.578 1 87.88 288 ILE B N 1
ATOM 5735 C CA . ILE B 1 288 ? -10.078 20.875 12.773 1 87.88 288 ILE B CA 1
ATOM 5736 C C . ILE B 1 288 ? -10.195 20.453 14.242 1 87.88 288 ILE B C 1
ATOM 5738 O O . ILE B 1 288 ? -11.266 20.578 14.844 1 87.88 288 ILE B O 1
ATOM 5742 N N . ALA B 1 289 ? -9.141 19.938 14.758 1 90.25 289 ALA B N 1
ATOM 5743 C CA . ALA B 1 289 ? -9.125 19.578 16.172 1 90.25 289 ALA B CA 1
ATOM 5744 C C . ALA B 1 289 ? -9.445 20.781 17.047 1 90.25 289 ALA B C 1
ATOM 5746 O O . ALA B 1 289 ? -10.18 20.656 18.031 1 90.25 289 ALA B O 1
ATOM 5747 N N . GLY B 1 290 ? -8.875 21.906 16.688 1 91.69 290 GLY B N 1
ATOM 5748 C CA . GLY B 1 290 ? -9.148 23.141 17.406 1 91.69 290 GLY B CA 1
ATOM 5749 C C . GLY B 1 290 ? -10.609 23.547 17.375 1 91.69 290 GLY B C 1
ATOM 5750 O O . GLY B 1 290 ? -11.18 23.922 18.391 1 91.69 290 GLY B O 1
ATOM 5751 N N . ILE B 1 291 ? -11.195 23.438 16.266 1 88.56 291 ILE B N 1
ATOM 5752 C CA . ILE B 1 291 ? -12.609 23.75 16.109 1 88.56 291 ILE B CA 1
ATOM 5753 C C . ILE B 1 291 ? -13.445 22.844 16.984 1 88.56 291 ILE B C 1
ATOM 5755 O O . ILE B 1 291 ? -14.367 23.297 17.672 1 88.56 291 ILE B O 1
ATOM 5759 N N . LYS B 1 292 ? -13.148 21.594 16.984 1 87.69 292 LYS B N 1
ATOM 5760 C CA . LYS B 1 292 ? -13.883 20.625 17.797 1 87.69 292 LYS B CA 1
ATOM 5761 C C . LYS B 1 292 ? -13.766 20.938 19.281 1 87.69 292 LYS B C 1
ATOM 5763 O O . LYS B 1 292 ? -14.742 20.844 20.031 1 87.69 292 LYS B O 1
ATOM 5768 N N . ILE B 1 293 ? -12.609 21.328 19.672 1 90.75 293 ILE B N 1
ATOM 5769 C CA . ILE B 1 293 ? -12.344 21.562 21.078 1 90.75 293 ILE B CA 1
ATOM 5770 C C . ILE B 1 293 ? -13.117 22.812 21.531 1 90.75 293 ILE B C 1
ATOM 5772 O O . ILE B 1 293 ? -13.633 22.844 22.656 1 90.75 293 ILE B O 1
ATOM 5776 N N . VAL B 1 294 ? -13.242 23.766 20.719 1 87.19 294 VAL B N 1
ATOM 5777 C CA . VAL B 1 294 ? -13.82 25.047 21.125 1 87.19 294 VAL B CA 1
ATOM 5778 C C . VAL B 1 294 ? -15.336 25 20.984 1 87.19 294 VAL B C 1
ATOM 5780 O O . VAL B 1 294 ? -16.047 25.906 21.438 1 87.19 294 VAL B O 1
ATOM 5783 N N . THR B 1 295 ? -15.836 23.906 20.391 1 84 295 THR B N 1
ATOM 5784 C CA . THR B 1 295 ? -17.281 23.766 20.234 1 84 295 THR B CA 1
ATOM 5785 C C . THR B 1 295 ? -17.812 22.578 21.031 1 84 295 THR B C 1
ATOM 5787 O O . THR B 1 295 ? -19 22.281 20.984 1 84 295 THR B O 1
ATOM 5790 N N . LEU B 1 296 ? -16.969 21.922 21.672 1 85.81 296 LEU B N 1
ATOM 5791 C CA . LEU B 1 296 ? -17.328 20.703 22.391 1 85.81 296 LEU B CA 1
ATOM 5792 C C . LEU B 1 296 ? -18.234 21.031 23.578 1 85.81 296 LEU B C 1
ATOM 5794 O O . LEU B 1 296 ? -17.953 21.953 24.344 1 85.81 296 LEU B O 1
ATOM 5798 N N . GLN B 1 297 ? -19.344 20.266 23.656 1 84.19 297 GLN B N 1
ATOM 5799 C CA . GLN B 1 297 ? -20.234 20.406 24.797 1 84.19 297 GLN B CA 1
ATOM 5800 C C . GLN B 1 297 ? -20.125 19.203 25.734 1 84.19 297 GLN B C 1
ATOM 5802 O O . GLN B 1 297 ? -20.5 18.094 25.375 1 84.19 297 GLN B O 1
ATOM 5807 N N . LEU B 1 298 ? -19.562 19.438 26.828 1 85 298 LEU B N 1
ATOM 58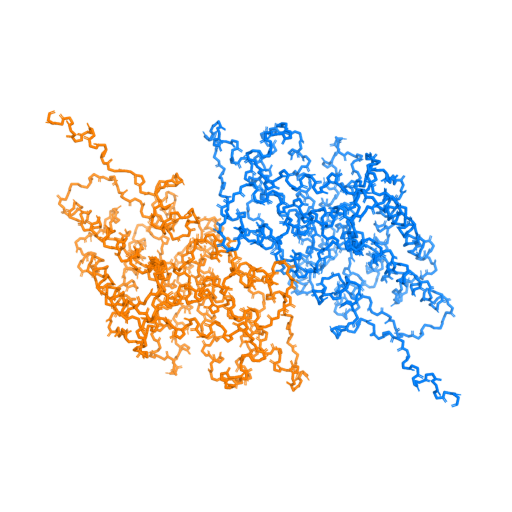08 C CA . LEU B 1 298 ? -19.328 18.422 27.859 1 85 298 LEU B CA 1
ATOM 5809 C C . LEU B 1 298 ? -19.406 19.047 29.25 1 85 298 LEU B C 1
ATOM 5811 O O . LEU B 1 298 ? -18.938 20.156 29.469 1 85 298 LEU B O 1
ATOM 5815 N N . PRO B 1 299 ? -20.125 18.25 30.172 1 88 299 PRO B N 1
ATOM 5816 C CA . PRO B 1 299 ? -20.156 18.781 31.531 1 88 299 PRO B CA 1
ATOM 5817 C C . PRO B 1 299 ? -18.781 19.094 32.094 1 88 299 PRO B C 1
ATOM 5819 O O . PRO B 1 299 ? -17.859 18.281 31.984 1 88 299 PRO B O 1
ATOM 5822 N N . GLY B 1 300 ? -18.578 20.297 32.594 1 90.75 300 GLY B N 1
ATOM 5823 C CA . GLY B 1 300 ? -17.297 20.703 33.156 1 90.75 300 GLY B CA 1
ATOM 5824 C C . GLY B 1 300 ? -16.391 21.406 32.188 1 90.75 300 GLY B C 1
ATOM 5825 O O . GLY B 1 300 ? -15.391 22.016 32.562 1 90.75 300 GLY B O 1
ATOM 5826 N N . TRP B 1 301 ? -16.734 21.266 30.922 1 92.19 301 TRP B N 1
ATOM 5827 C CA . TRP B 1 301 ? -15.945 21.922 29.891 1 92.19 301 TRP B CA 1
ATOM 5828 C C . TRP B 1 301 ? -16.453 23.328 29.625 1 92.19 301 TRP B C 1
ATOM 5830 O O . TRP B 1 301 ? -17.422 23.516 28.891 1 92.19 301 TRP B O 1
ATOM 5840 N N . ASN B 1 302 ? -15.797 24.344 30.188 1 91.19 302 ASN B N 1
ATOM 5841 C CA . ASN B 1 302 ? -16.219 25.734 30.125 1 91.19 302 ASN B CA 1
ATOM 5842 C C . ASN B 1 302 ? -15.703 26.422 28.859 1 91.19 302 ASN B C 1
ATOM 5844 O O . ASN B 1 302 ? -14.523 26.766 28.781 1 91.19 302 ASN B O 1
ATOM 5848 N N . LEU B 1 303 ? -16.484 26.75 28.031 1 89.56 303 LEU B N 1
ATOM 5849 C CA . LEU B 1 303 ? -16.125 27.266 26.719 1 89.56 303 LEU B CA 1
ATOM 5850 C C . LEU B 1 303 ? -15.516 28.672 26.844 1 89.56 303 LEU B C 1
ATOM 5852 O O . LEU B 1 303 ? -14.688 29.062 26.016 1 89.56 303 LEU B O 1
ATOM 5856 N N . VAL B 1 304 ? -15.938 29.422 27.797 1 89.19 304 VAL B N 1
ATOM 5857 C CA . VAL B 1 304 ? -15.375 30.766 27.984 1 89.19 304 VAL B CA 1
ATOM 5858 C C . VAL B 1 304 ? -13.883 30.656 28.297 1 89.19 304 VAL B C 1
ATOM 5860 O O . VAL B 1 304 ? -13.078 31.391 27.719 1 89.19 304 VAL B O 1
ATOM 5863 N N . ASN B 1 305 ? -13.578 29.734 29.172 1 91.94 305 ASN B N 1
ATOM 5864 C CA . ASN B 1 305 ? -12.172 29.5 29.5 1 91.94 305 ASN B CA 1
ATOM 5865 C C . ASN B 1 305 ? -11.391 28.969 28.312 1 91.94 305 ASN B C 1
ATOM 5867 O O . ASN B 1 305 ? -10.242 29.344 28.094 1 91.94 305 ASN B O 1
ATOM 5871 N N . VAL B 1 306 ? -11.992 28.094 27.578 1 93.88 306 VAL B N 1
ATOM 5872 C CA . VAL B 1 306 ? -11.359 27.469 26.438 1 93.88 306 VAL B CA 1
ATOM 5873 C C . VAL B 1 306 ? -11.062 28.516 25.359 1 93.88 306 VAL B C 1
ATOM 5875 O O . VAL B 1 306 ? -9.961 28.562 24.812 1 93.88 306 VAL B O 1
ATOM 5878 N N . HIS B 1 307 ? -12.047 29.406 25.141 1 89.94 307 HIS B N 1
ATOM 5879 C CA . HIS B 1 307 ? -11.875 30.453 24.156 1 89.94 307 HIS B CA 1
ATOM 5880 C C . HIS B 1 307 ? -10.797 31.453 24.578 1 89.94 307 HIS B C 1
ATOM 5882 O O . HIS B 1 307 ? -10.109 32.031 23.734 1 89.94 307 HIS B O 1
ATOM 5888 N N . GLY B 1 308 ? -10.703 31.641 25.812 1 91.38 308 GLY B N 1
ATOM 5889 C CA . GLY B 1 308 ? -9.656 32.5 26.328 1 91.38 308 GLY B CA 1
ATOM 5890 C C . GLY B 1 308 ? -8.266 31.938 26.109 1 91.38 308 GLY B C 1
ATOM 5891 O O . GLY B 1 308 ? -7.305 32.688 25.938 1 91.38 308 GLY B O 1
ATOM 5892 N N . GLU B 1 309 ? -8.125 30.672 26.078 1 93.94 309 GLU B N 1
ATOM 5893 C CA . GLU B 1 309 ? -6.844 30 25.891 1 93.94 309 GLU B CA 1
ATOM 5894 C C . GLU B 1 309 ? -6.477 29.922 24.406 1 93.94 309 GLU B C 1
ATOM 5896 O O . GLU B 1 309 ? -5.312 30.062 24.047 1 93.94 309 GLU B O 1
ATOM 5901 N N . LEU B 1 310 ? -7.453 29.625 23.609 1 95.25 310 LEU B N 1
ATOM 5902 C CA . LEU B 1 310 ? -7.219 29.453 22.172 1 95.25 310 LEU B CA 1
ATOM 5903 C C . LEU B 1 310 ? -8.336 30.094 21.359 1 95.25 310 LEU B C 1
ATOM 5905 O O . LEU B 1 310 ? -9.492 29.672 21.438 1 95.25 310 LEU B O 1
ATOM 5909 N N . ASP B 1 311 ? -8.016 31.109 20.641 1 94.12 311 ASP B N 1
ATOM 5910 C CA . ASP B 1 311 ? -8.945 31.734 19.688 1 94.12 311 ASP B CA 1
ATOM 5911 C C . ASP B 1 311 ? -8.758 31.172 18.281 1 94.12 311 ASP B C 1
ATOM 5913 O O . ASP B 1 311 ? -8.008 31.734 17.484 1 94.12 311 ASP B O 1
ATOM 5917 N N . ILE B 1 312 ? -9.508 30.156 17.953 1 92.38 312 ILE B N 1
ATOM 5918 C CA . ILE B 1 312 ? -9.359 29.438 16.703 1 92.38 312 ILE B CA 1
ATOM 5919 C C . ILE B 1 312 ? -9.75 30.359 15.539 1 92.38 312 ILE B C 1
ATOM 5921 O O . ILE B 1 312 ? -9.242 30.203 14.422 1 92.38 312 ILE B O 1
ATOM 5925 N N . VAL B 1 313 ? -10.656 31.25 15.758 1 92 313 VAL B N 1
ATOM 5926 C CA . VAL B 1 313 ? -11.078 32.188 14.719 1 92 313 VAL B CA 1
ATOM 5927 C C . VAL B 1 313 ? -9.914 33.094 14.344 1 92 313 VAL B C 1
ATOM 5929 O O . VAL B 1 313 ? -9.672 33.344 13.164 1 92 313 VAL B O 1
ATOM 5932 N N . GLU B 1 314 ? -9.297 33.531 15.344 1 93.81 314 GLU B N 1
ATOM 5933 C CA . GLU B 1 314 ? -8.133 34.375 15.094 1 93.81 314 GLU B CA 1
ATOM 5934 C C . GLU B 1 314 ? -7.039 33.594 14.367 1 93.81 314 GLU B C 1
ATOM 5936 O O . GLU B 1 314 ? -6.371 34.125 13.484 1 93.81 314 GLU B O 1
ATOM 5941 N N . VAL B 1 315 ? -6.797 32.406 14.773 1 91.62 315 VAL B N 1
ATOM 5942 C CA . VAL B 1 315 ? -5.805 31.562 14.133 1 91.62 315 VAL B CA 1
ATOM 5943 C C . VAL B 1 315 ? -6.129 31.422 12.648 1 91.62 315 VAL B C 1
ATOM 5945 O O . VAL B 1 315 ? -5.25 31.562 11.797 1 91.62 315 VAL B O 1
ATOM 5948 N N . MET B 1 316 ? -7.348 31.078 12.32 1 90.44 316 MET B N 1
ATOM 5949 C CA . MET B 1 316 ? -7.777 30.906 10.938 1 90.44 316 MET B CA 1
ATOM 5950 C C . MET B 1 316 ? -7.656 32.219 10.156 1 90.44 316 MET B C 1
ATOM 5952 O O . MET B 1 316 ? -7.328 32.188 8.969 1 90.44 316 MET B O 1
ATOM 5956 N N . SER B 1 317 ? -7.926 33.344 10.859 1 91.88 317 SER B N 1
ATOM 5957 C CA . SER B 1 317 ? -7.793 34.625 10.219 1 91.88 317 SER B CA 1
ATOM 5958 C C . SER B 1 317 ? -6.34 34.938 9.859 1 91.88 317 SER B C 1
ATOM 5960 O O . SER B 1 317 ? -6.055 35.438 8.773 1 91.88 317 SER B O 1
ATOM 5962 N N . GLN B 1 318 ? -5.453 34.594 10.773 1 88.94 318 GLN B N 1
ATOM 5963 C CA . GLN B 1 318 ? -4.031 34.812 10.508 1 88.94 318 GLN B CA 1
ATOM 5964 C C . GLN B 1 318 ? -3.566 33.938 9.336 1 88.94 318 GLN B C 1
ATOM 5966 O O . GLN B 1 318 ? -2.816 34.406 8.477 1 88.94 318 GLN B O 1
ATOM 5971 N N . GLN B 1 319 ? -3.979 32.75 9.305 1 87.06 319 GLN B N 1
ATOM 5972 C CA . GLN B 1 319 ? -3.611 31.859 8.203 1 87.06 319 GLN B CA 1
ATOM 5973 C C . GLN B 1 319 ? -4.176 32.375 6.883 1 87.06 319 GLN B C 1
ATOM 5975 O O . GLN B 1 319 ? -3.508 32.281 5.848 1 87.06 319 GLN B O 1
ATOM 5980 N N . ALA B 1 320 ? -5.43 32.812 6.902 1 87.19 320 ALA B N 1
ATOM 5981 C CA . ALA B 1 320 ? -6.047 33.344 5.695 1 87.19 320 ALA B CA 1
ATOM 5982 C C . ALA B 1 320 ? -5.262 34.562 5.176 1 87.19 320 ALA B C 1
ATOM 5984 O O . ALA B 1 320 ? -5.066 34.719 3.967 1 87.19 320 ALA B O 1
ATOM 5985 N N . GLN B 1 321 ? -4.855 35.344 6.07 1 88.69 321 GLN B N 1
ATOM 5986 C CA . GLN B 1 321 ? -4.074 36.531 5.691 1 88.69 321 GLN B CA 1
ATOM 5987 C C . GLN B 1 321 ? -2.744 36.125 5.062 1 88.69 321 GLN B C 1
ATOM 5989 O O . GLN B 1 321 ? -2.332 36.688 4.051 1 88.69 321 GLN B O 1
ATOM 5994 N N . ASP B 1 322 ? -2.074 35.188 5.707 1 83.31 322 ASP B N 1
ATOM 5995 C CA . ASP B 1 322 ? -0.813 34.719 5.16 1 83.31 322 ASP B CA 1
ATOM 5996 C C . ASP B 1 322 ? -1.01 34.156 3.754 1 83.31 322 ASP B C 1
ATOM 5998 O O . ASP B 1 322 ? -0.196 34.375 2.861 1 83.31 322 ASP B O 1
ATOM 6002 N N . LEU B 1 323 ? -2.062 33.375 3.584 1 82.25 323 LEU B N 1
ATOM 6003 C CA . LEU B 1 323 ? -2.33 32.75 2.285 1 82.25 323 LEU B CA 1
ATOM 6004 C C . LEU B 1 323 ? -2.662 33.812 1.246 1 82.25 323 LEU B C 1
ATOM 6006 O O . LEU B 1 323 ? -2.309 33.688 0.073 1 82.25 323 LEU B O 1
ATOM 6010 N N . ASP B 1 324 ? -3.297 34.875 1.678 1 85.69 324 ASP B N 1
ATOM 6011 C CA . ASP B 1 324 ? -3.592 36 0.77 1 85.69 324 ASP B CA 1
ATOM 6012 C C . ASP B 1 324 ? -2.307 36.625 0.255 1 85.69 324 ASP B C 1
ATOM 6014 O O . ASP B 1 324 ? -2.205 36.969 -0.926 1 85.69 324 ASP B O 1
ATOM 6018 N N . ILE B 1 325 ? -1.42 36.781 1.111 1 84.19 325 ILE B N 1
ATOM 6019 C CA . ILE B 1 325 ? -0.138 37.344 0.743 1 84.19 325 ILE B CA 1
ATOM 6020 C C . ILE B 1 325 ? 0.582 36.438 -0.251 1 84.19 325 ILE B C 1
ATOM 6022 O O . ILE B 1 325 ? 1.127 36.906 -1.252 1 84.19 325 ILE B O 1
ATOM 6026 N N . ILE B 1 326 ? 0.562 35.219 -0 1 81.75 326 ILE B N 1
ATOM 6027 C CA . ILE B 1 326 ? 1.236 34.25 -0.87 1 81.75 326 ILE B CA 1
ATOM 6028 C C . ILE B 1 326 ? 0.566 34.25 -2.242 1 81.75 326 ILE B C 1
ATOM 6030 O O . ILE B 1 326 ? 1.245 34.219 -3.271 1 81.75 326 ILE B O 1
ATOM 6034 N N . VAL B 1 327 ? -0.759 34.219 -2.254 1 84.25 327 VAL B N 1
ATOM 6035 C CA . VAL B 1 327 ? -1.509 34.219 -3.506 1 84.25 327 VAL B CA 1
ATOM 6036 C C . VAL B 1 327 ? -1.161 35.469 -4.324 1 84.25 327 VAL B C 1
ATOM 6038 O O . VAL B 1 327 ? -0.984 35.375 -5.543 1 84.25 327 VAL B O 1
ATOM 6041 N N . GLN B 1 328 ? -1.081 36.562 -3.666 1 84.88 328 GLN B N 1
ATOM 6042 C CA . GLN B 1 328 ? -0.746 37.812 -4.352 1 84.88 328 GLN B CA 1
ATOM 6043 C C . GLN B 1 328 ? 0.665 37.75 -4.93 1 84.88 328 GLN B C 1
ATOM 6045 O O . GLN B 1 328 ? 0.9 38.219 -6.051 1 84.88 328 GLN B O 1
ATOM 6050 N N . ARG B 1 329 ? 1.542 37.188 -4.223 1 81.62 329 ARG B N 1
ATOM 6051 C CA . ARG B 1 329 ? 2.912 37.031 -4.699 1 81.62 329 ARG B CA 1
ATOM 6052 C C . ARG B 1 329 ? 2.984 36.062 -5.879 1 81.62 329 ARG B C 1
ATOM 6054 O O . ARG B 1 329 ? 3.771 36.281 -6.805 1 81.62 329 ARG B O 1
ATOM 6061 N N . ARG B 1 330 ? 2.23 35.062 -5.766 1 84.19 330 ARG B N 1
ATOM 6062 C CA . ARG B 1 330 ? 2.242 34.031 -6.789 1 84.19 330 ARG B CA 1
ATOM 6063 C C . ARG B 1 330 ? 1.626 34.531 -8.086 1 84.19 330 ARG B C 1
ATOM 6065 O O . ARG B 1 330 ? 1.917 34 -9.164 1 84.19 330 ARG B O 1
ATOM 6072 N N . LYS B 1 331 ? 0.667 35.438 -8.008 1 82.31 331 LYS B N 1
ATOM 6073 C CA . LYS B 1 331 ? 0.048 36 -9.195 1 82.31 331 LYS B CA 1
ATOM 6074 C C . LYS B 1 331 ? 1.046 36.875 -9.977 1 82.31 331 LYS B C 1
ATOM 6076 O O . LYS B 1 331 ? 0.994 36.906 -11.211 1 82.31 331 LYS B O 1
ATOM 6081 N N . HIS B 1 332 ? 1.746 37.562 -9.352 1 69.44 332 HIS B N 1
ATOM 6082 C CA . HIS B 1 332 ? 2.648 38.5 -10 1 69.44 332 HIS B CA 1
ATOM 6083 C C . HIS B 1 332 ? 3.926 37.812 -10.469 1 69.44 332 HIS B C 1
ATOM 6085 O O . HIS B 1 332 ? 4.664 38.344 -11.289 1 69.44 332 HIS B O 1
ATOM 6091 N N . GLY B 1 333 ? 3.801 36.438 -10.5 1 58.19 333 GLY B N 1
ATOM 6092 C CA . GLY B 1 333 ? 4.66 35.5 -11.203 1 58.19 333 GLY B CA 1
ATOM 6093 C C . GLY B 1 333 ? 6.082 35.469 -10.672 1 58.19 333 GLY B C 1
ATOM 6094 O O . GLY B 1 333 ? 6.316 35.094 -9.523 1 58.19 333 GLY B O 1
ATOM 6095 N N . ASN B 1 334 ? 7.203 35.688 -11.844 1 49.12 334 ASN B N 1
ATOM 6096 C CA . ASN B 1 334 ? 8.617 35.406 -12.078 1 49.12 334 ASN B CA 1
ATOM 6097 C C . ASN B 1 334 ? 9.508 36.25 -11.164 1 49.12 334 ASN B C 1
ATOM 6099 O O . ASN B 1 334 ? 9.438 37.469 -11.172 1 49.12 334 ASN B O 1
ATOM 6103 N N . MET B 1 335 ? 9.664 35.75 -10.195 1 43.44 335 MET B N 1
ATOM 6104 C CA . MET B 1 335 ? 10.773 36.562 -9.711 1 43.44 335 MET B CA 1
ATOM 6105 C C . MET B 1 335 ? 11.531 37.188 -10.875 1 43.44 335 MET B C 1
ATOM 6107 O O . MET B 1 335 ? 12.234 38.188 -10.703 1 43.44 335 MET B O 1
ATOM 6111 N N . LEU B 1 336 ? 11.867 36.25 -11.883 1 41.16 336 LEU B N 1
ATOM 6112 C CA . LEU B 1 336 ? 12.734 36.812 -12.898 1 41.16 336 LEU B CA 1
ATOM 6113 C C . LEU B 1 336 ? 11.961 37.781 -13.789 1 41.16 336 LEU B C 1
ATOM 6115 O O . LEU B 1 336 ? 12.523 38.344 -14.727 1 41.16 336 LEU B O 1
ATOM 6119 N N . GLY B 1 337 ? 10.883 38.406 -13.461 1 38.91 337 GLY B N 1
ATOM 6120 C CA . GLY B 1 337 ? 10.344 39.562 -14.172 1 38.91 337 GLY B CA 1
ATOM 6121 C C . GLY B 1 337 ? 9.945 39.219 -15.602 1 38.91 337 GLY B C 1
ATOM 6122 O O . GLY B 1 337 ? 9.891 40.125 -16.453 1 38.91 337 GLY B O 1
ATOM 6123 N N . THR B 1 338 ? 10.164 38.062 -16.172 1 39.12 338 THR B N 1
ATOM 6124 C CA . THR B 1 338 ? 9.969 38 -17.609 1 39.12 338 THR B CA 1
ATOM 6125 C C . THR B 1 338 ? 8.484 38 -17.953 1 39.12 338 THR B C 1
ATOM 6127 O O . THR B 1 338 ? 7.727 37.156 -17.438 1 39.12 338 THR B O 1
ATOM 6130 N N . ALA B 1 339 ? 7.941 39.094 -18.266 1 37.88 339 ALA B N 1
ATOM 6131 C CA . ALA B 1 339 ? 6.605 39.375 -18.766 1 37.88 339 ALA B CA 1
ATOM 6132 C C . ALA B 1 339 ? 6.184 38.375 -19.828 1 37.88 339 ALA B C 1
ATOM 6134 O O . ALA B 1 339 ? 6.996 37.938 -20.656 1 37.88 339 ALA B O 1
ATOM 6135 N N . THR B 1 340 ? 5.117 37.531 -19.625 1 45.66 340 THR B N 1
ATOM 6136 C CA . THR B 1 340 ? 4.547 36.75 -20.703 1 45.66 340 THR B CA 1
ATOM 6137 C C . THR B 1 340 ? 4.441 37.562 -21.984 1 45.66 340 THR B C 1
ATOM 6139 O O . THR B 1 340 ? 4.027 38.719 -21.953 1 45.66 340 THR B O 1
ATOM 6142 N N . PRO B 1 341 ? 5.047 37.25 -23.062 1 42.06 341 PRO B N 1
ATOM 6143 C CA . PRO B 1 341 ? 4.863 38.062 -24.266 1 42.06 341 PRO B CA 1
ATOM 6144 C C . PRO B 1 341 ? 3.391 38.344 -24.578 1 42.06 341 PRO B C 1
ATOM 6146 O O . PRO B 1 341 ? 2.537 37.5 -24.344 1 42.06 341 PRO B O 1
ATOM 6149 N N . ALA B 1 342 ? 2.918 39.688 -24.562 1 41.03 342 ALA B N 1
ATOM 6150 C CA . ALA B 1 342 ? 1.583 40.25 -24.781 1 41.03 342 ALA B CA 1
ATOM 6151 C C . ALA B 1 342 ? 0.802 39.406 -25.797 1 41.03 342 ALA B C 1
ATOM 6153 O O . ALA B 1 342 ? -0.425 39.5 -25.875 1 41.03 342 ALA B O 1
ATOM 6154 N N . GLY B 1 343 ? 1.316 38.938 -26.781 1 40.72 343 GLY B N 1
ATOM 6155 C CA . GLY B 1 343 ? 0.545 38.719 -28 1 40.72 343 GLY B CA 1
ATOM 6156 C C . GLY B 1 343 ? -0.276 37.438 -27.953 1 40.72 343 GLY B C 1
ATOM 6157 O O . GLY B 1 343 ? -1.094 37.188 -28.828 1 40.72 343 GLY B O 1
ATOM 6158 N N . ILE B 1 344 ? 0.269 36.25 -27.734 1 44.72 344 ILE B N 1
ATOM 6159 C CA . ILE B 1 344 ? -0.513 35.062 -28.031 1 44.72 344 ILE B CA 1
ATOM 6160 C C . ILE B 1 344 ? -1.506 34.812 -26.906 1 44.72 344 ILE B C 1
ATOM 6162 O O . ILE B 1 344 ? -1.127 34.75 -25.734 1 44.72 344 ILE B O 1
ATOM 6166 N N . PRO B 1 345 ? -2.77 34.969 -27.125 1 45.78 345 PRO B N 1
ATOM 6167 C CA . PRO B 1 345 ? -3.811 34.656 -26.141 1 45.78 345 PRO B CA 1
ATOM 6168 C C . PRO B 1 345 ? -3.533 33.344 -25.391 1 45.78 345 PRO B C 1
ATOM 6170 O O . PRO B 1 345 ? -3.477 32.281 -26 1 45.78 345 PRO B O 1
ATOM 6173 N N . THR B 1 346 ? -2.609 33.375 -24.547 1 51.94 346 THR B N 1
ATOM 6174 C CA . THR B 1 346 ? -2.414 32.156 -23.781 1 51.94 346 THR B CA 1
ATOM 6175 C C . THR B 1 346 ? -3.627 31.875 -22.891 1 51.94 346 THR B C 1
ATOM 6177 O O . THR B 1 346 ? -4.258 32.812 -22.391 1 51.94 346 THR B O 1
ATOM 6180 N N . PRO B 1 347 ? -4.312 30.734 -23.219 1 57.75 347 PRO B N 1
ATOM 6181 C CA . PRO B 1 347 ? -5.422 30.359 -22.344 1 57.75 347 PRO B CA 1
ATOM 6182 C C . PRO B 1 347 ? -5.152 30.703 -20.875 1 57.75 347 PRO B C 1
ATOM 6184 O O . PRO B 1 347 ? -4 30.719 -20.438 1 57.75 347 PRO B O 1
ATOM 6187 N N . PRO B 1 348 ? -6.133 31.406 -20.344 1 59.94 348 PRO B N 1
ATOM 6188 C CA . PRO B 1 348 ? -5.965 31.781 -18.938 1 59.94 348 PRO B CA 1
ATOM 6189 C C . PRO B 1 348 ? -5.406 30.641 -18.094 1 59.94 348 PRO B C 1
ATOM 6191 O O . PRO B 1 348 ? -5.773 29.469 -18.297 1 59.94 348 PRO B O 1
ATOM 6194 N N . PRO B 1 349 ? -4.371 31.016 -17.438 1 63.22 349 PRO B N 1
ATOM 6195 C CA . PRO B 1 349 ? -3.748 30 -16.594 1 63.22 349 PRO B CA 1
ATOM 6196 C C . PRO B 1 349 ? -4.73 29.344 -15.633 1 63.22 349 PRO B C 1
ATOM 6198 O O . PRO B 1 349 ? -5.738 29.953 -15.266 1 63.22 349 PRO B O 1
ATOM 6201 N N . PRO B 1 350 ? -4.633 28.062 -15.43 1 68.31 350 PRO B N 1
ATOM 6202 C CA . PRO B 1 350 ? -5.488 27.391 -14.445 1 68.31 350 PRO B CA 1
ATOM 6203 C C . PRO B 1 350 ? -5.492 28.094 -13.094 1 68.31 350 PRO B C 1
ATOM 6205 O O . PRO B 1 350 ? -4.52 28.766 -12.734 1 68.31 350 PRO B O 1
ATOM 6208 N N . PRO B 1 351 ? -6.664 28.172 -12.547 1 74.31 351 PRO B N 1
ATOM 6209 C CA . PRO B 1 351 ? -6.742 28.828 -11.234 1 74.31 351 PRO B CA 1
ATOM 6210 C C . PRO B 1 351 ? -5.738 28.25 -10.234 1 74.31 351 PRO B C 1
ATOM 6212 O O . PRO B 1 351 ? -5.473 27.047 -10.242 1 74.31 351 PRO B O 1
ATOM 6215 N N . ASP B 1 352 ? -5.113 29.188 -9.477 1 80.56 352 ASP B N 1
ATOM 6216 C CA . ASP B 1 352 ? -4.18 28.781 -8.43 1 80.56 352 ASP B CA 1
ATOM 6217 C C . ASP B 1 352 ? -4.906 28.062 -7.293 1 80.56 352 ASP B C 1
ATOM 6219 O O . ASP B 1 352 ? -5.832 28.609 -6.691 1 80.56 352 ASP B O 1
ATOM 6223 N N . PRO B 1 353 ? -4.527 26.875 -7.02 1 80.12 353 PRO B N 1
ATOM 6224 C CA . PRO B 1 353 ? -5.176 26.109 -5.949 1 80.12 353 PRO B CA 1
ATOM 6225 C C . PRO B 1 353 ? -5.176 26.844 -4.613 1 80.12 353 PRO B C 1
ATOM 6227 O O . PRO B 1 353 ? -6.078 26.641 -3.795 1 80.12 353 PRO B O 1
ATOM 6230 N N . PHE B 1 354 ? -4.277 27.828 -4.387 1 80.75 354 PHE B N 1
ATOM 6231 C CA . PHE B 1 354 ? -4.191 28.547 -3.129 1 80.75 354 PHE B CA 1
ATOM 6232 C C . PHE B 1 354 ? -5.348 29.547 -3.002 1 80.75 354 PHE B C 1
ATOM 6234 O O . PHE B 1 354 ? -5.777 29.859 -1.893 1 80.75 354 PHE B O 1
ATOM 6241 N N . GLU B 1 355 ? -5.816 29.938 -4.105 1 82.81 355 GLU B N 1
ATOM 6242 C CA . GLU B 1 355 ? -6.961 30.844 -4.062 1 82.81 355 GLU B CA 1
ATOM 6243 C C . GLU B 1 355 ? -8.203 30.141 -3.535 1 82.81 355 GLU B C 1
ATOM 6245 O O . GLU B 1 355 ? -8.961 30.703 -2.744 1 82.81 355 GLU B O 1
ATOM 6250 N N . ARG B 1 356 ? -8.344 29.016 -4.012 1 79.88 356 ARG B N 1
ATOM 6251 C CA . ARG B 1 356 ? -9.453 28.203 -3.529 1 79.88 356 ARG B CA 1
ATOM 6252 C C . ARG B 1 356 ? -9.297 27.891 -2.045 1 79.88 356 ARG B C 1
ATOM 6254 O O . ARG B 1 356 ? -10.273 27.922 -1.293 1 79.88 356 ARG B O 1
ATOM 6261 N N . LEU B 1 357 ? -8.094 27.609 -1.619 1 77.56 357 LEU B N 1
ATOM 6262 C CA . LEU B 1 357 ? -7.82 27.266 -0.228 1 77.56 357 LEU B CA 1
ATOM 6263 C C . LEU B 1 357 ? -8.125 28.453 0.692 1 77.56 357 LEU B C 1
ATOM 6265 O O . LEU B 1 357 ? -8.703 28.266 1.769 1 77.56 357 LEU B O 1
ATOM 6269 N N . VAL B 1 358 ? -7.766 29.609 0.267 1 82.56 358 VAL B N 1
ATOM 6270 C CA . VAL B 1 358 ? -8.008 30.797 1.08 1 82.56 358 VAL B CA 1
ATOM 6271 C C . VAL B 1 358 ? -9.508 31.047 1.202 1 82.56 358 VAL B C 1
ATOM 6273 O O . VAL B 1 358 ? -10.008 31.359 2.285 1 82.56 358 VAL B O 1
ATOM 6276 N N . ARG B 1 359 ? -10.188 30.922 0.109 1 84.12 359 ARG B N 1
ATOM 6277 C CA . ARG B 1 359 ? -11.625 31.125 0.118 1 84.12 359 ARG B CA 1
ATOM 6278 C C . ARG B 1 359 ? -12.32 30.141 1.053 1 84.12 359 ARG B C 1
ATOM 6280 O O . ARG B 1 359 ? -13.211 30.516 1.811 1 84.12 359 ARG B O 1
ATOM 6287 N N . GLN B 1 360 ? -11.891 28.953 1 1 79.25 360 GLN B N 1
ATOM 6288 C CA . GLN B 1 360 ? -12.469 27.922 1.85 1 79.25 360 GLN B CA 1
ATOM 6289 C C . GLN B 1 360 ? -12.156 28.188 3.322 1 79.25 360 GLN B C 1
ATOM 6291 O O . GLN B 1 360 ? -13.023 28 4.184 1 79.25 360 GLN B O 1
ATOM 6296 N N . LEU B 1 361 ? -10.938 28.547 3.557 1 83.06 361 LEU B N 1
ATOM 6297 C CA . LEU B 1 361 ? -10.531 28.844 4.926 1 83.06 361 LEU B CA 1
ATOM 6298 C C . LEU B 1 361 ? -11.344 30 5.5 1 83.06 361 LEU B C 1
ATOM 6300 O O . LEU B 1 361 ? -11.773 29.953 6.652 1 83.06 361 LEU B O 1
ATOM 6304 N N . LYS B 1 362 ? -11.594 30.984 4.73 1 87.81 362 LYS B N 1
ATOM 6305 C CA . LYS B 1 362 ? -12.375 32.125 5.168 1 87.81 362 LYS B CA 1
ATOM 6306 C C . LYS B 1 362 ? -13.828 31.734 5.418 1 87.81 362 LYS B C 1
ATOM 6308 O O . LYS B 1 362 ? -14.438 32.188 6.387 1 87.81 362 LYS B O 1
ATOM 6313 N N . ASN B 1 363 ? -14.32 30.922 4.559 1 83.12 363 ASN B N 1
ATOM 6314 C CA . ASN B 1 363 ? -15.688 30.453 4.738 1 83.12 363 ASN B CA 1
ATOM 6315 C C . ASN B 1 363 ? -15.836 29.672 6.039 1 83.12 363 ASN B C 1
ATOM 6317 O O . ASN B 1 363 ? -16.797 29.891 6.789 1 83.12 363 ASN B O 1
ATOM 6321 N N . VAL B 1 364 ? -14.906 28.781 6.266 1 81.81 364 VAL B N 1
ATOM 6322 C CA . VAL B 1 364 ? -14.953 27.984 7.484 1 81.81 364 VAL B CA 1
ATOM 6323 C C . VAL B 1 364 ? -14.766 28.891 8.703 1 81.81 364 VAL B C 1
ATOM 6325 O O . VAL B 1 364 ? -15.43 28.703 9.727 1 81.81 364 VAL B O 1
ATOM 6328 N N . ARG B 1 365 ? -13.844 29.766 8.602 1 88.25 365 ARG B N 1
ATOM 6329 C CA . ARG B 1 365 ? -13.609 30.719 9.688 1 88.25 365 ARG B CA 1
ATOM 6330 C C . ARG B 1 365 ? -14.898 31.438 10.062 1 88.25 365 ARG B C 1
ATOM 6332 O O . ARG B 1 365 ? -15.234 31.562 11.242 1 88.25 365 ARG B O 1
ATOM 6339 N N . ASP B 1 366 ? -15.656 31.875 9.117 1 87.06 366 ASP B N 1
ATOM 6340 C CA . ASP B 1 366 ? -16.875 32.625 9.359 1 87.06 366 ASP B CA 1
ATOM 6341 C C . ASP B 1 366 ? -17.953 31.734 9.977 1 87.06 366 ASP B C 1
ATOM 6343 O O . ASP B 1 366 ? -18.719 32.188 10.844 1 87.06 366 ASP B O 1
ATOM 6347 N N . LEU B 1 367 ? -17.953 30.547 9.547 1 81.44 367 LEU B N 1
ATOM 6348 C CA . LEU B 1 367 ? -18.891 29.594 10.125 1 81.44 367 LEU B CA 1
ATOM 6349 C C . LEU B 1 367 ? -18.547 29.312 11.586 1 81.44 367 LEU B C 1
ATOM 6351 O O . LEU B 1 367 ? -19.453 29.234 12.43 1 81.44 367 LEU B O 1
ATOM 6355 N N . VAL B 1 368 ? -17.312 29.156 11.82 1 84.69 368 VAL B N 1
ATOM 6356 C CA . VAL B 1 368 ? -16.859 28.875 13.188 1 84.69 368 VAL B CA 1
ATOM 6357 C C . VAL B 1 368 ? -17.125 30.078 14.07 1 84.69 368 VAL B C 1
ATOM 6359 O O . VAL B 1 368 ? -17.516 29.938 15.234 1 84.69 368 VAL B O 1
ATOM 6362 N N . ARG B 1 369 ? -16.922 31.234 13.562 1 87.56 369 ARG B N 1
ATOM 6363 C CA . ARG B 1 369 ? -17.203 32.469 14.305 1 87.56 369 ARG B CA 1
ATOM 6364 C C . ARG B 1 369 ? -18.672 32.562 14.688 1 87.56 369 ARG B C 1
ATOM 6366 O O . ARG B 1 369 ? -19 32.875 15.828 1 87.56 369 ARG B O 1
ATOM 6373 N N . ALA B 1 370 ? -19.5 32.219 13.773 1 83.88 370 ALA B N 1
ATOM 6374 C CA . ALA B 1 370 ? -20.938 32.25 14.023 1 83.88 370 ALA B CA 1
ATOM 6375 C C . ALA B 1 370 ? -21.328 31.234 15.07 1 83.88 370 ALA B C 1
ATOM 6377 O O . ALA B 1 370 ? -22.141 31.516 15.961 1 83.88 370 ALA B O 1
ATOM 6378 N N . GLU B 1 371 ? -20.75 30.125 14.922 1 81.38 371 GLU B N 1
ATOM 6379 C CA . GLU B 1 371 ? -21.062 29.047 15.867 1 81.38 371 GLU B CA 1
ATOM 6380 C C . GLU B 1 371 ? -20.578 29.406 17.266 1 81.38 371 GLU B C 1
ATOM 6382 O O . GLU B 1 371 ? -21.266 29.109 18.25 1 81.38 371 GLU B O 1
ATOM 6387 N N . ARG B 1 372 ? -19.453 29.922 17.328 1 82.88 372 ARG B N 1
ATOM 6388 C CA . ARG B 1 372 ? -18.906 30.328 18.625 1 82.88 372 ARG B CA 1
ATOM 6389 C C . ARG B 1 372 ? -19.812 31.359 19.297 1 82.88 372 ARG B C 1
ATOM 6391 O O . ARG B 1 372 ? -20.078 31.266 20.5 1 82.88 372 ARG B O 1
ATOM 6398 N N . GLN B 1 373 ? -20.312 32.25 18.547 1 82.88 373 GLN B N 1
ATOM 6399 C CA . GLN B 1 373 ? -21.203 33.25 19.078 1 82.88 373 GLN B CA 1
ATOM 6400 C C . GLN B 1 373 ? -22.516 32.656 19.562 1 82.88 373 GLN B C 1
ATOM 6402 O O . GLN B 1 373 ? -23.047 33.062 20.609 1 82.88 373 GLN B O 1
ATOM 6407 N N . ARG B 1 374 ? -22.922 31.703 18.844 1 82.94 374 ARG B N 1
ATOM 6408 C CA . ARG B 1 374 ? -24.156 31.031 19.219 1 82.94 374 ARG B CA 1
ATOM 6409 C C . ARG B 1 374 ? -23.984 30.266 20.531 1 82.94 374 ARG B C 1
ATOM 6411 O O . ARG B 1 374 ? -24.859 30.297 21.391 1 82.94 374 ARG B O 1
ATOM 6418 N N . LEU B 1 375 ? -22.938 29.562 20.625 1 81.56 375 LEU B N 1
ATOM 6419 C CA . LEU B 1 375 ? -22.688 28.734 21.797 1 81.56 375 LEU B CA 1
ATOM 6420 C C . LEU B 1 375 ? -22.453 29.594 23.031 1 81.56 375 LEU B C 1
ATOM 6422 O O . LEU B 1 375 ? -22.906 29.25 24.125 1 81.56 375 LEU B O 1
ATOM 6426 N N . LEU B 1 376 ? -21.844 30.688 22.828 1 79.88 376 LEU B N 1
ATOM 6427 C CA . LEU B 1 376 ? -21.562 31.562 23.953 1 79.88 376 LEU B CA 1
ATOM 6428 C C . LEU B 1 376 ? -22.812 32.312 24.391 1 79.88 376 LEU B C 1
ATOM 6430 O O . LEU B 1 376 ? -22.953 32.656 25.562 1 79.88 376 LEU B O 1
ATOM 6434 N N . ALA B 1 377 ? -23.781 32.469 23.453 1 74.44 377 ALA B N 1
ATOM 6435 C CA . ALA B 1 377 ? -25.031 33.156 23.766 1 74.44 377 ALA B CA 1
ATOM 6436 C C . ALA B 1 377 ? -26.031 32.188 24.391 1 74.44 377 ALA B C 1
ATOM 6438 O O . ALA B 1 377 ? -27.094 32.594 24.875 1 74.44 377 ALA B O 1
ATOM 6439 N N . GLY B 1 378 ? -25.625 30.953 24.828 1 66.31 378 GLY B N 1
ATOM 6440 C CA . GLY B 1 378 ? -26.484 29.984 25.484 1 66.31 378 GLY B CA 1
ATOM 6441 C C . GLY B 1 378 ? -27.516 29.375 24.547 1 66.31 378 GLY B C 1
ATOM 6442 O O . GLY B 1 378 ? -28.422 28.672 24.984 1 66.31 378 GLY B O 1
ATOM 6443 N N . ALA B 1 379 ? -27.641 29.797 23.375 1 54.31 379 ALA B N 1
ATOM 6444 C CA . ALA B 1 379 ? -28.609 29.266 22.422 1 54.31 379 ALA B CA 1
ATOM 6445 C C . ALA B 1 379 ? -28.141 27.938 21.828 1 54.31 379 ALA B C 1
ATOM 6447 O O . ALA B 1 379 ? -27.719 27.891 20.672 1 54.31 379 ALA B O 1
ATOM 6448 N N . GLY B 1 380 ? -27.516 27.094 22.672 1 48.88 380 GLY B N 1
ATOM 6449 C CA . GLY B 1 380 ? -26.828 25.891 22.234 1 48.88 380 GLY B CA 1
ATOM 6450 C C . GLY B 1 380 ? -27.734 24.875 21.578 1 48.88 380 GLY B C 1
ATOM 6451 O O . GLY B 1 380 ? -28.438 24.125 22.25 1 48.88 380 GLY B O 1
ATOM 6452 N N . ASN B 1 381 ? -28.672 25.219 20.797 1 41.62 381 ASN B N 1
ATOM 6453 C CA . ASN B 1 381 ? -29.234 24.062 20.109 1 41.62 381 ASN B CA 1
ATOM 6454 C C . ASN B 1 381 ? -28.141 23.203 19.484 1 41.62 381 ASN B C 1
ATOM 6456 O O . ASN B 1 381 ? -27.188 23.734 18.922 1 41.62 381 ASN B O 1
ATOM 6460 N N . SER B 1 382 ? -27.984 22.031 20.062 1 40.47 382 SER B N 1
ATOM 6461 C CA . SER B 1 382 ? -27 20.984 19.844 1 40.47 382 SER B CA 1
ATOM 6462 C C . SER B 1 382 ? -26.75 20.766 18.344 1 40.47 382 SER B C 1
ATOM 6464 O O . SER B 1 382 ? -26.188 19.75 17.938 1 40.47 382 SER B O 1
ATOM 6466 N N . ASP B 1 383 ? -27.406 21.375 17.531 1 38.16 383 ASP B N 1
ATOM 6467 C CA . ASP B 1 383 ? -27.172 20.875 16.172 1 38.16 383 ASP B CA 1
ATOM 6468 C C . ASP B 1 383 ? -25.734 21.141 15.734 1 38.16 383 ASP B C 1
ATOM 6470 O O . ASP B 1 383 ? -25.453 22.188 15.133 1 38.16 383 ASP B O 1
ATOM 6474 N N . LEU B 1 384 ? -24.781 20.703 16.547 1 39.44 384 LEU B N 1
ATOM 6475 C CA . LEU B 1 384 ? -23.328 20.812 16.453 1 39.44 384 LEU B CA 1
ATOM 6476 C C . LEU B 1 384 ? -22.844 20.469 15.047 1 39.44 384 LEU B C 1
ATOM 6478 O O . LEU B 1 384 ? -23.266 19.469 14.477 1 39.44 384 LEU B O 1
ATOM 6482 N N . VAL B 1 385 ? -22.234 21.359 14.391 1 39.53 385 VAL B N 1
ATOM 6483 C CA . VAL B 1 385 ? -21.5 21.25 13.141 1 39.53 385 VAL B CA 1
ATOM 6484 C C . VAL B 1 385 ? -20.5 20.109 13.227 1 39.53 385 VAL B C 1
ATOM 6486 O O . VAL B 1 385 ? -19.609 20.109 14.078 1 39.53 385 VAL B O 1
ATOM 6489 N N . ASN B 1 386 ? -20.781 18.797 13.109 1 39.41 386 ASN B N 1
ATOM 6490 C CA . ASN B 1 386 ? -19.828 17.688 13.094 1 39.41 386 ASN B CA 1
ATOM 6491 C C . ASN B 1 386 ? -18.734 17.906 12.055 1 39.41 386 ASN B C 1
ATOM 6493 O O . ASN B 1 386 ? -18.984 17.781 10.852 1 39.41 386 ASN B O 1
ATOM 6497 N N . PHE B 1 387 ? -17.578 18.547 12.398 1 34.47 387 PHE B N 1
ATOM 6498 C CA . PHE B 1 387 ? -16.359 18.781 11.625 1 34.47 387 PHE B CA 1
ATOM 6499 C C . PHE B 1 387 ? -15.633 17.469 11.352 1 34.47 387 PHE B C 1
ATOM 6501 O O . PHE B 1 387 ? -14.906 16.969 12.211 1 34.47 387 PHE B O 1
ATOM 6508 N N . SER B 1 388 ? -16.016 16.234 10.781 1 32.91 388 SER B N 1
ATOM 6509 C CA . SER B 1 388 ? -15.188 15.039 10.609 1 32.91 388 SER B CA 1
ATOM 6510 C C . SER B 1 388 ? -14.047 15.297 9.633 1 32.91 388 SER B C 1
ATOM 6512 O O . SER B 1 388 ? -14.117 16.219 8.812 1 32.91 388 SER B O 1
ATOM 6514 N N . GLN B 1 389 ? -12.844 14.531 9.711 1 33.41 389 GLN B N 1
ATOM 6515 C CA . GLN B 1 389 ? -11.578 14.375 9 1 33.41 389 GLN B CA 1
ATOM 6516 C C . GLN B 1 389 ? -11.812 14.234 7.496 1 33.41 389 GLN B C 1
ATOM 6518 O O . GLN B 1 389 ? -10.898 14.477 6.699 1 33.41 389 GLN B O 1
ATOM 6523 N N . GLU B 1 390 ? -12.852 13.562 7.156 1 36.62 390 GLU B N 1
ATOM 6524 C CA . GLU B 1 390 ? -13.047 13.273 5.738 1 36.62 390 GLU B CA 1
ATOM 6525 C C . GLU B 1 390 ? -12.992 14.547 4.902 1 36.62 390 GLU B C 1
ATOM 6527 O O . GLU B 1 390 ? -13.203 14.508 3.689 1 36.62 390 GLU B O 1
ATOM 6532 N N . PHE B 1 391 ? -12.812 15.648 5.629 1 35.53 391 PHE B N 1
ATOM 6533 C CA . PHE B 1 391 ? -12.695 16.984 5.059 1 35.53 391 PHE B CA 1
ATOM 6534 C C . PHE B 1 391 ? -11.578 17.031 4.023 1 35.53 391 PHE B C 1
ATOM 6536 O O . PHE B 1 391 ? -11.719 17.688 2.986 1 35.53 391 PHE B O 1
ATOM 6543 N N . LEU B 1 392 ? -10.461 16.406 4.297 1 33.53 392 LEU B N 1
ATOM 6544 C CA . LEU B 1 392 ? -9.219 16.656 3.572 1 33.53 392 LEU B CA 1
ATOM 6545 C C . LEU B 1 392 ? -9.156 15.82 2.293 1 33.53 392 LEU B C 1
ATOM 6547 O O . LEU B 1 392 ? -8.484 16.203 1.333 1 33.53 392 LEU B O 1
ATOM 6551 N N . LEU B 1 393 ? -9.414 14.508 2.318 1 32.81 393 LEU B N 1
ATOM 6552 C CA . LEU B 1 393 ? -8.945 13.617 1.266 1 32.81 393 LEU B CA 1
ATOM 6553 C C . LEU B 1 393 ? -10.039 13.375 0.232 1 32.81 393 LEU B C 1
ATOM 6555 O O . LEU B 1 393 ? -9.938 12.453 -0.585 1 32.81 393 LEU B O 1
ATOM 6559 N N . ASP B 1 394 ? -11.273 13.914 0.318 1 34.72 394 ASP B N 1
ATOM 6560 C CA . ASP B 1 394 ? -12.266 13.438 -0.638 1 34.72 394 ASP B CA 1
ATOM 6561 C C . ASP B 1 394 ? -11.789 13.648 -2.074 1 34.72 394 ASP B C 1
ATOM 6563 O O . ASP B 1 394 ? -11.32 14.734 -2.424 1 34.72 394 ASP B O 1
ATOM 6567 N N . ASP B 1 395 ? -11.469 12.859 -2.748 1 32.25 395 ASP B N 1
ATOM 6568 C CA . ASP B 1 395 ? -11.102 12.641 -4.145 1 32.25 395 ASP B CA 1
ATOM 6569 C C . ASP B 1 395 ? -12.117 13.297 -5.086 1 32.25 395 ASP B C 1
ATOM 6571 O O . ASP B 1 395 ? -12.148 12.992 -6.281 1 32.25 395 ASP B O 1
ATOM 6575 N N . SER B 1 396 ? -13.602 13.469 -4.742 1 32.75 396 SER B N 1
ATOM 6576 C CA . SER B 1 396 ? -14.383 13.883 -5.902 1 32.75 396 SER B CA 1
ATOM 6577 C C . SER B 1 396 ? -13.852 15.188 -6.484 1 32.75 396 SER B C 1
ATOM 6579 O O . SER B 1 396 ? -13.484 16.094 -5.738 1 32.75 396 SER B O 1
ATOM 6581 N N . GLY B 1 397 ? -13.172 15.383 -7.715 1 32.44 397 GLY B N 1
ATOM 6582 C CA . GLY B 1 397 ? -12.898 16.625 -8.43 1 32.44 397 GLY B CA 1
ATOM 6583 C C . GLY B 1 397 ? -13.273 17.859 -7.641 1 32.44 397 GLY B C 1
ATOM 6584 O O . GLY B 1 397 ? -13.109 18.984 -8.117 1 32.44 397 GLY B O 1
ATOM 6585 N N . THR B 1 398 ? -14.539 17.969 -7.023 1 31.05 398 THR B N 1
ATOM 6586 C CA . THR B 1 398 ? -14.844 19.078 -6.141 1 31.05 398 THR B CA 1
ATOM 6587 C C . THR B 1 398 ? -13.781 19.219 -5.055 1 31.05 398 THR B C 1
ATOM 6589 O O . THR B 1 398 ? -13.109 18.25 -4.711 1 31.05 398 THR B O 1
ATOM 6592 N N . ASP B 1 399 ? -13.5 20.594 -4.613 1 31.36 399 ASP B N 1
ATOM 6593 C CA . ASP B 1 399 ? -12.633 21.234 -3.623 1 31.36 399 ASP B CA 1
ATOM 6594 C C . ASP B 1 399 ? -12.484 20.359 -2.381 1 31.36 399 ASP B C 1
ATOM 6596 O O . ASP B 1 399 ? -13.383 19.578 -2.051 1 31.36 399 ASP B O 1
ATOM 6600 N N . PHE B 1 400 ? -11.406 20.266 -1.805 1 34.84 400 PHE B N 1
ATOM 6601 C CA . PHE B 1 400 ? -11.016 19.688 -0.526 1 34.84 400 PHE B CA 1
ATOM 6602 C C . PHE B 1 400 ? -12.188 19.688 0.448 1 34.84 400 PHE B C 1
ATOM 6604 O O . PHE B 1 400 ? -12.484 18.656 1.063 1 34.84 400 PHE B O 1
ATOM 6611 N N . TRP B 1 401 ? -12.883 20.781 0.579 1 30.09 401 TRP B N 1
ATOM 6612 C CA . TRP B 1 401 ? -13.898 21.219 1.527 1 30.09 401 TRP B CA 1
ATOM 6613 C C . TRP B 1 401 ? -15.273 20.672 1.151 1 30.09 401 TRP B C 1
ATOM 6615 O O . TRP B 1 401 ? -16.094 20.406 2.023 1 30.09 401 TRP B O 1
ATOM 6625 N N . GLN B 1 402 ? -15.648 20.547 -0.023 1 31.3 402 GLN B N 1
ATOM 6626 C CA . GLN B 1 402 ? -17.031 20.234 -0.397 1 31.3 402 GLN B CA 1
ATOM 6627 C C . GLN B 1 402 ? -17.312 18.75 -0.244 1 31.3 402 GLN B C 1
ATOM 6629 O O . GLN B 1 402 ? -18.406 18.359 0.162 1 31.3 402 GLN B O 1
ATOM 6634 N N . ALA B 1 403 ? -16.5 17.906 -0.683 1 33.84 403 ALA B N 1
ATOM 6635 C CA . ALA B 1 403 ? -16.75 16.469 -0.525 1 33.84 403 ALA B CA 1
ATOM 6636 C C . ALA B 1 403 ? -16.719 16.062 0.946 1 33.84 403 ALA B C 1
ATOM 6638 O O . ALA B 1 403 ? -17.062 14.93 1.293 1 33.84 403 ALA B O 1
ATOM 6639 N N . ALA B 1 404 ? -16.266 16.781 1.859 1 31.72 404 ALA B N 1
ATOM 6640 C CA . ALA B 1 404 ? -16.562 16.844 3.289 1 31.72 404 ALA B CA 1
ATOM 6641 C C . ALA B 1 404 ? -18.062 16.734 3.537 1 31.72 404 ALA B C 1
ATOM 6643 O O . ALA B 1 404 ? -18.5 16.109 4.512 1 31.72 404 ALA B O 1
ATOM 6644 N N . ALA B 1 405 ? -18.969 17.359 2.854 1 28.92 405 ALA B N 1
ATOM 6645 C CA . ALA B 1 405 ? -20.422 17.516 3.008 1 28.92 405 ALA B CA 1
ATOM 6646 C C . ALA B 1 405 ? -21.156 16.266 2.537 1 28.92 405 ALA B C 1
ATOM 6648 O O . ALA B 1 405 ? -22.156 15.867 3.137 1 28.92 405 ALA B O 1
ATOM 6649 N N . THR B 1 406 ? -21.016 15.766 1.378 1 28.73 406 THR B N 1
ATOM 6650 C CA . THR B 1 406 ? -22.094 14.992 0.758 1 28.73 406 THR B CA 1
ATOM 6651 C C . THR B 1 406 ? -22 13.531 1.169 1 28.73 406 THR B C 1
ATOM 6653 O O . THR B 1 406 ? -22.984 12.781 1.027 1 28.73 406 THR B O 1
ATOM 6656 N N . ARG B 1 407 ? -20.969 12.828 0.857 1 31.05 407 ARG B N 1
ATOM 6657 C CA . ARG B 1 407 ? -21.156 11.383 0.798 1 31.05 407 ARG B CA 1
ATOM 6658 C C . ARG B 1 407 ? -21.359 10.797 2.193 1 31.05 407 ARG B C 1
ATOM 6660 O O . ARG B 1 407 ? -20.406 10.328 2.82 1 31.05 407 ARG B O 1
ATOM 6667 N N . GLY B 1 408 ? -22.406 11.18 2.826 1 27.14 408 GLY B N 1
ATOM 6668 C CA . GLY B 1 408 ? -23.25 10.773 3.945 1 27.14 408 GLY B CA 1
ATOM 6669 C C . GLY B 1 408 ? -22.531 10.844 5.281 1 27.14 408 GLY B C 1
ATOM 6670 O O . GLY B 1 408 ? -23.016 10.305 6.281 1 27.14 408 GLY B O 1
ATOM 6671 N N . TYR B 1 409 ? -21.156 10.555 5.195 1 27.33 409 TYR B N 1
ATOM 6672 C CA . TYR B 1 409 ? -20.797 10.828 6.582 1 27.33 409 TYR B CA 1
ATOM 6673 C C . TYR B 1 409 ? -21.25 12.219 6.996 1 27.33 409 TYR B C 1
ATOM 6675 O O . TYR B 1 409 ? -21.109 13.18 6.23 1 27.33 409 TYR B O 1
ATOM 6683 N N . ASN B 1 410 ? -22.281 12.305 7.82 1 25.27 410 ASN B N 1
ATOM 6684 C CA . ASN B 1 410 ? -22.859 13.523 8.375 1 25.27 410 ASN B CA 1
ATOM 6685 C C . ASN B 1 410 ? -21.781 14.539 8.734 1 25.27 410 ASN B C 1
ATOM 6687 O O . ASN B 1 410 ? -21.25 14.523 9.852 1 25.27 410 ASN B O 1
ATOM 6691 N N . VAL B 1 411 ? -20.938 14.539 7.984 1 25.11 411 VAL B N 1
ATOM 6692 C CA . VAL B 1 411 ? -20.125 15.625 8.5 1 25.11 411 VAL B CA 1
ATOM 6693 C C . VAL B 1 411 ? -21.016 16.797 8.93 1 25.11 411 VAL B C 1
ATOM 6695 O O . VAL B 1 411 ? -20.922 17.266 10.062 1 25.11 411 VAL B O 1
ATOM 6698 N N . TRP B 1 412 ? -20.969 17.672 7.941 1 25.17 412 TRP B N 1
ATOM 6699 C CA . TRP B 1 412 ? -21.703 18.922 8.055 1 25.17 412 TRP B CA 1
ATOM 6700 C C . TRP B 1 412 ? -23.188 18.703 7.711 1 25.17 412 TRP B C 1
ATOM 6702 O O . TRP B 1 412 ? -23.938 19.672 7.555 1 25.17 412 TRP B O 1
ATOM 6712 N N . HIS B 1 413 ? -23.734 17.703 7.141 1 22.94 413 HIS B N 1
ATOM 6713 C CA . HIS B 1 413 ? -25.078 18.062 6.691 1 22.94 413 HIS B CA 1
ATOM 6714 C C . HIS B 1 413 ? -25.734 19.047 7.648 1 22.94 413 HIS B C 1
ATOM 6716 O O . HIS B 1 413 ? -25.547 18.953 8.867 1 22.94 413 HIS B O 1
ATOM 6722 N N . ILE B 1 414 ? -26.734 20.125 7.047 1 20.78 414 ILE B N 1
ATOM 6723 C CA . ILE B 1 414 ? -27.219 21.422 6.574 1 20.78 414 ILE B CA 1
ATOM 6724 C C . ILE B 1 414 ? -27.672 22.266 7.762 1 20.78 414 ILE B C 1
ATOM 6726 O O . ILE B 1 414 ? -28.062 21.734 8.805 1 20.78 414 ILE B O 1
ATOM 6730 N N . ILE B 1 415 ? -27.891 23.656 7.328 1 22.12 415 ILE B N 1
ATOM 6731 C CA . ILE B 1 415 ? -28.719 24.844 7.57 1 22.12 415 ILE B CA 1
ATOM 6732 C C . ILE B 1 415 ? -30.078 24.406 8.094 1 22.12 415 ILE B C 1
ATOM 6734 O O . ILE B 1 415 ? -30.641 23.406 7.641 1 22.12 415 ILE B O 1
ATOM 6738 N N . GLY B 1 416 ? -30.391 25 9.062 1 21.84 416 GLY B N 1
ATOM 6739 C CA . GLY B 1 416 ? -31.828 25.109 9.086 1 21.84 416 GLY B CA 1
ATOM 6740 C C . GLY B 1 416 ? -32.469 25.078 7.707 1 21.84 416 GLY B C 1
ATOM 6741 O O . GLY B 1 416 ? -31.812 25.438 6.723 1 21.84 416 GLY B O 1
ATOM 6742 N N . ASP B 1 417 ? -33.062 24.141 7.215 1 22.75 417 ASP B N 1
ATOM 6743 C CA . ASP B 1 417 ? -34.094 24.469 6.25 1 22.75 417 ASP B CA 1
ATOM 6744 C C . ASP B 1 417 ? -34.531 25.938 6.367 1 22.75 417 ASP B C 1
ATOM 6746 O O . ASP B 1 417 ? -35.094 26.344 7.391 1 22.75 417 ASP B O 1
ATOM 6750 N N . PRO B 1 418 ? -33.906 26.797 5.734 1 24.03 418 PRO B N 1
ATOM 6751 C CA . PRO B 1 418 ? -34.688 28.047 5.754 1 24.03 418 PRO B CA 1
ATOM 6752 C C . PRO B 1 418 ? -36.188 27.781 5.719 1 24.03 418 PRO B C 1
ATOM 6754 O O . PRO B 1 418 ? -37 28.719 5.891 1 24.03 418 PRO B O 1
ATOM 6757 N N . SER B 1 419 ? -36.688 26.656 5.074 1 23.94 419 SER B N 1
ATOM 6758 C CA . SER B 1 419 ? -38.156 26.656 5.145 1 23.94 419 SER B CA 1
ATOM 6759 C C . SER B 1 419 ? -38.625 26.578 6.586 1 23.94 419 SER B C 1
ATOM 6761 O O . SER B 1 419 ? -39.844 26.703 6.852 1 23.94 419 SER B O 1
ATOM 6763 N N . VAL B 1 420 ? -37.625 26.25 7.453 1 23.95 420 VAL B N 1
ATOM 6764 C CA . VAL B 1 420 ? -38.188 26.516 8.781 1 23.95 420 VAL B CA 1
ATOM 6765 C C . VAL B 1 420 ? -37.875 27.953 9.195 1 23.95 420 VAL B C 1
ATOM 6767 O O . VAL B 1 420 ? -38.438 28.453 10.18 1 23.95 420 VAL B O 1
ATOM 6770 N N . LEU B 1 421 ? -36.75 28.531 8.617 1 23.23 421 LEU B N 1
ATOM 6771 C CA . LEU B 1 421 ? -36.875 29.922 9.016 1 23.23 421 LEU B CA 1
ATOM 6772 C C . LEU B 1 421 ? -38 30.609 8.234 1 23.23 421 LEU B C 1
ATOM 6774 O O . LEU B 1 421 ? -38.469 31.688 8.625 1 23.23 421 LEU B O 1
ATOM 6778 N N . ASN B 1 422 ? -38.156 30.219 6.957 1 22.59 422 ASN B N 1
ATOM 6779 C CA . ASN B 1 422 ? -39.156 31.109 6.387 1 22.59 422 ASN B CA 1
ATOM 6780 C C . ASN B 1 422 ? -40.531 30.844 6.957 1 22.59 422 ASN B C 1
ATOM 6782 O O . ASN B 1 422 ? -41.531 31.344 6.445 1 22.59 422 ASN B O 1
ATOM 6786 N N . GLU B 1 423 ? -40.812 29.734 7.645 1 21.83 423 GLU B N 1
ATOM 6787 C CA . GLU B 1 423 ? -42.219 29.906 7.957 1 21.83 423 GLU B CA 1
ATOM 6788 C C . GLU B 1 423 ? -42.438 31.078 8.906 1 21.83 423 GLU B C 1
ATOM 6790 O O . GLU B 1 423 ? -43.562 31.406 9.25 1 21.83 423 GLU B O 1
ATOM 6795 N N . SER B 1 424 ? -41.406 31.5 9.594 1 19.5 424 SER B N 1
ATOM 6796 C CA . SER B 1 424 ? -42.062 32.562 10.375 1 19.5 424 SER B CA 1
ATOM 6797 C C . SER B 1 424 ? -42.281 33.812 9.539 1 19.5 424 SER B C 1
ATOM 6799 O O . SER B 1 424 ? -42.781 34.812 10.039 1 19.5 424 SER B O 1
ATOM 6801 N N . SER B 1 425 ? -41.938 33.906 8.18 1 18.45 425 SER B N 1
ATOM 6802 C CA . SER B 1 425 ? -42.875 34.969 7.793 1 18.45 425 SER B CA 1
ATOM 6803 C C . SER B 1 425 ? -44.219 34.344 7.344 1 18.45 425 SER B C 1
ATOM 6805 O O . SER B 1 425 ? -44.25 33.344 6.625 1 18.45 425 SER B O 1
#

pLDDT: mean 79.89, std 21.07, range [18.45, 98.19]

Organism: Fusarium equiseti (NCBI:txid61235)

Nearest PDB structures (foldseek):
  8qag-assembly1_A  TM=3.407E-01  e=1.500E+00  synthetic construct
  5cwq-assembly1_A  TM=4.618E-01  e=5.099E+00  synthetic construct
  8u1a-assembly1_B  TM=3.635E-01  e=2.057E+00  synthetic construct
  3zc1-assembly1_B  TM=2.729E-01  e=4.186E+00  Archaeoglobus fulgidus
  8qag-assembly1_A  TM=3.348E-01  e=1.186E+00  synthetic construct

Sequence (850 aa):
MTALELREHRPFLWKAVMMVGCFLDGARQVKLGQELLAELGRSAVVDGLNNLDLLQSLQILVAWFHYGLKGSQLTNLLFIARAICSNLRFKEDASLKGEDFDRNLNHMRVYSGTFYLNTLVFATNRRPDLLMDTTHLDMCCRVLETNMQYPSDEYLVKLVRIQQLAQSISITMAPENLDQTTDKLPLTMAVQSFEEQLRQYRESLNPRFSDNDNLKSHALVAEVLLYEIALSDQPPVASYLPLTDRLQLLWSCLRSLKTFFDLRFDHRELERPRFLCMSATEFVYTVIAGIKIVTLQLPGWNLVNVHGELDIVEVMSQQAQDLDIIVQRRKHGNMLGTATPAGIPTPPPPPDPFERLVRQLKNVRDLVRAERQRLLAGAGNSDLVNFSQEFLLDDSGTDFWQAAATRGYNVWHIIGDPSVLNESSMTALELREHRPFLWKAVMMVGCFLDGARQVKLGQELLAELGRSAVVDGLNNLDLLQSLQILVAWFHYGLKGSQLTNLLFIARAICSNLRFKEDASLKGEDFDRNLNHMRVYSGTFYLNTLVFATNRRPDLLMDTTHLDMCCRVLETNMQYPSDEYLVKLVRIQQLAQSISITMAPENLDQTTDKLPLTMAVQSFEEQLRQYRESLNPRFSDNDNLKSHALVAEVLLYEIALSDQPPVASYLPLTDRLQLLWSCLRSLKTFFDLRFDHRELERPRFLCMSATEFVYTVIAGIKIVTLQLPGWNLVNVHGELDIVEVMSQQAQDLDIIVQRRKHGNMLGTATPAGIPTPPPPPDPFERLVRQLKNVRDLVRAERQRLLAGAGNSDLVNFSQEFLLDDSGTDFWQAAATRGYNVWHIIGDPSVLNESS